Protein AF-A0A1S9RUI5-F1 (afdb_monomer)

Nearest PDB structures (foldseek):
  6fye-assembly1_B-2  TM=8.489E-01  e=3.256E-21  Streptomyces maritimus
  6fyd-assembly1_D  TM=8.412E-01  e=5.768E-21  Streptomyces maritimus
  6fyb-assembly1_A  TM=8.419E-01  e=1.892E-20  Streptomyces maritimus
  6fyf-assembly3_C  TM=8.417E-01  e=2.159E-20  Streptomyces maritimus
  6fyg-assembly3_C  TM=8.289E-01  e=3.207E-20  Streptomyces maritimus

Solvent-accessible surface area (backbone atoms only — not comparable to full-atom values): 47218 Å² total; per-residue (Å²): 133,85,80,92,87,85,90,84,84,88,82,90,83,90,83,91,84,90,78,91,82,82,95,81,78,89,80,83,80,76,80,82,77,80,81,76,53,76,46,30,24,66,22,30,46,52,57,46,54,75,78,38,87,55,52,38,39,78,88,36,92,61,26,58,55,65,38,51,57,54,24,33,19,49,63,31,49,39,56,37,54,22,36,37,50,46,73,48,72,65,52,48,22,51,48,38,49,41,26,62,71,13,63,28,49,43,26,58,19,44,32,28,56,65,57,44,57,44,63,44,27,27,68,59,13,33,27,42,37,31,55,58,28,61,55,74,48,82,54,98,56,33,34,39,35,20,26,24,29,29,33,37,58,55,25,54,72,26,49,90,73,30,27,36,64,68,48,56,69,40,26,56,34,12,44,46,64,38,36,16,41,26,34,81,38,42,35,28,50,58,62,14,39,22,23,67,38,51,61,34,35,34,32,31,32,41,73,27,53,74,46,60,22,20,86,90,35,55,42,68,59,36,28,40,36,22,38,44,41,64,72,71,34,51,61,60,32,40,32,32,41,43,43,87,43,57,38,25,9,33,37,42,38,32,25,46,54,89,43,41,63,59,47,50,38,34,54,37,50,59,28,65,60,79,61,90,85,49,80,34,36,33,59,50,38,36,36,42,43,41,67,88,81,73,47,45,35,30,39,36,50,34,39,27,66,45,70,49,78,66,44,71,92,47,46,67,56,67,70,47,76,52,84,40,79,49,65,46,70,42,35,67,35,63,54,24,68,73,34,72,64,64,57,51,34,61,37,45,46,40,34,59,48,25,26,49,70,46,46,70,59,53,46,49,49,51,50,54,50,60,60,53,46,64,84,54,54,84,49,58,66,58,42,45,29,44,36,46,45,72,41,24,22,48,17,32,45,41,31,68,68,68,81,72,48,44,43,57,70,60,67,68,51,42,33,33,38,47,27,45,40,40,31,29,62,57,78,89,48,51,66,57,52,51,52,50,51,55,54,52,52,53,60,56,45,50,55,32,51,76,68,71,34,50,45,71,47,39,61,59,90,47,42,24,81,86,44,56,31,66,78,32,29,46,67,70,44,52,52,49,46,52,53,52,50,62,72,54,71,38,87,71,61,60,51,92,39,50,75,55,81,74,71,77,74,88,69,71,76,74,72,42,80,89,56,20,66,64,31,60,76,68,76,49,90,64,86,89,83,87,88,89,85,88,86,85,88,88,87,87,87,88,85,82,88,90,84,85,87,87,86,89,85,87,83,87,85,86,82,90,80,69,88,76,82,48,72,68,57,52,52,24,47,50,42,22,64,77,47,44,25,59,69,76,39,84,50,67,69,54,19,46,38,46,44,49,51,46,50,52,43,12,78,77,34,64,36,34,34,26,36,50,36,14,50,21,22,41,49,47,20,67,77,35,68,94,47,23,68,64,23,43,53,50,14,53,53,28,37,54,53,17,51,63,55,44,66,75,45,61,90,67,66,39,67,81,56,28,58,50,54,47,50,35,44,54,48,50,55,50,45,70,53,43,56,85,83,57,96,84,62,56,53,72,83,42,72,58,58,56,52,52,56,46,47,54,52,53,42,52,52,48,50,68,75,26,46,66,43,37,55,73,40,96,51,16,66,61,45,52,54,50,49,54,52,49,53,55,43,69,71,43,62,49,59,96,47,68,71,59,54,52,50,50,51,55,47,65,74,69,41,80,54,69,67,59,37,48,46,52,51,55,47,50,36,49,45,27,16,43,52,51,48,47,71,72,61,31,64,94,66,62,48,70,63,65,59,46,44,52,77,73,64,57,50,72,66,46,51,51,40,40,72,68,61,37,63,68,44,42,48,57,51,37,51,49,29,50,54,49,46,59,46,35,88,32,82,47,37,53,65,47,32,62,52,51,44,52,39,44,52,70,72,39,55,79,71,60,42,60,72,40,50,64,36,30,59,75,68,73,56,79,136

Mean predicted aligned error: 18.11 Å

Foldseek 3Di:
DDDDDDDDDDDDDDDDDDDDDDDDDDDDDDDDDPPQQQAEQSQLLVVCVVPDPQKAAPPRPCQCCVQQQQAQFNQQNEAERIEGADQDLQSVLVSLVSCLRRVYAEAEAQLRYFAHYLHQHDYHGYHYYDLNQADWDDDPFKIKGFSNDFLLSQLVVCLVVLKHFAADPARRHTPQQQLQQFGDDFFLLAQFTNVLFWAWWFFQFSNRDTFIEGCVGVLLVSQCSNRLHCQGGDTGMTIGGMDNQNKKKKKKFKAWPVCVLLLLVLVLVLLADRDDNDFGKHWKWKWWADLVVRTIMIIITIITGDFDVVDPSCVSVVVGDTPDMDMDMGGSSVSNVVRHRRRHDFRKFKAKFKWARDSVLVVVLVVLVSVLVNVVSPFAPKIKMWIKGKNHLSSQVSQVPSSRHHLQNDHSGIMIIIMIIIGGHDPVCVVVCLVSRVVSRVVSVVVRVVVVTTALADRQSRHGQPRQRNVRGPPVSLVSSVVSSVVSPNRSPSDSGSSNSDPDPPPDFPPDPPHTPVCVVVVHHDDDDDDDDDDDDDDDDDDDDDDDDDDDDPDDDDDPDDPDDDPLLVVLLVLQLPPQLCLQKVDVVSSCCSNPVQVVLCVVQVLSSLLSSLSSLLVVLLVCVVCVVVSNVSSCVSNVVSCVRCVVVVVVDDLPCLVSNLSSLVSVLLSLLSRDDDPPCLPVVPCSVLVSLVSLVVNLVSCVRNVVSCCPDPNVVVVVVLVVLVVQLVPDWLDPDPLLVVLLVVLVVPDPPPVVNVLLVVLSSSVSSLVVLCVVQDLVRDIPSSLCVSSNPRDPVLSVCVSVLPLSSLLSVLQSLLSLVSCLVRNSNPCVSVSSNVSSLVSDDPVSVVSSPVSCVSNVHDD

Organism: Penicillium brasilianum (NCBI:txid104259)

pLDDT: mean 84.06, std 20.03, range [19.84, 98.81]

Sequence (863 aa):
MIGLAKLSISALVLAKSDLAIAQVGSSVTTPLGSFESTKGAACACSKLSQIYSEIINPSGANYTAQAADAYWDIRANLSPACIFLPRSADEISNALGIFQACDAQFAVRGGGHMNYPGSNNIDGGVLMALEKFDKVKVNAESVEVGPGLTWYDVYEALEPYGRAAIGGRLKTIGVPGLSLIGGFHYFNNKYGYAMDNVLSYDVILGNGTQVVANKSSHPDLFWALKGGANNYGIVTKFTLKTYAIPKVSTTIQVINEGGIPDFLTAVCNIVKLDENNPIAAGMVATVQYNATTKVASASLLGVQEGISKPPSQFANFSAIPATTRINNVTTMRQWASSLDTPKQMFRVMFSHKTMKPDQDILISIYRAWKDAVDEIADIEGLYPTFVTNVAPASAARVALANGVGNVWGLEAEPYILWQFSTGWALAQDDLRIEAWSRQLIERLNAINVEKGIASDFIYMGDAGEWQDPFAGFPAENVARMRKIKSLLAATILFTSQPANLGLEPNQKCDETKPKCQNCVRHAVECNYNAPPTAASTPTPGTHTGFSPFVSEAARLNSDANAPSMGMAEMALLHHWSTSTCYTISRHPVLQTVWQTTVPTFGFSYQFVFRGILALAALHLAHLKPELQDQYVDAAEFHHNLALQMVSGTIPQINEENGPAIYLFSTITCIIGCALPRRRDDLWVSNDRIFQWLSLFRGTVSIIASVNESLKSGPLAPMFTLGRRRGLAWEARSTSNQTFLINLRRLIEEAVEDPTELKCYTDAIDDLGKSFATILEVGSPNCETADIFIWLLRITERFLSQLQQRTPEALVIFGYYCVILKELESTWWMQGFSIHIIKAIHHHLDEEHRCWLQWPMQQLGWVP

Radius of gyration: 35.15 Å; Cα contacts (8 Å, |Δi|>4): 1465; chains: 1; bounding box: 76×81×112 Å

InterPro domains:
  IPR001138 Zn(2)Cys(6) fungal-type DNA-binding domain [PF00172] (508-531)
  IPR001138 Zn(2)Cys(6) fungal-type DNA-binding domain [cd00067] (508-529)
  IPR006094 FAD linked oxidase, N-terminal [PF01565] (80-212)
  IPR016166 FAD-binding domain, PCMH-type [PS51387] (76-245)
  IPR016169 FAD-binding, type PCMH, subdomain 2 [G3DSA:3.30.465.10] (36-262)
  IPR021858 Fungal transcription factor [PF11951] (572-709)
  IPR036318 FAD-binding, type PCMH-like superfamily [SSF56176] (52-246)
  IPR036864 Zn(2)-C6 fungal-type DNA-binding domain superfamily [G3DSA:4.10.240.10] (477-530)
  IPR036864 Zn(2)-C6 fungal-type DNA-binding domain superfamily [SSF57701] (506-530)
  IPR050416 FAD-linked Oxidoreductases in Biosynthetic Pathways [PTHR42973] (33-488)

Structure (mmCIF, N/CA/C/O backbone):
data_AF-A0A1S9RUI5-F1
#
_entry.id   AF-A0A1S9RUI5-F1
#
loop_
_atom_site.group_PDB
_atom_site.id
_atom_site.type_symbol
_atom_site.label_atom_id
_atom_site.label_alt_id
_atom_site.label_comp_id
_atom_site.label_asym_id
_atom_site.label_entity_id
_atom_site.label_seq_id
_atom_site.pdbx_PDB_ins_code
_atom_site.Cartn_x
_atom_site.Cartn_y
_atom_site.Cartn_z
_atom_site.occupancy
_atom_site.B_iso_or_equiv
_atom_site.auth_seq_id
_atom_site.auth_comp_id
_atom_site.auth_asym_id
_atom_site.auth_atom_id
_atom_site.pdbx_PDB_model_num
ATOM 1 N N . MET A 1 1 ? 14.728 6.125 70.511 1.00 24.03 1 MET A N 1
ATOM 2 C CA . MET A 1 1 ? 14.214 5.503 71.749 1.00 24.03 1 MET A CA 1
ATOM 3 C C . MET A 1 1 ? 12.762 5.919 71.904 1.00 24.03 1 MET A C 1
ATOM 5 O O . MET A 1 1 ? 12.535 7.114 71.870 1.00 24.03 1 MET A O 1
ATOM 9 N N . ILE A 1 2 ? 11.853 4.937 72.009 1.00 22.48 2 ILE A N 1
ATOM 10 C CA . ILE A 1 2 ? 10.647 4.919 72.869 1.00 22.48 2 ILE A CA 1
ATOM 11 C C . ILE A 1 2 ? 9.789 6.200 72.792 1.00 22.48 2 ILE A C 1
ATOM 13 O O . ILE A 1 2 ? 10.178 7.242 73.288 1.00 22.48 2 ILE A O 1
ATOM 17 N N . GLY A 1 3 ? 8.611 6.200 72.180 1.00 21.05 3 GLY A N 1
ATOM 18 C CA . GLY A 1 3 ? 7.452 5.446 72.643 1.00 21.05 3 GLY A CA 1
ATOM 19 C C . GLY A 1 3 ? 6.334 6.439 72.988 1.00 21.05 3 GLY A C 1
ATOM 20 O O . GLY A 1 3 ? 6.580 7.498 73.556 1.00 21.05 3 GLY A O 1
ATOM 21 N N . LEU A 1 4 ? 5.121 6.091 72.565 1.00 24.75 4 LEU A N 1
ATOM 22 C CA . LEU A 1 4 ? 3.864 6.823 72.725 1.00 24.75 4 LEU A CA 1
ATOM 23 C C . LEU A 1 4 ? 3.577 7.294 74.164 1.00 24.75 4 LEU A C 1
ATOM 25 O O . LEU A 1 4 ? 3.807 6.539 75.106 1.00 24.75 4 LEU A O 1
ATOM 29 N N . ALA A 1 5 ? 2.926 8.459 74.304 1.00 22.22 5 ALA A N 1
ATOM 30 C CA . ALA A 1 5 ? 1.542 8.599 74.807 1.00 22.22 5 ALA A CA 1
ATOM 31 C C . ALA A 1 5 ? 1.231 9.995 75.402 1.00 22.22 5 ALA A C 1
ATOM 33 O O . ALA A 1 5 ? 2.105 10.638 75.976 1.00 22.22 5 ALA A O 1
ATOM 34 N N . LYS A 1 6 ? -0.082 10.308 75.398 1.00 19.84 6 LYS A N 1
ATOM 35 C CA . LYS A 1 6 ? -0.880 11.262 76.219 1.00 19.84 6 LYS A CA 1
ATOM 36 C C . LYS A 1 6 ? -1.301 12.562 75.510 1.00 19.84 6 LYS A C 1
ATOM 38 O O . LYS A 1 6 ? -0.459 13.362 75.142 1.00 19.84 6 LYS A O 1
ATOM 43 N N . LEU A 1 7 ? -2.579 12.712 75.126 1.00 21.52 7 LEU A N 1
ATOM 44 C CA . LEU A 1 7 ? -3.820 12.956 75.915 1.00 21.52 7 LEU A CA 1
ATOM 45 C C . LEU A 1 7 ? -3.995 14.427 76.328 1.00 21.52 7 LEU A C 1
ATOM 47 O O . LEU A 1 7 ? -3.239 14.892 77.174 1.00 21.52 7 LEU A O 1
ATOM 51 N N . SER A 1 8 ? -5.047 15.087 75.808 1.00 20.25 8 SER A N 1
ATOM 52 C CA . SER A 1 8 ? -6.101 15.780 76.592 1.00 20.25 8 SER A CA 1
ATOM 53 C C . SER A 1 8 ? -7.053 16.607 75.701 1.00 20.25 8 SER A C 1
ATOM 55 O O . SER A 1 8 ? -6.576 17.383 74.886 1.00 20.25 8 SER A O 1
ATOM 57 N N . ILE A 1 9 ? -8.370 16.324 75.712 1.00 21.17 9 ILE A N 1
ATOM 58 C CA . ILE A 1 9 ? -9.475 17.001 76.466 1.00 21.17 9 ILE A CA 1
ATOM 59 C C . ILE A 1 9 ? -10.165 18.085 75.603 1.00 21.17 9 ILE A C 1
ATOM 61 O O . ILE A 1 9 ? -9.559 19.106 75.314 1.00 21.17 9 ILE A O 1
ATOM 65 N N . SER A 1 10 ? -11.339 17.781 75.015 1.00 22.25 10 SER A N 1
ATOM 66 C CA . SER A 1 10 ? -12.724 18.160 75.442 1.00 22.25 10 SER A CA 1
ATOM 67 C C . SER A 1 10 ? -13.136 19.567 74.945 1.00 22.25 10 SER A C 1
ATOM 69 O O . SER A 1 10 ? -12.291 20.442 74.885 1.00 22.25 10 SER A O 1
ATOM 71 N N . ALA A 1 11 ? -14.377 19.913 74.570 1.00 23.47 11 ALA A N 1
ATOM 72 C CA . ALA A 1 11 ? -15.708 19.451 74.982 1.00 23.47 11 ALA A CA 1
ATOM 73 C C . ALA A 1 11 ? -16.798 19.961 73.973 1.00 23.47 11 ALA A C 1
ATOM 75 O O . ALA A 1 11 ? -16.599 21.017 73.384 1.00 23.47 11 ALA A O 1
ATOM 76 N N . LEU A 1 12 ? -17.865 19.179 73.684 1.00 23.45 12 LEU A N 1
ATOM 77 C CA . LEU A 1 12 ? -19.307 19.367 74.062 1.00 23.45 12 LEU A CA 1
ATOM 78 C C . LEU A 1 12 ? -20.106 20.407 73.204 1.00 23.45 12 LEU A C 1
ATOM 80 O O . LEU A 1 12 ? -19.618 21.509 73.019 1.00 23.45 12 LEU A O 1
ATOM 84 N N . VAL A 1 13 ? -21.314 20.183 72.630 1.00 23.31 13 VAL A N 1
ATOM 85 C CA . VAL A 1 13 ? -22.621 19.717 73.184 1.00 23.31 13 VAL A CA 1
ATOM 86 C C . VAL A 1 13 ? -23.684 19.410 72.075 1.00 23.31 13 VAL A C 1
ATOM 88 O O . VAL A 1 13 ? -23.833 20.219 71.170 1.00 23.31 13 VAL A O 1
ATOM 91 N N . LEU A 1 14 ? -24.415 18.275 72.230 1.00 24.30 14 LEU A N 1
ATOM 92 C CA . LEU A 1 14 ? -25.872 17.901 72.076 1.00 24.30 14 LEU A CA 1
ATOM 93 C C . LEU A 1 14 ? -26.790 18.580 70.999 1.00 24.30 14 LEU A C 1
ATOM 95 O O . LEU A 1 14 ? -26.661 19.767 70.762 1.00 24.30 14 LEU A O 1
ATOM 99 N N . ALA A 1 15 ? -27.826 17.975 70.369 1.00 23.38 15 ALA A N 1
ATOM 100 C CA . ALA A 1 15 ? -28.700 16.825 70.688 1.00 23.38 15 ALA A CA 1
ATOM 101 C C . ALA A 1 15 ? -29.517 16.269 69.470 1.00 23.38 15 ALA A C 1
ATOM 103 O O . ALA A 1 15 ? -29.992 17.041 68.647 1.00 23.38 15 ALA A O 1
ATOM 104 N N . LYS A 1 16 ? -29.771 14.943 69.492 1.00 24.70 16 LYS A N 1
ATOM 105 C CA . LYS A 1 16 ? -30.980 14.139 69.133 1.00 24.70 16 LYS A CA 1
ATOM 106 C C . LYS A 1 16 ? -31.801 14.372 67.840 1.00 24.70 16 LYS A C 1
ATOM 108 O O . LYS A 1 16 ? -32.515 15.359 67.717 1.00 24.70 16 LYS A O 1
ATOM 113 N N . SER A 1 17 ? -31.981 13.294 67.064 1.00 25.28 17 SER A N 1
ATOM 114 C CA . SER A 1 17 ? -33.266 12.554 66.983 1.00 25.28 17 SER A CA 1
ATOM 115 C C . SER A 1 17 ? -33.118 11.213 66.238 1.00 25.28 17 SER A C 1
ATOM 117 O O . SER A 1 17 ? -32.524 11.149 65.168 1.00 25.28 17 SER A O 1
ATOM 119 N N . ASP A 1 18 ? -33.653 10.149 66.843 1.00 24.28 18 ASP A N 1
ATOM 120 C CA . ASP A 1 18 ? -33.837 8.819 66.254 1.00 24.28 18 ASP A CA 1
ATOM 121 C C . ASP A 1 18 ? -35.091 8.797 65.370 1.00 24.28 18 ASP A C 1
ATOM 123 O O . ASP A 1 18 ? -36.149 9.273 65.788 1.00 24.28 18 ASP A O 1
ATOM 127 N N . LEU A 1 19 ? -35.010 8.155 64.203 1.00 27.52 19 LEU A N 1
ATOM 128 C CA . LEU A 1 19 ? -36.170 7.607 63.499 1.00 27.52 19 LEU A CA 1
ATOM 129 C C . LEU A 1 19 ? -35.762 6.338 62.744 1.00 27.52 19 LEU A C 1
ATOM 131 O O . LEU A 1 19 ? -34.894 6.348 61.874 1.00 27.52 19 LEU A O 1
ATOM 135 N N . ALA A 1 20 ? -36.397 5.235 63.134 1.00 26.67 20 ALA A N 1
ATOM 136 C CA . ALA A 1 20 ? -36.262 3.914 62.546 1.00 26.67 20 ALA A CA 1
ATOM 137 C C . ALA A 1 20 ? -36.732 3.895 61.082 1.00 26.67 20 ALA A C 1
ATOM 139 O O . ALA A 1 20 ? -37.789 4.441 60.765 1.00 26.67 20 ALA A O 1
ATOM 140 N N . ILE A 1 21 ? -35.995 3.198 60.211 1.00 30.62 21 ILE A N 1
ATOM 141 C CA . ILE A 1 21 ? -36.449 2.850 58.860 1.00 30.62 21 ILE A CA 1
ATOM 142 C C . ILE A 1 21 ? -36.536 1.327 58.746 1.00 30.62 21 ILE A C 1
ATOM 144 O O . ILE A 1 21 ? -35.592 0.597 59.042 1.00 30.62 21 ILE A O 1
ATOM 148 N N . ALA A 1 22 ? -37.727 0.885 58.355 1.00 27.48 22 ALA A N 1
ATOM 149 C CA . ALA A 1 22 ? -38.154 -0.491 58.191 1.00 27.48 22 ALA A CA 1
ATOM 150 C C . ALA A 1 22 ? -37.518 -1.177 56.968 1.00 27.48 22 ALA A C 1
ATOM 152 O O . ALA A 1 22 ? -37.259 -0.548 55.943 1.00 27.48 22 ALA A O 1
ATOM 153 N N . GLN A 1 23 ? -37.345 -2.497 57.067 1.00 31.34 23 GLN A N 1
ATOM 154 C CA . GLN A 1 23 ? -37.050 -3.385 55.943 1.00 31.34 23 GLN A CA 1
ATOM 155 C C . GLN A 1 23 ? -38.235 -3.467 54.965 1.00 31.34 23 GLN A C 1
ATOM 157 O O . GLN A 1 23 ? -39.320 -3.903 55.339 1.00 31.34 23 GLN A O 1
ATOM 162 N N . VAL A 1 24 ? -37.978 -3.139 53.699 1.00 31.25 24 VAL A N 1
ATOM 163 C CA . VAL A 1 24 ? -38.720 -3.533 52.483 1.00 31.25 24 VAL A CA 1
ATOM 164 C C . VAL A 1 24 ? -37.627 -3.578 51.404 1.00 31.25 24 VAL A C 1
ATOM 166 O O . VAL A 1 24 ? -36.896 -2.608 51.266 1.00 31.25 24 VAL A O 1
ATOM 169 N N . GLY A 1 25 ? -37.284 -4.658 50.709 1.00 29.06 25 GLY A N 1
ATOM 170 C CA . GLY A 1 25 ? -38.065 -5.646 49.973 1.00 29.06 25 GLY A CA 1
ATOM 171 C C . GLY A 1 25 ? -37.283 -5.861 48.665 1.00 29.06 25 GLY A C 1
ATOM 172 O O . GLY A 1 25 ? -36.914 -4.891 48.009 1.00 29.06 25 GLY A O 1
ATOM 173 N N . SER A 1 26 ? -36.936 -7.106 48.332 1.00 31.09 26 SER A N 1
ATOM 174 C CA . SER A 1 26 ? -36.106 -7.445 47.169 1.00 31.09 26 SER A CA 1
ATOM 175 C C . SER A 1 26 ? -36.789 -7.054 45.855 1.00 31.09 26 SER A C 1
ATOM 177 O O . SER A 1 26 ? -37.872 -7.563 45.558 1.00 31.09 26 SER A O 1
ATOM 179 N N . SER A 1 27 ? -36.150 -6.215 45.039 1.00 28.91 27 SER A N 1
ATOM 180 C CA . SER A 1 27 ? -36.540 -6.030 43.643 1.00 28.91 27 SER A CA 1
ATOM 181 C C . SER A 1 27 ? -35.893 -7.113 42.779 1.00 28.91 27 SER A C 1
ATOM 183 O O . SER A 1 27 ? -34.676 -7.254 42.689 1.00 28.91 27 SER A O 1
ATOM 185 N N . VAL A 1 28 ? -36.759 -7.908 42.160 1.00 31.41 28 VAL A N 1
ATOM 186 C CA . VAL A 1 28 ? -36.441 -8.878 41.116 1.00 31.41 28 VAL A CA 1
ATOM 187 C C . VAL A 1 28 ? -35.987 -8.110 39.873 1.00 31.41 28 VAL A C 1
ATOM 189 O O . VAL A 1 28 ? -36.773 -7.378 39.276 1.00 31.41 28 VAL A O 1
ATOM 192 N N . THR A 1 29 ? -34.732 -8.275 39.465 1.00 30.52 29 THR A N 1
ATOM 193 C CA . THR A 1 29 ? -34.253 -7.868 38.141 1.00 30.52 29 THR A CA 1
ATOM 194 C C . THR A 1 29 ? -34.677 -8.918 37.117 1.00 30.52 29 THR A C 1
ATOM 196 O O . THR A 1 29 ? -34.089 -9.991 37.010 1.00 30.52 29 THR A O 1
ATOM 199 N N . THR A 1 30 ? -35.724 -8.619 36.352 1.00 29.75 30 THR A N 1
ATOM 200 C CA . THR A 1 30 ? -36.022 -9.307 35.088 1.00 29.75 30 THR A CA 1
ATOM 201 C C . THR A 1 30 ? -34.885 -9.072 34.084 1.00 29.75 30 THR A C 1
ATOM 203 O O . THR A 1 30 ? -34.462 -7.922 33.938 1.00 29.75 30 THR A O 1
ATOM 206 N N . PRO A 1 31 ? -34.402 -10.094 33.352 1.00 35.03 31 PRO A N 1
ATOM 207 C CA . PRO A 1 31 ? -33.454 -9.881 32.266 1.00 35.03 31 PRO A CA 1
ATOM 208 C C . PRO A 1 31 ? -34.165 -9.155 31.119 1.00 35.03 31 PRO A C 1
ATOM 210 O O . PRO A 1 31 ? -35.205 -9.616 30.644 1.00 35.03 31 PRO A O 1
ATOM 213 N N . LEU A 1 32 ? -33.611 -8.030 30.660 1.00 34.81 32 LEU A N 1
ATOM 214 C CA . LEU A 1 32 ? -33.973 -7.469 29.360 1.00 34.81 32 LEU A CA 1
ATOM 215 C C . LEU A 1 32 ? -33.612 -8.500 28.284 1.00 34.81 32 LEU A C 1
ATOM 217 O O . LEU A 1 32 ? -32.441 -8.837 28.112 1.00 34.81 32 LEU A O 1
ATOM 221 N N . GLY A 1 33 ? -34.620 -9.005 27.573 1.00 33.16 33 GLY A N 1
ATOM 222 C CA . GLY A 1 33 ? -34.413 -9.800 26.369 1.00 33.16 33 GLY A CA 1
ATOM 223 C C . GLY A 1 33 ? -33.620 -8.995 25.342 1.00 33.16 33 GLY A C 1
ATOM 224 O O . GLY A 1 33 ? -33.927 -7.831 25.079 1.00 33.16 33 GLY A O 1
ATOM 225 N N . SER A 1 34 ? -32.584 -9.611 24.778 1.00 39.53 34 SER A N 1
ATOM 226 C CA . SER A 1 34 ? -31.842 -9.076 23.642 1.00 39.53 34 SER A CA 1
ATOM 227 C C . SER A 1 34 ? -32.808 -8.843 22.482 1.00 39.53 34 SER A C 1
ATOM 229 O O . SER A 1 34 ? -33.359 -9.798 21.935 1.00 39.53 34 SER A O 1
AT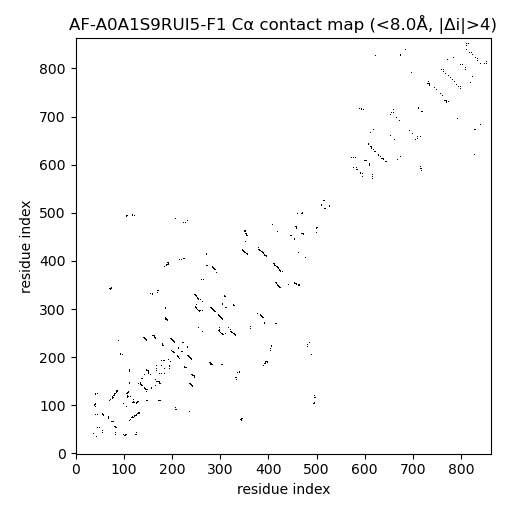OM 231 N N . PHE A 1 35 ? -33.025 -7.587 22.097 1.00 44.22 35 PHE A N 1
ATOM 232 C CA . PHE A 1 35 ? -33.662 -7.272 20.823 1.00 44.22 35 PHE A CA 1
ATOM 233 C C . PHE A 1 35 ? -32.743 -7.778 19.698 1.00 44.22 35 PHE A C 1
ATOM 235 O O . PHE A 1 35 ? -31.749 -7.130 19.372 1.00 44.22 35 PHE A O 1
ATOM 242 N N . GLU A 1 36 ? -33.031 -8.950 19.125 1.00 59.06 36 GLU A N 1
ATOM 243 C CA . GLU A 1 36 ? -32.372 -9.400 17.897 1.00 59.06 36 GLU A CA 1
ATOM 244 C C . GLU A 1 36 ? -32.742 -8.432 16.766 1.00 59.06 36 GLU A C 1
ATOM 246 O O . GLU A 1 36 ? -33.911 -8.298 16.397 1.00 59.06 36 GLU A O 1
ATOM 251 N N . SER A 1 37 ? -31.746 -7.722 16.226 1.00 70.44 37 SER A N 1
ATOM 252 C CA . SER A 1 37 ? -31.948 -6.882 15.044 1.00 70.44 37 SER A CA 1
ATOM 253 C C . SER A 1 37 ? -32.448 -7.748 13.890 1.00 70.44 37 SER A C 1
ATOM 255 O O . SER A 1 37 ? -31.833 -8.758 13.554 1.00 70.44 37 SER A O 1
ATOM 257 N N . THR A 1 38 ? -33.539 -7.336 13.248 1.00 80.88 38 THR A N 1
ATOM 258 C CA . THR A 1 38 ? -34.132 -8.056 12.110 1.00 80.88 38 THR A CA 1
ATOM 259 C C . THR A 1 38 ? -33.543 -7.644 10.761 1.00 80.88 38 THR A C 1
ATOM 261 O O . THR A 1 38 ? -33.874 -8.254 9.746 1.00 80.88 38 THR A O 1
ATOM 264 N N . LYS A 1 39 ? -32.670 -6.626 10.737 1.00 90.62 39 LYS A N 1
ATOM 265 C CA . LYS A 1 39 ? -32.005 -6.113 9.531 1.00 90.62 39 LYS A CA 1
ATOM 266 C C . LYS A 1 39 ? -30.531 -5.751 9.763 1.00 90.62 39 LYS A C 1
ATOM 268 O O . LYS A 1 39 ? -30.064 -5.684 10.905 1.00 90.62 39 LYS A O 1
ATOM 273 N N . GLY A 1 40 ? -29.816 -5.495 8.671 1.00 91.81 40 GLY A N 1
ATOM 274 C CA . GLY A 1 40 ? -28.418 -5.089 8.626 1.00 91.81 40 GLY A CA 1
ATOM 275 C C . GLY A 1 40 ? -27.439 -6.205 8.991 1.00 91.81 40 GLY A C 1
ATOM 276 O O . GLY A 1 40 ? -27.807 -7.367 9.183 1.00 91.81 40 GLY A O 1
ATOM 277 N N . ALA A 1 41 ? -26.164 -5.838 9.120 1.00 92.94 41 ALA A N 1
ATOM 278 C CA . ALA A 1 41 ? -25.096 -6.791 9.405 1.00 92.94 41 ALA A CA 1
ATOM 279 C C . ALA A 1 41 ? -25.278 -7.519 10.746 1.00 92.94 41 ALA A C 1
ATOM 281 O O . ALA A 1 41 ? -24.990 -8.704 10.819 1.00 92.94 41 ALA A O 1
ATOM 282 N N . ALA A 1 42 ? -25.844 -6.875 11.774 1.00 94.25 42 ALA A N 1
ATOM 283 C CA . ALA A 1 42 ? -26.127 -7.528 13.057 1.00 94.25 42 ALA A CA 1
ATOM 284 C C . ALA A 1 42 ? -27.077 -8.739 12.917 1.00 94.25 42 ALA A C 1
ATOM 286 O O . ALA A 1 42 ? -26.820 -9.790 13.505 1.00 94.25 42 ALA A O 1
ATOM 287 N N . CYS A 1 43 ? -28.128 -8.621 12.090 1.00 95.75 43 CYS A N 1
ATOM 288 C CA . CYS A 1 43 ? -29.023 -9.737 11.746 1.00 95.75 43 CYS A CA 1
ATOM 289 C C . CYS A 1 43 ? -28.253 -10.867 11.057 1.00 95.75 43 CYS A C 1
ATOM 291 O O . CYS A 1 43 ? -28.365 -12.030 11.447 1.00 95.75 43 CYS A O 1
ATOM 293 N N . ALA A 1 44 ? -27.450 -10.522 10.045 1.00 95.81 44 ALA A N 1
ATOM 294 C CA . ALA A 1 44 ? -26.703 -11.502 9.267 1.00 95.81 44 ALA A CA 1
ATOM 295 C C . ALA A 1 44 ? -25.651 -12.223 10.119 1.00 95.81 44 ALA A C 1
ATOM 297 O O . ALA A 1 44 ? -25.583 -13.447 10.085 1.00 95.81 44 ALA A O 1
ATOM 298 N N . CYS A 1 45 ? -24.882 -11.487 10.923 1.00 96.31 45 CYS A N 1
ATOM 299 C CA . CYS A 1 45 ? -23.877 -12.038 11.826 1.00 96.31 45 CYS A CA 1
ATOM 300 C C . CYS A 1 45 ? -24.501 -12.977 12.865 1.00 96.31 45 CYS A C 1
ATOM 302 O O . CYS A 1 45 ? -24.000 -14.086 13.042 1.00 96.31 45 CYS A O 1
ATOM 304 N N . SER A 1 46 ? -25.627 -12.587 13.482 1.00 95.44 46 SER A N 1
ATOM 305 C CA . SER A 1 46 ? -26.369 -13.467 14.398 1.00 95.44 46 SER A CA 1
ATOM 306 C C . SER A 1 46 ? -26.782 -14.769 13.707 1.00 95.44 46 SER A C 1
ATOM 308 O O . SER A 1 46 ? -26.368 -15.848 14.132 1.00 95.44 46 SER A O 1
ATOM 310 N N . LYS A 1 47 ? -27.499 -14.686 12.576 1.00 96.50 47 LYS A N 1
ATOM 311 C CA . LYS A 1 47 ? -27.954 -15.870 11.830 1.00 96.50 47 LYS A CA 1
ATOM 312 C C . LYS A 1 47 ? -26.811 -16.764 11.367 1.00 96.50 47 LYS A C 1
ATOM 314 O O . LYS A 1 47 ? -26.908 -17.980 11.486 1.00 96.50 47 LYS A O 1
ATOM 319 N N . LEU A 1 48 ? -25.729 -16.183 10.857 1.00 96.56 48 LEU A N 1
ATOM 320 C CA . LEU A 1 48 ? -24.565 -16.955 10.445 1.00 96.56 48 LEU A CA 1
ATOM 321 C C . LEU A 1 48 ? -23.910 -17.663 11.635 1.00 96.56 48 LEU A C 1
ATOM 323 O O . LEU A 1 48 ? -23.602 -18.842 11.515 1.00 96.56 48 LEU A O 1
ATOM 327 N N . SER A 1 49 ? -23.748 -16.995 12.783 1.00 94.75 49 SER A N 1
ATOM 328 C CA . SER A 1 49 ? -23.149 -17.603 13.984 1.00 94.75 49 SER A CA 1
ATOM 329 C C . SER A 1 49 ? -23.979 -18.732 14.603 1.00 94.75 49 SER A C 1
ATOM 331 O O . SER A 1 49 ? -23.431 -19.586 15.293 1.00 94.75 49 SER A O 1
ATOM 333 N N . GLN A 1 50 ? -25.288 -18.771 14.336 1.00 94.50 50 GLN A N 1
ATOM 334 C CA . GLN A 1 50 ? -26.155 -19.881 14.743 1.00 94.50 50 GLN A CA 1
ATOM 335 C C . GLN A 1 50 ? -25.964 -21.129 13.866 1.00 94.50 50 GLN A C 1
ATOM 337 O O . GLN A 1 50 ? -26.286 -22.234 14.300 1.00 94.50 50 GLN A O 1
ATOM 342 N N . ILE A 1 51 ? -25.464 -20.961 12.637 1.00 95.19 51 ILE A N 1
ATOM 343 C CA . ILE A 1 51 ? -25.344 -22.031 11.636 1.00 95.19 51 ILE A CA 1
ATOM 344 C C . ILE A 1 51 ? -23.889 -22.498 11.491 1.00 95.19 51 ILE A C 1
ATOM 346 O O . ILE A 1 51 ? -23.639 -23.691 11.324 1.00 95.19 51 ILE A O 1
ATOM 350 N N . TYR A 1 52 ? -22.932 -21.572 11.557 1.00 94.88 52 TYR A N 1
ATOM 351 C CA . TYR A 1 52 ? -21.524 -21.806 11.250 1.00 94.88 52 TYR A CA 1
ATOM 352 C C . TYR A 1 52 ? -20.622 -21.422 12.421 1.00 94.88 52 TYR A C 1
ATOM 354 O O . TYR A 1 52 ? -20.753 -20.347 13.006 1.00 94.88 52 TYR A O 1
ATOM 362 N N . SER A 1 53 ? -19.643 -22.277 12.711 1.00 87.38 53 SER A N 1
ATOM 363 C CA . SER A 1 53 ? -18.600 -22.014 13.710 1.00 87.38 53 SER A CA 1
ATOM 364 C C . SER A 1 53 ? -17.509 -21.057 13.214 1.00 87.38 53 SER A C 1
ATOM 366 O O . SER A 1 53 ? -16.780 -20.465 14.002 1.00 87.38 53 SER A O 1
ATOM 368 N N . GLU A 1 54 ? -17.397 -20.885 11.900 1.00 87.25 54 GLU A N 1
ATOM 369 C CA . GLU A 1 54 ? -16.372 -20.123 11.188 1.00 87.25 54 GLU A CA 1
ATOM 370 C C . GLU A 1 54 ? -16.738 -18.634 11.040 1.00 87.25 54 GLU A C 1
ATOM 372 O O . GLU A 1 54 ? -16.452 -17.996 10.021 1.00 87.25 54 GLU A O 1
ATOM 377 N N . ILE A 1 55 ? -17.382 -18.084 12.071 1.00 93.31 55 ILE A N 1
ATOM 378 C CA . ILE A 1 55 ? -17.731 -16.669 12.184 1.00 93.31 55 ILE A CA 1
ATOM 379 C C . ILE A 1 55 ? -16.842 -16.021 13.235 1.00 93.31 55 ILE A C 1
ATOM 381 O O . ILE A 1 55 ? -16.804 -16.437 14.392 1.00 93.31 55 ILE A O 1
ATOM 385 N N . ILE A 1 56 ? -16.133 -14.973 12.832 1.00 94.06 56 ILE A N 1
ATOM 386 C CA . ILE A 1 56 ? -15.260 -14.203 13.707 1.00 94.06 56 ILE A CA 1
ATOM 387 C C . ILE A 1 56 ? -15.956 -12.885 14.028 1.00 94.06 56 ILE A C 1
ATOM 389 O O . ILE A 1 56 ? -16.168 -12.042 13.157 1.00 94.06 56 ILE A O 1
ATOM 393 N N . ASN A 1 57 ? -16.308 -12.720 15.299 1.00 92.00 57 ASN A N 1
ATOM 394 C CA . ASN A 1 57 ? -16.853 -11.477 15.836 1.00 92.00 57 ASN A CA 1
ATOM 395 C C . ASN A 1 57 ? -15.719 -10.515 16.235 1.00 92.00 57 ASN A C 1
ATOM 397 O O . ASN A 1 57 ? -14.597 -10.979 16.441 1.00 92.00 57 ASN A O 1
ATOM 401 N N . PRO A 1 58 ? -15.995 -9.213 16.436 1.00 89.00 58 PRO A N 1
ATOM 402 C CA . PRO A 1 58 ? -14.987 -8.225 16.842 1.00 89.00 58 PRO A CA 1
ATOM 403 C C . PRO A 1 58 ? -14.228 -8.565 18.133 1.00 89.00 58 PRO A C 1
ATOM 405 O O . PRO A 1 58 ? -13.095 -8.136 18.319 1.00 89.00 58 PRO A O 1
ATOM 408 N N . SER A 1 59 ? -14.827 -9.364 19.021 1.00 86.00 59 SER A N 1
ATOM 409 C CA . SER A 1 59 ? -14.194 -9.867 20.248 1.00 86.00 59 SER A CA 1
ATOM 410 C C . SER A 1 59 ? -13.364 -11.147 20.056 1.00 86.00 59 SER A C 1
ATOM 412 O O . SER A 1 59 ? -12.749 -11.628 21.007 1.00 86.00 59 SER A O 1
ATOM 414 N N . GLY A 1 60 ? -13.362 -11.740 18.860 1.00 86.38 60 GLY A N 1
ATOM 415 C CA . GLY A 1 60 ? -12.650 -12.978 18.558 1.00 86.38 60 GLY A CA 1
ATOM 416 C C . GLY A 1 60 ? -11.149 -12.758 18.367 1.00 86.38 60 GLY A C 1
ATOM 417 O O . GLY A 1 60 ? -10.732 -11.807 17.715 1.00 86.38 60 GLY A O 1
ATOM 418 N N . ALA A 1 61 ? -10.327 -13.689 18.861 1.00 82.19 61 ALA A N 1
ATOM 419 C CA . ALA A 1 61 ? -8.861 -13.585 18.818 1.00 82.19 61 ALA A CA 1
ATOM 420 C C . ALA A 1 61 ? -8.273 -13.417 17.399 1.00 82.19 61 ALA A C 1
ATOM 422 O O . ALA A 1 61 ? -7.238 -12.781 17.233 1.00 82.19 61 ALA A O 1
ATOM 423 N N . ASN A 1 62 ? -8.947 -13.942 16.371 1.00 86.69 62 ASN A N 1
ATOM 424 C CA . ASN A 1 62 ? -8.506 -13.842 14.974 1.00 86.69 62 ASN A CA 1
ATOM 425 C C . ASN A 1 62 ? -9.066 -12.619 14.234 1.00 86.69 62 ASN A C 1
ATOM 427 O O . ASN A 1 62 ? -8.789 -12.463 13.046 1.00 86.69 62 ASN A O 1
ATOM 431 N N . TYR A 1 63 ? -9.863 -11.770 14.893 1.00 89.75 63 TYR A N 1
ATOM 432 C CA . TYR A 1 63 ? -10.515 -10.645 14.229 1.00 89.75 63 TYR A CA 1
ATOM 433 C C . TYR A 1 63 ? -9.492 -9.671 13.653 1.00 89.75 63 TYR A C 1
ATOM 435 O O . TYR A 1 63 ? -9.540 -9.413 12.460 1.00 89.75 63 TYR A O 1
ATOM 443 N N . THR A 1 64 ? -8.519 -9.205 14.442 1.00 86.88 64 THR A N 1
ATOM 444 C CA . THR A 1 64 ? -7.498 -8.252 13.970 1.00 86.88 64 THR A CA 1
ATOM 445 C C . THR A 1 64 ? -6.680 -8.813 12.809 1.00 86.88 64 THR A C 1
ATOM 447 O O . THR A 1 64 ? -6.549 -8.155 11.780 1.00 86.88 64 THR A O 1
ATOM 450 N N . ALA A 1 65 ? -6.232 -10.069 12.910 1.00 86.25 65 ALA A N 1
ATOM 451 C CA . ALA A 1 65 ? -5.486 -10.724 11.836 1.00 86.25 65 ALA A CA 1
ATOM 452 C C . ALA A 1 65 ? -6.271 -10.751 10.512 1.00 86.25 65 ALA A C 1
ATOM 454 O O . ALA A 1 65 ? -5.720 -10.564 9.427 1.00 86.25 65 ALA A O 1
ATOM 455 N N . GLN A 1 66 ? -7.585 -10.947 10.599 1.00 86.62 66 GLN A N 1
ATOM 456 C CA . GLN A 1 66 ? -8.474 -10.997 9.447 1.00 86.62 66 GLN A CA 1
ATOM 457 C C . GLN A 1 66 ? -8.943 -9.607 8.989 1.00 86.62 66 GLN A C 1
ATOM 459 O O . GLN A 1 66 ? -9.119 -9.402 7.795 1.00 86.62 66 GLN A O 1
ATOM 464 N N . ALA A 1 67 ? -9.132 -8.644 9.884 1.00 83.12 67 ALA A N 1
ATOM 465 C CA . ALA A 1 67 ? -9.651 -7.312 9.579 1.00 83.12 67 ALA A CA 1
ATOM 466 C C . ALA A 1 67 ? -8.557 -6.298 9.203 1.00 83.12 67 ALA A C 1
ATOM 468 O O . ALA A 1 67 ? -8.859 -5.337 8.499 1.00 83.12 67 ALA A O 1
ATOM 469 N N . ALA A 1 68 ? -7.303 -6.524 9.614 1.00 78.19 68 ALA A N 1
ATOM 470 C CA . ALA A 1 68 ? -6.214 -5.553 9.482 1.00 78.19 68 ALA A CA 1
ATOM 471 C C . ALA A 1 68 ? -4.875 -6.125 8.965 1.00 78.19 68 ALA A C 1
ATOM 473 O O . ALA A 1 68 ? -4.110 -5.386 8.348 1.00 78.19 68 ALA A O 1
ATOM 474 N N . ASP A 1 69 ? -4.570 -7.417 9.146 1.00 78.44 69 ASP A N 1
ATOM 475 C CA . ASP A 1 69 ? -3.246 -7.973 8.765 1.00 78.44 69 ASP A CA 1
ATOM 476 C C . ASP A 1 69 ? -3.235 -8.664 7.392 1.00 78.44 69 ASP A C 1
ATOM 478 O O . ASP A 1 69 ? -2.190 -9.019 6.840 1.00 78.44 69 ASP A O 1
ATOM 482 N N . ALA A 1 70 ? -4.413 -8.852 6.802 1.00 77.25 70 ALA A N 1
ATOM 483 C CA . ALA A 1 70 ? -4.590 -9.594 5.560 1.00 77.25 70 ALA A CA 1
ATOM 484 C C . ALA A 1 70 ? -4.539 -8.730 4.285 1.00 77.25 70 ALA A C 1
ATOM 486 O O . ALA A 1 70 ? -4.703 -9.280 3.192 1.00 77.25 70 ALA A O 1
ATOM 487 N N . TYR A 1 71 ? -4.319 -7.418 4.406 1.00 83.81 71 TYR A N 1
ATOM 488 C CA . TYR A 1 71 ? -4.458 -6.448 3.315 1.00 83.81 71 TYR A CA 1
ATOM 489 C C . TYR A 1 71 ? -3.121 -5.904 2.835 1.00 83.81 71 TYR A C 1
ATOM 491 O O . TYR A 1 71 ? -2.153 -5.811 3.588 1.00 83.81 71 TYR A O 1
ATOM 499 N N . TRP A 1 72 ? -3.067 -5.562 1.552 1.00 84.88 72 TRP A N 1
ATOM 500 C CA . TRP A 1 72 ? -1.864 -5.017 0.932 1.00 84.88 72 TRP A CA 1
ATOM 501 C C . TRP A 1 72 ? -1.667 -3.528 1.243 1.00 84.88 72 TRP A C 1
ATOM 503 O O . TRP A 1 72 ? -0.571 -3.136 1.631 1.00 84.88 72 TRP A O 1
ATOM 513 N N . ASP A 1 73 ? -2.738 -2.735 1.148 1.00 87.44 73 ASP A N 1
ATOM 514 C CA . ASP A 1 73 ? -2.770 -1.322 1.540 1.00 87.44 73 ASP A CA 1
ATOM 515 C C . ASP A 1 73 ? -3.404 -1.178 2.929 1.00 87.44 73 ASP A C 1
ATOM 517 O O . ASP A 1 73 ? -4.539 -1.610 3.144 1.00 87.44 73 ASP A O 1
ATOM 521 N N . ILE A 1 74 ? -2.697 -0.530 3.858 1.00 88.56 74 ILE A N 1
ATOM 522 C CA . ILE A 1 74 ? -3.189 -0.248 5.212 1.00 88.56 74 ILE A CA 1
ATOM 523 C C . ILE A 1 74 ? -4.486 0.580 5.220 1.00 88.56 74 ILE A C 1
ATOM 525 O O . ILE A 1 74 ? -5.251 0.516 6.181 1.00 88.56 74 ILE A O 1
ATOM 529 N N . ARG A 1 75 ? -4.788 1.331 4.150 1.00 86.56 75 ARG A N 1
ATOM 530 C CA . ARG A 1 75 ? -6.064 2.056 4.004 1.00 86.56 75 ARG A CA 1
ATOM 531 C C . ARG A 1 75 ? -7.269 1.112 3.909 1.00 86.56 75 ARG A C 1
ATOM 533 O O . ARG A 1 75 ? -8.380 1.512 4.235 1.00 86.56 75 ARG A O 1
ATOM 540 N N . ALA A 1 76 ? -7.066 -0.148 3.518 1.00 86.56 76 ALA A N 1
ATOM 541 C CA . ALA A 1 76 ? -8.118 -1.164 3.475 1.00 86.56 76 ALA A CA 1
ATOM 542 C C . ALA A 1 76 ? -8.380 -1.849 4.835 1.00 86.56 76 ALA A C 1
ATOM 544 O O . ALA A 1 76 ? -9.227 -2.745 4.912 1.00 86.56 76 ALA A O 1
ATOM 545 N N . ASN A 1 77 ? -7.702 -1.432 5.911 1.00 88.19 77 ASN A N 1
ATOM 546 C CA . ASN A 1 77 ? -7.968 -1.904 7.270 1.00 88.19 77 ASN A CA 1
ATOM 547 C C . ASN A 1 77 ? -9.262 -1.272 7.797 1.00 88.19 77 ASN A C 1
ATOM 549 O O . ASN A 1 77 ? -9.256 -0.174 8.348 1.00 88.19 77 ASN A O 1
ATOM 553 N N . LEU A 1 78 ? -10.371 -1.980 7.602 1.00 89.75 78 LEU A N 1
ATOM 554 C CA . LEU A 1 78 ? -11.715 -1.591 8.022 1.00 89.75 78 LEU A CA 1
ATOM 555 C C . LEU A 1 78 ? -12.221 -2.510 9.139 1.00 89.75 78 LEU A C 1
ATOM 557 O O . LEU A 1 78 ? -11.595 -3.520 9.468 1.00 89.75 78 LEU A O 1
ATOM 561 N N . SER A 1 79 ? -13.368 -2.158 9.712 1.00 92.88 79 SER A N 1
ATOM 562 C CA . SER A 1 79 ? -13.982 -2.815 10.864 1.00 92.88 79 SER A CA 1
ATOM 563 C C . SER A 1 79 ? -15.308 -3.516 10.513 1.00 92.88 79 SER A C 1
ATOM 565 O O . SER A 1 79 ? -16.384 -2.968 10.786 1.00 92.88 79 SER A O 1
ATOM 567 N N . PRO A 1 80 ? -15.277 -4.736 9.936 1.00 94.81 80 PRO A N 1
ATOM 568 C CA . PRO A 1 80 ? -16.478 -5.536 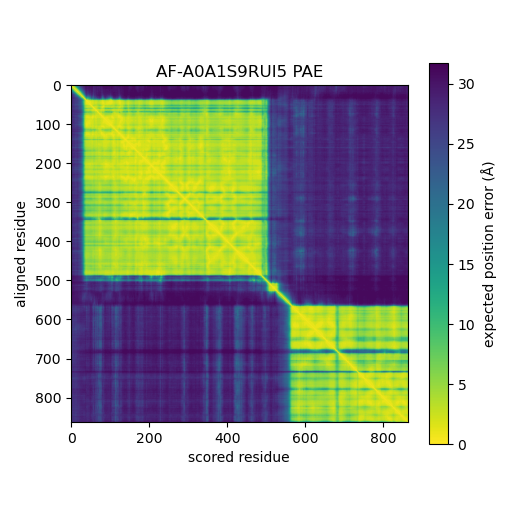9.707 1.00 94.81 80 PRO A CA 1
ATOM 569 C C . PRO A 1 80 ? -17.264 -5.817 10.992 1.00 94.81 80 PRO A C 1
ATOM 571 O O . PRO A 1 80 ? -16.700 -6.113 12.040 1.00 94.81 80 PRO A O 1
ATOM 574 N N . ALA A 1 81 ? -18.593 -5.844 10.907 1.00 95.69 81 ALA A N 1
ATOM 575 C CA . ALA A 1 81 ? -19.439 -6.278 12.021 1.00 95.69 81 ALA A CA 1
ATOM 576 C C . ALA A 1 81 ? -19.201 -7.755 12.392 1.00 95.69 81 ALA A C 1
ATOM 578 O O . ALA A 1 81 ? -19.305 -8.126 13.559 1.00 95.69 81 ALA A O 1
ATOM 579 N N . CYS A 1 82 ? -18.874 -8.590 11.405 1.00 96.62 82 CYS A N 1
ATOM 580 C CA . CYS A 1 82 ? -18.320 -9.928 11.584 1.00 96.62 82 CYS A CA 1
ATOM 581 C C . CYS A 1 82 ? -17.615 -10.383 10.299 1.00 96.62 82 CYS A C 1
ATOM 583 O O . CYS A 1 82 ? -17.822 -9.823 9.218 1.00 96.62 82 CYS A O 1
ATOM 585 N N . ILE A 1 83 ? -16.798 -11.426 10.418 1.00 97.12 83 ILE A N 1
ATOM 586 C CA . ILE A 1 83 ? -16.061 -12.030 9.307 1.00 97.12 83 ILE A CA 1
ATOM 587 C C . ILE A 1 83 ? -16.509 -13.482 9.156 1.00 97.12 83 ILE A C 1
ATOM 589 O O . ILE A 1 83 ? -16.452 -14.252 10.113 1.00 97.12 83 ILE A O 1
ATOM 593 N N . PHE A 1 84 ? -16.936 -13.857 7.956 1.00 97.50 84 PHE A N 1
ATOM 594 C CA . PHE A 1 84 ? -17.339 -15.208 7.592 1.00 97.50 84 PHE A CA 1
ATOM 595 C C . PHE A 1 84 ? -16.283 -15.873 6.711 1.00 97.50 84 PHE A C 1
ATOM 597 O O . PHE A 1 84 ? -15.880 -15.308 5.690 1.00 97.50 84 PHE A O 1
ATOM 604 N N . LEU A 1 85 ? -15.858 -17.079 7.103 1.00 96.81 85 LEU A N 1
ATOM 605 C CA . LEU A 1 85 ? -14.857 -17.887 6.401 1.00 96.81 85 LEU A CA 1
ATOM 606 C C . LEU A 1 85 ? -15.496 -19.142 5.771 1.00 96.81 85 LEU A C 1
ATOM 608 O O . LEU A 1 85 ? -15.299 -20.245 6.295 1.00 96.81 85 LEU A O 1
ATOM 612 N N . PRO A 1 86 ? -16.261 -19.007 4.668 1.00 96.88 86 PRO A N 1
ATOM 613 C CA . PRO A 1 86 ? -16.930 -20.141 4.038 1.00 96.88 86 PRO A CA 1
ATOM 614 C C . PRO A 1 86 ? -15.928 -21.156 3.484 1.00 96.88 86 PRO A C 1
ATOM 616 O O . PRO A 1 86 ? -14.889 -20.781 2.937 1.00 96.88 86 PRO A O 1
ATOM 619 N N . ARG A 1 87 ? -16.274 -22.442 3.556 1.00 95.81 87 ARG A N 1
ATOM 620 C CA . ARG A 1 87 ? -15.469 -23.575 3.066 1.00 95.81 87 ARG A CA 1
ATOM 621 C C . ARG A 1 87 ? -16.050 -24.256 1.833 1.00 95.81 87 ARG A C 1
ATOM 623 O O . ARG A 1 87 ? -15.378 -25.087 1.223 1.00 95.81 87 ARG A O 1
ATOM 630 N N . SER A 1 88 ? -17.291 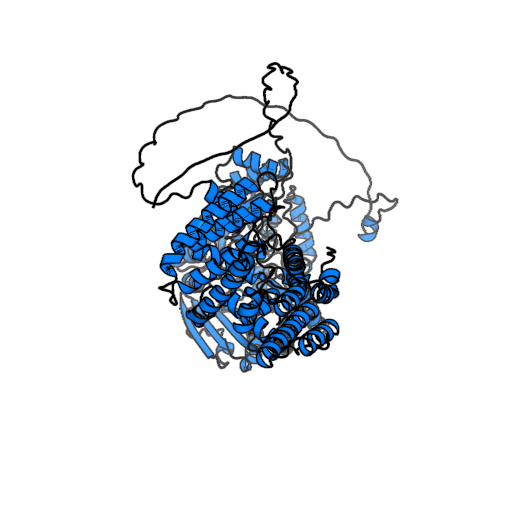-23.937 1.475 1.00 96.50 88 SER A N 1
ATOM 631 C CA . SER A 1 88 ? -18.014 -24.592 0.388 1.00 96.50 88 SER A CA 1
ATOM 632 C C . SER A 1 88 ? -18.903 -23.625 -0.393 1.00 96.50 88 SER A C 1
ATOM 634 O O . SER A 1 88 ? -19.284 -22.554 0.084 1.00 96.50 88 SER A O 1
ATOM 636 N N . ALA A 1 89 ? -19.223 -23.998 -1.633 1.00 96.81 89 ALA A N 1
ATOM 637 C CA . ALA A 1 89 ? -20.140 -23.242 -2.483 1.00 96.81 89 ALA A CA 1
ATOM 638 C C . ALA A 1 89 ? -21.547 -23.136 -1.861 1.00 96.81 89 ALA A C 1
ATOM 640 O O . ALA A 1 89 ? -22.180 -22.082 -1.946 1.00 96.81 89 ALA A O 1
ATOM 641 N N . ASP A 1 90 ? -21.993 -24.190 -1.172 1.00 97.56 90 ASP A N 1
ATOM 642 C CA . ASP A 1 90 ? -23.285 -24.236 -0.482 1.00 97.56 90 ASP A CA 1
ATOM 643 C C . ASP A 1 90 ? -23.348 -23.239 0.681 1.00 97.56 90 ASP A C 1
ATOM 645 O O . ASP A 1 90 ? -24.347 -22.538 0.847 1.00 97.56 90 ASP A O 1
ATOM 649 N N . GLU A 1 91 ? -22.258 -23.104 1.441 1.00 97.56 91 GLU A N 1
ATOM 650 C CA . GLU A 1 91 ? -22.139 -22.105 2.507 1.00 97.56 91 GLU A CA 1
ATOM 651 C C . GLU A 1 91 ? -22.244 -20.673 1.973 1.00 97.56 91 GLU A C 1
ATOM 653 O O . GLU A 1 91 ? -22.949 -19.851 2.560 1.00 97.56 91 GLU A O 1
ATOM 658 N N . ILE A 1 92 ? -21.596 -20.378 0.839 1.00 96.50 92 ILE A N 1
ATOM 659 C CA . ILE A 1 92 ? -21.708 -19.071 0.173 1.00 96.50 92 ILE A CA 1
ATOM 660 C C . ILE A 1 92 ? -23.142 -18.838 -0.307 1.00 96.50 92 ILE A C 1
ATOM 662 O O . ILE A 1 92 ? -23.702 -17.778 -0.041 1.00 96.50 92 ILE A O 1
ATOM 666 N N . SER A 1 93 ? -23.751 -19.823 -0.973 1.00 95.56 93 SER A N 1
ATOM 667 C CA . SER A 1 93 ? -25.139 -19.743 -1.444 1.00 95.56 93 SER A CA 1
ATOM 668 C C . SER A 1 93 ? -26.109 -19.435 -0.299 1.00 95.56 93 SER A C 1
ATOM 670 O O . SER A 1 93 ? -26.926 -18.519 -0.397 1.00 95.56 93 SER A O 1
ATOM 672 N N . ASN A 1 94 ? -25.996 -20.159 0.816 1.00 96.31 94 ASN A N 1
ATOM 673 C CA . ASN A 1 94 ? -26.834 -19.937 1.990 1.00 96.31 94 ASN A CA 1
ATOM 674 C C . ASN A 1 94 ? -26.569 -18.559 2.627 1.00 96.31 94 ASN A C 1
ATOM 676 O O . ASN A 1 94 ? -27.506 -17.829 2.950 1.00 96.31 94 ASN A O 1
ATOM 680 N N . ALA A 1 95 ? -25.301 -18.153 2.746 1.00 95.88 95 ALA A N 1
ATOM 681 C CA . ALA A 1 95 ? -24.943 -16.841 3.280 1.00 95.88 95 ALA A CA 1
ATOM 682 C C . ALA A 1 95 ? -25.505 -15.685 2.440 1.00 95.88 95 ALA A C 1
ATOM 684 O O . ALA A 1 95 ? -26.007 -14.723 3.014 1.00 95.88 95 ALA A O 1
ATOM 685 N N . LEU A 1 96 ? -25.509 -15.791 1.107 1.00 93.75 96 LEU A N 1
ATOM 686 C CA . LEU A 1 96 ? -26.142 -14.795 0.233 1.00 93.75 96 LEU A CA 1
ATOM 687 C C . LEU A 1 96 ? -27.649 -14.679 0.496 1.00 93.75 96 LEU A C 1
ATOM 689 O O . LEU A 1 96 ? -28.167 -13.566 0.590 1.00 93.75 96 LEU A O 1
ATOM 693 N N . GLY A 1 97 ? -28.337 -15.806 0.702 1.00 92.19 97 GLY A N 1
ATOM 694 C CA . GLY A 1 97 ? -29.742 -15.811 1.118 1.00 92.19 97 GLY A CA 1
ATOM 695 C C . GLY A 1 97 ? -29.963 -15.112 2.466 1.00 92.19 97 GLY A C 1
ATOM 696 O O . GLY A 1 97 ? -30.911 -14.339 2.617 1.00 92.19 97 GLY A O 1
ATOM 697 N N . ILE A 1 98 ? -29.061 -15.315 3.433 1.00 94.81 98 ILE A N 1
ATOM 698 C CA . ILE A 1 98 ? -29.088 -14.624 4.733 1.00 94.81 98 ILE A CA 1
ATOM 699 C C . ILE A 1 98 ? -28.850 -13.121 4.562 1.00 94.81 98 ILE A C 1
ATOM 701 O O . ILE A 1 98 ? -29.586 -12.324 5.144 1.00 94.81 98 ILE A O 1
ATOM 705 N N . PHE A 1 99 ? -27.864 -12.721 3.758 1.00 93.19 99 PHE A N 1
ATOM 706 C CA . PHE A 1 99 ? -27.563 -11.313 3.499 1.00 93.19 99 PHE A CA 1
ATOM 707 C C . PHE A 1 99 ? -28.740 -10.601 2.845 1.00 93.19 99 PHE A C 1
ATOM 709 O O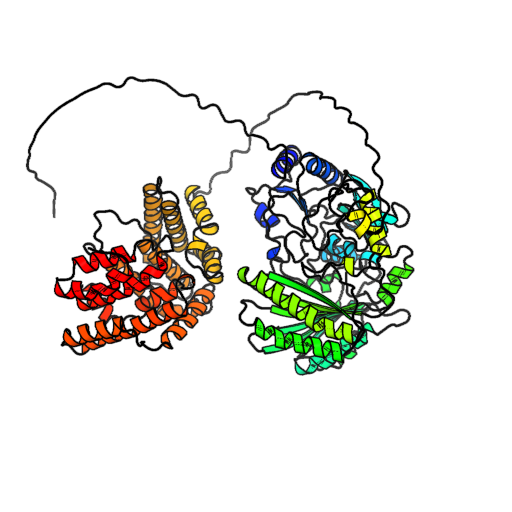 . PHE A 1 99 ? -29.115 -9.521 3.294 1.00 93.19 99 PHE A O 1
ATOM 716 N N . GLN A 1 100 ? -29.377 -11.236 1.859 1.00 90.12 100 GLN A N 1
ATOM 717 C CA . GLN A 1 100 ? -30.578 -10.712 1.219 1.00 90.12 100 GLN A CA 1
ATOM 718 C C . GLN A 1 100 ? -31.745 -10.599 2.210 1.00 90.12 100 GLN A C 1
ATOM 720 O O . GLN A 1 100 ? -32.400 -9.562 2.273 1.00 90.12 100 GLN A O 1
ATOM 725 N N . ALA A 1 101 ? -31.994 -11.637 3.014 1.00 90.94 101 ALA A N 1
ATOM 726 C CA . ALA A 1 101 ? -33.087 -11.642 3.988 1.00 90.94 101 ALA A CA 1
ATOM 727 C C . ALA A 1 101 ? -32.895 -10.612 5.114 1.00 90.94 101 ALA A C 1
ATOM 729 O O . ALA A 1 101 ? -33.875 -10.072 5.626 1.00 90.94 101 ALA A O 1
ATOM 730 N N . CYS A 1 102 ? -31.647 -10.353 5.507 1.00 93.62 102 CYS A N 1
ATOM 731 C CA . CYS A 1 102 ? -31.297 -9.359 6.514 1.00 93.62 102 CYS A CA 1
ATOM 732 C C . CYS A 1 102 ? -31.072 -7.958 5.930 1.00 93.62 102 CYS A C 1
ATOM 734 O O . CYS A 1 102 ? -30.882 -7.038 6.716 1.00 93.62 102 CYS A O 1
ATOM 736 N N . ASP A 1 103 ? -31.072 -7.757 4.608 1.00 89.62 103 ASP A N 1
ATOM 737 C CA . ASP A 1 103 ? -30.671 -6.480 3.992 1.00 89.62 103 ASP A CA 1
ATOM 738 C C . ASP A 1 103 ? -29.273 -6.028 4.481 1.00 89.62 103 ASP A C 1
ATOM 740 O O . ASP A 1 103 ? -29.057 -4.899 4.923 1.00 89.62 103 ASP A O 1
ATOM 744 N N . ALA A 1 104 ? -28.329 -6.976 4.523 1.00 90.69 104 ALA A N 1
ATOM 745 C CA . ALA A 1 104 ? -26.982 -6.767 5.044 1.00 90.69 104 ALA A CA 1
ATOM 746 C C . ALA A 1 104 ? -25.993 -6.450 3.917 1.00 90.69 104 ALA A C 1
ATOM 748 O O . ALA A 1 104 ? -25.876 -7.200 2.947 1.00 90.69 104 ALA A O 1
ATOM 749 N N . GLN A 1 105 ? -25.226 -5.371 4.082 1.00 89.81 105 GLN A N 1
ATOM 750 C CA . GLN A 1 105 ? -24.088 -5.090 3.211 1.00 89.81 105 GLN A CA 1
ATOM 751 C C . GLN A 1 105 ? -22.928 -6.034 3.516 1.00 89.81 105 GLN A C 1
ATOM 753 O O . GLN A 1 105 ? -22.678 -6.380 4.677 1.00 89.81 105 GLN A O 1
ATOM 758 N N . PHE A 1 106 ? -22.195 -6.416 2.474 1.00 91.56 106 PHE A N 1
ATOM 759 C CA . PHE A 1 106 ? -21.032 -7.275 2.613 1.00 91.56 106 PHE A CA 1
ATOM 760 C C . PHE A 1 106 ? -19.938 -6.949 1.595 1.00 91.56 106 PHE A C 1
ATOM 762 O O . PHE A 1 106 ? -20.204 -6.429 0.511 1.00 91.56 106 PHE A O 1
ATOM 769 N N . ALA A 1 107 ? -18.702 -7.296 1.948 1.00 91.31 107 ALA A N 1
ATOM 770 C CA . ALA A 1 107 ? -17.550 -7.283 1.052 1.00 91.31 107 ALA A CA 1
ATOM 771 C C . ALA A 1 107 ? -16.993 -8.698 0.882 1.00 91.31 107 ALA A C 1
ATOM 773 O O . ALA A 1 107 ? -17.166 -9.556 1.748 1.00 91.31 107 ALA A O 1
ATOM 774 N N . VAL A 1 108 ? -16.310 -8.942 -0.237 1.00 91.94 108 VAL A N 1
ATOM 775 C CA . VAL A 1 108 ? -15.692 -10.237 -0.545 1.00 91.94 108 VAL A CA 1
ATOM 776 C C . VAL A 1 108 ? -14.189 -10.061 -0.668 1.00 91.94 108 VAL A C 1
ATOM 778 O O . VAL A 1 108 ? -13.721 -9.187 -1.399 1.00 91.94 108 VAL A O 1
ATOM 781 N N . ARG A 1 109 ? -13.428 -10.933 -0.004 1.00 93.12 109 ARG A N 1
ATOM 782 C CA . ARG A 1 109 ? -11.967 -10.937 -0.083 1.00 93.12 109 ARG A CA 1
ATOM 783 C C . ARG A 1 109 ? -11.437 -12.242 -0.658 1.00 93.12 109 ARG A C 1
ATOM 785 O O . ARG A 1 109 ? -11.648 -13.308 -0.088 1.00 93.12 109 ARG A O 1
ATOM 792 N N . GLY A 1 110 ? -10.694 -12.124 -1.759 1.00 92.44 110 GLY A N 1
ATOM 793 C CA . GLY A 1 110 ? -9.732 -13.136 -2.209 1.00 92.44 110 GLY A CA 1
ATOM 794 C C . GLY A 1 110 ? -8.377 -12.915 -1.531 1.00 92.44 110 GLY A C 1
ATOM 795 O O . GLY A 1 110 ? -8.247 -13.102 -0.328 1.00 92.44 110 GLY A O 1
ATOM 796 N N . GLY A 1 111 ? -7.386 -12.423 -2.286 1.00 89.19 111 GLY A N 1
ATOM 797 C CA . GLY A 1 111 ? -6.031 -12.151 -1.772 1.00 89.19 111 GLY A CA 1
ATOM 798 C C . GLY A 1 111 ? -5.791 -10.780 -1.115 1.00 89.19 111 GLY A C 1
ATOM 799 O O . GLY A 1 111 ? -4.668 -10.518 -0.710 1.00 89.19 111 GLY A O 1
ATOM 800 N N . GLY A 1 112 ? -6.791 -9.889 -1.036 1.00 88.69 112 GLY A N 1
ATOM 801 C CA . GLY A 1 112 ? -6.677 -8.613 -0.295 1.00 88.69 112 GLY A CA 1
ATOM 802 C C . GLY A 1 112 ? -5.754 -7.541 -0.904 1.00 88.69 112 GLY A C 1
ATOM 803 O O . GLY A 1 112 ? -5.278 -6.670 -0.182 1.00 88.69 112 GLY A O 1
ATOM 804 N N . HIS A 1 113 ? -5.477 -7.604 -2.214 1.00 88.75 113 HIS A N 1
ATOM 805 C CA . HIS A 1 113 ? -4.447 -6.774 -2.869 1.00 88.75 113 HIS A CA 1
ATOM 806 C C . HIS A 1 113 ? -4.954 -5.448 -3.479 1.00 88.75 113 HIS A C 1
ATOM 808 O O . HIS A 1 113 ? -4.154 -4.622 -3.907 1.00 88.75 113 HIS A O 1
ATOM 814 N N . MET A 1 114 ? -6.271 -5.234 -3.560 1.00 86.19 114 MET A N 1
ATOM 815 C CA . MET A 1 114 ? -6.812 -3.975 -4.094 1.00 86.19 114 MET A CA 1
ATOM 816 C C . MET A 1 114 ? -6.528 -2.830 -3.108 1.00 86.19 114 MET A C 1
ATOM 818 O O . MET A 1 114 ? -6.741 -2.995 -1.907 1.00 86.19 114 MET A O 1
ATOM 822 N N . ASN A 1 115 ? -6.029 -1.703 -3.613 1.00 79.50 115 ASN A N 1
ATOM 823 C CA . ASN A 1 115 ? -5.359 -0.649 -2.847 1.00 79.50 115 ASN A CA 1
ATOM 824 C C . ASN A 1 115 ? -6.269 0.533 -2.482 1.00 79.50 115 ASN A C 1
ATOM 826 O O . ASN A 1 115 ? -5.838 1.677 -2.547 1.00 79.50 115 ASN A O 1
ATOM 830 N N . TYR A 1 116 ? -7.536 0.279 -2.152 1.00 79.19 116 TYR A N 1
ATOM 831 C CA . TYR A 1 116 ? -8.423 1.329 -1.653 1.00 79.19 116 TYR A CA 1
ATOM 832 C C . TYR A 1 116 ? -9.486 0.807 -0.675 1.00 79.19 116 TYR A C 1
ATOM 834 O O . TYR A 1 116 ? -9.902 -0.360 -0.785 1.00 79.19 116 TYR A O 1
ATOM 842 N N . PRO A 1 117 ? -9.935 1.643 0.283 1.00 81.62 117 PRO A N 1
ATOM 843 C CA . PRO A 1 117 ? -10.950 1.274 1.267 1.00 81.62 117 PRO A CA 1
ATOM 844 C C . PRO A 1 117 ? -12.252 0.787 0.615 1.00 81.62 117 PRO A C 1
ATOM 846 O O . PRO A 1 117 ? -12.687 1.295 -0.415 1.00 81.62 117 PRO A O 1
ATOM 849 N N . GLY A 1 118 ? -12.898 -0.222 1.203 1.00 81.50 118 GLY A N 1
ATOM 850 C CA . GLY A 1 118 ? -14.191 -0.730 0.721 1.00 81.50 118 GLY A CA 1
ATOM 851 C C . GLY A 1 118 ? -14.112 -1.672 -0.490 1.00 81.50 118 GLY A C 1
ATOM 852 O O . GLY A 1 118 ? -15.142 -2.173 -0.950 1.00 81.50 118 GLY A O 1
ATOM 853 N N . SER A 1 119 ? -12.909 -1.932 -1.018 1.00 79.56 119 SER A N 1
ATOM 854 C CA . SER A 1 119 ? -12.694 -2.804 -2.183 1.00 79.56 119 SER A CA 1
ATOM 855 C C . SER A 1 119 ? -12.765 -4.303 -1.861 1.00 79.56 119 SER A C 1
ATOM 857 O O . SER A 1 119 ? -13.280 -5.114 -2.631 1.00 79.56 119 SER A O 1
ATOM 859 N N . ASN A 1 120 ? -12.207 -4.679 -0.717 1.00 87.31 120 ASN A N 1
ATOM 860 C CA . ASN A 1 120 ? -12.007 -6.061 -0.290 1.00 87.31 120 ASN A CA 1
ATOM 861 C C . ASN A 1 120 ? -12.182 -6.228 1.234 1.00 87.31 120 ASN A C 1
ATOM 863 O O . ASN A 1 120 ? -11.902 -7.299 1.768 1.00 87.31 120 ASN A O 1
ATOM 867 N N . ASN A 1 121 ? -12.666 -5.173 1.897 1.00 90.00 121 ASN A N 1
ATOM 868 C CA . ASN A 1 121 ? -13.023 -5.077 3.311 1.00 90.00 121 ASN A CA 1
ATOM 869 C C . ASN A 1 121 ? -14.230 -4.124 3.463 1.00 90.00 121 ASN A C 1
ATOM 871 O O . ASN A 1 121 ? -14.600 -3.470 2.486 1.00 90.00 121 ASN A O 1
ATOM 875 N N . ILE A 1 122 ? -14.851 -4.030 4.643 1.00 90.44 122 ILE A N 1
ATOM 876 C CA . ILE A 1 122 ? -16.039 -3.184 4.871 1.00 90.44 122 ILE A CA 1
ATOM 877 C C . ILE A 1 122 ? -16.164 -2.735 6.333 1.00 90.44 122 ILE A C 1
ATOM 879 O O . ILE A 1 122 ? -15.921 -3.532 7.232 1.00 90.44 122 ILE A O 1
ATOM 883 N N . ASP A 1 123 ? -16.605 -1.497 6.574 1.00 89.75 123 ASP A N 1
ATOM 884 C CA . ASP A 1 123 ? -16.992 -1.021 7.911 1.00 89.75 123 ASP A CA 1
ATOM 885 C C . ASP A 1 123 ? -18.449 -1.370 8.219 1.00 89.75 123 ASP A C 1
ATOM 887 O O . ASP A 1 123 ? -19.349 -1.096 7.425 1.00 89.75 123 ASP A O 1
ATOM 891 N N . GLY A 1 124 ? -18.699 -1.982 9.378 1.00 89.00 124 GLY A N 1
ATOM 892 C CA . GLY A 1 124 ? -20.051 -2.262 9.875 1.00 89.00 124 GLY A CA 1
ATOM 893 C C . GLY A 1 124 ? -20.868 -3.267 9.047 1.00 89.00 124 GLY A C 1
ATOM 894 O O . GLY A 1 124 ? -22.018 -3.536 9.390 1.00 89.00 124 GLY A O 1
ATOM 895 N N . GLY A 1 125 ? -20.295 -3.832 7.981 1.00 92.25 125 GLY A N 1
ATOM 896 C CA . GLY A 1 125 ? -20.878 -4.882 7.142 1.00 92.25 125 GLY A CA 1
ATOM 897 C C . GLY A 1 125 ? -20.328 -6.275 7.452 1.00 92.25 125 GLY A C 1
ATOM 898 O O . GLY A 1 125 ? -19.526 -6.450 8.367 1.00 92.25 125 GLY A O 1
ATOM 899 N N . VAL A 1 126 ? -20.736 -7.280 6.677 1.00 94.44 126 VAL A N 1
ATOM 900 C CA . VAL A 1 126 ? -20.158 -8.630 6.770 1.00 94.44 126 VAL A CA 1
ATOM 901 C C . VAL A 1 126 ? -18.969 -8.754 5.818 1.00 94.44 126 VAL A C 1
ATOM 903 O O . VAL A 1 126 ? -19.093 -8.494 4.624 1.00 94.44 126 VAL A O 1
ATOM 906 N N . LEU A 1 127 ? -17.815 -9.194 6.308 1.00 95.06 127 LEU A N 1
ATOM 907 C CA . LEU A 1 127 ? -16.708 -9.580 5.435 1.00 95.06 127 LEU A CA 1
ATOM 908 C C . LEU A 1 127 ? -16.801 -11.073 5.114 1.00 95.06 127 LEU A C 1
ATOM 910 O O . LEU A 1 127 ? -16.690 -11.900 6.009 1.00 95.06 127 LEU A O 1
ATOM 914 N N . MET A 1 128 ? -16.944 -11.433 3.842 1.00 95.25 128 MET A N 1
ATOM 915 C CA . MET A 1 128 ? -16.819 -12.812 3.367 1.00 95.25 128 MET A CA 1
ATOM 916 C C . MET A 1 128 ? -15.400 -13.042 2.831 1.00 95.25 128 MET A C 1
ATOM 918 O O . MET A 1 128 ? -15.072 -12.630 1.716 1.00 95.25 128 MET A O 1
ATOM 922 N N . ALA A 1 129 ? -14.546 -13.700 3.614 1.00 95.38 129 ALA A N 1
ATOM 923 C CA . ALA A 1 129 ? -13.165 -13.980 3.224 1.00 95.38 129 ALA A CA 1
ATOM 924 C C . ALA A 1 129 ? -13.016 -15.421 2.713 1.00 95.38 129 ALA A C 1
ATOM 926 O O . ALA A 1 129 ? -13.263 -16.391 3.424 1.00 95.38 129 ALA A O 1
ATOM 927 N N . LEU A 1 130 ? -12.583 -15.560 1.458 1.00 96.06 130 LEU A N 1
ATOM 928 C CA . LEU A 1 130 ? -12.582 -16.823 0.710 1.00 96.06 130 LEU A CA 1
ATOM 929 C C . LEU A 1 130 ? -11.313 -17.663 0.915 1.00 96.06 130 LEU A C 1
ATOM 931 O O . LEU A 1 130 ? -11.040 -18.576 0.141 1.00 96.06 130 LEU A O 1
ATOM 935 N N . GLU A 1 131 ? -10.530 -17.375 1.952 1.00 94.25 131 GLU A N 1
ATOM 936 C CA . GLU A 1 131 ? -9.228 -18.008 2.208 1.00 94.25 131 GLU A CA 1
ATOM 937 C C . GLU A 1 131 ? -9.295 -19.530 2.398 1.00 94.25 131 GLU A C 1
ATOM 939 O O . GLU A 1 131 ? -8.300 -20.213 2.189 1.00 94.25 131 GLU A O 1
ATOM 944 N N . LYS A 1 132 ? -10.458 -20.089 2.762 1.00 96.06 132 LYS A N 1
ATOM 945 C CA . LYS A 1 132 ? -10.631 -21.545 2.895 1.00 96.06 132 LYS A CA 1
ATOM 946 C C . LYS A 1 132 ? -10.862 -22.256 1.560 1.00 96.06 132 LYS A C 1
ATOM 948 O O . LYS A 1 132 ? -10.823 -23.483 1.516 1.00 96.06 132 LYS A O 1
ATOM 953 N N . PHE A 1 133 ? -11.047 -21.519 0.466 1.00 97.44 133 PHE A N 1
ATOM 954 C CA . PHE A 1 133 ? -11.029 -22.075 -0.884 1.00 97.44 133 PHE A CA 1
ATOM 955 C C . PHE A 1 133 ? -9.586 -22.150 -1.400 1.00 97.44 133 PHE A C 1
ATOM 957 O O . PHE A 1 133 ? -9.198 -21.445 -2.331 1.00 97.44 133 PHE A O 1
ATOM 964 N N . ASP A 1 134 ? -8.799 -23.018 -0.769 1.00 96.56 134 ASP A N 1
ATOM 965 C CA . ASP A 1 134 ? -7.352 -23.183 -0.963 1.00 96.56 134 ASP A CA 1
ATOM 966 C C . ASP A 1 134 ? -6.978 -24.394 -1.839 1.00 96.56 134 ASP A C 1
ATOM 968 O O . ASP A 1 134 ? -5.825 -24.820 -1.898 1.00 96.56 134 ASP A O 1
ATOM 972 N N . LYS A 1 135 ? -7.960 -25.001 -2.514 1.00 97.56 135 LYS A N 1
ATOM 973 C CA . LYS A 1 135 ? -7.741 -26.229 -3.283 1.00 97.56 135 LYS A CA 1
ATOM 974 C C . LYS A 1 135 ? -7.087 -25.947 -4.628 1.00 97.56 135 LYS A C 1
ATOM 976 O O . LYS A 1 135 ? -7.502 -25.046 -5.357 1.00 97.56 135 LYS A O 1
ATOM 981 N N . VAL A 1 136 ? -6.116 -26.796 -4.966 1.00 98.38 136 VAL A N 1
ATOM 982 C CA . VAL A 1 136 ? -5.453 -26.848 -6.270 1.00 98.38 136 VAL A CA 1
ATOM 983 C C . VAL A 1 136 ? -5.560 -28.255 -6.841 1.00 98.38 136 VAL A C 1
ATOM 985 O O . VAL A 1 136 ? -5.285 -29.236 -6.150 1.00 98.38 136 VAL A O 1
ATOM 988 N N . LYS A 1 137 ? -5.911 -28.358 -8.121 1.00 98.50 137 LYS A N 1
ATOM 989 C CA . LYS A 1 137 ? -5.863 -29.607 -8.880 1.00 98.50 137 LYS A CA 1
ATOM 990 C C . LYS A 1 137 ? -5.225 -29.356 -10.241 1.00 98.50 137 LYS A C 1
ATOM 992 O O . LYS A 1 137 ? -5.777 -28.644 -11.079 1.00 98.50 137 LYS A O 1
ATOM 997 N N . VAL A 1 138 ? -4.055 -29.949 -10.455 1.00 98.44 138 VAL A N 1
ATOM 998 C CA . VAL A 1 138 ? -3.311 -29.850 -11.716 1.00 98.44 138 VAL A CA 1
ATOM 999 C C . VAL A 1 138 ? -3.793 -30.934 -12.678 1.00 98.44 138 VAL A C 1
ATOM 1001 O O . VAL A 1 138 ? -3.844 -32.110 -12.327 1.00 98.44 138 VAL A O 1
ATOM 1004 N N . ASN A 1 139 ? -4.137 -30.527 -13.897 1.00 97.44 139 ASN A N 1
ATOM 1005 C CA . ASN A 1 139 ? -4.466 -31.397 -15.021 1.00 97.44 139 ASN A CA 1
ATOM 1006 C C . ASN A 1 139 ? -3.369 -31.270 -16.102 1.00 97.44 139 ASN A C 1
ATOM 1008 O O . ASN A 1 139 ? -2.438 -30.476 -15.972 1.00 97.44 139 ASN A O 1
ATOM 1012 N N . ALA A 1 140 ? -3.475 -32.024 -17.202 1.00 94.62 140 ALA A N 1
ATOM 1013 C CA . ALA A 1 140 ? -2.439 -32.050 -18.245 1.00 94.62 140 ALA A CA 1
ATOM 1014 C C . ALA A 1 140 ? -2.144 -30.669 -18.873 1.00 94.62 140 ALA A C 1
ATOM 1016 O O . ALA A 1 140 ? -0.983 -30.312 -19.076 1.00 94.62 140 ALA A O 1
ATOM 1017 N N . GLU A 1 141 ? -3.188 -29.885 -19.169 1.00 96.44 141 GLU A N 1
ATOM 1018 C CA . GLU A 1 141 ? -3.069 -28.568 -19.819 1.00 96.44 141 GLU A CA 1
ATOM 1019 C C . GLU A 1 141 ? -3.794 -27.440 -19.075 1.00 96.44 141 GLU A C 1
ATOM 1021 O O . GLU A 1 141 ? -3.833 -26.293 -19.530 1.00 96.44 141 GLU A O 1
ATOM 1026 N N . SER A 1 142 ? -4.323 -27.726 -17.889 1.00 98.50 142 SER A N 1
ATOM 1027 C CA . SER A 1 142 ? -5.046 -26.759 -17.069 1.00 98.50 142 SER A CA 1
ATOM 1028 C C . SER A 1 142 ? -4.784 -26.969 -15.585 1.00 98.50 142 SER A C 1
ATOM 1030 O O . SER A 1 142 ? -4.265 -28.002 -15.168 1.00 98.50 142 SER A O 1
ATOM 1032 N N . VAL A 1 143 ? -5.164 -25.986 -14.779 1.00 98.75 143 VAL A N 1
ATOM 1033 C CA . VAL A 1 143 ? -5.188 -26.098 -13.323 1.00 98.75 143 VAL A CA 1
ATOM 1034 C C . VAL A 1 143 ? -6.501 -25.541 -12.794 1.00 98.75 143 VAL A C 1
ATOM 1036 O O . VAL A 1 143 ? -6.962 -24.493 -13.240 1.00 98.75 143 VAL A O 1
ATOM 1039 N N . GLU A 1 144 ? -7.123 -26.264 -11.873 1.00 98.75 144 GLU A N 1
ATOM 1040 C CA . GLU A 1 144 ? -8.296 -25.816 -11.128 1.00 98.75 144 GLU A CA 1
ATOM 1041 C C . GLU A 1 144 ? -7.821 -25.239 -9.793 1.00 98.75 144 GLU A C 1
ATOM 1043 O O . GLU A 1 144 ? -7.091 -25.910 -9.061 1.00 98.75 144 GLU A O 1
ATOM 1048 N N . VAL A 1 145 ? -8.204 -23.999 -9.490 1.00 98.56 145 VAL A N 1
ATOM 1049 C CA . VAL A 1 145 ? -7.754 -23.273 -8.294 1.00 98.56 145 VAL A CA 1
ATOM 1050 C C . VAL A 1 145 ? -8.918 -22.556 -7.615 1.00 98.56 145 VAL A C 1
ATOM 1052 O O . VAL A 1 145 ? -9.803 -22.012 -8.283 1.00 98.56 145 VAL A O 1
ATOM 1055 N N . GLY A 1 146 ? -8.926 -22.556 -6.285 1.00 98.25 146 GLY A N 1
ATOM 1056 C CA . GLY A 1 146 ? -9.882 -21.785 -5.492 1.00 98.25 146 GLY A CA 1
ATOM 1057 C C . GLY A 1 146 ? -9.514 -20.293 -5.361 1.00 98.25 146 GLY A C 1
ATOM 1058 O O . GLY A 1 146 ? -8.349 -19.920 -5.516 1.00 98.25 146 GLY A O 1
ATOM 1059 N N . PRO A 1 147 ? -10.492 -19.409 -5.074 1.00 97.00 147 PRO A N 1
ATOM 1060 C CA . PRO A 1 147 ? -10.291 -17.965 -4.905 1.00 97.00 147 PRO A CA 1
ATOM 1061 C C . PRO A 1 147 ? -9.459 -17.556 -3.679 1.00 97.00 147 PRO A C 1
ATOM 1063 O O . PRO A 1 147 ? -9.076 -16.387 -3.591 1.00 97.00 147 PRO A O 1
ATOM 1066 N N . GLY A 1 148 ? -9.198 -18.469 -2.738 1.00 96.31 148 GLY A N 1
ATOM 1067 C CA . GLY A 1 148 ? -8.375 -18.209 -1.554 1.00 96.31 148 GLY A CA 1
ATOM 1068 C C . GLY A 1 148 ? -6.872 -18.174 -1.840 1.00 96.31 148 GLY A C 1
ATOM 1069 O O . GLY A 1 148 ? -6.101 -17.749 -0.985 1.00 96.31 148 GLY A O 1
ATOM 1070 N N . LEU A 1 149 ? -6.458 -18.599 -3.037 1.00 97.19 149 LEU A N 1
ATOM 1071 C CA . LEU A 1 149 ? -5.056 -18.742 -3.417 1.00 97.19 149 LEU A CA 1
ATOM 1072 C C . LEU A 1 149 ? -4.458 -17.460 -4.004 1.00 97.19 149 LEU A C 1
ATOM 1074 O O . LEU A 1 149 ? -5.131 -16.644 -4.648 1.00 97.19 149 LEU A O 1
ATOM 1078 N N . THR A 1 150 ? -3.148 -17.329 -3.829 1.00 95.44 150 THR A N 1
ATOM 1079 C CA . THR A 1 150 ? -2.296 -16.341 -4.493 1.00 95.44 150 THR A CA 1
ATOM 1080 C C . THR A 1 150 ? -1.662 -16.925 -5.752 1.00 95.44 150 THR A C 1
ATOM 1082 O O . THR A 1 150 ? -1.620 -18.139 -5.953 1.00 95.44 150 THR A O 1
ATOM 1085 N N . TRP A 1 151 ? -1.128 -16.072 -6.625 1.00 95.75 151 TRP A N 1
ATOM 1086 C CA . TRP A 1 151 ? -0.419 -16.543 -7.817 1.00 95.75 151 TRP A CA 1
ATOM 1087 C C . TRP A 1 151 ? 0.863 -17.313 -7.506 1.00 95.75 151 TRP A C 1
ATOM 1089 O O . TRP A 1 151 ? 1.240 -18.181 -8.292 1.00 95.75 151 TRP A O 1
ATOM 1099 N N . TYR A 1 152 ? 1.498 -17.052 -6.360 1.00 95.69 152 TYR A N 1
ATOM 1100 C CA . TYR A 1 152 ? 2.627 -17.856 -5.904 1.00 95.69 152 TYR A CA 1
ATOM 1101 C C . TYR A 1 152 ? 2.225 -19.321 -5.695 1.00 95.69 152 TYR A C 1
ATOM 1103 O O . TYR A 1 152 ? 2.907 -20.206 -6.211 1.00 95.69 152 TYR A O 1
ATOM 1111 N N . ASP A 1 153 ? 1.084 -19.571 -5.045 1.00 97.25 153 ASP A N 1
ATOM 1112 C CA . ASP A 1 153 ? 0.579 -20.929 -4.796 1.00 97.25 153 ASP A CA 1
ATOM 1113 C C . ASP A 1 153 ? 0.312 -21.677 -6.114 1.00 97.25 153 ASP A C 1
ATOM 1115 O O . ASP A 1 153 ? 0.622 -22.860 -6.260 1.00 97.25 153 ASP A O 1
ATOM 1119 N N . VAL A 1 154 ? -0.205 -20.965 -7.123 1.00 98.19 154 VAL A N 1
ATOM 1120 C CA . VAL A 1 154 ? -0.437 -21.525 -8.463 1.00 98.19 154 VAL A CA 1
ATOM 1121 C C . VAL A 1 154 ? 0.881 -21.887 -9.152 1.00 98.19 154 VAL A C 1
ATOM 1123 O O . VAL A 1 154 ? 0.988 -22.959 -9.751 1.00 98.19 154 VAL A O 1
ATOM 1126 N N . TYR A 1 155 ? 1.896 -21.020 -9.079 1.00 98.06 155 TYR A N 1
ATOM 1127 C CA . TYR A 1 155 ? 3.211 -21.316 -9.652 1.00 98.06 155 TYR A CA 1
ATOM 1128 C C . TYR A 1 155 ? 3.906 -22.472 -8.928 1.00 98.06 155 TYR A C 1
ATOM 1130 O O . TYR A 1 155 ? 4.543 -23.294 -9.583 1.00 98.06 155 TYR A O 1
ATOM 1138 N N . GLU A 1 156 ? 3.763 -22.567 -7.606 1.00 97.81 156 GLU A N 1
ATOM 1139 C CA . GLU A 1 156 ? 4.305 -23.667 -6.807 1.00 97.81 156 GLU A CA 1
ATOM 1140 C C . GLU A 1 156 ? 3.670 -25.009 -7.165 1.00 97.81 156 GLU A C 1
ATOM 1142 O O . GLU A 1 156 ? 4.389 -25.980 -7.398 1.00 97.81 156 GLU A O 1
ATOM 1147 N N . ALA A 1 157 ? 2.348 -25.058 -7.326 1.00 98.31 157 ALA A N 1
ATOM 1148 C CA . ALA A 1 157 ? 1.662 -26.282 -7.724 1.00 98.31 157 ALA A CA 1
ATOM 1149 C C . ALA A 1 157 ? 2.033 -26.760 -9.142 1.00 98.31 157 ALA A C 1
ATOM 1151 O O . ALA A 1 157 ? 2.000 -27.961 -9.419 1.00 98.31 157 ALA A O 1
ATOM 1152 N N . LEU A 1 158 ? 2.378 -25.840 -10.049 1.00 98.50 158 LEU A N 1
ATOM 1153 C CA . LEU A 1 158 ? 2.697 -26.152 -11.447 1.00 98.50 158 LEU A CA 1
ATOM 1154 C C . LEU A 1 158 ? 4.181 -26.436 -11.711 1.00 98.50 158 LEU A C 1
ATOM 1156 O O . LEU A 1 158 ? 4.495 -27.108 -12.698 1.00 98.50 158 LEU A O 1
ATOM 1160 N N . GLU A 1 159 ? 5.086 -25.971 -10.843 1.00 97.50 159 GLU A N 1
ATOM 1161 C CA . GLU A 1 159 ? 6.537 -26.145 -10.995 1.00 97.50 159 GLU A CA 1
ATOM 1162 C C . GLU A 1 159 ? 6.954 -27.616 -11.219 1.00 97.50 159 GLU A C 1
ATOM 1164 O O . GLU A 1 159 ? 7.696 -27.858 -12.179 1.00 97.50 159 GLU A O 1
ATOM 1169 N N . PRO A 1 160 ? 6.449 -28.619 -10.462 1.00 97.94 160 PRO A N 1
ATOM 1170 C CA . PRO A 1 160 ? 6.803 -30.029 -10.669 1.00 97.94 160 PRO A CA 1
ATOM 1171 C C . PRO A 1 160 ? 6.434 -30.580 -12.052 1.00 97.94 160 PRO A C 1
ATOM 1173 O O . PRO A 1 160 ? 7.022 -31.558 -12.507 1.00 97.94 160 PRO A O 1
ATOM 1176 N N . TYR A 1 161 ? 5.473 -29.950 -12.730 1.00 97.81 161 TYR A N 1
ATOM 1177 C CA . TYR A 1 161 ? 4.994 -30.355 -14.050 1.00 97.81 161 TYR A CA 1
ATOM 1178 C C . TYR A 1 161 ? 5.705 -29.607 -15.187 1.00 97.81 161 TYR A C 1
ATOM 1180 O O . TYR A 1 161 ? 5.408 -29.846 -16.357 1.00 97.81 161 TYR A O 1
ATOM 1188 N N . GLY A 1 162 ? 6.626 -28.684 -14.873 1.00 96.69 162 GLY A N 1
ATOM 1189 C CA . GLY A 1 162 ? 7.296 -27.845 -15.869 1.00 96.69 162 GLY A CA 1
ATOM 1190 C C . GLY A 1 162 ? 6.334 -26.904 -16.600 1.00 96.69 162 GLY A C 1
ATOM 1191 O O . GLY A 1 162 ? 6.553 -26.575 -17.770 1.00 96.69 162 GLY A O 1
ATOM 1192 N N . ARG A 1 163 ? 5.242 -26.507 -15.936 1.00 97.62 163 ARG A N 1
ATOM 1193 C CA . ARG A 1 163 ? 4.195 -25.656 -16.509 1.00 97.62 163 ARG A CA 1
ATOM 1194 C C . ARG A 1 163 ? 4.067 -24.340 -15.751 1.00 97.62 163 ARG A C 1
ATOM 1196 O O . ARG A 1 163 ? 4.470 -24.229 -14.599 1.00 97.62 163 ARG A O 1
ATOM 1203 N N . ALA A 1 164 ? 3.456 -23.354 -16.394 1.00 97.00 164 ALA A N 1
ATOM 1204 C CA . ALA A 1 164 ? 3.039 -22.110 -15.760 1.00 97.00 164 ALA A CA 1
ATOM 1205 C C . ALA A 1 164 ? 1.633 -21.715 -16.228 1.00 97.00 164 ALA A C 1
ATOM 1207 O O . ALA A 1 164 ? 1.262 -21.944 -17.382 1.00 97.00 164 ALA A O 1
ATOM 1208 N N . ALA A 1 165 ? 0.853 -21.124 -15.327 1.00 97.25 165 ALA A N 1
ATOM 1209 C CA . ALA A 1 165 ? -0.365 -20.402 -15.672 1.00 97.25 165 ALA A CA 1
ATOM 1210 C C . ALA A 1 165 ? -0.028 -18.933 -15.955 1.00 97.25 165 ALA A C 1
ATOM 1212 O O . ALA A 1 165 ? 1.028 -18.432 -15.566 1.00 97.25 165 ALA A O 1
ATOM 1213 N N . ILE A 1 166 ? -0.935 -18.244 -16.635 1.00 96.12 166 ILE A N 1
ATOM 1214 C CA . ILE A 1 166 ? -0.775 -16.838 -16.985 1.00 96.12 166 ILE A CA 1
ATOM 1215 C C . ILE A 1 166 ? -1.417 -15.964 -15.906 1.00 96.12 166 ILE A C 1
ATOM 1217 O O . ILE A 1 166 ? -2.641 -15.957 -15.781 1.00 96.12 166 ILE A O 1
ATOM 1221 N N . GLY A 1 167 ? -0.597 -15.260 -15.116 1.00 94.50 167 GLY A N 1
ATOM 1222 C CA . GLY A 1 167 ? -1.075 -14.573 -13.918 1.00 94.50 167 GLY A CA 1
ATOM 1223 C C . GLY A 1 167 ? -0.108 -13.602 -13.242 1.00 94.50 167 GLY A C 1
ATOM 1224 O O . GLY A 1 167 ? 0.800 -13.061 -13.864 1.00 94.50 167 GLY A O 1
ATOM 1225 N N . GLY A 1 168 ? -0.340 -13.340 -11.955 1.00 92.19 168 GLY A N 1
ATOM 1226 C CA . GLY A 1 168 ? 0.221 -12.213 -11.207 1.00 92.19 168 GLY A CA 1
ATOM 1227 C C . GLY A 1 168 ? 1.744 -12.137 -11.190 1.00 92.19 168 GLY A C 1
ATOM 1228 O O . GLY A 1 168 ? 2.443 -13.151 -11.175 1.00 92.19 168 GLY A O 1
ATOM 1229 N N . ARG A 1 169 ? 2.243 -10.895 -11.184 1.00 92.12 169 ARG A N 1
ATOM 1230 C CA . ARG A 1 169 ? 3.677 -10.568 -11.150 1.00 92.12 169 ARG A CA 1
ATOM 1231 C C . ARG A 1 169 ? 4.256 -10.609 -9.735 1.00 92.12 169 ARG A C 1
ATOM 1233 O O . ARG A 1 169 ? 5.415 -10.965 -9.584 1.00 92.12 169 ARG A O 1
ATOM 1240 N N . LEU A 1 170 ? 3.454 -10.270 -8.723 1.00 87.94 170 LEU A N 1
ATOM 1241 C CA . LEU A 1 170 ? 3.849 -10.257 -7.311 1.00 87.94 170 LEU A CA 1
ATOM 1242 C C . LEU A 1 170 ? 3.306 -11.480 -6.573 1.00 87.94 170 LEU A C 1
ATOM 1244 O O . LEU A 1 170 ? 2.231 -11.991 -6.901 1.00 87.94 170 LEU A O 1
ATOM 1248 N N . LYS A 1 171 ? 4.040 -11.904 -5.542 1.00 88.56 171 LYS A N 1
ATOM 1249 C CA . LYS A 1 171 ? 3.747 -13.092 -4.732 1.00 88.56 171 LYS A CA 1
ATOM 1250 C C . LYS A 1 171 ? 2.363 -13.052 -4.077 1.00 88.56 171 LYS A C 1
ATOM 1252 O O . LYS A 1 171 ? 1.667 -14.059 -4.057 1.00 88.56 171 LYS A O 1
ATOM 1257 N N . THR A 1 172 ? 1.959 -11.891 -3.567 1.00 87.69 172 THR A N 1
ATOM 1258 C CA . THR A 1 172 ? 0.763 -11.693 -2.731 1.00 87.69 172 THR A CA 1
ATOM 1259 C C . THR A 1 172 ? -0.535 -11.491 -3.518 1.00 87.69 172 THR A C 1
ATOM 1261 O O . THR A 1 172 ? -1.610 -11.455 -2.921 1.00 87.69 172 THR A O 1
ATOM 1264 N N . ILE A 1 173 ? -0.482 -11.349 -4.849 1.00 92.31 173 ILE A N 1
ATOM 1265 C CA . ILE A 1 173 ? -1.680 -11.096 -5.662 1.00 92.31 173 ILE A CA 1
ATOM 1266 C C . ILE A 1 173 ? -2.594 -12.324 -5.621 1.00 92.31 173 ILE A C 1
ATOM 1268 O O . ILE A 1 173 ? -2.200 -13.419 -6.022 1.00 92.31 173 ILE A O 1
ATOM 1272 N N . GLY A 1 174 ? -3.842 -12.122 -5.197 1.00 94.88 174 GLY A N 1
ATOM 1273 C CA . GLY A 1 174 ? -4.877 -13.155 -5.227 1.00 94.88 174 GLY A CA 1
ATOM 1274 C C . GLY A 1 174 ? -5.333 -13.496 -6.647 1.00 94.88 174 GLY A C 1
ATOM 1275 O O . GLY A 1 174 ? -5.515 -12.605 -7.482 1.00 94.88 174 GLY A O 1
ATOM 1276 N N . VAL A 1 175 ? -5.607 -14.778 -6.895 1.00 97.19 175 VAL A N 1
ATOM 1277 C CA . VAL A 1 175 ? -6.156 -15.274 -8.168 1.00 97.19 175 VAL A CA 1
ATOM 1278 C C . VAL A 1 175 ? -7.415 -14.518 -8.630 1.00 97.19 175 VAL A C 1
ATOM 1280 O O . VAL A 1 175 ? -7.426 -14.075 -9.786 1.00 97.19 175 VAL A O 1
ATOM 1283 N N . PRO A 1 176 ? -8.468 -14.323 -7.801 1.00 94.38 176 PRO A N 1
ATOM 1284 C CA . PRO A 1 176 ? -9.736 -13.784 -8.294 1.00 94.38 176 PRO A CA 1
ATOM 1285 C C . PRO A 1 176 ? -9.634 -12.316 -8.699 1.00 94.38 176 PRO A C 1
ATOM 1287 O O . PRO A 1 176 ? -10.144 -11.941 -9.751 1.00 94.38 176 PRO A O 1
ATOM 1290 N N . GLY A 1 177 ? -8.935 -11.505 -7.898 1.00 89.56 177 GLY A N 1
ATOM 1291 C CA . GLY A 1 177 ? -8.785 -10.073 -8.149 1.00 89.56 177 GLY A CA 1
ATOM 1292 C C . GLY A 1 177 ? -8.161 -9.814 -9.514 1.00 89.56 177 GLY A C 1
ATOM 1293 O O . GLY A 1 177 ? -8.729 -9.078 -10.303 1.00 89.56 177 GLY A O 1
ATOM 1294 N N . LEU A 1 178 ? -7.058 -10.494 -9.841 1.00 94.75 178 LEU A N 1
ATOM 1295 C CA . LEU A 1 178 ? -6.394 -10.324 -11.136 1.00 94.75 178 LEU A CA 1
ATOM 1296 C C . LEU A 1 178 ? -7.215 -10.897 -12.304 1.00 94.75 178 LEU A C 1
ATOM 1298 O O . LEU A 1 178 ? -7.340 -10.261 -13.348 1.00 94.75 178 LEU A O 1
ATOM 1302 N N . SER A 1 179 ? -7.765 -12.103 -12.137 1.00 96.56 179 SER A N 1
ATOM 1303 C CA . SER A 1 179 ? -8.385 -12.861 -13.237 1.00 96.56 179 SER A CA 1
ATOM 1304 C C . SER A 1 179 ? -9.749 -12.319 -13.668 1.00 96.56 179 SER A C 1
ATOM 1306 O O . SER A 1 179 ? -10.197 -12.621 -14.774 1.00 96.56 179 SER A O 1
ATOM 1308 N N . LEU A 1 180 ? -10.424 -11.559 -12.797 1.00 95.69 180 LEU A N 1
ATOM 1309 C CA . LEU A 1 180 ? -11.745 -10.978 -13.059 1.00 95.69 180 LEU A CA 1
ATOM 1310 C C . LEU A 1 180 ? -11.688 -9.531 -13.553 1.00 95.69 180 LEU A C 1
ATOM 1312 O O . LEU A 1 180 ? -12.655 -9.058 -14.146 1.00 95.69 180 LEU A O 1
ATOM 1316 N N . ILE A 1 181 ? -10.574 -8.829 -13.332 1.00 92.81 181 ILE A N 1
ATOM 1317 C CA . ILE A 1 181 ? -10.402 -7.426 -13.749 1.00 92.81 181 ILE A CA 1
ATOM 1318 C C . ILE A 1 181 ? -9.512 -7.277 -14.985 1.00 92.81 181 ILE A C 1
ATOM 1320 O O . ILE A 1 181 ? -9.246 -6.159 -15.407 1.00 92.81 181 ILE A O 1
ATOM 1324 N N . GLY A 1 182 ? -9.040 -8.391 -15.554 1.00 91.44 182 GLY A N 1
ATOM 1325 C CA . GLY A 1 182 ? -8.186 -8.437 -16.738 1.00 91.44 182 GLY A CA 1
ATOM 1326 C C . GLY A 1 182 ? -6.872 -9.148 -16.477 1.00 91.44 182 GLY A C 1
ATOM 1327 O O . GLY A 1 182 ? -6.740 -10.334 -16.771 1.00 91.44 182 GLY A O 1
ATOM 1328 N N . GLY A 1 183 ? -5.917 -8.423 -15.899 1.00 91.44 183 GLY A N 1
ATOM 1329 C CA . GLY A 1 183 ? -4.681 -8.981 -15.369 1.00 91.44 183 GLY A CA 1
ATOM 1330 C C . GLY A 1 183 ? -3.464 -8.815 -16.269 1.00 91.44 183 GLY A C 1
ATOM 1331 O O . GLY A 1 183 ? -3.235 -9.621 -17.168 1.00 91.44 183 GLY A O 1
ATOM 1332 N N . PHE A 1 184 ? -2.644 -7.806 -15.961 1.00 93.50 184 PHE A N 1
ATOM 1333 C CA . PHE A 1 184 ? -1.322 -7.605 -16.561 1.00 93.50 184 PHE A CA 1
ATOM 1334 C C . PHE A 1 184 ? -0.274 -8.552 -15.960 1.00 93.50 184 PHE A C 1
ATOM 1336 O O . PHE A 1 184 ? -0.110 -8.623 -14.737 1.00 93.50 184 PHE A O 1
ATOM 1343 N N . HIS A 1 185 ? 0.490 -9.217 -16.828 1.00 95.06 185 HIS A N 1
ATOM 1344 C CA . HIS A 1 185 ? 1.567 -10.132 -16.454 1.00 95.06 185 HIS A CA 1
ATOM 1345 C C . HIS A 1 185 ? 2.769 -10.038 -17.404 1.00 95.06 185 HIS A C 1
ATOM 1347 O O . HIS A 1 185 ? 2.797 -9.251 -18.345 1.00 95.06 185 HIS A O 1
ATOM 1353 N N . TYR A 1 186 ? 3.795 -10.854 -17.156 1.00 95.62 186 TYR A N 1
ATOM 1354 C CA . TYR A 1 186 ? 5.054 -10.816 -17.904 1.00 95.62 186 TYR A CA 1
ATOM 1355 C C . TYR A 1 186 ? 4.975 -11.300 -19.357 1.00 95.62 186 TYR A C 1
ATOM 1357 O O . TYR A 1 186 ? 5.963 -11.204 -20.061 1.00 95.62 186 TYR A O 1
ATOM 1365 N N . PHE A 1 187 ? 3.853 -11.844 -19.822 1.00 95.94 187 PHE A N 1
ATOM 1366 C CA . PHE A 1 187 ? 3.772 -12.550 -21.110 1.00 95.94 187 PHE A CA 1
ATOM 1367 C C . PHE A 1 187 ? 2.617 -12.053 -21.989 1.00 95.94 187 PHE A C 1
ATOM 1369 O O . PHE A 1 187 ? 2.126 -12.794 -22.846 1.00 95.94 187 PHE A O 1
ATOM 1376 N N . ASN A 1 188 ? 2.157 -10.817 -21.751 1.00 94.19 188 ASN A N 1
ATOM 1377 C CA . ASN A 1 188 ? 1.012 -10.226 -22.451 1.00 94.19 188 ASN A CA 1
ATOM 1378 C C . ASN A 1 188 ? 1.185 -10.297 -23.976 1.00 94.19 188 ASN A C 1
ATOM 1380 O O . ASN A 1 188 ? 0.243 -10.602 -24.704 1.00 94.19 188 ASN A O 1
ATOM 1384 N N . ASN A 1 189 ? 2.415 -10.062 -24.449 1.00 95.12 189 ASN A N 1
ATOM 1385 C CA . ASN A 1 189 ? 2.762 -10.015 -25.866 1.00 95.12 189 ASN A CA 1
ATOM 1386 C C . ASN A 1 189 ? 2.481 -11.325 -26.624 1.00 95.12 189 ASN A C 1
ATOM 1388 O O . ASN A 1 189 ? 2.374 -11.294 -27.847 1.00 95.12 189 ASN A O 1
ATOM 1392 N N . LYS A 1 190 ? 2.373 -12.465 -25.932 1.00 96.06 190 LYS A N 1
ATOM 1393 C CA . LYS A 1 190 ? 2.144 -13.772 -26.559 1.00 96.06 190 LYS A CA 1
ATOM 1394 C C . LYS A 1 190 ? 0.829 -14.420 -26.148 1.00 96.06 190 LYS A C 1
ATOM 1396 O O . LYS A 1 190 ? 0.174 -15.041 -26.980 1.00 96.06 190 LYS A O 1
ATOM 1401 N N . TYR A 1 191 ? 0.452 -14.307 -24.875 1.00 96.19 191 TYR A N 1
ATOM 1402 C CA . TYR A 1 191 ? -0.667 -15.070 -24.319 1.00 96.19 191 TYR A CA 1
ATOM 1403 C C . TYR A 1 191 ? -1.914 -14.225 -24.017 1.00 96.19 191 TYR A C 1
ATOM 1405 O O . TYR A 1 191 ? -2.875 -14.779 -23.491 1.00 96.19 191 TYR A O 1
ATOM 1413 N N . GLY A 1 192 ? -1.951 -12.935 -24.372 1.00 95.62 192 GLY A N 1
ATOM 1414 C CA . GLY A 1 192 ? -3.067 -12.049 -24.007 1.00 95.62 192 GLY A CA 1
ATOM 1415 C C . GLY A 1 192 ? -3.027 -11.698 -22.524 1.00 95.62 192 GLY A C 1
ATOM 1416 O O . GLY A 1 192 ? -1.965 -11.798 -21.927 1.00 95.62 192 GLY A O 1
ATOM 1417 N N . TYR A 1 193 ? -4.148 -11.301 -21.926 1.00 97.00 193 TYR A N 1
ATOM 1418 C CA . TYR A 1 193 ? -4.227 -10.987 -20.494 1.00 97.00 193 TYR A CA 1
ATOM 1419 C C . TYR A 1 193 ? -4.587 -12.226 -19.657 1.00 97.00 193 TYR A C 1
ATOM 1421 O O . TYR A 1 193 ? -5.008 -13.262 -20.187 1.00 97.00 193 TYR A O 1
ATOM 1429 N N . ALA A 1 194 ? -4.478 -12.144 -18.325 1.00 97.12 194 ALA A N 1
ATOM 1430 C CA . ALA A 1 194 ? -4.798 -13.278 -17.446 1.00 97.12 194 ALA A CA 1
ATOM 1431 C C . ALA A 1 194 ? -6.238 -13.794 -17.655 1.00 97.12 194 ALA A C 1
ATOM 1433 O O . ALA A 1 194 ? -6.461 -15.002 -17.767 1.00 97.12 194 ALA A O 1
ATOM 1434 N N . MET A 1 195 ? -7.207 -12.886 -17.814 1.00 96.94 195 MET A N 1
ATOM 1435 C CA . MET A 1 195 ? -8.606 -13.213 -18.099 1.00 96.94 195 MET A CA 1
ATOM 1436 C C . MET A 1 195 ? -8.783 -14.019 -19.391 1.00 96.94 195 MET A C 1
ATOM 1438 O O . MET A 1 195 ? -9.635 -14.905 -19.442 1.00 96.94 195 MET A O 1
ATOM 1442 N N . ASP A 1 196 ? -7.968 -13.784 -20.422 1.00 97.69 196 ASP A N 1
ATOM 1443 C CA . ASP A 1 196 ? -8.078 -14.480 -21.712 1.00 97.69 196 ASP A CA 1
ATOM 1444 C C . ASP A 1 196 ? -7.661 -15.955 -21.600 1.00 97.69 196 ASP A C 1
ATOM 1446 O O . ASP A 1 196 ? -8.049 -16.787 -22.421 1.00 97.69 196 ASP A O 1
ATOM 1450 N N . ASN A 1 197 ? -6.930 -16.297 -20.536 1.00 97.56 197 ASN A N 1
ATOM 1451 C CA . ASN A 1 197 ? -6.419 -17.635 -20.254 1.00 97.56 197 ASN A CA 1
ATOM 1452 C C . ASN A 1 197 ? -7.293 -18.434 -19.276 1.00 97.56 197 ASN A C 1
ATOM 1454 O O . ASN A 1 197 ? -6.976 -19.586 -18.968 1.00 97.56 197 ASN A O 1
ATOM 1458 N N . VAL A 1 198 ? -8.414 -17.874 -18.812 1.00 98.38 198 VAL A N 1
ATOM 1459 C CA . VAL A 1 198 ? -9.393 -18.621 -18.013 1.00 98.38 198 VAL A CA 1
ATOM 1460 C C . VAL A 1 198 ? -10.310 -19.431 -18.925 1.00 98.38 198 VAL A C 1
ATOM 1462 O O . VAL A 1 198 ? -10.912 -18.880 -19.847 1.00 98.38 198 VAL A O 1
ATOM 1465 N N . LEU A 1 199 ? -10.440 -20.728 -18.646 1.00 98.38 199 LEU A N 1
ATOM 1466 C CA . LEU A 1 199 ? -11.255 -21.690 -19.394 1.00 98.38 199 LEU A CA 1
ATOM 1467 C C . LEU A 1 199 ? -12.679 -21.826 -18.842 1.00 98.38 199 LEU A C 1
ATOM 1469 O O . LEU A 1 199 ? -13.602 -22.077 -19.612 1.00 98.38 199 LEU A O 1
ATOM 1473 N N . SER A 1 200 ? -12.851 -21.684 -17.525 1.00 98.62 200 SER A N 1
ATOM 1474 C CA . SER A 1 200 ? -14.146 -21.805 -16.849 1.00 98.62 200 SER A CA 1
ATOM 1475 C C . SER A 1 200 ? -14.130 -21.099 -15.493 1.00 98.62 200 SER A C 1
ATOM 1477 O O . SER A 1 200 ? -13.100 -21.118 -14.810 1.00 98.62 200 SER A O 1
ATOM 1479 N N . TYR A 1 201 ? -15.277 -20.551 -15.095 1.00 98.75 201 TYR A N 1
ATOM 1480 C CA . TYR A 1 201 ? -15.560 -20.079 -13.739 1.00 98.75 201 TYR A CA 1
ATOM 1481 C C . TYR A 1 201 ? -16.721 -20.882 -13.147 1.00 98.75 201 TYR A C 1
ATOM 1483 O O . TYR A 1 201 ? -17.753 -21.033 -13.803 1.00 98.75 201 TYR A O 1
ATOM 1491 N N . ASP A 1 202 ? -16.582 -21.344 -11.909 1.00 98.56 202 ASP A N 1
ATOM 1492 C CA . ASP A 1 202 ? -17.721 -21.804 -11.110 1.00 98.56 202 ASP A CA 1
ATOM 1493 C C . ASP A 1 202 ? -18.187 -20.613 -10.266 1.00 98.56 202 ASP A C 1
ATOM 1495 O O . ASP A 1 202 ? -17.382 -20.005 -9.557 1.00 98.56 202 ASP A O 1
ATOM 1499 N N . VAL A 1 203 ? -19.459 -20.234 -10.388 1.00 97.44 203 VAL A N 1
ATOM 1500 C CA . VAL A 1 203 ? -19.986 -18.947 -9.916 1.00 97.44 203 VAL A CA 1
ATOM 1501 C C . VAL A 1 203 ? -21.231 -19.164 -9.070 1.00 97.44 203 VAL A C 1
ATOM 1503 O O . VAL A 1 203 ? -22.136 -19.890 -9.473 1.00 97.44 203 VAL A O 1
ATOM 1506 N N . ILE A 1 204 ? -21.303 -18.480 -7.933 1.00 95.94 204 ILE A N 1
ATOM 1507 C CA . ILE A 1 204 ? -22.521 -18.343 -7.134 1.00 95.94 204 ILE A CA 1
ATOM 1508 C C . ILE A 1 204 ? -23.157 -16.996 -7.473 1.00 95.94 204 ILE A C 1
ATOM 1510 O O . ILE A 1 204 ? -22.564 -15.942 -7.224 1.00 95.94 204 ILE A O 1
ATOM 1514 N N . LEU A 1 205 ? -24.340 -17.028 -8.082 1.00 92.38 205 LEU A N 1
ATOM 1515 C CA . LEU A 1 205 ? -25.111 -15.835 -8.432 1.00 92.38 205 LEU A CA 1
ATOM 1516 C C . LEU A 1 205 ? -25.710 -15.187 -7.178 1.00 92.38 205 LEU A C 1
ATOM 1518 O O . LEU A 1 205 ? -25.798 -15.812 -6.124 1.00 92.38 205 LEU A O 1
ATOM 1522 N N . GLY A 1 206 ? -26.175 -13.939 -7.290 1.00 85.19 206 GLY A N 1
ATOM 1523 C CA . GLY A 1 206 ? -26.714 -13.185 -6.147 1.00 85.19 206 GLY A CA 1
ATOM 1524 C C . GLY A 1 206 ? -27.906 -13.839 -5.443 1.00 85.19 206 GLY A C 1
ATOM 1525 O O . GLY A 1 206 ? -28.124 -13.589 -4.264 1.00 85.19 206 GLY A O 1
ATOM 1526 N N . ASN A 1 207 ? -28.647 -14.705 -6.136 1.00 84.69 207 ASN A N 1
ATOM 1527 C CA . ASN A 1 207 ? -29.762 -15.471 -5.576 1.00 84.69 207 ASN A CA 1
ATOM 1528 C C . ASN A 1 207 ? -29.337 -16.833 -4.980 1.00 84.69 207 ASN A C 1
ATOM 1530 O O . ASN A 1 207 ? -30.198 -17.644 -4.652 1.00 84.69 207 ASN A O 1
ATOM 1534 N N . GLY A 1 208 ? -28.032 -17.118 -4.907 1.00 89.75 208 GLY A N 1
ATOM 1535 C CA . GLY A 1 208 ? -27.463 -18.385 -4.434 1.00 89.75 208 GLY A CA 1
ATOM 1536 C C . GLY A 1 208 ? -27.313 -19.475 -5.505 1.00 89.75 208 GLY A C 1
ATOM 1537 O O . GLY A 1 208 ? -26.666 -20.490 -5.261 1.00 89.75 208 GLY A O 1
ATOM 1538 N N . THR A 1 209 ? -27.844 -19.287 -6.717 1.00 92.50 209 THR A N 1
ATOM 1539 C CA . THR A 1 209 ? -27.740 -20.306 -7.779 1.00 92.50 209 THR A CA 1
ATOM 1540 C C . THR A 1 209 ? -26.282 -20.531 -8.172 1.00 92.50 209 THR A C 1
ATOM 1542 O O . THR A 1 209 ? -25.566 -19.580 -8.490 1.00 92.50 209 THR A O 1
ATOM 1545 N N . GLN A 1 210 ? -25.857 -21.793 -8.203 1.00 95.69 210 GLN A N 1
ATOM 1546 C CA . GLN A 1 210 ? -24.516 -22.179 -8.634 1.00 95.69 210 GLN A CA 1
ATOM 1547 C C . GLN A 1 210 ? -24.521 -22.492 -10.130 1.00 95.69 210 GLN A C 1
ATOM 1549 O O . GLN A 1 210 ? -25.322 -23.303 -10.598 1.00 95.69 210 GLN A O 1
ATOM 1554 N N . VAL A 1 211 ? -23.629 -21.861 -10.888 1.00 96.81 211 VAL A N 1
ATOM 1555 C CA . VAL A 1 211 ? -23.513 -22.044 -12.338 1.00 96.81 211 VAL A CA 1
ATOM 1556 C C . VAL A 1 211 ? -22.060 -22.224 -12.756 1.00 96.81 211 VAL A C 1
ATOM 1558 O O . VAL A 1 211 ? -21.140 -21.718 -12.119 1.00 96.81 211 VAL A O 1
ATOM 1561 N N . VAL A 1 212 ? -21.855 -22.916 -13.876 1.00 98.44 212 VAL A N 1
ATOM 1562 C CA . VAL A 1 212 ? -20.556 -22.994 -14.551 1.00 98.44 212 VAL A CA 1
ATOM 1563 C C . VAL A 1 212 ? -20.601 -22.107 -15.790 1.00 98.44 212 VAL A C 1
ATOM 1565 O O . VAL A 1 212 ? -21.432 -22.326 -16.678 1.00 98.44 212 VAL A O 1
ATOM 1568 N N . ALA A 1 213 ? -19.699 -21.130 -15.850 1.00 98.31 213 ALA A N 1
ATOM 1569 C CA . ALA A 1 213 ? -19.542 -20.190 -16.951 1.00 98.31 213 ALA A CA 1
ATOM 1570 C C . ALA A 1 213 ? -18.280 -20.510 -17.766 1.00 98.31 213 ALA A C 1
ATOM 1572 O O . ALA A 1 213 ? -17.156 -20.367 -17.284 1.00 98.31 213 ALA A O 1
ATOM 1573 N N . ASN A 1 214 ? -18.468 -20.935 -19.013 1.00 98.25 214 ASN A N 1
ATOM 1574 C CA . ASN A 1 214 ? -17.425 -21.217 -19.997 1.00 98.25 214 ASN A CA 1
ATOM 1575 C C . ASN A 1 214 ? -17.949 -20.948 -21.422 1.00 98.25 214 ASN A C 1
ATOM 1577 O O . ASN A 1 214 ? -19.031 -20.394 -21.605 1.00 98.25 214 ASN A O 1
ATOM 1581 N N . LYS A 1 215 ? -17.195 -21.340 -22.457 1.00 96.38 215 LYS A N 1
ATOM 1582 C CA . LYS A 1 215 ? -17.579 -21.100 -23.864 1.00 96.38 215 LYS A CA 1
ATOM 1583 C C . LYS A 1 215 ? -18.909 -21.740 -24.278 1.00 96.38 215 LYS A C 1
ATOM 1585 O O . LYS A 1 215 ? -19.561 -21.226 -25.179 1.00 96.38 215 LYS A O 1
ATOM 1590 N N . SER A 1 216 ? -19.290 -22.848 -23.647 1.00 96.69 216 SER A N 1
ATOM 1591 C CA . SER A 1 216 ? -20.454 -23.656 -24.031 1.00 96.69 216 SER A CA 1
ATOM 1592 C C . SER A 1 216 ? -21.604 -23.579 -23.020 1.00 96.69 216 SER A C 1
ATOM 1594 O O . SER A 1 216 ? -22.725 -23.953 -23.344 1.00 96.69 216 SER A O 1
ATOM 1596 N N . SER A 1 217 ? -21.343 -23.103 -21.801 1.00 97.31 217 SER A N 1
ATOM 1597 C CA . SER A 1 217 ? -22.304 -22.993 -20.700 1.00 97.31 217 SER A CA 1
ATOM 1598 C C . SER A 1 217 ? -22.245 -21.585 -20.119 1.00 97.31 217 SER A C 1
ATOM 1600 O O . SER A 1 217 ? -21.183 -21.154 -19.687 1.00 97.31 217 SER A O 1
ATOM 1602 N N . HIS A 1 218 ? -23.371 -20.866 -20.105 1.00 97.31 218 HIS A N 1
ATOM 1603 C CA . HIS A 1 218 ? -23.454 -19.451 -19.704 1.00 97.31 218 HIS A CA 1
ATOM 1604 C C . HIS A 1 218 ? -22.386 -18.549 -20.374 1.00 97.31 218 HIS A C 1
ATOM 1606 O O . HIS A 1 218 ? -21.664 -17.827 -19.679 1.00 97.31 218 HIS A O 1
ATOM 1612 N N . PRO A 1 219 ? -22.272 -18.557 -21.720 1.00 97.06 219 PRO A N 1
ATOM 1613 C CA . PRO A 1 219 ? -21.206 -17.850 -22.437 1.00 97.06 219 PRO A CA 1
ATOM 1614 C C . PRO A 1 219 ? -21.240 -16.328 -22.245 1.00 97.06 219 PRO A C 1
ATOM 1616 O O . PRO A 1 219 ? -20.189 -15.690 -22.233 1.00 97.06 219 PRO A O 1
ATOM 1619 N N . ASP A 1 220 ? -22.423 -15.742 -22.037 1.00 96.44 220 ASP A N 1
ATOM 1620 C CA . ASP A 1 220 ? -22.555 -14.316 -21.727 1.00 96.44 220 ASP A CA 1
ATOM 1621 C C . ASP A 1 220 ? -21.938 -13.969 -20.366 1.00 96.44 220 ASP A C 1
ATOM 1623 O O . ASP A 1 220 ? -21.156 -13.026 -20.268 1.00 96.44 220 ASP A O 1
ATOM 1627 N N . LEU A 1 221 ? -22.216 -14.767 -19.329 1.00 96.50 221 LEU A N 1
ATOM 1628 C CA . LEU A 1 221 ? -21.593 -14.610 -18.012 1.00 96.50 221 LEU A CA 1
ATOM 1629 C C . LEU A 1 221 ? -20.077 -14.839 -18.088 1.00 96.50 221 LEU A C 1
ATOM 1631 O O . LEU A 1 221 ? -19.308 -14.100 -17.478 1.00 96.50 221 LEU A O 1
ATOM 1635 N N . PHE A 1 222 ? -19.641 -15.831 -18.869 1.00 98.19 222 PHE A N 1
ATOM 1636 C CA . PHE A 1 222 ? -18.223 -16.111 -19.080 1.00 98.19 222 PHE A CA 1
ATOM 1637 C C . PHE A 1 222 ? -17.489 -14.926 -19.712 1.00 98.19 222 PHE A C 1
ATOM 1639 O O . PHE A 1 222 ? -16.409 -14.566 -19.251 1.00 98.19 222 PHE A O 1
ATOM 1646 N N . TRP A 1 223 ? -18.080 -14.303 -20.734 1.00 97.94 223 TRP A N 1
ATOM 1647 C CA . TRP A 1 223 ? -17.559 -13.078 -21.335 1.00 97.94 223 TRP A CA 1
ATOM 1648 C C . TRP A 1 223 ? -17.554 -11.915 -20.333 1.00 97.94 223 TRP A C 1
ATOM 1650 O O . TRP A 1 223 ? -16.547 -11.227 -20.203 1.00 97.94 223 TRP A O 1
ATOM 1660 N N . ALA A 1 224 ? -18.635 -11.733 -19.571 1.00 96.56 224 ALA A N 1
ATOM 1661 C CA . ALA A 1 224 ? -18.779 -10.624 -18.629 1.00 96.56 224 ALA A CA 1
ATOM 1662 C C . ALA A 1 224 ? -17.786 -10.679 -17.450 1.00 96.56 224 ALA A C 1
ATOM 1664 O O . ALA A 1 224 ? -17.313 -9.639 -16.990 1.00 96.56 224 ALA A O 1
ATOM 1665 N N . LEU A 1 225 ? -17.429 -11.880 -16.981 1.00 96.44 225 LEU A N 1
ATOM 1666 C CA . LEU A 1 225 ? -16.417 -12.088 -15.934 1.00 96.44 225 LEU A CA 1
ATOM 1667 C C . LEU A 1 225 ? -14.980 -11.845 -16.423 1.00 96.44 225 LEU A C 1
ATOM 1669 O O . LEU A 1 225 ? -14.077 -11.679 -15.603 1.00 96.44 225 LEU A O 1
ATOM 1673 N N . LYS A 1 226 ? -14.746 -11.775 -17.740 1.00 97.00 226 LYS A N 1
ATOM 1674 C CA . LYS A 1 226 ? -13.449 -11.402 -18.321 1.00 97.00 226 LYS A CA 1
ATOM 1675 C C . LYS A 1 226 ? -13.304 -9.881 -18.363 1.00 97.00 226 LYS A C 1
ATOM 1677 O O . LYS A 1 226 ? -13.409 -9.269 -19.424 1.00 97.00 226 LYS A O 1
ATOM 1682 N N . GLY A 1 227 ? -13.073 -9.294 -17.186 1.00 93.69 227 GLY A N 1
ATOM 1683 C CA . GLY A 1 227 ? -12.789 -7.869 -16.975 1.00 93.69 227 GLY A CA 1
ATOM 1684 C C . GLY A 1 227 ? -13.909 -7.084 -16.281 1.00 93.69 227 GLY A C 1
ATOM 1685 O O . GLY A 1 227 ? -13.731 -5.907 -15.982 1.00 93.69 227 GLY A O 1
ATOM 1686 N N . GLY A 1 228 ? -15.056 -7.711 -16.000 1.00 92.12 228 GLY A N 1
ATOM 1687 C CA . GLY A 1 228 ? -16.183 -7.082 -15.306 1.00 92.12 228 GLY A CA 1
ATOM 1688 C C . GLY A 1 228 ? -16.192 -7.248 -13.779 1.00 92.12 228 GLY A C 1
ATOM 1689 O O . GLY A 1 228 ? -17.197 -6.923 -13.141 1.00 92.12 228 GLY A O 1
ATOM 1690 N N . ALA A 1 229 ? -15.091 -7.730 -13.193 1.00 90.31 229 ALA A N 1
ATOM 1691 C CA . ALA A 1 229 ? -14.918 -7.947 -11.757 1.00 90.31 229 ALA A CA 1
ATOM 1692 C C . ALA A 1 229 ? -15.961 -8.918 -11.159 1.00 90.31 229 ALA A C 1
ATOM 1694 O O . ALA A 1 229 ? -16.464 -9.821 -11.827 1.00 90.31 229 ALA A O 1
ATOM 1695 N N . ASN A 1 230 ? -16.282 -8.756 -9.877 1.00 86.94 230 ASN A N 1
ATOM 1696 C CA . ASN A 1 230 ? -17.251 -9.564 -9.133 1.00 86.94 230 ASN A CA 1
ATOM 1697 C C . ASN A 1 230 ? -18.718 -9.123 -9.327 1.00 86.94 230 ASN A C 1
ATOM 1699 O O . ASN A 1 230 ? -19.594 -9.646 -8.647 1.00 86.94 230 ASN A O 1
ATOM 1703 N N . ASN A 1 231 ? -19.024 -8.223 -10.274 1.00 87.31 231 ASN A N 1
ATOM 1704 C CA . ASN A 1 231 ? -20.371 -7.660 -10.495 1.00 87.31 231 ASN A CA 1
ATOM 1705 C C . ASN A 1 231 ? -21.480 -8.687 -10.800 1.00 87.31 231 ASN A C 1
ATOM 1707 O O . ASN A 1 231 ? -22.657 -8.328 -10.774 1.00 87.31 231 ASN A O 1
ATOM 1711 N N . TYR A 1 232 ? -21.117 -9.929 -11.121 1.00 90.25 232 TYR A N 1
ATOM 1712 C CA . TYR A 1 232 ? -22.034 -10.961 -11.609 1.00 90.25 232 TYR A CA 1
ATOM 1713 C C . TYR A 1 232 ? -22.189 -12.153 -10.657 1.00 90.25 232 TYR A C 1
ATOM 1715 O O . TYR A 1 232 ? -23.001 -13.037 -10.920 1.00 90.25 232 TYR A O 1
ATOM 1723 N N . GLY A 1 233 ? -21.422 -12.196 -9.564 1.00 91.75 233 GLY A N 1
ATOM 1724 C CA . GLY A 1 233 ? -21.443 -13.302 -8.610 1.00 91.75 233 GLY A CA 1
ATOM 1725 C C . GLY A 1 233 ? -20.092 -13.554 -7.949 1.00 91.75 233 GLY A C 1
ATOM 1726 O O . GLY A 1 233 ? -19.088 -12.905 -8.250 1.00 91.75 233 GLY A O 1
ATOM 1727 N N . ILE A 1 234 ? -20.073 -14.529 -7.044 1.00 95.44 234 ILE A N 1
ATOM 1728 C CA . ILE A 1 234 ? -18.877 -14.948 -6.314 1.00 95.44 234 ILE A CA 1
ATOM 1729 C C . ILE A 1 234 ? -18.290 -16.174 -7.008 1.00 95.44 234 ILE A C 1
ATOM 1731 O O . ILE A 1 234 ? -18.910 -17.235 -7.037 1.00 95.44 234 ILE A O 1
ATOM 1735 N N . VAL A 1 235 ? -17.090 -16.032 -7.572 1.00 97.50 235 VAL A N 1
ATOM 1736 C CA . VAL A 1 235 ? -16.387 -17.151 -8.209 1.00 97.50 235 VAL A CA 1
ATOM 1737 C C . VAL A 1 235 ? -15.719 -18.023 -7.150 1.00 97.50 235 VAL A C 1
ATOM 1739 O O . VAL A 1 235 ? -14.894 -17.539 -6.380 1.00 97.50 235 VAL A O 1
ATOM 1742 N N . THR A 1 236 ? -16.045 -19.313 -7.143 1.00 97.88 236 THR A N 1
ATOM 1743 C CA . THR A 1 236 ? -15.555 -20.314 -6.178 1.00 97.88 236 THR A CA 1
ATOM 1744 C C . THR A 1 236 ? -14.497 -21.247 -6.757 1.00 97.88 236 THR A C 1
ATOM 1746 O O . THR A 1 236 ? -13.767 -21.887 -6.000 1.00 97.88 236 THR A O 1
ATOM 1749 N N . LYS A 1 237 ? -14.360 -21.298 -8.087 1.00 98.56 237 LYS A N 1
ATOM 1750 C CA . LYS A 1 237 ? -13.305 -22.051 -8.774 1.00 98.56 237 LYS A CA 1
ATOM 1751 C C . LYS A 1 237 ? -12.935 -21.396 -10.098 1.00 98.56 237 LYS A C 1
ATOM 1753 O O . LYS A 1 237 ? -13.808 -21.019 -10.879 1.00 98.56 237 LYS A O 1
ATOM 1758 N N . PHE A 1 238 ? -11.639 -21.335 -10.375 1.00 98.75 238 PHE A N 1
ATOM 1759 C CA . PHE A 1 238 ? -11.080 -20.927 -11.658 1.00 98.75 238 PHE A CA 1
ATOM 1760 C C . PHE A 1 238 ? -10.440 -22.140 -12.320 1.00 98.75 238 PHE A C 1
ATOM 1762 O O . PHE A 1 238 ? -9.614 -22.811 -11.709 1.00 98.75 238 PHE A O 1
ATOM 1769 N N . THR A 1 239 ? -10.784 -22.410 -13.578 1.00 98.81 239 THR A N 1
ATOM 1770 C CA . THR A 1 239 ? -10.025 -23.354 -14.409 1.00 98.81 239 THR A CA 1
ATOM 1771 C C . THR A 1 239 ? -9.134 -22.555 -15.345 1.00 98.81 239 THR A C 1
ATOM 1773 O O . THR A 1 239 ? -9.625 -21.910 -16.270 1.00 98.81 239 THR A O 1
ATOM 1776 N N . LEU A 1 240 ? -7.829 -22.572 -15.100 1.00 98.62 240 LEU A N 1
ATOM 1777 C CA . LEU A 1 240 ? -6.840 -21.780 -15.825 1.00 98.62 240 LEU A CA 1
ATOM 1778 C C . LEU A 1 240 ? -6.125 -22.642 -16.859 1.00 98.62 240 LEU A C 1
ATOM 1780 O O . LEU A 1 240 ? -5.732 -23.773 -16.568 1.00 98.62 240 LEU A O 1
ATOM 1784 N N . LYS A 1 241 ? -5.912 -22.102 -18.057 1.00 98.31 241 LYS A N 1
ATOM 1785 C CA . LYS A 1 241 ? -5.020 -22.712 -19.042 1.00 98.31 241 LYS A CA 1
ATOM 1786 C C . LYS A 1 241 ? -3.572 -22.600 -18.565 1.00 98.31 241 LYS A C 1
ATOM 1788 O O . LYS A 1 241 ? -3.172 -21.595 -17.981 1.00 98.31 241 LYS A O 1
ATOM 1793 N N . THR A 1 242 ? -2.779 -23.629 -18.839 1.00 98.44 242 THR A N 1
ATOM 1794 C CA . THR A 1 242 ? -1.353 -23.664 -18.495 1.00 98.44 242 THR A CA 1
ATOM 1795 C C . THR A 1 242 ? -0.510 -23.916 -19.736 1.00 98.44 242 THR A C 1
ATOM 1797 O O . THR A 1 242 ? -0.981 -24.512 -20.706 1.00 98.44 242 THR A O 1
ATOM 1800 N N . TYR A 1 243 ? 0.753 -23.512 -19.692 1.00 97.94 243 TYR A N 1
ATOM 1801 C CA . TYR A 1 243 ? 1.700 -23.599 -20.800 1.00 97.94 243 TYR A CA 1
ATOM 1802 C C . TYR A 1 243 ? 2.980 -24.302 -20.352 1.00 97.94 243 TYR A C 1
ATOM 1804 O O . TYR A 1 243 ? 3.368 -24.194 -19.190 1.00 97.94 243 TYR A O 1
ATOM 1812 N N . ALA A 1 244 ? 3.639 -25.015 -21.268 1.00 97.12 244 ALA A N 1
ATOM 1813 C CA . ALA A 1 244 ? 4.929 -25.653 -21.016 1.00 97.12 244 ALA A CA 1
ATOM 1814 C C . ALA A 1 244 ? 6.038 -24.588 -20.946 1.00 97.12 244 ALA A C 1
ATOM 1816 O O . ALA A 1 244 ? 6.650 -24.238 -21.952 1.00 97.12 244 ALA A O 1
ATOM 1817 N N . ILE A 1 245 ? 6.259 -24.052 -19.747 1.00 96.75 245 ILE A N 1
ATOM 1818 C CA . ILE A 1 245 ? 7.242 -23.004 -19.450 1.00 96.75 245 ILE A CA 1
ATOM 1819 C C . ILE A 1 245 ? 8.066 -23.481 -18.243 1.00 96.75 245 ILE A C 1
ATOM 1821 O O . ILE A 1 245 ? 7.877 -23.001 -17.124 1.00 96.75 245 ILE A O 1
ATOM 1825 N N . PRO A 1 246 ? 8.958 -24.472 -18.429 1.00 96.75 246 PRO A N 1
ATOM 1826 C CA . PRO A 1 246 ? 9.705 -25.064 -17.320 1.00 96.75 246 PRO A CA 1
ATOM 1827 C C . PRO A 1 246 ? 10.767 -24.114 -16.758 1.00 96.75 246 PRO A C 1
ATOM 1829 O O . PRO A 1 246 ? 11.160 -24.230 -15.597 1.00 96.75 246 PRO A O 1
ATOM 1832 N N . LYS A 1 247 ? 11.255 -23.187 -17.589 1.00 97.38 247 LYS A N 1
ATOM 1833 C CA . LYS A 1 247 ? 12.249 -22.178 -17.233 1.00 97.38 247 LYS A CA 1
ATOM 1834 C C . LYS A 1 247 ? 11.941 -20.850 -17.909 1.00 97.38 247 LYS A C 1
ATOM 1836 O O . LYS A 1 247 ? 11.367 -20.806 -18.998 1.00 97.38 247 LYS A O 1
ATOM 1841 N N . VAL A 1 248 ? 12.364 -19.793 -17.234 1.00 97.81 248 VAL A N 1
ATOM 1842 C CA . VAL A 1 248 ? 12.316 -18.412 -17.697 1.00 97.81 248 VAL A CA 1
ATOM 1843 C C . VAL A 1 248 ? 13.672 -17.763 -17.482 1.00 97.81 248 VAL A C 1
ATOM 1845 O O . VAL A 1 248 ? 14.363 -18.040 -16.496 1.00 97.81 248 VAL A O 1
ATOM 1848 N N . SER A 1 249 ? 14.031 -16.869 -18.388 1.00 98.25 249 SER A N 1
ATOM 1849 C CA . SER A 1 249 ? 15.151 -15.960 -18.221 1.00 98.25 249 SER A CA 1
ATOM 1850 C C . SER A 1 249 ? 14.668 -14.666 -17.590 1.00 98.25 249 SER A C 1
ATOM 1852 O O . SER A 1 249 ? 13.660 -14.102 -18.012 1.00 98.25 249 SER A O 1
ATOM 1854 N N . THR A 1 250 ? 15.395 -14.170 -16.596 1.00 97.94 250 THR A N 1
ATOM 1855 C CA . THR A 1 250 ? 15.047 -12.946 -15.872 1.00 97.94 250 THR A CA 1
ATOM 1856 C C . THR A 1 250 ? 16.182 -11.939 -15.919 1.00 97.94 250 THR A C 1
ATOM 1858 O O . THR A 1 250 ? 17.354 -12.310 -16.016 1.00 97.94 250 THR A O 1
ATOM 1861 N N . THR A 1 251 ? 15.825 -10.659 -15.850 1.00 97.62 251 THR A N 1
ATOM 1862 C CA . THR A 1 251 ? 16.760 -9.545 -15.696 1.00 97.62 251 THR A CA 1
ATOM 1863 C C . THR A 1 251 ? 16.258 -8.592 -14.615 1.00 97.62 251 THR A C 1
ATOM 1865 O O . THR A 1 251 ? 15.102 -8.178 -14.638 1.00 97.62 251 THR A O 1
ATOM 1868 N N . ILE A 1 252 ? 17.143 -8.202 -13.700 1.00 97.50 252 ILE A N 1
ATOM 1869 C CA . ILE A 1 252 ? 16.964 -7.059 -12.799 1.00 97.50 252 ILE A CA 1
ATOM 1870 C C . ILE A 1 252 ? 17.978 -6.009 -13.226 1.00 97.50 252 ILE A C 1
ATOM 1872 O O . ILE A 1 252 ? 19.177 -6.297 -13.239 1.00 97.50 252 ILE A O 1
ATOM 1876 N N . GLN A 1 253 ? 17.515 -4.824 -13.614 1.00 98.12 253 GLN A N 1
ATOM 1877 C CA . GLN A 1 253 ? 18.393 -3.716 -13.998 1.00 98.12 253 GLN A CA 1
ATOM 1878 C C . GLN A 1 253 ? 18.047 -2.474 -13.189 1.00 98.12 253 GLN A C 1
ATOM 1880 O O . GLN A 1 253 ? 16.875 -2.126 -13.108 1.00 98.12 253 GLN A O 1
ATOM 1885 N N . VAL A 1 254 ? 19.056 -1.811 -12.623 1.00 98.19 254 VAL A N 1
ATOM 1886 C CA . VAL A 1 254 ? 18.921 -0.495 -11.987 1.00 98.19 254 VAL A CA 1
ATOM 1887 C C . VAL A 1 254 ? 19.759 0.491 -12.783 1.00 98.19 254 VAL A C 1
ATOM 1889 O O . VAL A 1 254 ? 20.952 0.273 -12.988 1.00 98.19 254 VAL A O 1
ATOM 1892 N N . ILE A 1 255 ? 19.127 1.551 -13.265 1.00 98.31 255 ILE A N 1
ATOM 1893 C CA . ILE A 1 255 ? 19.718 2.568 -14.132 1.00 98.31 255 ILE A CA 1
ATOM 1894 C C . ILE A 1 255 ? 19.696 3.894 -13.375 1.00 98.31 255 ILE A C 1
ATOM 1896 O O . ILE A 1 255 ? 18.722 4.231 -12.696 1.00 98.31 255 ILE A O 1
ATOM 1900 N N . ASN A 1 256 ? 20.804 4.627 -13.451 1.00 97.44 256 ASN A N 1
ATOM 1901 C CA . ASN A 1 256 ? 20.931 5.930 -12.814 1.00 97.44 256 ASN A CA 1
ATOM 1902 C C . ASN A 1 256 ? 20.075 6.988 -13.522 1.00 97.44 256 ASN A C 1
ATOM 1904 O O . ASN A 1 256 ? 19.577 6.788 -14.628 1.00 97.44 256 ASN A O 1
ATOM 1908 N N . GLU A 1 257 ? 19.953 8.151 -12.894 1.00 97.00 257 GLU A N 1
ATOM 1909 C CA . GLU A 1 257 ? 19.097 9.223 -13.390 1.00 97.00 257 GLU A CA 1
ATOM 1910 C C . GLU A 1 257 ? 19.383 9.641 -14.842 1.00 97.00 257 GLU A C 1
ATOM 1912 O O . GLU A 1 257 ? 18.456 9.842 -15.628 1.00 97.00 257 GLU A O 1
ATOM 1917 N N . GLY A 1 258 ? 20.663 9.709 -15.222 1.00 97.62 258 GLY A N 1
ATOM 1918 C CA . GLY A 1 258 ? 21.076 10.100 -16.571 1.00 97.62 258 GLY A CA 1
ATOM 1919 C C . GLY A 1 258 ? 20.581 9.160 -17.676 1.00 97.62 258 GLY A C 1
ATOM 1920 O O . GLY A 1 258 ? 20.368 9.619 -18.793 1.00 97.62 258 GLY A O 1
ATOM 1921 N N . GLY A 1 259 ? 20.355 7.877 -17.370 1.00 98.19 259 GLY A N 1
ATOM 1922 C CA . GLY A 1 259 ? 19.860 6.881 -18.327 1.00 98.19 259 GLY A CA 1
ATOM 1923 C C . GLY A 1 259 ? 18.334 6.763 -18.403 1.00 98.19 259 GLY A C 1
ATOM 1924 O O . GLY A 1 259 ? 17.829 5.969 -19.195 1.00 98.19 259 GLY A O 1
ATOM 1925 N N . ILE A 1 260 ? 17.572 7.518 -17.600 1.00 98.56 260 ILE A N 1
ATOM 1926 C CA . ILE A 1 260 ? 16.101 7.418 -17.571 1.00 98.56 260 ILE A CA 1
ATOM 1927 C C . ILE A 1 260 ? 15.443 7.765 -18.925 1.00 98.56 260 ILE A C 1
ATOM 1929 O O . ILE A 1 260 ? 14.514 7.056 -19.317 1.00 98.56 260 ILE A O 1
ATOM 1933 N N . PRO A 1 261 ? 15.883 8.787 -19.688 1.00 98.50 261 PRO A N 1
ATOM 1934 C CA . PRO A 1 261 ? 15.324 9.049 -21.018 1.00 98.50 261 PRO A CA 1
ATOM 1935 C C . PRO A 1 261 ? 15.478 7.865 -21.986 1.00 98.50 261 PRO A C 1
ATOM 1937 O O . PRO A 1 261 ? 14.517 7.483 -22.659 1.00 98.50 261 PRO A O 1
ATOM 1940 N N . ASP A 1 262 ? 16.650 7.226 -22.002 1.00 98.56 262 ASP A N 1
ATOM 1941 C CA . ASP A 1 262 ? 16.900 6.035 -22.824 1.00 98.56 262 ASP A CA 1
ATOM 1942 C C . ASP A 1 262 ? 16.075 4.840 -22.330 1.00 98.56 262 ASP A C 1
ATOM 1944 O O . ASP A 1 262 ? 15.562 4.053 -23.126 1.00 98.56 262 ASP A O 1
ATOM 1948 N N . PHE A 1 263 ? 15.882 4.732 -21.013 1.00 98.62 263 PHE A N 1
ATOM 1949 C CA . PHE A 1 263 ? 15.039 3.710 -20.398 1.00 98.62 263 PHE A CA 1
ATOM 1950 C C . PHE A 1 263 ? 13.577 3.825 -20.845 1.00 98.62 263 PHE A C 1
ATOM 1952 O O . PHE A 1 263 ? 12.993 2.838 -21.290 1.00 98.62 263 PHE A O 1
ATOM 1959 N N . LEU A 1 264 ? 12.991 5.024 -20.791 1.00 98.56 264 LEU A N 1
ATOM 1960 C CA . LEU A 1 264 ? 11.617 5.267 -21.251 1.00 98.56 264 LEU A CA 1
ATOM 1961 C C . LEU A 1 264 ? 11.486 5.110 -22.774 1.00 98.56 264 LEU A C 1
ATOM 1963 O O . LEU A 1 264 ? 10.474 4.610 -23.263 1.00 98.56 264 LEU A O 1
ATOM 1967 N N . THR A 1 265 ? 12.538 5.434 -23.527 1.00 98.50 265 THR A N 1
ATOM 1968 C CA . THR A 1 265 ? 12.614 5.125 -24.963 1.00 98.50 265 THR A CA 1
ATOM 1969 C C . THR A 1 265 ? 12.585 3.613 -25.207 1.00 98.50 265 THR A C 1
ATOM 1971 O O . THR A 1 265 ? 11.838 3.131 -26.061 1.00 98.50 265 THR A O 1
ATOM 1974 N N . ALA A 1 266 ? 13.326 2.828 -24.419 1.00 98.12 266 ALA A N 1
ATOM 1975 C CA . ALA A 1 266 ? 13.289 1.369 -24.492 1.00 98.12 266 ALA A CA 1
ATOM 1976 C C . ALA A 1 266 ? 11.899 0.798 -24.142 1.00 98.12 266 ALA A C 1
ATOM 1978 O O . ALA A 1 266 ? 11.473 -0.166 -24.784 1.00 98.12 266 ALA A O 1
ATOM 1979 N N . VAL A 1 267 ? 11.160 1.421 -23.211 1.00 98.06 267 VAL A N 1
ATOM 1980 C CA . VAL A 1 267 ? 9.748 1.092 -22.922 1.00 98.06 267 VAL A CA 1
ATOM 1981 C C . VAL A 1 267 ? 8.852 1.323 -24.146 1.00 98.06 267 VAL A C 1
ATOM 1983 O O . VAL A 1 267 ? 8.072 0.442 -24.512 1.00 98.06 267 VAL A O 1
ATOM 1986 N N . CYS A 1 268 ? 8.990 2.461 -24.831 1.00 97.69 268 CYS A N 1
ATOM 1987 C CA . CYS A 1 268 ? 8.257 2.725 -26.073 1.00 97.69 268 CYS A CA 1
ATOM 1988 C C . CYS A 1 268 ? 8.625 1.752 -27.202 1.00 97.69 268 CYS A C 1
ATOM 1990 O O . CYS A 1 268 ? 7.763 1.376 -27.996 1.00 97.69 268 CYS A O 1
ATOM 1992 N N . ASN A 1 269 ? 9.884 1.324 -27.277 1.00 95.94 269 ASN A N 1
ATOM 1993 C CA . ASN A 1 269 ? 10.336 0.396 -28.309 1.00 95.94 269 ASN A CA 1
ATOM 1994 C C . ASN A 1 269 ? 9.785 -1.014 -28.091 1.00 95.94 269 ASN A C 1
ATOM 1996 O O . ASN A 1 269 ? 9.294 -1.615 -29.040 1.00 95.94 269 ASN A O 1
ATOM 2000 N N . ILE A 1 270 ? 9.820 -1.535 -26.858 1.00 94.19 270 ILE A N 1
ATOM 2001 C CA . ILE A 1 270 ? 9.379 -2.911 -26.588 1.00 94.19 270 ILE A CA 1
ATOM 2002 C C . ILE A 1 270 ? 7.869 -3.094 -26.791 1.00 94.19 270 ILE A C 1
ATOM 2004 O O . ILE A 1 270 ? 7.453 -4.136 -27.281 1.00 94.19 270 ILE A O 1
ATOM 2008 N N . VAL A 1 271 ? 7.038 -2.086 -26.490 1.00 94.94 271 VAL A N 1
ATOM 2009 C CA . VAL A 1 271 ? 5.583 -2.183 -26.725 1.00 94.94 271 VAL A CA 1
ATOM 2010 C C . VAL A 1 271 ? 5.213 -2.139 -28.210 1.00 94.94 271 VAL A C 1
ATOM 2012 O O . VAL A 1 271 ? 4.181 -2.680 -28.601 1.00 94.94 271 VAL A O 1
ATOM 2015 N N . LYS A 1 272 ? 6.063 -1.520 -29.038 1.00 93.38 272 LYS A N 1
ATOM 2016 C CA . LYS A 1 272 ? 5.920 -1.483 -30.500 1.00 93.38 272 LYS A CA 1
ATOM 2017 C C . LYS A 1 272 ? 6.397 -2.771 -31.178 1.00 93.38 272 LYS A C 1
ATOM 2019 O O . LYS A 1 272 ? 6.150 -2.931 -32.370 1.00 93.38 272 LYS A O 1
ATOM 2024 N N . LEU A 1 273 ? 7.081 -3.670 -30.462 1.00 89.25 273 LEU A N 1
ATOM 2025 C CA . LEU A 1 273 ? 7.486 -4.956 -31.024 1.00 89.25 273 LEU A CA 1
ATOM 2026 C C . LEU A 1 273 ? 6.249 -5.818 -31.272 1.00 89.25 273 LEU A C 1
ATOM 2028 O O . LEU A 1 273 ? 5.532 -6.191 -30.344 1.00 89.25 273 LEU A O 1
ATOM 2032 N N . ASP A 1 274 ? 6.032 -6.151 -32.539 1.00 87.62 274 ASP A N 1
ATOM 2033 C CA . ASP A 1 274 ? 4.903 -6.954 -32.988 1.00 87.62 274 ASP A CA 1
ATOM 2034 C C . ASP A 1 274 ? 5.372 -8.052 -33.945 1.00 87.62 274 ASP A C 1
ATOM 2036 O O . ASP A 1 274 ? 5.185 -8.006 -35.160 1.00 87.62 274 ASP A O 1
ATOM 2040 N N . GLU A 1 275 ? 6.087 -9.021 -33.382 1.00 86.25 275 GLU A N 1
ATOM 2041 C CA . GLU A 1 275 ? 6.652 -10.132 -34.137 1.00 86.25 275 GLU A CA 1
ATOM 2042 C C . GLU A 1 275 ? 5.594 -11.198 -34.441 1.00 86.25 275 GLU A C 1
ATOM 2044 O O . GLU A 1 275 ? 4.719 -11.511 -33.628 1.00 86.25 275 GLU A O 1
ATOM 2049 N N . ASN A 1 276 ? 5.729 -11.847 -35.597 1.00 80.06 276 ASN A N 1
ATOM 2050 C CA . ASN A 1 276 ? 4.979 -13.062 -35.881 1.00 80.06 276 ASN A CA 1
ATOM 2051 C C . ASN A 1 276 ? 5.509 -14.194 -34.987 1.00 80.06 276 ASN A C 1
ATOM 2053 O O . ASN A 1 276 ? 6.642 -14.634 -35.163 1.00 80.06 276 ASN A O 1
ATOM 2057 N N . ASN A 1 277 ? 4.671 -14.674 -34.059 1.00 84.62 277 ASN A N 1
ATOM 2058 C CA . ASN A 1 277 ? 5.019 -15.656 -33.020 1.00 84.62 277 ASN A CA 1
ATOM 2059 C C . ASN A 1 277 ? 6.146 -15.169 -32.079 1.00 84.62 277 ASN A C 1
ATOM 2061 O O . ASN A 1 277 ? 7.260 -15.697 -32.122 1.00 84.62 277 ASN A O 1
ATOM 2065 N N . PRO A 1 278 ? 5.862 -14.171 -31.223 1.00 90.69 278 PRO A N 1
ATOM 2066 C CA . PRO A 1 278 ? 6.875 -13.559 -30.376 1.00 90.69 278 PRO A CA 1
ATOM 2067 C C . PRO A 1 278 ? 7.356 -14.524 -29.288 1.00 90.69 278 PRO A C 1
ATOM 2069 O O . PRO A 1 278 ? 6.617 -15.402 -28.828 1.00 90.69 278 PRO A O 1
ATOM 2072 N N . ILE A 1 279 ? 8.582 -14.306 -28.810 1.00 94.12 279 ILE A N 1
ATOM 2073 C CA . ILE A 1 279 ? 9.030 -14.879 -27.536 1.00 94.12 279 ILE A CA 1
ATOM 2074 C C . ILE A 1 279 ? 8.235 -14.189 -26.424 1.00 94.12 279 ILE A C 1
ATOM 2076 O O . ILE A 1 279 ? 8.221 -12.959 -26.346 1.00 94.12 279 ILE A O 1
ATOM 2080 N N . ALA A 1 280 ? 7.577 -14.957 -25.556 1.00 96.31 280 ALA A N 1
ATOM 2081 C CA . ALA A 1 280 ? 6.831 -14.386 -24.439 1.00 96.31 280 ALA A CA 1
ATOM 2082 C C . ALA A 1 280 ? 7.768 -13.589 -23.526 1.00 96.31 280 ALA A C 1
ATOM 2084 O O . ALA A 1 280 ? 8.717 -14.148 -22.970 1.00 96.31 280 ALA A O 1
ATOM 2085 N N . ALA A 1 281 ? 7.511 -12.292 -23.380 1.00 95.88 281 ALA A N 1
ATOM 2086 C CA . ALA A 1 281 ? 8.362 -11.393 -22.620 1.00 95.88 281 ALA A CA 1
ATOM 2087 C C . ALA A 1 281 ? 7.618 -10.142 -22.168 1.00 95.88 281 ALA A C 1
ATOM 2089 O O . ALA A 1 281 ? 6.684 -9.668 -22.818 1.00 95.88 281 ALA A O 1
ATOM 2090 N N . GLY A 1 282 ? 8.071 -9.586 -21.054 1.00 94.69 282 GLY A N 1
ATOM 2091 C CA . GLY A 1 282 ? 7.440 -8.428 -20.452 1.00 94.69 282 GLY A CA 1
ATOM 2092 C C . GLY A 1 282 ? 8.118 -8.030 -19.157 1.00 94.69 282 GLY A C 1
ATOM 2093 O O . GLY A 1 282 ? 9.039 -8.688 -18.669 1.00 94.69 282 GLY A O 1
ATOM 2094 N N . MET A 1 283 ? 7.665 -6.918 -18.595 1.00 95.19 283 MET A N 1
ATOM 2095 C CA . MET A 1 283 ? 8.398 -6.251 -17.530 1.00 95.19 283 MET A CA 1
ATOM 2096 C C . MET A 1 283 ? 7.494 -5.532 -16.537 1.00 95.19 283 MET A C 1
ATOM 2098 O O . MET A 1 283 ? 6.339 -5.216 -16.822 1.00 95.19 283 MET A O 1
ATOM 2102 N N . VAL A 1 284 ? 8.070 -5.244 -15.376 1.00 95.06 284 VAL A N 1
ATOM 2103 C CA . VAL A 1 284 ? 7.676 -4.115 -14.533 1.00 95.06 284 VAL A CA 1
ATOM 2104 C C . VAL A 1 284 ? 8.757 -3.054 -14.718 1.00 95.06 284 VAL A C 1
ATOM 2106 O O . VAL A 1 284 ? 9.925 -3.323 -14.430 1.00 95.06 284 VAL A O 1
ATOM 2109 N N . ALA A 1 285 ? 8.382 -1.896 -15.260 1.00 97.25 285 ALA A N 1
ATOM 2110 C CA . ALA A 1 285 ? 9.285 -0.782 -15.526 1.00 97.25 285 ALA A CA 1
ATOM 2111 C C . ALA A 1 285 ? 8.875 0.419 -14.669 1.00 97.25 285 ALA A C 1
ATOM 2113 O O . ALA A 1 285 ? 7.768 0.944 -14.814 1.00 97.25 285 ALA A O 1
ATOM 2114 N N . THR A 1 286 ? 9.761 0.836 -13.767 1.00 98.00 286 THR A N 1
ATOM 2115 C CA . THR A 1 286 ? 9.477 1.887 -12.782 1.00 98.00 286 THR A CA 1
ATOM 2116 C C . THR A 1 286 ? 10.604 2.897 -12.706 1.00 98.00 286 THR A C 1
ATOM 2118 O O . THR A 1 286 ? 11.769 2.522 -12.798 1.00 98.00 286 THR A O 1
ATOM 2121 N N . VAL A 1 287 ? 10.273 4.151 -12.434 1.00 98.50 287 VAL A N 1
ATOM 2122 C CA . VAL A 1 287 ? 11.214 5.178 -11.998 1.00 98.50 287 VAL A CA 1
ATOM 2123 C C . VAL A 1 287 ? 10.845 5.578 -10.577 1.00 98.50 287 VAL A C 1
ATOM 2125 O O . VAL A 1 287 ? 9.766 6.115 -10.335 1.00 98.50 287 VAL A O 1
ATOM 2128 N N . GLN A 1 288 ? 11.731 5.292 -9.632 1.00 96.69 288 GLN A N 1
ATOM 2129 C CA . GLN A 1 288 ? 11.571 5.692 -8.242 1.00 96.69 288 GLN A CA 1
ATOM 2130 C C . GLN A 1 288 ? 12.275 7.033 -8.032 1.00 96.69 288 GLN A C 1
ATOM 2132 O O . GLN A 1 288 ? 13.416 7.208 -8.465 1.00 96.69 288 GLN A O 1
ATOM 2137 N N . TYR A 1 289 ? 11.617 7.969 -7.350 1.00 96.56 289 TYR A N 1
ATOM 2138 C CA . TYR A 1 289 ? 12.212 9.255 -7.000 1.00 96.56 289 TYR A CA 1
ATOM 2139 C C . TYR A 1 289 ? 12.358 9.386 -5.487 1.00 96.56 289 TYR A C 1
ATOM 2141 O O . TYR A 1 289 ? 11.393 9.256 -4.739 1.00 96.56 289 TYR A O 1
ATOM 2149 N N . ASN A 1 290 ? 13.577 9.634 -5.013 1.00 93.44 290 ASN A N 1
ATOM 2150 C CA . ASN A 1 290 ? 13.827 9.852 -3.596 1.00 93.44 290 ASN A CA 1
ATOM 2151 C C . ASN A 1 290 ? 13.694 11.349 -3.284 1.00 93.44 290 ASN A C 1
ATOM 2153 O O . ASN A 1 290 ? 14.599 12.132 -3.569 1.00 93.44 290 ASN A O 1
ATOM 2157 N N . ALA A 1 291 ? 12.577 11.737 -2.664 1.00 87.50 291 ALA A N 1
ATOM 2158 C CA . ALA A 1 291 ? 12.253 13.139 -2.390 1.00 87.50 291 ALA A CA 1
ATOM 2159 C C . ALA A 1 291 ? 13.251 13.847 -1.449 1.00 87.50 291 ALA A C 1
ATOM 2161 O O . ALA A 1 291 ? 13.354 15.073 -1.492 1.00 87.50 291 ALA A O 1
ATOM 2162 N N . THR A 1 292 ? 14.005 13.098 -0.632 1.00 87.12 292 THR A N 1
ATOM 2163 C CA . THR A 1 292 ? 15.034 13.638 0.275 1.00 87.12 292 THR A CA 1
ATOM 2164 C C . THR A 1 292 ? 16.341 13.947 -0.453 1.00 87.12 292 THR A C 1
ATOM 2166 O O . THR A 1 292 ? 16.910 15.017 -0.274 1.00 87.12 292 THR A O 1
ATOM 2169 N N . THR A 1 293 ? 16.828 13.011 -1.269 1.00 92.81 293 THR A N 1
ATOM 2170 C CA . THR A 1 293 ? 18.096 13.161 -2.011 1.00 92.81 293 THR A CA 1
ATOM 2171 C C . THR A 1 293 ? 17.922 13.870 -3.350 1.00 92.81 293 THR A C 1
ATOM 2173 O O . THR A 1 293 ? 18.912 14.292 -3.938 1.00 92.81 293 THR A O 1
ATOM 2176 N N . LYS A 1 294 ? 16.676 14.002 -3.826 1.00 92.44 294 LYS A N 1
ATOM 2177 C CA . LYS A 1 294 ? 16.306 14.546 -5.140 1.00 92.44 294 LYS A CA 1
ATOM 2178 C C . LYS A 1 294 ? 16.906 13.761 -6.315 1.00 92.44 294 LYS A C 1
ATOM 2180 O O . LYS A 1 294 ? 17.065 14.301 -7.408 1.00 92.44 294 LYS A O 1
ATOM 2185 N N . VAL A 1 295 ? 17.191 12.474 -6.103 1.00 94.81 295 VAL A N 1
ATOM 2186 C CA . VAL A 1 295 ? 17.739 11.562 -7.118 1.00 94.81 295 VAL A CA 1
ATOM 2187 C C . VAL A 1 295 ? 16.666 10.586 -7.587 1.00 94.81 295 VAL A C 1
ATOM 2189 O O . VAL A 1 295 ? 15.928 10.019 -6.773 1.00 94.81 295 VAL A O 1
ATOM 2192 N N . ALA A 1 296 ? 16.600 10.369 -8.901 1.00 97.31 296 ALA A N 1
ATOM 2193 C CA . ALA A 1 296 ? 15.765 9.336 -9.508 1.00 97.31 296 ALA A CA 1
ATOM 2194 C C . ALA A 1 296 ? 16.587 8.113 -9.949 1.00 97.31 296 ALA A C 1
ATOM 2196 O O . ALA A 1 296 ? 17.742 8.224 -10.364 1.00 97.31 296 ALA A O 1
ATOM 2197 N N . SER A 1 297 ? 15.975 6.933 -9.910 1.00 98.00 297 SER A N 1
ATOM 2198 C CA . SER A 1 297 ? 16.539 5.714 -10.490 1.00 98.00 297 SER A CA 1
ATOM 2199 C C . SER A 1 297 ? 15.464 4.906 -11.208 1.00 98.00 297 SER A C 1
ATOM 2201 O O . SER A 1 297 ? 14.336 4.768 -10.733 1.00 98.00 297 SER A O 1
ATOM 2203 N N . ALA A 1 298 ? 15.809 4.375 -12.379 1.00 98.50 298 ALA A N 1
ATOM 2204 C CA . ALA A 1 298 ? 14.948 3.455 -13.109 1.00 98.50 298 ALA A CA 1
ATOM 2205 C C . ALA A 1 298 ? 15.246 2.010 -12.698 1.00 98.50 298 ALA A C 1
ATOM 2207 O O . ALA A 1 298 ? 16.403 1.635 -12.503 1.00 98.50 298 ALA A O 1
ATOM 2208 N N . SER A 1 299 ? 14.203 1.193 -12.599 1.00 97.81 299 SER A N 1
ATOM 2209 C CA . SER A 1 299 ? 14.277 -0.233 -12.298 1.00 97.81 299 SER A CA 1
ATOM 2210 C C . SER A 1 299 ? 13.479 -1.034 -13.322 1.00 97.81 299 SER A C 1
ATOM 2212 O O . SER A 1 299 ? 12.346 -0.684 -13.667 1.00 97.81 299 SER A O 1
ATOM 2214 N N . LEU A 1 300 ? 14.085 -2.118 -13.804 1.00 97.81 300 LEU A N 1
ATOM 2215 C CA . LEU A 1 300 ? 13.470 -3.104 -14.683 1.00 97.81 300 LEU A CA 1
ATOM 2216 C C . LEU A 1 300 ? 13.445 -4.458 -13.988 1.00 97.81 300 LEU A C 1
ATOM 2218 O O . LEU A 1 300 ? 14.502 -5.017 -13.693 1.00 97.81 300 LEU A O 1
ATOM 2222 N N . LEU A 1 301 ? 12.253 -5.024 -13.838 1.00 97.00 301 LEU A N 1
ATOM 2223 C CA . LEU A 1 301 ? 12.060 -6.438 -13.528 1.00 97.00 301 LEU A CA 1
ATOM 2224 C C . LEU A 1 301 ? 11.540 -7.124 -14.792 1.00 97.00 301 LEU A C 1
ATOM 2226 O O . LEU A 1 301 ? 10.345 -7.066 -15.074 1.00 97.00 301 LEU A O 1
ATOM 2230 N N . GLY A 1 302 ? 12.436 -7.711 -15.584 1.00 96.88 302 GLY A N 1
ATOM 2231 C CA . GLY A 1 302 ? 12.115 -8.333 -16.870 1.00 96.88 302 GLY A CA 1
ATOM 2232 C C . GLY A 1 302 ? 12.081 -9.855 -16.786 1.00 96.88 302 GLY A C 1
ATOM 2233 O O . GLY A 1 302 ? 12.955 -10.465 -16.167 1.00 96.88 302 GLY A O 1
ATOM 2234 N N . VAL A 1 303 ? 11.098 -10.469 -17.443 1.00 97.56 303 VAL A N 1
ATOM 2235 C CA . VAL A 1 303 ? 10.962 -11.927 -17.557 1.00 97.56 303 VAL A CA 1
ATOM 2236 C C . VAL A 1 303 ? 10.698 -12.289 -19.012 1.00 97.56 303 VAL A C 1
ATOM 2238 O O . VAL A 1 303 ? 9.923 -11.626 -19.697 1.00 97.56 303 VAL A O 1
ATOM 2241 N N . GLN A 1 304 ? 11.349 -13.350 -19.474 1.00 96.88 304 GLN A N 1
ATOM 2242 C CA . GLN A 1 304 ? 11.219 -13.902 -20.814 1.00 96.88 304 GLN A CA 1
ATOM 2243 C C . GLN A 1 304 ? 11.112 -15.427 -20.719 1.00 96.88 304 GLN A C 1
ATOM 2245 O O . GLN A 1 304 ? 11.821 -16.049 -19.928 1.00 96.88 304 GLN A O 1
ATOM 2250 N N . GLU A 1 305 ? 10.269 -16.057 -21.534 1.00 95.62 305 GLU A N 1
ATOM 2251 C CA . GLU A 1 305 ? 10.298 -17.515 -21.670 1.00 95.62 305 GLU A CA 1
ATOM 2252 C C . GLU A 1 305 ? 11.633 -17.999 -22.274 1.00 95.62 305 GLU A C 1
ATOM 2254 O O . GLU A 1 305 ? 12.287 -17.311 -23.067 1.00 95.62 305 GLU A O 1
ATOM 2259 N N . GLY A 1 306 ? 12.048 -19.207 -21.889 1.00 94.50 306 GLY A N 1
ATOM 2260 C CA . GLY A 1 306 ? 13.291 -19.817 -22.352 1.00 94.50 306 GLY A CA 1
ATOM 2261 C C . GLY A 1 306 ? 14.454 -19.644 -21.376 1.00 94.50 306 GLY A C 1
ATOM 2262 O O . GLY A 1 306 ? 14.264 -19.442 -20.179 1.00 94.50 306 GLY A O 1
ATOM 2263 N N . ILE A 1 307 ? 15.672 -19.818 -21.895 1.00 96.75 307 ILE A N 1
ATOM 2264 C CA . ILE A 1 307 ? 16.903 -19.929 -21.092 1.00 96.75 307 ILE A CA 1
ATOM 2265 C C . ILE A 1 307 ? 18.037 -19.013 -21.581 1.00 96.75 307 ILE A C 1
ATOM 2267 O O . ILE A 1 307 ? 19.185 -19.166 -21.165 1.00 96.75 307 ILE A O 1
ATOM 2271 N N . SER A 1 308 ? 17.749 -18.064 -22.480 1.00 95.75 308 SER A N 1
ATOM 2272 C CA . SER A 1 308 ? 18.750 -17.113 -22.982 1.00 95.75 308 SER A CA 1
ATOM 2273 C C . SER A 1 308 ? 19.247 -16.195 -21.861 1.00 95.75 308 SER A C 1
ATOM 2275 O O . SER A 1 308 ? 18.436 -15.554 -21.192 1.00 95.75 308 SER A O 1
ATOM 2277 N N . LYS A 1 309 ? 20.561 -16.094 -21.661 1.00 93.38 309 LYS A N 1
ATOM 2278 C CA . LYS A 1 309 ? 21.176 -15.263 -20.616 1.00 93.38 309 LYS A CA 1
ATOM 2279 C C . LYS A 1 309 ? 22.321 -14.439 -21.236 1.00 93.38 309 LYS A C 1
ATOM 2281 O O . LYS A 1 309 ? 23.352 -15.033 -21.538 1.00 93.38 309 LYS A O 1
ATOM 2286 N N . PRO A 1 310 ? 22.181 -13.109 -21.421 1.00 93.62 310 PRO A N 1
ATOM 2287 C CA . PRO A 1 310 ? 21.041 -12.264 -21.043 1.00 93.62 310 PRO A CA 1
ATOM 2288 C C . PRO A 1 310 ? 19.771 -12.545 -21.875 1.00 93.62 310 PRO A C 1
ATOM 2290 O O . PRO A 1 310 ? 19.871 -13.082 -22.980 1.00 93.62 310 PRO A O 1
ATOM 2293 N N . PRO A 1 311 ? 18.575 -12.204 -21.361 1.00 96.19 311 PRO A N 1
ATOM 2294 C CA . PRO A 1 311 ? 17.328 -12.319 -22.116 1.00 96.19 311 PRO A CA 1
ATOM 2295 C C . PRO A 1 311 ? 17.307 -11.344 -23.306 1.00 96.19 311 PRO A C 1
ATOM 2297 O O . PRO A 1 311 ? 17.453 -10.133 -23.131 1.00 96.19 311 PRO A O 1
ATOM 2300 N N . SER A 1 312 ? 17.129 -11.871 -24.520 1.00 94.44 312 SER A N 1
ATOM 2301 C CA . SER A 1 312 ? 17.260 -11.113 -25.773 1.00 94.44 312 SER A CA 1
ATOM 2302 C C . SER A 1 312 ? 16.191 -10.036 -25.954 1.00 94.44 312 SER A C 1
ATOM 2304 O O . SER A 1 312 ? 16.481 -8.984 -26.516 1.00 94.44 312 SER A O 1
ATOM 2306 N N . GLN A 1 313 ? 14.984 -10.251 -25.429 1.00 94.69 313 GLN A N 1
ATOM 2307 C CA . GLN A 1 313 ? 13.873 -9.295 -25.524 1.00 94.69 313 GLN A CA 1
ATOM 2308 C C . GLN A 1 313 ? 14.136 -7.993 -24.739 1.00 94.69 313 GLN A C 1
ATOM 2310 O O . GLN A 1 313 ? 13.491 -6.977 -24.977 1.00 94.69 313 GLN A O 1
ATOM 2315 N N . PHE A 1 314 ? 15.143 -7.980 -23.854 1.00 96.62 314 PHE A N 1
ATOM 2316 C CA . PHE A 1 314 ? 15.578 -6.793 -23.107 1.00 96.62 314 PHE A CA 1
ATOM 2317 C C . PHE A 1 314 ? 16.937 -6.252 -23.578 1.00 96.62 314 PHE A C 1
ATOM 2319 O O . PHE A 1 314 ? 17.650 -5.600 -22.807 1.00 96.62 314 PHE A O 1
ATOM 2326 N N . ALA A 1 315 ? 17.323 -6.503 -24.836 1.00 95.00 315 ALA A N 1
ATOM 2327 C CA . ALA A 1 315 ? 18.583 -6.011 -25.399 1.00 95.00 315 ALA A CA 1
ATOM 2328 C C . ALA A 1 315 ? 18.684 -4.474 -25.366 1.00 95.00 315 ALA A C 1
ATOM 2330 O O . ALA A 1 315 ? 19.709 -3.950 -24.934 1.00 95.00 315 ALA A O 1
ATOM 2331 N N . ASN A 1 316 ? 17.605 -3.760 -25.712 1.00 95.56 316 ASN A N 1
ATOM 2332 C CA . ASN A 1 316 ? 17.574 -2.290 -25.686 1.00 95.56 316 ASN A CA 1
ATOM 2333 C C . ASN A 1 316 ? 17.808 -1.728 -24.276 1.00 95.56 316 ASN A C 1
ATOM 2335 O O . ASN A 1 316 ? 18.563 -0.778 -24.114 1.00 95.56 316 ASN A O 1
ATOM 2339 N N . PHE A 1 317 ? 17.236 -2.356 -23.245 1.00 97.38 317 PHE A N 1
ATOM 2340 C CA . PHE A 1 317 ? 17.510 -1.994 -21.851 1.00 97.38 317 PHE A CA 1
ATOM 2341 C C . PHE A 1 317 ? 18.953 -2.322 -21.453 1.00 97.38 317 PHE A C 1
ATOM 2343 O O . PHE A 1 317 ? 19.619 -1.543 -20.780 1.00 97.38 317 PHE A O 1
ATOM 2350 N N . SER A 1 318 ? 19.467 -3.460 -21.923 1.00 95.75 318 SER A N 1
ATOM 2351 C CA . SER A 1 318 ? 20.832 -3.910 -21.635 1.00 95.75 318 SER A CA 1
ATOM 2352 C C . SER A 1 318 ? 21.917 -3.046 -22.29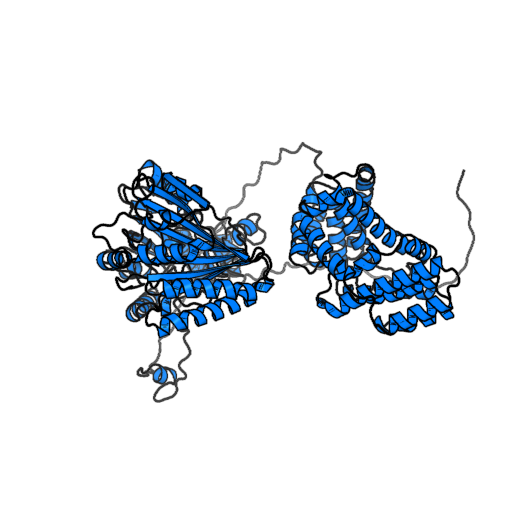7 1.00 95.75 318 SER A C 1
ATOM 2354 O O . SER A 1 318 ? 23.073 -3.090 -21.868 1.00 95.75 318 SER A O 1
ATOM 2356 N N . ALA A 1 319 ? 21.568 -2.256 -23.314 1.00 96.38 319 ALA A N 1
ATOM 2357 C CA . ALA A 1 319 ? 22.469 -1.287 -23.931 1.00 96.38 319 ALA A CA 1
ATOM 2358 C C . ALA A 1 319 ? 22.699 -0.043 -23.051 1.00 96.38 319 ALA A C 1
ATOM 2360 O O . ALA A 1 319 ? 23.720 0.625 -23.194 1.00 96.38 319 ALA A O 1
ATOM 2361 N N . ILE A 1 320 ? 21.791 0.242 -22.112 1.00 97.88 320 ILE A N 1
ATOM 2362 C CA . ILE A 1 320 ? 21.883 1.392 -21.209 1.00 97.88 320 ILE A CA 1
ATOM 2363 C C . ILE A 1 320 ? 22.863 1.059 -20.073 1.00 97.88 320 ILE A C 1
ATOM 2365 O O . ILE A 1 320 ? 22.775 -0.034 -19.499 1.00 97.88 320 ILE A O 1
ATOM 2369 N N . PRO A 1 321 ? 23.797 1.954 -19.705 1.00 96.75 321 PRO A N 1
ATOM 2370 C CA . PRO A 1 321 ? 24.631 1.765 -18.523 1.00 96.75 321 PRO A CA 1
ATOM 2371 C C . PRO A 1 321 ? 23.778 1.603 -17.255 1.00 96.75 321 PRO A C 1
ATOM 2373 O O . PRO A 1 321 ? 22.981 2.472 -16.909 1.00 96.75 321 PRO A O 1
ATOM 2376 N N . ALA A 1 322 ? 23.953 0.483 -16.554 1.00 95.94 322 ALA A N 1
ATOM 2377 C CA . ALA A 1 322 ? 23.212 0.152 -15.341 1.00 95.94 322 ALA A CA 1
ATOM 2378 C C . ALA A 1 322 ? 24.165 0.093 -14.141 1.00 95.94 322 ALA A C 1
ATOM 2380 O O . ALA A 1 322 ? 25.271 -0.436 -14.251 1.00 95.94 322 ALA A O 1
ATOM 2381 N N . THR A 1 323 ? 23.730 0.603 -12.989 1.00 96.12 323 THR A N 1
ATOM 2382 C CA . THR A 1 323 ? 24.456 0.458 -11.717 1.00 96.12 323 THR A CA 1
ATOM 2383 C C . THR A 1 323 ? 24.399 -0.980 -11.215 1.00 96.12 323 THR A C 1
ATOM 2385 O O . THR A 1 323 ? 25.382 -1.492 -10.687 1.00 96.12 323 THR A O 1
ATOM 2388 N N . THR A 1 324 ? 23.272 -1.652 -11.452 1.00 97.12 324 THR A N 1
ATOM 2389 C CA . THR A 1 324 ? 23.075 -3.068 -11.142 1.00 97.12 324 THR A CA 1
ATOM 2390 C C . THR A 1 324 ? 22.486 -3.768 -12.353 1.00 97.12 324 THR A C 1
ATOM 2392 O O . THR A 1 324 ? 21.507 -3.298 -12.929 1.00 97.12 324 THR A O 1
ATOM 2395 N N . ARG A 1 325 ? 23.041 -4.929 -12.715 1.00 97.12 325 ARG A N 1
ATOM 2396 C CA . ARG A 1 325 ? 22.463 -5.827 -13.718 1.00 97.12 325 ARG A CA 1
ATOM 2397 C C . ARG A 1 325 ? 22.626 -7.274 -13.286 1.00 97.12 325 ARG A C 1
ATOM 2399 O O . ARG A 1 325 ? 23.743 -7.770 -13.173 1.00 97.12 325 ARG A O 1
ATOM 2406 N N . ILE A 1 326 ? 21.508 -7.960 -13.093 1.00 97.12 326 ILE A N 1
ATOM 2407 C CA . ILE A 1 326 ? 21.469 -9.367 -12.695 1.00 97.12 326 ILE A CA 1
ATOM 2408 C C . ILE A 1 326 ? 20.626 -10.114 -13.715 1.00 97.12 326 ILE A C 1
ATOM 2410 O O . ILE A 1 326 ? 19.440 -9.839 -13.846 1.00 97.12 326 ILE A O 1
ATOM 2414 N N . ASN A 1 327 ? 21.231 -11.073 -14.411 1.00 97.62 327 ASN A N 1
ATOM 2415 C CA . ASN A 1 327 ? 20.526 -11.963 -15.329 1.00 97.62 327 ASN A CA 1
ATOM 2416 C C . ASN A 1 327 ? 20.517 -13.376 -14.757 1.00 97.62 327 ASN A C 1
ATOM 2418 O O . ASN A 1 327 ? 21.575 -13.854 -14.348 1.00 97.62 327 ASN A O 1
ATOM 2422 N N . ASN A 1 328 ? 19.384 -14.073 -14.782 1.00 97.25 328 ASN A N 1
ATOM 2423 C CA . ASN A 1 328 ? 19.266 -15.447 -14.289 1.00 97.25 328 ASN A CA 1
ATOM 2424 C C . ASN A 1 328 ? 18.373 -16.313 -15.179 1.00 97.25 328 ASN A C 1
ATOM 2426 O O . ASN A 1 328 ? 17.626 -15.807 -16.005 1.00 97.25 328 ASN A O 1
ATOM 2430 N N . VAL A 1 329 ? 18.488 -17.631 -15.009 1.00 98.00 329 VAL A N 1
ATOM 2431 C CA . VAL A 1 329 ? 17.539 -18.615 -15.542 1.00 98.00 329 VAL A CA 1
ATOM 2432 C C . VAL A 1 329 ? 16.924 -19.319 -14.344 1.00 98.00 329 VAL A C 1
ATOM 2434 O O . VAL A 1 329 ? 17.642 -19.851 -13.498 1.00 98.00 329 VAL A O 1
ATOM 2437 N N . THR A 1 330 ? 15.605 -19.284 -14.239 1.00 97.06 330 THR A N 1
ATOM 2438 C CA . THR A 1 330 ? 14.863 -19.701 -13.046 1.00 97.06 330 THR A CA 1
ATOM 2439 C C . THR A 1 330 ? 13.501 -20.278 -13.439 1.00 97.06 330 THR A C 1
ATOM 2441 O O . THR A 1 330 ? 13.237 -20.483 -14.622 1.00 97.06 330 THR A O 1
ATOM 2444 N N . THR A 1 331 ? 12.654 -20.626 -12.475 1.00 96.94 331 THR A N 1
ATOM 2445 C CA . THR A 1 331 ? 11.243 -20.974 -12.705 1.00 96.94 331 THR A CA 1
ATOM 2446 C C . THR A 1 331 ? 10.357 -19.778 -12.357 1.00 96.94 331 THR A C 1
ATOM 2448 O O . THR A 1 331 ? 10.784 -18.868 -11.644 1.00 96.94 331 THR A O 1
ATOM 2451 N N . MET A 1 332 ? 9.098 -19.782 -12.807 1.00 96.12 332 MET A N 1
ATOM 2452 C CA . MET A 1 332 ? 8.138 -18.745 -12.399 1.00 96.12 332 MET A CA 1
ATOM 2453 C C . MET A 1 332 ? 7.946 -18.703 -10.879 1.00 96.12 332 MET A C 1
ATOM 2455 O O . MET A 1 332 ? 7.883 -17.619 -10.307 1.00 96.12 332 MET A O 1
ATOM 2459 N N . ARG A 1 333 ? 7.928 -19.866 -10.213 1.00 95.75 333 ARG A N 1
ATOM 2460 C CA . ARG A 1 333 ? 7.819 -19.964 -8.751 1.00 95.75 333 ARG A CA 1
ATOM 2461 C C . ARG A 1 333 ? 9.017 -19.338 -8.047 1.00 95.75 333 ARG A C 1
ATOM 2463 O O . ARG A 1 333 ? 8.840 -18.531 -7.140 1.00 95.75 333 ARG A O 1
ATOM 2470 N N . GLN A 1 334 ? 10.232 -19.690 -8.461 1.00 95.56 334 GLN A N 1
ATOM 2471 C CA . GLN A 1 334 ? 11.458 -19.143 -7.875 1.00 95.56 334 GLN A CA 1
ATOM 2472 C C . GLN A 1 334 ? 11.556 -17.629 -8.096 1.00 95.56 334 GLN A C 1
ATOM 2474 O O . GLN A 1 334 ? 11.868 -16.896 -7.161 1.00 95.56 334 GLN A O 1
ATOM 2479 N N . TRP A 1 335 ? 11.218 -17.142 -9.292 1.00 95.06 335 TRP A N 1
ATOM 2480 C CA . TRP A 1 335 ? 11.131 -15.707 -9.556 1.00 95.06 335 TRP A CA 1
ATOM 2481 C C . TRP A 1 335 ? 10.115 -15.019 -8.635 1.00 95.06 335 TRP A C 1
ATOM 2483 O O . TRP A 1 335 ? 10.476 -14.099 -7.901 1.00 95.06 335 TRP A O 1
ATOM 2493 N N . ALA A 1 336 ? 8.880 -15.524 -8.586 1.00 93.00 336 ALA A N 1
ATOM 2494 C CA . ALA A 1 336 ? 7.822 -14.980 -7.739 1.00 93.00 336 ALA A CA 1
ATOM 2495 C C . ALA A 1 336 ? 8.176 -15.018 -6.242 1.00 93.00 336 ALA A C 1
ATOM 2497 O O . ALA A 1 336 ? 7.785 -14.116 -5.509 1.00 93.00 336 ALA A O 1
ATOM 2498 N N . SER A 1 337 ? 8.960 -16.004 -5.784 1.00 91.62 337 SER A N 1
ATOM 2499 C CA . SER A 1 337 ? 9.401 -16.095 -4.382 1.00 91.62 337 SER A CA 1
ATOM 2500 C C . SER A 1 337 ? 10.224 -14.887 -3.919 1.00 91.62 337 SER A C 1
ATOM 2502 O O . SER A 1 337 ? 10.201 -14.558 -2.735 1.00 91.62 337 SER A O 1
ATOM 25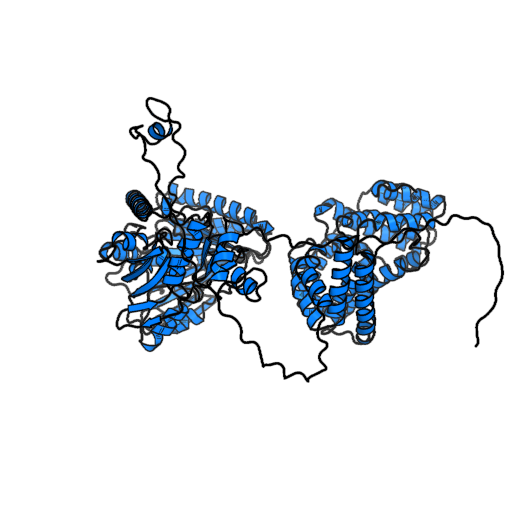04 N N . SER A 1 338 ? 10.910 -14.214 -4.852 1.00 87.31 338 SER A N 1
ATOM 2505 C CA . SER A 1 338 ? 11.714 -13.011 -4.597 1.00 87.31 338 SER A CA 1
ATOM 2506 C C . SER A 1 338 ? 10.940 -11.697 -4.741 1.00 87.31 338 SER A C 1
ATOM 2508 O O . SER A 1 338 ? 11.462 -10.641 -4.398 1.00 87.31 338 SER A O 1
ATOM 2510 N N . LEU A 1 339 ? 9.698 -11.754 -5.231 1.00 86.38 339 LEU A N 1
ATOM 2511 C CA . LEU A 1 339 ? 8.822 -10.601 -5.450 1.00 86.38 339 LEU A CA 1
ATOM 2512 C C . LEU A 1 339 ? 7.772 -10.504 -4.346 1.00 86.38 339 LEU A C 1
ATOM 2514 O O . LEU A 1 339 ? 6.563 -10.465 -4.602 1.00 86.38 339 LEU A O 1
ATOM 2518 N N . ASP A 1 340 ? 8.261 -10.524 -3.108 1.00 77.88 340 ASP A N 1
ATOM 2519 C CA . ASP A 1 340 ? 7.429 -10.300 -1.939 1.00 77.88 340 ASP A CA 1
ATOM 2520 C C . ASP A 1 340 ? 7.151 -8.805 -1.781 1.00 77.88 340 ASP A C 1
ATOM 2522 O O . ASP A 1 340 ? 8.045 -7.970 -1.920 1.00 77.88 340 ASP A O 1
ATOM 2526 N N . THR A 1 341 ? 5.902 -8.474 -1.482 1.00 71.31 341 THR A N 1
ATOM 2527 C CA . THR A 1 341 ? 5.529 -7.126 -1.053 1.00 71.31 341 THR A CA 1
ATOM 2528 C C . THR A 1 341 ? 4.824 -7.292 0.278 1.00 71.31 341 THR A C 1
ATOM 2530 O O . THR A 1 341 ? 3.877 -8.085 0.337 1.00 71.31 341 THR A O 1
ATOM 2533 N N . PRO A 1 342 ? 5.296 -6.635 1.350 1.00 62.22 342 PRO A N 1
ATOM 2534 C CA . PRO A 1 342 ? 4.741 -6.873 2.667 1.00 62.22 342 PRO A CA 1
ATOM 2535 C C . PRO A 1 342 ? 3.244 -6.563 2.657 1.00 62.22 342 PRO A C 1
ATOM 2537 O O . PRO A 1 342 ? 2.811 -5.548 2.114 1.00 62.22 342 PRO A O 1
ATOM 2540 N N . LYS A 1 343 ? 2.443 -7.451 3.256 1.00 65.38 343 LYS A N 1
ATOM 2541 C CA . LYS A 1 343 ? 1.099 -7.059 3.693 1.00 65.38 343 LYS A CA 1
ATOM 2542 C C . LYS A 1 343 ? 1.264 -5.911 4.686 1.00 65.38 343 LYS A C 1
ATOM 2544 O O . LYS A 1 343 ? 2.260 -5.886 5.406 1.00 65.38 343 LYS A O 1
ATOM 2549 N N . GLN A 1 344 ? 0.319 -4.979 4.702 1.00 59.72 344 GLN A N 1
ATOM 2550 C CA . GLN A 1 344 ? 0.449 -3.719 5.434 1.00 59.72 344 GLN A CA 1
ATOM 2551 C C . GLN A 1 344 ? 1.626 -2.869 4.932 1.00 59.72 344 GLN A C 1
ATOM 2553 O O . GLN A 1 344 ? 2.388 -2.311 5.725 1.00 59.72 344 GLN A O 1
ATOM 2558 N N . MET A 1 345 ? 1.776 -2.745 3.606 1.00 64.56 345 MET A N 1
ATOM 2559 C CA . MET A 1 345 ? 2.577 -1.641 3.081 1.00 64.56 345 MET A CA 1
ATOM 2560 C C . MET A 1 345 ? 2.010 -0.311 3.593 1.00 64.56 345 MET A C 1
ATOM 2562 O O . MET A 1 345 ? 0.845 -0.214 3.996 1.00 64.56 345 MET A O 1
ATOM 2566 N N . PHE A 1 346 ? 2.851 0.724 3.570 1.00 76.69 346 PHE A N 1
ATOM 2567 C CA . PHE A 1 346 ? 2.408 2.098 3.776 1.00 76.69 346 PHE A CA 1
ATOM 2568 C C . PHE A 1 346 ? 1.203 2.428 2.881 1.00 76.69 346 PHE A C 1
ATOM 2570 O O . PHE A 1 346 ? 0.900 1.729 1.912 1.00 76.69 346 PHE A O 1
ATOM 2577 N N . ARG A 1 347 ? 0.527 3.527 3.200 1.00 90.00 347 ARG A N 1
ATOM 2578 C CA . ARG A 1 347 ? -0.631 4.011 2.444 1.00 90.00 347 ARG A CA 1
ATOM 2579 C C . ARG A 1 347 ? -0.198 4.213 0.999 1.00 90.00 347 ARG A C 1
ATOM 2581 O O . ARG A 1 347 ? 0.855 4.806 0.779 1.00 90.00 347 ARG A O 1
ATOM 2588 N N . VAL A 1 348 ? -0.946 3.687 0.032 1.00 90.44 348 VAL A N 1
ATOM 2589 C CA . VAL A 1 348 ? -0.554 3.752 -1.381 1.00 90.44 348 VAL A CA 1
ATOM 2590 C C . VAL A 1 348 ? -1.749 3.998 -2.277 1.00 90.44 348 VAL A C 1
ATOM 2592 O O . VAL A 1 348 ? -2.774 3.336 -2.179 1.00 90.44 348 VAL A O 1
ATOM 2595 N N . MET A 1 349 ? -1.590 4.915 -3.220 1.00 90.38 349 MET A N 1
ATOM 2596 C CA . MET A 1 349 ? -2.625 5.245 -4.183 1.00 90.38 349 MET A CA 1
ATOM 2597 C C . MET A 1 349 ? -2.066 5.172 -5.586 1.00 90.38 349 MET A C 1
ATOM 2599 O O . MET A 1 349 ? -0.942 5.607 -5.862 1.00 90.38 349 MET A O 1
ATOM 2603 N N . PHE A 1 350 ? -2.887 4.612 -6.463 1.00 92.94 350 PHE A N 1
ATOM 2604 C CA . PHE A 1 350 ? -2.610 4.543 -7.880 1.00 92.94 350 PHE A CA 1
ATOM 2605 C C . PHE A 1 350 ? -3.448 5.569 -8.623 1.00 92.94 350 PHE A C 1
ATOM 2607 O O . PHE A 1 350 ? -4.535 5.937 -8.191 1.00 92.94 350 PHE A O 1
ATOM 2614 N N . SER A 1 351 ? -2.932 6.035 -9.744 1.00 93.88 351 SER A N 1
ATOM 2615 C CA . SER A 1 351 ? -3.713 6.676 -10.791 1.00 93.88 351 SER A CA 1
ATOM 2616 C C . SER A 1 351 ? -2.962 6.495 -12.095 1.00 93.88 351 SER A C 1
ATOM 2618 O O . SER A 1 351 ? -1.732 6.539 -12.115 1.00 93.88 351 SER A O 1
ATOM 2620 N N . HIS A 1 352 ? -3.668 6.252 -13.192 1.00 96.69 352 HIS A N 1
ATOM 2621 C CA . HIS A 1 352 ? -3.006 6.087 -14.485 1.00 96.69 352 HIS A CA 1
ATOM 2622 C C . HIS A 1 352 ? -3.848 6.616 -15.636 1.00 96.69 352 HIS A C 1
ATOM 2624 O O . HIS A 1 352 ? -5.048 6.858 -15.500 1.00 96.69 352 HIS A O 1
ATOM 2630 N N . LYS A 1 353 ? -3.194 6.821 -16.773 1.00 97.69 353 LYS A N 1
ATOM 2631 C CA . LYS A 1 353 ? -3.828 7.113 -18.057 1.00 97.69 353 LYS A CA 1
ATOM 2632 C C . LYS A 1 353 ? -3.145 6.284 -19.132 1.00 97.69 353 LYS A C 1
ATOM 2634 O O . LYS A 1 353 ? -1.990 5.873 -18.993 1.00 97.69 353 LYS A O 1
ATOM 2639 N N . THR A 1 354 ? -3.860 6.081 -20.230 1.00 97.88 354 THR A N 1
ATOM 2640 C CA . THR A 1 354 ? -3.383 5.282 -21.355 1.00 97.88 354 THR A CA 1
ATOM 2641 C C . THR A 1 354 ? -3.037 6.183 -22.535 1.00 97.88 354 THR A C 1
ATOM 2643 O O . THR A 1 354 ? -3.753 7.134 -22.846 1.00 97.88 354 THR A O 1
ATOM 2646 N N . MET A 1 355 ? -1.929 5.886 -23.210 1.00 97.75 355 MET A N 1
ATOM 2647 C CA . MET A 1 355 ? -1.495 6.597 -24.412 1.00 97.75 355 MET A CA 1
ATOM 2648 C C . MET A 1 355 ? -0.950 5.642 -25.474 1.00 97.75 355 MET A C 1
ATOM 2650 O O . MET A 1 355 ? -0.433 4.570 -25.157 1.00 97.75 355 MET A O 1
ATOM 2654 N N . LYS A 1 356 ? -1.006 6.051 -26.741 1.00 97.88 356 LYS A N 1
ATOM 2655 C CA . LYS A 1 356 ? -0.192 5.458 -27.806 1.00 97.88 356 LYS A CA 1
ATOM 2656 C C . LYS A 1 356 ? 1.291 5.774 -27.548 1.00 97.88 356 LYS A C 1
ATOM 2658 O O . LYS A 1 356 ? 1.600 6.837 -27.010 1.00 97.88 356 LYS A O 1
ATOM 2663 N N . PRO A 1 357 ? 2.221 4.875 -27.906 1.00 97.75 357 PRO A N 1
ATOM 2664 C CA . PRO A 1 357 ? 3.624 5.004 -27.532 1.00 97.75 357 PRO A CA 1
ATOM 2665 C C . PRO A 1 357 ? 4.333 6.148 -28.269 1.00 97.75 357 PRO A C 1
ATOM 2667 O O . PRO A 1 357 ? 4.691 6.034 -29.447 1.00 97.75 357 PRO A O 1
ATOM 2670 N N . ASP A 1 358 ? 4.620 7.207 -27.519 1.00 98.00 358 ASP A N 1
ATOM 2671 C CA . ASP A 1 358 ? 5.409 8.366 -27.927 1.00 98.00 358 ASP A CA 1
ATOM 2672 C C . ASP A 1 358 ? 6.483 8.639 -26.864 1.00 98.00 358 ASP A C 1
ATOM 2674 O O . ASP A 1 358 ? 6.176 8.876 -25.695 1.00 98.00 358 ASP A O 1
ATOM 2678 N N . GLN A 1 359 ? 7.753 8.530 -27.257 1.00 97.19 359 GLN A N 1
ATOM 2679 C CA . GLN A 1 359 ? 8.882 8.616 -26.328 1.00 97.19 359 GLN A CA 1
ATOM 2680 C C . GLN A 1 359 ? 9.069 10.031 -25.774 1.00 97.19 359 GLN A C 1
ATOM 2682 O O . GLN A 1 359 ? 9.335 10.183 -24.583 1.00 97.19 359 GLN A O 1
ATOM 2687 N N . ASP A 1 360 ? 8.893 11.060 -26.605 1.00 97.75 360 ASP A N 1
ATOM 2688 C CA . ASP A 1 360 ? 9.170 12.439 -26.213 1.00 97.75 360 ASP A CA 1
ATOM 2689 C C . ASP A 1 360 ? 8.099 12.906 -25.231 1.00 97.75 360 ASP A C 1
ATOM 2691 O O . ASP A 1 360 ? 8.408 13.507 -24.196 1.00 97.75 360 ASP A O 1
ATOM 2695 N N . ILE A 1 361 ? 6.841 12.540 -25.499 1.00 98.12 361 ILE A N 1
ATOM 2696 C CA . ILE A 1 361 ? 5.736 12.819 -24.589 1.00 98.12 361 ILE A CA 1
ATOM 2697 C C . ILE A 1 361 ? 5.884 12.026 -23.286 1.00 98.12 361 ILE A C 1
ATOM 2699 O O . ILE A 1 361 ? 5.796 12.632 -22.219 1.00 98.12 361 ILE A O 1
ATOM 2703 N N . LEU A 1 362 ? 6.198 10.726 -23.324 1.00 98.50 362 LEU A N 1
ATOM 2704 C CA . LEU A 1 362 ? 6.382 9.928 -22.103 1.00 98.50 362 LEU A CA 1
ATOM 2705 C C . LEU A 1 362 ? 7.518 10.470 -21.217 1.00 98.50 362 LEU A C 1
ATOM 2707 O O . LEU A 1 362 ? 7.363 10.576 -20.000 1.00 98.50 362 LEU A O 1
ATOM 2711 N N . ILE A 1 363 ? 8.642 10.869 -21.821 1.00 98.62 363 ILE A N 1
ATOM 2712 C CA . ILE A 1 363 ? 9.761 11.500 -21.108 1.00 98.62 363 ILE A CA 1
ATOM 2713 C C . ILE A 1 363 ? 9.339 12.853 -20.520 1.00 98.62 363 ILE A C 1
ATOM 2715 O O . ILE A 1 363 ? 9.725 13.175 -19.394 1.00 98.62 363 ILE A O 1
ATOM 2719 N N . SER A 1 364 ? 8.544 13.646 -21.247 1.00 98.25 364 SER A N 1
ATOM 2720 C CA . SER A 1 364 ? 8.027 14.928 -20.750 1.00 98.25 364 SER A CA 1
ATOM 2721 C C . SER A 1 364 ? 7.087 14.751 -19.552 1.00 98.25 364 SER A C 1
ATOM 2723 O O . SER A 1 364 ? 7.218 15.482 -18.573 1.00 98.25 364 SER A O 1
ATOM 2725 N N . ILE A 1 365 ? 6.220 13.731 -19.580 1.00 98.44 365 ILE A N 1
ATOM 2726 C CA . ILE A 1 365 ? 5.322 13.372 -18.477 1.00 98.44 365 ILE A CA 1
ATOM 2727 C C . ILE A 1 365 ? 6.144 12.973 -17.253 1.00 98.44 365 ILE A C 1
ATOM 2729 O O . ILE A 1 365 ? 5.895 13.485 -16.166 1.00 98.44 365 ILE A O 1
ATOM 2733 N N . TYR A 1 366 ? 7.153 12.112 -17.426 1.00 98.31 366 TYR A N 1
ATOM 2734 C CA . TYR A 1 366 ? 8.064 11.727 -16.345 1.00 98.31 366 TYR A CA 1
ATOM 2735 C C . TYR A 1 366 ? 8.741 12.950 -15.708 1.00 98.31 366 TYR A C 1
ATOM 2737 O O . TYR A 1 366 ? 8.751 13.073 -14.484 1.00 98.31 366 TYR A O 1
ATOM 2745 N N . ARG A 1 367 ? 9.289 13.864 -16.519 1.00 98.00 367 ARG A N 1
ATOM 2746 C CA . ARG A 1 367 ? 9.955 15.075 -16.011 1.00 98.00 367 ARG A CA 1
ATOM 2747 C C . ARG A 1 367 ? 8.983 15.955 -15.231 1.00 98.00 367 ARG A C 1
ATOM 2749 O O . ARG A 1 367 ? 9.274 16.315 -14.099 1.00 98.00 367 ARG A O 1
ATOM 2756 N N . ALA A 1 368 ? 7.805 16.216 -15.797 1.00 97.69 368 ALA A N 1
ATOM 2757 C CA . ALA A 1 368 ? 6.783 17.027 -15.146 1.00 97.69 368 ALA A CA 1
ATOM 2758 C C . ALA A 1 368 ? 6.251 16.383 -13.856 1.00 97.69 368 ALA A C 1
ATOM 2760 O O . ALA A 1 368 ? 5.975 17.087 -12.889 1.00 97.69 368 ALA A O 1
ATOM 2761 N N . TRP A 1 369 ? 6.127 15.054 -13.821 1.00 98.06 369 TRP A N 1
ATOM 2762 C CA . TRP A 1 369 ? 5.805 14.318 -12.602 1.00 98.06 369 TRP A CA 1
ATOM 2763 C C . TRP A 1 369 ? 6.896 14.482 -11.545 1.00 98.06 369 TRP A C 1
ATOM 2765 O O . TRP A 1 369 ? 6.581 14.823 -10.410 1.00 98.06 369 TRP A O 1
ATOM 2775 N N . LYS A 1 370 ? 8.167 14.288 -11.917 1.00 96.88 370 LYS A N 1
ATOM 2776 C CA . LYS A 1 370 ? 9.305 14.422 -11.004 1.00 96.88 370 LYS A CA 1
ATOM 2777 C C . LYS A 1 370 ? 9.349 15.819 -10.377 1.00 96.88 370 LYS A C 1
ATOM 2779 O O . LYS A 1 370 ? 9.493 15.920 -9.163 1.00 96.88 370 LYS A O 1
ATOM 2784 N N . ASP A 1 371 ? 9.173 16.865 -11.184 1.00 95.50 371 ASP A N 1
ATOM 2785 C CA . ASP A 1 371 ? 9.129 18.252 -10.708 1.00 95.50 371 ASP A CA 1
ATOM 2786 C C . ASP A 1 371 ? 7.927 18.481 -9.772 1.00 95.50 371 ASP A C 1
ATOM 2788 O O . ASP A 1 371 ? 8.064 19.078 -8.707 1.00 95.50 371 ASP A O 1
ATOM 2792 N N . ALA A 1 372 ? 6.751 17.943 -10.116 1.00 96.12 372 ALA A N 1
ATOM 2793 C CA . ALA A 1 372 ? 5.539 18.083 -9.307 1.00 96.12 372 ALA A CA 1
ATOM 2794 C C . ALA A 1 372 ? 5.600 17.343 -7.960 1.00 96.12 372 ALA A C 1
ATOM 2796 O O . ALA A 1 372 ? 4.848 17.685 -7.049 1.00 96.12 372 ALA A O 1
ATOM 2797 N N . VAL A 1 373 ? 6.478 16.344 -7.795 1.00 96.12 373 VAL A N 1
ATOM 2798 C CA . VAL A 1 373 ? 6.676 15.686 -6.491 1.00 96.12 373 VAL A CA 1
ATOM 2799 C C . VAL A 1 373 ? 7.203 16.673 -5.443 1.00 96.12 373 VAL A C 1
ATOM 2801 O O . VAL A 1 373 ? 6.924 16.505 -4.255 1.00 96.12 373 VAL A O 1
ATOM 2804 N N . ASP A 1 374 ? 7.914 17.729 -5.844 1.00 91.50 374 ASP A N 1
ATOM 2805 C CA . ASP A 1 374 ? 8.409 18.733 -4.899 1.00 91.50 374 ASP A CA 1
ATOM 2806 C C . ASP A 1 374 ? 7.273 19.498 -4.192 1.00 91.50 374 ASP A C 1
ATOM 2808 O O . ASP A 1 374 ? 7.455 19.928 -3.054 1.00 91.50 374 ASP A O 1
ATOM 2812 N N . GLU A 1 375 ? 6.079 19.577 -4.795 1.00 91.62 375 GLU A N 1
ATOM 2813 C CA . GLU A 1 375 ? 4.869 20.187 -4.209 1.00 91.62 375 GLU A CA 1
ATOM 2814 C C . GLU A 1 375 ? 4.331 19.419 -2.986 1.00 91.62 375 GLU A C 1
ATOM 2816 O O . GLU A 1 375 ? 3.542 19.950 -2.196 1.00 91.62 375 GLU A O 1
ATOM 2821 N N . ILE A 1 376 ? 4.739 18.157 -2.837 1.00 94.88 376 ILE A N 1
ATOM 2822 C CA . ILE A 1 376 ? 4.324 17.258 -1.755 1.00 94.88 376 ILE A CA 1
ATOM 2823 C C . ILE A 1 376 ? 5.512 16.674 -0.984 1.00 94.88 376 ILE A C 1
ATOM 2825 O O . ILE A 1 376 ? 5.340 15.737 -0.210 1.00 94.88 376 ILE A O 1
ATOM 2829 N N . ALA A 1 377 ? 6.725 17.203 -1.174 1.00 92.81 377 ALA A N 1
ATOM 2830 C CA . ALA A 1 377 ? 7.945 16.645 -0.584 1.00 92.81 377 ALA A CA 1
ATOM 2831 C C . ALA A 1 377 ? 8.006 16.730 0.954 1.00 92.81 377 ALA A C 1
ATOM 2833 O O . ALA A 1 377 ? 8.868 16.097 1.563 1.00 92.81 377 ALA A O 1
ATOM 2834 N N . ASP A 1 378 ? 7.120 17.507 1.576 1.00 90.94 378 ASP A N 1
ATOM 2835 C CA . ASP A 1 378 ? 6.949 17.609 3.026 1.00 90.94 378 ASP A CA 1
ATOM 2836 C C . ASP A 1 378 ? 6.113 16.466 3.631 1.00 90.94 378 ASP A C 1
ATOM 2838 O O . ASP A 1 378 ? 6.123 16.295 4.849 1.00 90.94 378 ASP A O 1
ATOM 2842 N N . ILE A 1 379 ? 5.435 15.661 2.804 1.00 90.38 379 ILE A N 1
ATOM 2843 C CA . ILE A 1 379 ? 4.650 14.506 3.253 1.00 90.38 379 ILE A CA 1
ATOM 2844 C C . ILE A 1 379 ? 5.567 13.430 3.844 1.00 90.38 379 ILE A C 1
ATOM 2846 O O . ILE A 1 379 ? 6.545 12.988 3.233 1.00 90.38 379 ILE A O 1
ATOM 2850 N N . GLU A 1 380 ? 5.226 12.962 5.044 1.00 90.50 380 GLU A N 1
ATOM 2851 C CA . GLU A 1 380 ? 6.016 11.951 5.736 1.00 90.50 380 GLU A CA 1
ATOM 2852 C C . GLU A 1 380 ? 5.927 10.581 5.045 1.00 90.50 380 GLU A C 1
ATOM 2854 O O . GLU A 1 380 ? 4.858 10.111 4.652 1.00 90.50 380 GLU A O 1
ATOM 2859 N N . GLY A 1 381 ? 7.077 9.911 4.920 1.00 90.06 381 GLY A N 1
ATOM 2860 C CA . GLY A 1 381 ? 7.166 8.588 4.301 1.00 90.06 381 GLY A CA 1
ATOM 2861 C C . GLY A 1 381 ? 6.882 8.590 2.799 1.00 90.06 381 GLY A C 1
ATOM 2862 O O . GLY A 1 381 ? 6.562 7.534 2.255 1.00 90.06 381 GLY A O 1
ATOM 2863 N N . LEU A 1 382 ? 6.978 9.750 2.136 1.00 93.62 382 LEU A N 1
ATOM 2864 C CA . LEU A 1 382 ? 6.695 9.876 0.713 1.00 93.62 382 LEU A CA 1
ATOM 2865 C C . LEU A 1 382 ? 7.567 8.924 -0.120 1.00 93.62 382 LEU A C 1
ATOM 2867 O O . LEU A 1 382 ? 8.799 8.993 -0.115 1.00 93.62 382 LEU A O 1
ATOM 2871 N N . TYR A 1 383 ? 6.897 8.064 -0.878 1.00 93.19 383 TYR A N 1
ATOM 2872 C CA . TYR A 1 383 ? 7.483 7.056 -1.750 1.00 93.19 383 TYR A CA 1
ATOM 2873 C C . TYR A 1 383 ? 6.854 7.153 -3.153 1.00 93.19 383 TYR A C 1
ATOM 2875 O O . TYR A 1 383 ? 5.981 6.360 -3.516 1.00 93.19 383 TYR A O 1
ATOM 2883 N N . PRO A 1 384 ? 7.235 8.164 -3.952 1.00 95.69 384 PRO A N 1
ATOM 2884 C CA . PRO A 1 384 ? 6.658 8.417 -5.260 1.00 95.69 384 PRO A CA 1
ATOM 2885 C C . PRO A 1 384 ? 7.356 7.559 -6.322 1.00 95.69 384 PRO A C 1
ATOM 2887 O O . PRO A 1 384 ? 8.579 7.592 -6.490 1.00 95.69 384 PRO A O 1
ATOM 2890 N N . THR A 1 385 ? 6.557 6.799 -7.067 1.00 96.81 385 THR A N 1
ATOM 2891 C CA . THR A 1 385 ? 7.026 5.919 -8.141 1.00 96.81 385 THR A CA 1
ATOM 2892 C C . THR A 1 385 ? 6.240 6.179 -9.422 1.00 96.81 385 THR A C 1
ATOM 2894 O O . THR A 1 385 ? 5.012 6.101 -9.435 1.00 96.81 385 THR A O 1
ATOM 2897 N N . PHE A 1 386 ? 6.947 6.450 -10.514 1.00 98.38 386 PHE A N 1
ATOM 2898 C CA . PHE A 1 386 ? 6.383 6.507 -11.858 1.00 98.38 386 PHE A CA 1
ATOM 2899 C C . PHE A 1 386 ? 6.457 5.116 -12.482 1.00 98.38 386 PHE A C 1
ATOM 2901 O O . PHE A 1 386 ? 7.538 4.542 -12.608 1.00 98.38 386 PHE A O 1
ATOM 2908 N N . VAL A 1 387 ? 5.317 4.544 -12.843 1.00 97.69 387 VAL A N 1
ATOM 2909 C CA . VAL A 1 387 ? 5.209 3.167 -13.335 1.00 97.69 387 VAL A CA 1
ATOM 2910 C C . VAL A 1 387 ? 4.767 3.189 -14.792 1.00 97.69 387 VAL A C 1
ATOM 2912 O O . VAL A 1 387 ? 3.915 3.982 -15.186 1.00 97.69 387 VAL A O 1
ATOM 2915 N N . THR A 1 388 ? 5.345 2.302 -15.600 1.00 97.19 388 THR A N 1
ATOM 2916 C CA . THR A 1 388 ? 4.930 2.095 -16.991 1.00 97.19 388 THR A CA 1
ATOM 2917 C C . THR A 1 388 ? 4.566 0.635 -17.214 1.00 97.19 388 THR A C 1
ATOM 2919 O O . THR A 1 388 ? 5.410 -0.262 -17.140 1.00 97.19 388 THR A O 1
ATOM 2922 N N . ASN A 1 389 ? 3.286 0.396 -17.486 1.00 95.44 389 ASN A N 1
ATOM 2923 C CA . ASN A 1 389 ? 2.782 -0.888 -17.953 1.00 95.44 389 ASN A CA 1
ATOM 2924 C C . ASN A 1 389 ? 2.604 -0.827 -19.476 1.00 95.44 389 ASN A C 1
ATOM 2926 O O . ASN A 1 389 ? 2.233 0.205 -20.034 1.00 95.44 389 ASN A O 1
ATOM 2930 N N . VAL A 1 390 ? 2.880 -1.938 -20.158 1.00 94.94 390 VAL A N 1
ATOM 2931 C CA . VAL A 1 390 ? 2.803 -2.025 -21.622 1.00 94.94 390 VAL A CA 1
ATOM 2932 C C . VAL A 1 390 ? 1.706 -2.991 -22.054 1.00 94.94 390 VAL A C 1
ATOM 2934 O O . VAL A 1 390 ? 1.594 -4.105 -21.533 1.00 94.94 390 VAL A O 1
ATOM 2937 N N . ALA A 1 391 ? 0.911 -2.566 -23.029 1.00 95.56 391 ALA A N 1
ATOM 2938 C CA . ALA A 1 391 ? -0.119 -3.352 -23.691 1.00 95.56 391 ALA A CA 1
ATOM 2939 C C . ALA A 1 391 ? 0.221 -3.443 -25.188 1.00 95.56 391 ALA A C 1
ATOM 2941 O O . ALA A 1 391 ? -0.134 -2.550 -25.953 1.00 95.56 391 ALA A O 1
ATOM 2942 N N . PRO A 1 392 ? 0.958 -4.482 -25.615 1.00 95.38 392 PRO A N 1
ATOM 2943 C CA . PRO A 1 392 ? 1.267 -4.691 -27.025 1.00 95.38 392 PRO A CA 1
ATOM 2944 C C . PRO A 1 392 ? 0.003 -4.997 -27.833 1.00 95.38 392 PRO A C 1
ATOM 2946 O O . PRO A 1 392 ? -0.902 -5.672 -27.338 1.00 95.38 392 PRO A O 1
ATOM 2949 N N . ALA A 1 393 ? -0.006 -4.612 -29.110 1.00 95.56 393 ALA A N 1
ATOM 2950 C CA . ALA A 1 393 ? -1.099 -4.900 -30.043 1.00 95.56 393 ALA A CA 1
ATOM 2951 C C . ALA A 1 393 ? -1.459 -6.400 -30.114 1.00 95.56 393 ALA A C 1
ATOM 2953 O O . ALA A 1 393 ? -2.619 -6.782 -30.299 1.00 95.56 393 ALA A O 1
ATOM 2954 N N . SER A 1 394 ? -0.463 -7.272 -29.933 1.00 94.94 394 SER A N 1
ATOM 2955 C CA . SER A 1 394 ? -0.639 -8.723 -29.934 1.00 94.94 394 SER A CA 1
ATOM 2956 C C . SER A 1 394 ? -1.482 -9.235 -28.763 1.00 94.94 394 SER A C 1
ATOM 2958 O O . SER A 1 394 ? -2.196 -10.224 -28.927 1.00 94.94 394 SER A O 1
ATOM 2960 N N . ALA A 1 395 ? -1.479 -8.549 -27.614 1.00 94.50 395 ALA A N 1
ATOM 2961 C CA . ALA A 1 395 ? -2.291 -8.932 -26.460 1.00 94.50 395 ALA A CA 1
ATOM 2962 C C . ALA A 1 395 ? -3.791 -8.813 -26.776 1.00 94.50 395 ALA A C 1
ATOM 2964 O O . ALA A 1 395 ? -4.555 -9.754 -26.552 1.00 94.50 395 ALA A O 1
ATOM 2965 N N . ALA A 1 396 ? -4.201 -7.699 -27.390 1.00 93.94 396 ALA A N 1
ATOM 2966 C CA . ALA A 1 396 ? -5.574 -7.496 -27.851 1.00 93.94 396 ALA A CA 1
ATOM 2967 C C . ALA A 1 396 ? -5.965 -8.495 -28.958 1.00 93.94 396 ALA A C 1
ATOM 2969 O O . ALA A 1 396 ? -7.077 -9.023 -28.955 1.00 93.94 396 ALA A O 1
ATOM 2970 N N . ARG A 1 397 ? -5.038 -8.862 -29.854 1.00 94.75 397 ARG A N 1
ATOM 2971 C CA . ARG A 1 397 ? -5.272 -9.918 -30.860 1.00 94.75 397 ARG A CA 1
ATOM 2972 C C . ARG A 1 397 ? -5.613 -11.274 -30.250 1.00 94.75 397 ARG A C 1
ATOM 2974 O O . ARG A 1 397 ? -6.464 -11.973 -30.796 1.00 94.75 397 ARG A O 1
ATOM 2981 N N . VAL A 1 398 ? -4.998 -11.645 -29.125 1.00 94.31 398 VAL A N 1
ATOM 2982 C CA . VAL A 1 398 ? -5.356 -12.888 -28.423 1.00 94.31 398 VAL A CA 1
ATOM 2983 C C . VAL A 1 398 ? -6.807 -12.841 -27.953 1.00 94.31 398 VAL A C 1
ATOM 2985 O O . VAL A 1 398 ? -7.541 -13.806 -28.165 1.00 94.31 398 VAL A O 1
ATOM 2988 N N . ALA A 1 399 ? -7.248 -11.719 -27.383 1.00 90.50 399 ALA A N 1
ATOM 2989 C CA . ALA A 1 399 ? -8.639 -11.535 -26.984 1.00 90.50 399 ALA A CA 1
ATOM 2990 C C . ALA A 1 399 ? -9.606 -11.640 -28.174 1.00 90.50 399 ALA A C 1
ATOM 2992 O O . ALA A 1 399 ? -10.594 -12.370 -28.104 1.00 90.50 399 ALA A O 1
ATOM 2993 N N . LEU A 1 400 ? -9.291 -10.968 -29.285 1.00 92.31 400 LEU A N 1
ATOM 2994 C CA . LEU A 1 400 ? -10.106 -10.976 -30.504 1.00 92.31 400 LEU A CA 1
ATOM 2995 C C . LEU A 1 400 ? -10.196 -12.373 -31.143 1.00 92.31 400 LEU A C 1
ATOM 2997 O O . LEU A 1 400 ? -11.239 -12.748 -31.674 1.00 92.31 400 LEU A O 1
ATOM 3001 N N . ALA A 1 401 ? -9.124 -13.168 -31.068 1.00 93.75 401 ALA A N 1
ATOM 3002 C CA . ALA A 1 401 ? -9.043 -14.485 -31.699 1.00 93.75 401 ALA A CA 1
ATOM 3003 C C . ALA A 1 401 ? -9.448 -15.657 -30.785 1.00 93.75 401 ALA A C 1
ATOM 3005 O O . ALA A 1 401 ? -9.553 -16.791 -31.254 1.00 93.75 401 ALA A O 1
ATOM 3006 N N . ASN A 1 402 ? -9.694 -15.436 -29.486 1.00 92.31 402 ASN A N 1
ATOM 3007 C CA . ASN A 1 402 ? -9.990 -16.531 -28.552 1.00 92.31 402 ASN A CA 1
ATOM 3008 C C . ASN A 1 402 ? -11.406 -17.136 -28.717 1.00 92.31 402 ASN A C 1
ATOM 3010 O O . ASN A 1 402 ? -11.733 -18.114 -28.036 1.00 92.31 402 ASN A O 1
ATOM 3014 N N . GLY A 1 403 ? -12.247 -16.586 -29.603 1.00 92.19 403 GLY A N 1
ATOM 3015 C CA . GLY A 1 403 ? -13.614 -17.050 -29.880 1.00 92.19 403 GLY A CA 1
ATOM 3016 C C . GLY A 1 403 ? -14.660 -16.655 -28.829 1.00 92.19 403 GLY A C 1
ATOM 3017 O O . GLY A 1 403 ? -15.772 -17.170 -28.859 1.00 92.19 403 GLY A O 1
ATOM 3018 N N . VAL A 1 404 ? -14.299 -15.786 -27.881 1.00 93.75 404 VAL A N 1
ATOM 3019 C CA . VAL A 1 404 ? -15.170 -15.267 -26.811 1.00 93.75 404 VAL A CA 1
ATOM 3020 C C . VAL A 1 404 ? -15.087 -13.744 -26.739 1.00 93.75 404 VAL A C 1
ATOM 3022 O O . VAL A 1 404 ? -16.110 -13.090 -26.562 1.00 93.75 404 VAL A O 1
ATOM 3025 N N . GLY A 1 405 ? -13.886 -13.181 -26.882 1.00 94.75 405 GLY A N 1
ATOM 3026 C CA . GLY A 1 405 ? -13.579 -11.799 -26.537 1.00 94.75 405 GLY A CA 1
ATOM 3027 C C . GLY A 1 405 ? -13.410 -11.600 -25.029 1.00 94.75 405 GLY A C 1
ATOM 3028 O O . GLY A 1 405 ? -13.361 -12.552 -24.244 1.00 94.75 405 GLY A O 1
ATOM 3029 N N . ASN A 1 406 ? -13.347 -10.336 -24.629 1.00 96.38 406 ASN A N 1
ATOM 3030 C CA . ASN A 1 406 ? -13.414 -9.874 -23.245 1.00 96.38 406 ASN A CA 1
ATOM 3031 C C . ASN A 1 406 ? -14.120 -8.508 -23.203 1.00 96.38 406 ASN A C 1
ATOM 3033 O O . ASN A 1 406 ? -14.478 -7.972 -24.257 1.00 96.38 406 ASN A O 1
ATOM 3037 N N . VAL A 1 407 ? -14.365 -7.960 -22.010 1.00 95.88 407 VAL A N 1
ATOM 3038 C CA . VAL A 1 407 ? -15.160 -6.725 -21.889 1.00 95.88 407 VAL A CA 1
ATOM 3039 C C . VAL A 1 407 ? -14.411 -5.465 -22.323 1.00 95.88 407 VAL A C 1
ATOM 3041 O O . VAL A 1 407 ? -15.055 -4.484 -22.690 1.00 95.88 407 VAL A O 1
ATOM 3044 N N . TRP A 1 408 ? -13.073 -5.479 -22.310 1.00 95.06 408 TRP A N 1
ATOM 3045 C CA . TRP A 1 408 ? -12.277 -4.304 -22.666 1.00 95.06 408 TRP A CA 1
ATOM 3046 C C . TRP A 1 408 ? -12.439 -3.926 -24.132 1.00 95.06 408 TRP A C 1
ATOM 3048 O O . TRP A 1 408 ? -12.431 -2.744 -24.444 1.00 95.06 408 TRP A O 1
ATOM 3058 N N . GLY A 1 409 ? -12.581 -4.918 -25.021 1.00 92.25 409 GLY A N 1
ATOM 3059 C CA . GLY A 1 409 ? -12.782 -4.680 -26.453 1.00 92.25 409 GLY A CA 1
ATOM 3060 C C . GLY A 1 409 ? -11.708 -3.793 -27.089 1.00 92.25 409 GLY A C 1
ATOM 3061 O O . GLY A 1 409 ? -12.023 -3.023 -27.987 1.00 92.25 409 GLY A O 1
ATOM 3062 N N . LEU A 1 410 ? -10.466 -3.871 -26.595 1.00 92.38 410 LEU A N 1
ATOM 3063 C CA . LEU A 1 410 ? -9.365 -3.054 -27.098 1.00 92.38 410 LEU A CA 1
ATOM 3064 C C . LEU A 1 410 ? -9.066 -3.370 -28.562 1.00 92.38 410 LEU A C 1
ATOM 3066 O O . LEU A 1 410 ? -9.022 -4.535 -28.970 1.00 92.38 410 LEU A O 1
ATOM 3070 N N . GLU A 1 411 ? -8.788 -2.318 -29.323 1.00 90.56 411 GLU A N 1
ATOM 3071 C CA . GLU A 1 411 ? -8.217 -2.436 -30.657 1.00 90.56 411 GLU A CA 1
ATOM 3072 C C . GLU A 1 411 ? -6.806 -3.035 -30.585 1.00 90.56 411 GLU A C 1
ATOM 3074 O O . GLU A 1 411 ? -6.105 -2.929 -29.573 1.00 90.56 411 GLU A O 1
ATOM 3079 N N . ALA A 1 412 ? -6.380 -3.683 -31.672 1.00 94.12 412 ALA A N 1
ATOM 3080 C CA . ALA A 1 412 ? -5.062 -4.301 -31.783 1.00 94.12 412 ALA A CA 1
ATOM 3081 C C . ALA A 1 412 ? -3.962 -3.258 -32.039 1.00 94.12 412 ALA A C 1
ATOM 3083 O O . ALA A 1 412 ? -3.271 -3.306 -33.053 1.00 94.12 412 ALA A O 1
ATOM 3084 N N . GLU A 1 413 ? -3.800 -2.344 -31.090 1.00 94.62 413 GLU A N 1
ATOM 3085 C CA . GLU A 1 413 ? -2.857 -1.230 -31.105 1.00 94.62 413 GLU A CA 1
ATOM 3086 C C . GLU A 1 413 ? -1.933 -1.298 -29.876 1.00 94.62 413 GLU A C 1
ATOM 3088 O O . GLU A 1 413 ? -2.322 -1.831 -28.831 1.00 94.62 413 GLU A O 1
ATOM 3093 N N . PRO A 1 414 ? -0.691 -0.792 -29.968 1.00 96.69 414 PRO A N 1
ATOM 3094 C CA . PRO A 1 414 ? 0.195 -0.718 -28.820 1.00 96.69 414 PRO A CA 1
ATOM 3095 C C . PRO A 1 414 ? -0.194 0.457 -27.912 1.00 96.69 414 PRO A C 1
ATOM 3097 O O . PRO A 1 414 ? -0.342 1.590 -28.373 1.00 96.69 414 PRO A O 1
ATOM 3100 N N . TYR A 1 415 ? -0.268 0.208 -26.605 1.00 97.38 415 TYR A N 1
ATOM 3101 C CA . TYR A 1 415 ? -0.543 1.226 -25.594 1.00 97.38 415 TYR A CA 1
ATOM 3102 C C . TYR A 1 415 ? 0.438 1.173 -24.423 1.00 97.38 415 TYR A C 1
ATOM 3104 O O . TYR A 1 415 ? 0.891 0.108 -23.998 1.00 97.38 415 TYR A O 1
ATOM 3112 N N . ILE A 1 416 ? 0.718 2.343 -23.858 1.00 97.88 416 ILE A N 1
ATOM 3113 C CA . ILE A 1 416 ? 1.439 2.520 -22.599 1.00 97.88 416 ILE A CA 1
ATOM 3114 C C . ILE A 1 416 ? 0.454 3.048 -21.565 1.00 97.88 416 ILE A C 1
ATOM 3116 O O . ILE A 1 416 ? -0.212 4.057 -21.793 1.00 97.88 416 ILE A O 1
ATOM 3120 N N . LEU A 1 417 ? 0.394 2.372 -20.424 1.00 97.75 417 LEU A N 1
ATOM 3121 C CA . LEU A 1 417 ? -0.276 2.850 -19.225 1.00 97.75 417 LEU A CA 1
ATOM 3122 C C . LEU A 1 417 ? 0.798 3.508 -18.363 1.00 97.75 417 LEU A C 1
ATOM 3124 O O . LEU A 1 417 ? 1.685 2.821 -17.848 1.00 97.75 417 LEU A O 1
ATOM 3128 N N . TRP A 1 418 ? 0.753 4.832 -18.257 1.00 97.62 418 TRP A N 1
ATOM 3129 C CA . TRP A 1 418 ? 1.646 5.595 -17.392 1.00 97.62 418 TRP A CA 1
ATOM 3130 C C . TRP A 1 418 ? 0.910 5.917 -16.097 1.00 97.62 418 TRP A C 1
ATOM 3132 O O . TRP A 1 418 ? -0.201 6.449 -16.103 1.00 97.62 418 TRP A O 1
ATOM 3142 N N . GLN A 1 419 ? 1.524 5.533 -14.986 1.00 97.31 419 GLN A N 1
ATOM 3143 C CA . GLN A 1 419 ? 0.883 5.450 -13.684 1.00 97.31 419 GLN A CA 1
ATOM 3144 C C . GLN A 1 419 ? 1.708 6.189 -12.635 1.00 97.31 419 GLN A C 1
ATOM 3146 O O . GLN A 1 419 ? 2.935 6.081 -12.585 1.00 97.31 419 GLN A O 1
ATOM 3151 N N . PHE A 1 420 ? 1.014 6.878 -11.739 1.00 96.31 420 PHE A N 1
ATOM 3152 C CA . PHE A 1 420 ? 1.558 7.329 -10.472 1.00 96.31 420 PHE A CA 1
ATOM 3153 C C . PHE A 1 420 ? 1.224 6.294 -9.407 1.00 96.31 420 PHE A C 1
ATOM 3155 O O . PHE A 1 420 ? 0.061 5.976 -9.176 1.00 96.31 420 PHE A O 1
ATOM 3162 N N . SER A 1 421 ? 2.259 5.752 -8.776 1.00 94.50 421 SER A N 1
ATOM 3163 C CA . SER A 1 421 ? 2.160 4.938 -7.573 1.00 94.50 421 SER A CA 1
ATOM 3164 C C . SER A 1 421 ? 2.822 5.712 -6.446 1.00 94.50 421 SER A C 1
ATOM 3166 O O . SER A 1 421 ? 4.049 5.710 -6.327 1.00 94.50 421 SER A O 1
ATOM 3168 N N . THR A 1 422 ? 2.017 6.388 -5.636 1.00 93.38 422 THR A N 1
ATOM 3169 C CA . THR A 1 422 ? 2.516 7.245 -4.557 1.00 93.38 422 THR A CA 1
ATOM 3170 C C . THR A 1 422 ? 2.219 6.594 -3.219 1.00 93.38 422 THR A C 1
ATOM 3172 O O . THR A 1 422 ? 1.054 6.373 -2.899 1.00 93.38 422 THR A O 1
ATOM 3175 N N . GLY A 1 423 ? 3.270 6.272 -2.462 1.00 92.81 423 GLY A N 1
ATOM 3176 C CA . GLY A 1 423 ? 3.179 5.806 -1.079 1.00 92.81 423 GLY A CA 1
ATOM 3177 C C . GLY A 1 423 ? 3.424 6.928 -0.061 1.00 92.81 423 GLY A C 1
ATOM 3178 O O . GLY A 1 423 ? 4.164 7.862 -0.368 1.00 92.81 423 GLY A O 1
ATOM 3179 N N . TRP A 1 424 ? 2.821 6.850 1.128 1.00 92.75 424 TRP A N 1
ATOM 3180 C CA . TRP A 1 424 ? 3.023 7.794 2.241 1.00 92.75 424 TRP A CA 1
ATOM 3181 C C . TRP A 1 424 ? 2.685 7.172 3.606 1.00 92.75 424 TRP A C 1
ATOM 3183 O O . TRP A 1 424 ? 2.029 6.133 3.689 1.00 92.75 424 TRP A O 1
ATOM 3193 N N . ALA A 1 425 ? 3.131 7.794 4.700 1.00 88.88 425 ALA A N 1
ATOM 3194 C CA . ALA A 1 425 ? 2.998 7.218 6.040 1.00 88.88 425 ALA A CA 1
ATOM 3195 C C . ALA A 1 425 ? 1.660 7.529 6.735 1.00 88.88 425 ALA A C 1
ATOM 3197 O O . ALA A 1 425 ? 1.079 6.644 7.365 1.00 88.88 425 ALA A O 1
ATOM 3198 N N . LEU A 1 426 ? 1.175 8.774 6.665 1.00 84.12 426 LEU A N 1
ATOM 3199 C CA . LEU A 1 426 ? 0.153 9.286 7.588 1.00 84.12 426 LEU A CA 1
ATOM 3200 C C . LEU A 1 426 ? -1.230 9.453 6.947 1.00 84.12 426 LEU A C 1
ATOM 3202 O O . LEU A 1 426 ? -1.362 9.975 5.848 1.00 84.12 426 LEU A O 1
ATOM 3206 N N . ALA A 1 427 ? -2.287 9.089 7.678 1.00 85.75 427 ALA A N 1
ATOM 3207 C CA . ALA A 1 427 ? -3.672 9.199 7.202 1.00 85.75 427 ALA A CA 1
ATOM 3208 C C . ALA A 1 427 ? -4.145 10.634 6.926 1.00 85.75 427 ALA A C 1
ATOM 3210 O O . ALA A 1 427 ? -5.026 10.848 6.098 1.00 85.75 427 ALA A O 1
ATOM 3211 N N . GLN A 1 428 ? -3.560 11.623 7.603 1.00 85.19 428 GLN A N 1
ATOM 3212 C CA . GLN A 1 428 ? -3.910 13.033 7.411 1.00 85.19 428 GLN A CA 1
ATOM 3213 C C . GLN A 1 428 ? -3.619 13.539 5.985 1.00 85.19 428 GLN A C 1
ATOM 3215 O O . GLN A 1 428 ? -4.242 14.501 5.543 1.00 85.19 428 GLN A O 1
ATOM 3220 N N . ASP A 1 429 ? -2.697 12.886 5.268 1.00 89.50 429 ASP A N 1
ATOM 3221 C CA . ASP A 1 429 ? -2.251 13.295 3.935 1.00 89.50 429 ASP A CA 1
ATOM 3222 C C . ASP A 1 429 ? -3.062 12.652 2.796 1.00 89.50 429 ASP A C 1
ATOM 3224 O O . ASP A 1 429 ? -2.873 13.018 1.634 1.00 89.50 429 ASP A O 1
ATOM 3228 N N . ASP A 1 430 ? -4.000 11.745 3.106 1.00 85.81 430 ASP A N 1
ATOM 3229 C CA . ASP A 1 430 ? -4.775 10.981 2.115 1.00 85.81 430 ASP A CA 1
ATOM 3230 C C . ASP A 1 430 ? -5.458 11.901 1.085 1.00 85.81 430 ASP A C 1
ATOM 3232 O O . ASP A 1 430 ? -5.252 11.761 -0.122 1.00 85.81 430 ASP A O 1
ATOM 3236 N N . LEU A 1 431 ? -6.207 12.905 1.558 1.00 85.62 431 LEU A N 1
ATOM 3237 C CA . LEU A 1 431 ? -6.926 13.850 0.691 1.00 85.62 431 LEU A CA 1
ATOM 3238 C C . LEU A 1 431 ? -5.983 14.751 -0.113 1.00 85.62 431 LEU A C 1
ATOM 3240 O O . LEU A 1 431 ? -6.290 15.119 -1.249 1.00 85.62 431 LEU A O 1
ATOM 3244 N N . ARG A 1 432 ? -4.835 15.123 0.465 1.00 87.94 432 ARG A N 1
ATOM 3245 C CA . ARG A 1 432 ? -3.848 15.972 -0.211 1.00 87.94 432 ARG A CA 1
ATOM 3246 C C . ARG A 1 432 ? -3.221 15.226 -1.384 1.00 87.94 432 ARG A C 1
ATOM 3248 O O . ARG A 1 432 ? -3.089 15.799 -2.464 1.00 87.94 432 ARG A O 1
ATOM 3255 N N . ILE A 1 433 ? -2.870 13.959 -1.184 1.00 91.56 433 ILE A N 1
ATOM 3256 C CA . ILE A 1 433 ? -2.274 13.112 -2.219 1.00 91.56 433 ILE A CA 1
ATOM 3257 C C . ILE A 1 433 ? -3.286 12.796 -3.313 1.00 91.56 433 ILE A C 1
ATOM 3259 O O . ILE A 1 433 ? -2.931 12.900 -4.488 1.00 91.56 433 ILE A O 1
ATOM 3263 N N . GLU A 1 434 ? -4.536 12.482 -2.956 1.00 88.12 434 GLU A N 1
ATOM 3264 C CA . GLU A 1 434 ? -5.620 12.299 -3.928 1.00 88.12 434 GLU A CA 1
ATOM 3265 C C . GLU A 1 434 ? -5.785 13.540 -4.810 1.00 88.12 434 GLU A C 1
ATOM 3267 O O . GLU A 1 434 ? -5.713 13.449 -6.038 1.00 88.12 434 GLU A O 1
ATOM 3272 N N . ALA A 1 435 ? -5.933 14.715 -4.189 1.00 83.56 435 ALA A N 1
ATOM 3273 C CA . ALA A 1 435 ? -6.113 15.971 -4.903 1.00 83.56 435 ALA A CA 1
ATOM 3274 C C . ALA A 1 435 ? -4.920 16.292 -5.817 1.00 83.56 435 ALA A C 1
ATOM 3276 O O . ALA A 1 435 ? -5.124 16.619 -6.989 1.00 83.56 435 ALA A O 1
ATOM 3277 N N . TRP A 1 436 ? -3.690 16.155 -5.312 1.00 92.06 436 TRP A N 1
ATOM 3278 C CA . TRP A 1 436 ? -2.463 16.369 -6.086 1.00 92.06 436 TRP A CA 1
ATOM 3279 C C . TRP A 1 436 ? -2.378 15.413 -7.281 1.00 92.06 436 TRP A C 1
ATOM 3281 O O . TRP A 1 436 ? -2.213 15.851 -8.419 1.00 92.06 436 TRP A O 1
ATOM 3291 N N . SER A 1 437 ? -2.564 14.113 -7.045 1.00 93.88 437 SER A N 1
ATOM 3292 C CA . SER A 1 437 ? -2.453 13.080 -8.078 1.00 93.88 437 SER A CA 1
ATOM 3293 C C . SER A 1 437 ? -3.505 13.265 -9.168 1.00 93.88 437 SER A C 1
ATOM 3295 O O . SER A 1 437 ? -3.179 13.237 -10.355 1.00 93.88 437 SER A O 1
ATOM 3297 N N . ARG A 1 438 ? -4.758 13.536 -8.780 1.00 90.06 438 ARG A N 1
ATOM 3298 C CA . ARG A 1 438 ? -5.865 13.786 -9.708 1.00 90.06 438 ARG A CA 1
ATOM 3299 C C . ARG A 1 438 ? -5.637 15.033 -10.561 1.00 90.06 438 ARG A C 1
ATOM 3301 O O . ARG A 1 438 ? -5.871 14.993 -11.766 1.00 90.06 438 ARG A O 1
ATOM 3308 N N . GLN A 1 439 ? -5.185 16.136 -9.969 1.00 84.56 439 GLN A N 1
ATOM 3309 C CA . GLN A 1 439 ? -4.910 17.362 -10.725 1.00 84.56 439 GLN A CA 1
ATOM 3310 C C . GLN A 1 439 ? -3.732 17.176 -11.684 1.00 84.56 439 GLN A C 1
ATOM 3312 O O . GLN A 1 439 ? -3.826 17.534 -12.861 1.00 84.56 439 GLN A O 1
ATOM 3317 N N . LEU A 1 440 ? -2.638 16.582 -11.198 1.00 93.25 440 LEU A N 1
ATOM 3318 C CA . LEU A 1 440 ? -1.440 16.344 -11.990 1.00 93.25 440 LEU A CA 1
ATOM 3319 C C . LEU A 1 440 ? -1.736 15.433 -13.183 1.00 93.25 440 LEU A C 1
ATOM 3321 O O . LEU A 1 440 ? -1.361 15.765 -14.308 1.00 93.25 440 LEU A O 1
ATOM 3325 N N . ILE A 1 441 ? -2.424 14.312 -12.954 1.00 95.50 441 ILE A N 1
ATOM 3326 C CA . ILE A 1 441 ? -2.656 13.318 -14.000 1.00 95.50 441 ILE A CA 1
ATOM 3327 C C . ILE A 1 441 ? -3.563 13.851 -15.112 1.00 95.50 441 ILE A C 1
ATOM 3329 O O . ILE A 1 441 ? -3.267 13.644 -16.286 1.00 95.50 441 ILE A O 1
ATOM 3333 N N . GLU A 1 442 ? -4.621 14.597 -14.778 1.00 91.94 442 GLU A N 1
ATOM 3334 C CA . GLU A 1 442 ? -5.501 15.192 -15.792 1.00 91.94 442 GLU A CA 1
ATOM 3335 C C . GLU A 1 442 ? -4.791 16.304 -16.574 1.00 91.94 442 GLU A C 1
ATOM 3337 O O . GLU A 1 442 ? -4.905 16.363 -17.800 1.00 91.94 442 GLU A O 1
ATOM 3342 N N . ARG A 1 443 ? -3.981 17.133 -15.897 1.00 92.25 443 ARG A N 1
ATOM 3343 C CA . ARG A 1 443 ? -3.167 18.170 -16.551 1.00 92.25 443 ARG A CA 1
ATOM 3344 C C . ARG A 1 443 ? -2.196 17.570 -17.568 1.00 92.25 443 ARG A C 1
ATOM 3346 O O . ARG A 1 443 ? -2.098 18.079 -18.680 1.00 92.25 443 ARG A O 1
ATOM 3353 N N . LEU A 1 444 ? -1.481 16.503 -17.207 1.00 93.88 444 LEU A N 1
ATOM 3354 C CA . LEU A 1 444 ? -0.536 15.857 -18.124 1.00 93.88 444 LEU A CA 1
ATOM 3355 C C . LEU A 1 444 ? -1.254 15.090 -19.240 1.00 93.88 444 LEU A C 1
ATOM 3357 O O . LEU A 1 444 ? -0.793 15.091 -20.378 1.00 93.88 444 LEU A O 1
ATOM 3361 N N . ASN A 1 445 ? -2.417 14.497 -18.959 1.00 96.50 445 ASN A N 1
ATOM 3362 C CA . ASN A 1 445 ? -3.206 13.816 -19.980 1.00 96.50 445 ASN A CA 1
ATOM 3363 C C . ASN A 1 445 ? -3.789 14.769 -21.032 1.00 96.50 445 ASN A C 1
ATOM 3365 O O . ASN A 1 445 ? -3.966 14.361 -22.177 1.00 96.50 445 ASN A O 1
ATOM 3369 N N . ALA A 1 446 ? -4.043 16.036 -20.689 1.00 92.50 446 ALA A N 1
ATOM 3370 C CA . ALA A 1 446 ? -4.486 17.039 -21.658 1.00 92.50 446 ALA A CA 1
ATOM 3371 C C . ALA A 1 446 ? -3.509 17.175 -22.844 1.00 92.50 446 ALA A C 1
ATOM 3373 O O . ALA A 1 446 ? -3.947 17.348 -23.979 1.00 92.50 446 ALA A O 1
ATOM 3374 N N . ILE A 1 447 ? -2.204 16.989 -22.605 1.00 93.25 447 ILE A N 1
ATOM 3375 C CA . ILE A 1 447 ? -1.171 16.976 -23.653 1.00 93.25 447 ILE A CA 1
ATOM 3376 C C . ILE A 1 447 ? -1.380 15.785 -24.599 1.00 93.25 447 ILE A C 1
ATOM 3378 O O . ILE A 1 447 ? -1.330 15.938 -25.819 1.00 93.25 447 ILE A O 1
ATOM 3382 N N . ASN A 1 448 ? -1.659 14.597 -24.055 1.00 95.75 448 ASN A N 1
ATOM 3383 C CA . ASN A 1 448 ? -1.938 13.403 -24.858 1.00 95.75 448 ASN A CA 1
ATOM 3384 C C . ASN A 1 448 ? -3.206 13.575 -25.707 1.00 95.75 448 ASN A C 1
ATOM 3386 O O . ASN A 1 448 ? -3.245 13.115 -26.850 1.00 95.75 448 ASN A O 1
ATOM 3390 N N . VAL A 1 449 ? -4.233 14.231 -25.152 1.00 94.50 449 VAL A N 1
ATOM 3391 C CA . VAL A 1 449 ? -5.489 14.539 -25.853 1.00 94.50 449 VAL A CA 1
ATOM 3392 C C . VAL A 1 449 ? -5.233 15.510 -27.003 1.00 94.50 449 VAL A C 1
ATOM 3394 O O . VAL A 1 449 ? -5.620 15.220 -28.132 1.00 94.50 449 VAL A O 1
ATOM 3397 N N . GLU A 1 450 ? -4.520 16.612 -26.756 1.00 94.25 450 GLU A N 1
ATOM 3398 C CA . GLU A 1 450 ? -4.161 17.598 -27.787 1.00 94.25 450 GLU A CA 1
ATOM 3399 C C . GLU A 1 450 ? -3.346 16.966 -28.928 1.00 94.25 450 GLU A C 1
ATOM 3401 O O . GLU A 1 450 ? -3.531 17.293 -30.100 1.00 94.25 450 GLU A O 1
ATOM 3406 N N . LYS A 1 451 ? -2.475 16.007 -28.598 1.00 95.12 451 LYS A N 1
ATOM 3407 C CA . LYS A 1 451 ? -1.658 15.259 -29.564 1.00 95.12 451 LYS A CA 1
ATOM 3408 C C . LYS A 1 451 ? -2.403 14.126 -30.276 1.00 95.12 451 LYS A C 1
ATOM 3410 O O . LYS A 1 451 ? -1.833 13.524 -31.182 1.00 95.12 451 LYS A O 1
ATOM 3415 N N . GLY A 1 452 ? -3.639 13.808 -29.883 1.00 95.62 452 GLY A N 1
ATOM 3416 C CA . GLY A 1 452 ? -4.409 12.700 -30.459 1.00 95.62 452 GLY A CA 1
ATOM 3417 C C . GLY A 1 452 ? -3.834 11.311 -30.150 1.00 95.62 452 GLY A C 1
ATOM 3418 O O . GLY A 1 452 ? -4.060 10.365 -30.904 1.00 95.62 452 GLY A O 1
ATOM 3419 N N . ILE A 1 453 ? -3.066 11.185 -29.062 1.00 97.19 453 ILE A N 1
ATOM 3420 C CA . ILE A 1 453 ? -2.441 9.924 -28.629 1.00 97.19 453 ILE A CA 1
ATOM 3421 C C . ILE A 1 453 ? -3.037 9.378 -27.329 1.00 97.19 453 ILE A C 1
ATOM 3423 O O . ILE A 1 453 ? -2.653 8.288 -26.913 1.00 97.19 453 ILE A O 1
ATOM 3427 N N . ALA A 1 454 ? -3.950 10.102 -26.679 1.00 96.50 454 ALA A N 1
ATOM 3428 C CA . ALA A 1 454 ? -4.671 9.611 -25.508 1.00 96.50 454 ALA A CA 1
ATOM 3429 C C . ALA A 1 454 ? -5.597 8.433 -25.856 1.00 96.50 454 ALA A C 1
ATOM 3431 O O . ALA A 1 454 ? -6.124 8.338 -26.964 1.00 96.50 454 ALA A O 1
ATOM 3432 N N . SER A 1 455 ? -5.811 7.558 -24.877 1.00 95.06 455 SER A N 1
ATOM 3433 C CA . SER A 1 455 ? -6.865 6.546 -24.876 1.00 95.06 455 SER A CA 1
ATOM 3434 C C . SER A 1 455 ? -7.639 6.643 -23.566 1.00 95.06 455 SER A C 1
ATOM 3436 O O . SER A 1 455 ? -7.037 6.800 -22.501 1.00 95.06 455 SER A O 1
ATOM 3438 N N . ASP A 1 456 ? -8.962 6.518 -23.643 1.00 91.88 456 ASP A N 1
ATOM 3439 C CA . ASP A 1 456 ? -9.847 6.560 -22.474 1.00 91.88 456 ASP A CA 1
ATOM 3440 C C . ASP A 1 456 ? -9.783 5.277 -21.637 1.00 91.88 456 ASP A C 1
ATOM 3442 O O . ASP A 1 456 ? -10.335 5.220 -20.540 1.00 91.88 456 ASP A O 1
ATOM 3446 N N . PHE A 1 457 ? -9.095 4.240 -22.126 1.00 95.31 457 PHE A N 1
ATOM 3447 C CA . PHE A 1 457 ? -8.956 2.978 -21.415 1.00 95.31 457 PHE A CA 1
ATOM 3448 C C . PHE A 1 457 ? -8.281 3.168 -20.051 1.00 95.31 457 PHE A C 1
ATOM 3450 O O . PHE A 1 457 ? -7.159 3.668 -19.959 1.00 95.31 457 PHE A O 1
ATOM 3457 N N . ILE A 1 458 ? -8.932 2.682 -18.995 1.00 94.31 458 ILE A N 1
ATOM 3458 C CA . ILE A 1 458 ? -8.396 2.630 -17.635 1.00 94.31 458 ILE A CA 1
ATOM 3459 C C . ILE A 1 458 ? -8.436 1.178 -17.159 1.00 94.31 458 ILE A C 1
ATOM 3461 O O . ILE A 1 458 ? -9.494 0.576 -16.990 1.00 94.31 458 ILE A O 1
ATOM 3465 N N . TYR A 1 459 ? -7.265 0.599 -16.910 1.00 93.94 459 TYR A N 1
ATOM 3466 C CA . TYR A 1 459 ? -7.145 -0.688 -16.243 1.00 93.94 459 TYR A CA 1
ATOM 3467 C C . TYR A 1 459 ? -7.532 -0.569 -14.766 1.00 93.94 459 TYR A C 1
ATOM 3469 O O . TYR A 1 459 ? -6.896 0.161 -14.010 1.00 93.94 459 TYR A O 1
ATOM 3477 N N . MET A 1 460 ? -8.550 -1.328 -14.360 1.00 90.81 460 MET A N 1
ATOM 3478 C CA . MET A 1 460 ? -9.126 -1.307 -13.011 1.00 90.81 460 MET A CA 1
ATOM 3479 C C . MET A 1 460 ? -8.122 -1.630 -11.896 1.00 90.81 460 MET A C 1
ATOM 3481 O O . MET A 1 460 ? -8.246 -1.091 -10.806 1.00 90.81 460 MET A O 1
ATOM 3485 N N . GLY A 1 461 ? -7.133 -2.495 -12.153 1.00 89.44 461 GLY A N 1
ATOM 3486 C CA . GLY A 1 461 ? -6.148 -2.881 -11.133 1.00 89.44 461 GLY A CA 1
ATOM 3487 C C . GLY A 1 461 ? -5.159 -1.775 -10.754 1.00 89.44 461 GLY A C 1
ATOM 3488 O O . GLY A 1 461 ? -4.564 -1.861 -9.686 1.00 89.44 461 GLY A O 1
ATOM 3489 N N . ASP A 1 462 ? -5.019 -0.756 -11.606 1.00 91.38 462 ASP A N 1
ATOM 3490 C CA . ASP A 1 462 ? -4.126 0.391 -11.397 1.00 91.38 462 ASP A CA 1
ATOM 3491 C C . ASP A 1 462 ? -4.916 1.714 -11.275 1.00 91.38 462 ASP A C 1
ATOM 3493 O O . ASP A 1 462 ? -4.329 2.795 -11.237 1.00 91.38 462 ASP A O 1
ATOM 3497 N N . ALA A 1 463 ? -6.253 1.652 -11.267 1.00 90.06 463 ALA A N 1
ATOM 3498 C CA . ALA A 1 463 ? -7.123 2.822 -11.261 1.00 90.06 463 ALA A CA 1
ATOM 3499 C C . ALA A 1 463 ? -7.085 3.548 -9.909 1.00 90.06 463 ALA A C 1
ATOM 3501 O O . ALA A 1 463 ? -7.093 2.920 -8.850 1.00 90.06 463 ALA A O 1
ATOM 3502 N N . GLY A 1 464 ? -7.108 4.879 -9.953 1.00 87.06 464 GLY A N 1
ATOM 3503 C CA . GLY A 1 464 ? -7.418 5.681 -8.775 1.00 87.06 464 GLY A CA 1
ATOM 3504 C C . GLY A 1 464 ? -8.874 5.528 -8.359 1.00 87.06 464 GLY A C 1
ATOM 3505 O O . GLY A 1 464 ? -9.740 5.221 -9.175 1.00 87.06 464 GLY A O 1
ATOM 3506 N N . GLU A 1 465 ? -9.154 5.792 -7.088 1.00 82.56 465 GLU A N 1
ATOM 3507 C CA . GLU A 1 465 ? -10.474 5.598 -6.467 1.00 82.56 465 GLU A CA 1
ATOM 3508 C C . GLU A 1 465 ? -11.590 6.403 -7.152 1.00 82.56 465 GLU A C 1
ATOM 3510 O O . GLU A 1 465 ? -12.758 6.022 -7.121 1.00 82.56 465 GLU A O 1
ATOM 3515 N N . TRP A 1 466 ? -11.214 7.501 -7.814 1.00 82.12 466 TRP A N 1
ATOM 3516 C CA . TRP A 1 466 ? -12.100 8.381 -8.575 1.00 82.12 466 TRP A CA 1
ATOM 3517 C C . TRP A 1 466 ? -12.205 8.035 -10.068 1.00 82.12 466 TRP A C 1
ATOM 3519 O O . TRP A 1 466 ? -12.990 8.667 -10.777 1.00 82.12 466 TRP A O 1
ATOM 3529 N N . GLN A 1 467 ? -11.380 7.120 -10.585 1.00 86.69 467 GLN A N 1
ATOM 3530 C CA . GLN A 1 467 ? -11.353 6.784 -12.007 1.00 86.69 467 GLN A CA 1
ATOM 3531 C C . GLN A 1 467 ? -12.357 5.667 -12.288 1.00 86.69 467 GLN A C 1
ATOM 3533 O O . GLN A 1 467 ? -12.208 4.572 -11.760 1.00 86.69 467 GLN A O 1
ATOM 3538 N N . ASP A 1 468 ? -13.350 5.929 -13.143 1.00 86.62 468 ASP A N 1
ATOM 3539 C CA . ASP A 1 468 ? -14.300 4.916 -13.622 1.00 86.62 468 ASP A CA 1
ATOM 3540 C C . ASP A 1 468 ? -13.661 4.082 -14.750 1.00 86.62 468 ASP A C 1
ATOM 3542 O O . ASP A 1 468 ? -13.468 4.605 -15.854 1.00 86.62 468 ASP A O 1
ATOM 3546 N N . PRO A 1 469 ? -13.341 2.792 -14.526 1.00 89.25 469 PRO A N 1
ATOM 3547 C CA . PRO A 1 469 ? -12.723 1.954 -15.548 1.00 89.25 469 PRO A CA 1
ATOM 3548 C C . PRO A 1 469 ? -13.666 1.632 -16.711 1.00 89.25 469 PRO A C 1
ATOM 3550 O O . PRO A 1 469 ? -13.208 1.436 -17.835 1.00 89.25 469 PRO A O 1
ATOM 3553 N N . PHE A 1 470 ? -14.981 1.574 -16.466 1.00 88.44 470 PHE A N 1
ATOM 3554 C CA . PHE A 1 470 ? -15.957 1.182 -17.483 1.00 88.44 470 PHE A CA 1
ATOM 3555 C C . PHE A 1 470 ? -16.225 2.294 -18.493 1.00 88.44 470 PHE A C 1
ATOM 3557 O O . PHE A 1 470 ? -16.614 1.997 -19.620 1.00 88.44 470 PHE A O 1
ATOM 3564 N N . ALA A 1 471 ? -16.003 3.555 -18.114 1.00 85.94 471 ALA A N 1
ATOM 3565 C CA . ALA A 1 471 ? -16.157 4.699 -19.009 1.00 85.94 471 ALA A CA 1
ATOM 3566 C C . ALA A 1 471 ? -15.243 4.612 -20.245 1.00 85.94 471 ALA A C 1
ATOM 3568 O O . ALA A 1 471 ? -15.611 5.104 -21.308 1.00 85.94 471 ALA A O 1
ATOM 3569 N N . GLY A 1 472 ? -14.085 3.955 -20.114 1.00 85.94 472 GLY A N 1
ATOM 3570 C CA . GLY A 1 472 ? -13.123 3.748 -21.196 1.00 85.94 472 GLY A CA 1
ATOM 3571 C C . GLY A 1 472 ? -13.367 2.511 -22.064 1.00 85.94 472 GLY A C 1
ATOM 3572 O O . GLY A 1 472 ? -12.568 2.238 -22.957 1.00 85.94 472 GLY A O 1
ATOM 3573 N N . PHE A 1 473 ? -14.406 1.716 -21.788 1.00 92.50 473 PHE A N 1
ATOM 3574 C CA . PHE A 1 473 ? -14.732 0.531 -22.589 1.00 92.50 473 PHE A CA 1
ATOM 3575 C C . PHE A 1 473 ? -15.671 0.901 -23.749 1.00 92.50 473 PHE A C 1
ATOM 3577 O O . PHE A 1 473 ? -16.428 1.869 -23.638 1.00 92.50 473 PHE A O 1
ATOM 3584 N N . PRO A 1 474 ? -15.707 0.110 -24.840 1.00 93.12 474 PRO A N 1
ATOM 3585 C CA . PRO A 1 474 ? -16.667 0.313 -25.920 1.00 93.12 474 PRO A CA 1
ATOM 3586 C C . PRO A 1 474 ? -18.107 0.370 -25.401 1.00 93.12 474 PRO A C 1
ATOM 3588 O O . PRO A 1 474 ? -18.524 -0.460 -24.583 1.00 93.12 474 PRO A O 1
ATOM 3591 N N . ALA A 1 475 ? -18.888 1.337 -25.885 1.00 92.31 475 ALA A N 1
ATOM 3592 C CA . ALA A 1 475 ? -20.235 1.598 -25.383 1.00 92.31 475 ALA A CA 1
ATOM 3593 C C . ALA A 1 475 ? -21.157 0.372 -25.520 1.00 92.31 475 ALA A C 1
ATOM 3595 O O . ALA A 1 475 ? -21.949 0.083 -24.617 1.00 92.31 475 ALA A O 1
ATOM 3596 N N . GLU A 1 476 ? -21.023 -0.394 -26.607 1.00 94.31 476 GLU A N 1
ATOM 3597 C CA . GLU A 1 476 ? -21.752 -1.645 -26.808 1.00 94.31 476 GLU A CA 1
ATOM 3598 C C . GLU A 1 476 ? -21.379 -2.725 -25.784 1.00 94.31 476 GLU A C 1
ATOM 3600 O O . GLU A 1 476 ? -22.257 -3.459 -25.318 1.00 94.31 476 GLU A O 1
ATOM 3605 N N . ASN A 1 477 ? -20.111 -2.788 -25.366 1.00 95.31 477 ASN A N 1
ATOM 3606 C CA . ASN A 1 477 ? -19.663 -3.725 -24.343 1.00 95.31 477 ASN A CA 1
ATOM 3607 C C . ASN A 1 477 ? -20.251 -3.343 -22.987 1.00 95.31 477 ASN A C 1
ATOM 3609 O O . ASN A 1 477 ? -20.828 -4.198 -22.316 1.00 95.31 477 ASN A O 1
ATOM 3613 N N . VAL A 1 478 ? -20.204 -2.062 -22.612 1.00 93.50 478 VAL A N 1
ATOM 3614 C CA . VAL A 1 478 ? -20.807 -1.575 -21.360 1.00 93.50 478 VAL A CA 1
ATOM 3615 C C . VAL A 1 478 ? -22.320 -1.821 -21.347 1.00 93.50 478 VAL A C 1
ATOM 3617 O O . VAL A 1 478 ? -22.874 -2.277 -20.343 1.00 93.50 478 VAL A O 1
ATOM 3620 N N . ALA A 1 479 ? -23.011 -1.584 -22.466 1.00 93.44 479 ALA A N 1
ATOM 3621 C CA . ALA A 1 479 ? -24.437 -1.878 -22.594 1.00 93.44 479 ALA A CA 1
ATOM 3622 C C . ALA A 1 479 ? -24.731 -3.381 -22.429 1.00 93.44 479 ALA A C 1
ATOM 3624 O O . ALA A 1 479 ? -25.653 -3.757 -21.697 1.00 93.44 479 ALA A O 1
ATOM 3625 N N . ARG A 1 480 ? -23.921 -4.253 -23.046 1.00 95.25 480 ARG A N 1
ATOM 3626 C CA . ARG A 1 480 ? -24.029 -5.711 -22.894 1.00 95.25 480 ARG A CA 1
ATOM 3627 C C . ARG A 1 480 ? -23.771 -6.149 -21.453 1.00 95.25 480 ARG A C 1
ATOM 3629 O O . ARG A 1 480 ? -24.546 -6.940 -20.922 1.00 95.25 480 ARG A O 1
ATOM 3636 N N . MET A 1 481 ? -22.748 -5.603 -20.800 1.00 93.69 481 MET A N 1
ATOM 3637 C CA . MET A 1 481 ? -22.443 -5.848 -19.387 1.00 93.69 481 MET A CA 1
ATOM 3638 C C . MET A 1 481 ? -23.630 -5.491 -18.484 1.00 93.69 481 MET A C 1
ATOM 3640 O O . MET A 1 481 ? -24.062 -6.315 -17.677 1.00 93.69 481 MET A O 1
ATOM 3644 N N . ARG A 1 482 ? -24.225 -4.302 -18.663 1.00 90.12 482 ARG A N 1
ATOM 3645 C CA . ARG A 1 482 ? -25.407 -3.866 -17.897 1.00 90.12 482 ARG A CA 1
ATOM 3646 C C . ARG A 1 482 ? -26.607 -4.783 -18.123 1.00 90.12 482 ARG A C 1
ATOM 3648 O O . ARG A 1 482 ? -27.283 -5.145 -17.162 1.00 90.12 482 ARG A O 1
ATOM 3655 N N . LYS A 1 483 ? -26.843 -5.200 -19.371 1.00 91.00 483 LYS A N 1
ATOM 3656 C CA . LYS A 1 483 ? -27.903 -6.156 -19.716 1.00 91.00 483 LYS A CA 1
ATOM 3657 C C . LYS A 1 483 ? -27.689 -7.513 -19.043 1.00 91.00 483 LYS A C 1
ATOM 3659 O O . LYS A 1 483 ? -28.635 -8.089 -18.525 1.00 91.00 483 LYS A O 1
ATOM 3664 N N . ILE A 1 484 ? -26.462 -8.028 -19.024 1.00 91.44 484 ILE A N 1
ATOM 3665 C CA . ILE A 1 484 ? -26.154 -9.292 -18.342 1.00 91.44 484 ILE A CA 1
ATOM 3666 C C . ILE A 1 484 ? -26.373 -9.138 -16.834 1.00 91.44 484 ILE A C 1
ATOM 3668 O O . ILE A 1 484 ? -27.032 -9.979 -16.230 1.00 91.44 484 ILE A O 1
ATOM 3672 N N . LYS A 1 485 ? -25.905 -8.036 -16.232 1.00 87.00 485 LYS A N 1
ATOM 3673 C CA . LYS A 1 485 ? -26.099 -7.757 -14.802 1.00 87.00 485 LYS A CA 1
ATOM 3674 C C . LYS A 1 485 ? -27.583 -7.701 -14.420 1.00 87.00 485 LYS A C 1
ATOM 3676 O O . LYS A 1 485 ? -27.957 -8.267 -13.397 1.00 87.00 485 LYS A O 1
ATOM 3681 N N . SER A 1 486 ? -28.436 -7.076 -15.236 1.00 83.38 486 SER A N 1
ATOM 3682 C CA . SER A 1 486 ? -29.876 -6.992 -14.946 1.00 83.38 486 SER A CA 1
ATOM 3683 C C . SER A 1 486 ? -30.594 -8.343 -15.036 1.00 83.38 486 SER A C 1
ATOM 3685 O O . SER A 1 486 ? -31.522 -8.590 -14.269 1.00 83.38 486 SER A O 1
ATOM 3687 N N . LEU A 1 487 ? -30.144 -9.242 -15.917 1.00 80.94 487 LEU A N 1
ATOM 3688 C CA . LEU A 1 487 ? -30.723 -10.581 -16.080 1.00 80.94 487 LEU A CA 1
ATOM 3689 C C . LEU A 1 487 ? -30.409 -11.534 -14.917 1.00 80.94 487 LEU A C 1
ATOM 3691 O O . LEU A 1 487 ? -31.141 -12.499 -14.716 1.00 80.94 487 LEU A O 1
ATOM 3695 N N . LEU A 1 488 ? -29.357 -11.272 -14.135 1.00 78.50 488 LEU A N 1
ATOM 3696 C CA . LEU A 1 488 ? -28.947 -12.129 -13.013 1.00 78.50 488 LEU A CA 1
ATOM 3697 C C . LEU A 1 488 ? -29.697 -11.832 -11.696 1.00 78.50 488 LEU A C 1
ATOM 3699 O O . LEU A 1 488 ? -29.388 -12.447 -10.680 1.00 78.50 488 LEU A O 1
ATOM 3703 N N . ALA A 1 489 ? -30.678 -10.915 -11.725 1.00 50.94 489 ALA A N 1
ATOM 3704 C CA . ALA A 1 489 ? -31.751 -10.674 -10.746 1.00 50.94 489 ALA A CA 1
ATOM 3705 C C . ALA A 1 489 ? -31.514 -11.160 -9.295 1.00 50.94 489 ALA A C 1
ATOM 3707 O O . ALA A 1 489 ? -32.236 -12.004 -8.771 1.00 50.94 489 ALA A O 1
ATOM 3708 N N . ALA A 1 490 ? -30.516 -10.570 -8.643 1.00 46.31 490 ALA A N 1
ATOM 3709 C CA . ALA A 1 490 ? -30.404 -10.324 -7.205 1.00 46.31 490 ALA A CA 1
ATOM 3710 C C . ALA A 1 490 ? -29.172 -9.430 -7.063 1.00 46.31 490 ALA A C 1
ATOM 3712 O O . ALA A 1 490 ? -28.039 -9.893 -7.203 1.00 46.31 490 ALA A O 1
ATOM 3713 N N . THR A 1 491 ? -29.388 -8.121 -6.934 1.00 43.22 491 THR A N 1
ATOM 3714 C CA . THR A 1 491 ? -28.299 -7.144 -6.913 1.00 43.22 491 THR A CA 1
ATOM 3715 C C . THR A 1 491 ? -27.427 -7.413 -5.696 1.00 43.22 491 THR A C 1
ATOM 3717 O O . THR A 1 491 ? -27.788 -7.047 -4.580 1.00 43.22 491 THR A O 1
ATOM 3720 N N . ILE A 1 492 ? -26.269 -8.038 -5.907 1.00 50.06 492 ILE A N 1
ATOM 3721 C CA . ILE A 1 492 ? -25.202 -7.977 -4.922 1.00 50.06 492 ILE A CA 1
ATOM 3722 C C . ILE A 1 492 ? -24.728 -6.522 -4.919 1.00 50.06 492 ILE A C 1
ATOM 3724 O O . ILE A 1 492 ? -24.033 -6.073 -5.833 1.00 50.06 492 ILE A O 1
ATOM 3728 N N . LEU A 1 493 ? -25.182 -5.760 -3.927 1.00 44.28 493 LEU A N 1
ATOM 3729 C CA . LEU A 1 493 ? -24.661 -4.433 -3.626 1.00 44.28 493 LEU A CA 1
ATOM 3730 C C . LEU A 1 493 ? -23.278 -4.615 -3.000 1.00 44.28 493 LEU A C 1
ATOM 3732 O O . LEU A 1 493 ? -23.133 -4.647 -1.781 1.00 44.28 493 LEU A O 1
ATOM 3736 N N . PHE A 1 494 ? -22.260 -4.753 -3.847 1.00 49.28 494 PHE A N 1
ATOM 3737 C CA . PHE A 1 494 ? -20.900 -4.449 -3.427 1.00 49.28 494 PHE A CA 1
ATOM 3738 C C . PHE A 1 494 ? -20.838 -2.945 -3.134 1.00 49.28 494 PHE A C 1
ATOM 3740 O O . PHE A 1 494 ? -21.431 -2.141 -3.862 1.00 49.28 494 PHE A O 1
ATOM 3747 N N . THR A 1 495 ? -20.179 -2.587 -2.034 1.00 38.50 495 THR A N 1
ATOM 3748 C CA . THR A 1 495 ? -19.956 -1.210 -1.572 1.00 38.50 495 THR A CA 1
ATOM 3749 C C . THR A 1 495 ? -19.427 -0.296 -2.679 1.00 38.50 495 THR A C 1
ATOM 3751 O O . THR A 1 495 ? -19.011 -0.753 -3.740 1.00 38.50 495 THR A O 1
ATOM 3754 N N . SER A 1 496 ? -19.486 1.015 -2.438 1.00 36.44 496 SER A N 1
ATOM 3755 C CA . SER A 1 496 ? -19.037 2.119 -3.298 1.00 36.44 496 SER A CA 1
ATOM 3756 C C . SER A 1 496 ? -17.607 1.941 -3.831 1.00 36.44 496 SER A C 1
ATOM 3758 O O . SER A 1 496 ? -16.660 2.520 -3.310 1.00 36.44 496 SER A O 1
ATOM 3760 N N . GLN A 1 497 ? -17.450 1.120 -4.864 1.00 44.34 497 GLN A N 1
ATOM 3761 C CA . GLN A 1 497 ? -16.208 0.923 -5.596 1.00 44.34 497 GLN A CA 1
ATOM 3762 C C . GLN A 1 497 ? -16.299 1.661 -6.937 1.00 44.34 497 GLN A C 1
ATOM 3764 O O . GLN A 1 497 ? -17.358 1.598 -7.570 1.00 44.34 497 GLN A O 1
ATOM 3769 N N . PRO A 1 498 ? -15.199 2.239 -7.450 1.00 40.41 498 PRO A N 1
ATOM 3770 C CA . PRO A 1 498 ? -15.114 2.694 -8.845 1.00 40.41 498 PRO A CA 1
ATOM 3771 C C . PRO A 1 498 ? -15.418 1.571 -9.858 1.00 40.41 498 PRO A C 1
ATOM 3773 O O . PRO A 1 498 ? -15.777 1.835 -10.998 1.00 40.41 498 PRO A O 1
ATOM 3776 N N . ALA A 1 499 ? -15.338 0.305 -9.428 1.00 50.03 499 ALA A N 1
ATOM 3777 C CA . ALA A 1 499 ? -15.674 -0.895 -10.192 1.00 50.03 499 ALA A CA 1
ATOM 3778 C C . ALA A 1 499 ? -17.134 -1.383 -10.043 1.00 50.03 499 ALA A C 1
ATOM 3780 O O . ALA A 1 499 ? -17.470 -2.464 -10.543 1.00 50.03 499 ALA A O 1
ATOM 3781 N N . ASN A 1 500 ? -18.026 -0.639 -9.377 1.00 53.53 500 ASN A N 1
ATOM 3782 C CA . ASN A 1 500 ? -19.442 -0.999 -9.361 1.00 53.53 500 ASN A CA 1
ATOM 3783 C C . ASN A 1 500 ? -20.085 -0.562 -10.679 1.00 53.53 500 ASN A C 1
ATOM 3785 O O . ASN A 1 500 ? -20.276 0.626 -10.930 1.00 53.53 500 ASN A O 1
ATOM 3789 N N . LEU A 1 501 ? -20.448 -1.534 -11.517 1.00 50.78 501 LEU A N 1
ATOM 3790 C CA . LEU A 1 501 ? -21.225 -1.276 -12.721 1.00 50.78 501 LEU A CA 1
ATOM 3791 C C . LEU A 1 501 ? -22.635 -0.865 -12.281 1.00 50.78 501 LEU A C 1
ATOM 3793 O O . LEU A 1 501 ? -23.510 -1.721 -12.138 1.00 50.78 501 LEU A O 1
ATOM 3797 N N . GLY A 1 502 ? -22.838 0.416 -11.976 1.00 42.84 502 GLY A N 1
ATOM 3798 C CA . GLY A 1 502 ? -24.117 0.932 -11.512 1.00 42.84 502 GLY A CA 1
ATOM 3799 C C . GLY A 1 502 ? -25.245 0.463 -12.432 1.00 42.84 502 GLY A C 1
ATOM 3800 O O . GLY A 1 502 ? -25.198 0.655 -13.648 1.00 42.84 502 GLY A O 1
ATOM 3801 N N . LEU A 1 503 ? -26.256 -0.179 -11.851 1.00 38.25 503 LEU A N 1
ATOM 3802 C CA . LEU A 1 503 ? -27.604 0.003 -12.364 1.00 38.25 503 LEU A CA 1
ATOM 3803 C C . LEU A 1 503 ? -27.986 1.371 -11.817 1.00 38.25 503 LEU A C 1
ATOM 3805 O O . LEU A 1 503 ? -27.868 1.567 -10.605 1.00 38.25 503 LEU A O 1
ATOM 3809 N N . GLU A 1 504 ? -28.323 2.325 -12.687 1.00 29.80 504 GLU A N 1
ATOM 3810 C CA . GLU A 1 504 ? -28.841 3.620 -12.240 1.00 29.80 504 GLU A CA 1
ATOM 3811 C C . GLU A 1 504 ? -29.823 3.364 -11.087 1.00 29.80 504 GLU A C 1
ATOM 3813 O O . GLU A 1 504 ? -30.673 2.469 -11.216 1.00 29.80 504 GLU A O 1
ATOM 3818 N N . PRO A 1 505 ? -29.687 4.052 -9.933 1.00 29.86 505 PRO A N 1
ATOM 3819 C CA . PRO A 1 505 ? -30.694 3.931 -8.894 1.00 29.86 505 PRO A CA 1
ATOM 3820 C C . PRO A 1 505 ? -32.035 4.196 -9.569 1.00 29.86 505 PRO A C 1
ATOM 3822 O O . PRO A 1 505 ? -32.101 5.057 -10.443 1.00 29.86 505 PRO A O 1
ATOM 3825 N N . ASN A 1 506 ? -33.083 3.456 -9.200 1.00 34.53 506 ASN A N 1
ATOM 3826 C CA . ASN A 1 506 ? -34.454 3.802 -9.567 1.00 34.53 506 ASN A CA 1
ATOM 3827 C C . ASN A 1 506 ? -34.728 5.239 -9.073 1.00 34.53 506 ASN A C 1
ATOM 3829 O O . ASN A 1 506 ? -35.297 5.446 -8.000 1.00 34.53 506 ASN A O 1
ATOM 3833 N N . GLN A 1 507 ? -34.286 6.247 -9.828 1.00 40.75 507 GLN A N 1
ATOM 3834 C CA . GLN A 1 507 ? -34.719 7.616 -9.707 1.00 40.75 507 GLN A CA 1
ATOM 3835 C C . GLN A 1 507 ? -36.167 7.547 -10.129 1.00 40.75 507 GLN A C 1
ATOM 3837 O O . GLN A 1 507 ? -36.484 7.285 -11.291 1.00 40.75 507 GLN A O 1
ATOM 3842 N N . LYS A 1 508 ? -37.038 7.669 -9.126 1.00 39.59 508 LYS A N 1
ATOM 3843 C CA . LYS A 1 508 ? -38.480 7.724 -9.315 1.00 39.59 508 LYS A CA 1
ATOM 3844 C C . LYS A 1 508 ? -38.752 8.642 -10.504 1.00 39.59 508 LYS A C 1
ATOM 3846 O O . LYS A 1 508 ? -38.305 9.787 -10.507 1.00 39.59 508 LYS A O 1
ATOM 3851 N N . CYS A 1 509 ? -39.421 8.096 -11.515 1.00 58.88 509 CYS A N 1
ATOM 3852 C CA . CYS A 1 509 ? -39.978 8.870 -12.612 1.00 58.88 509 CYS A CA 1
ATOM 3853 C C . CYS A 1 509 ? -40.719 10.067 -12.002 1.00 58.88 509 CYS A C 1
ATOM 3855 O O . CYS A 1 509 ? -41.500 9.884 -11.071 1.00 58.88 509 CYS A O 1
ATOM 3857 N N . ASP A 1 510 ? -40.464 11.283 -12.481 1.00 74.38 510 ASP A N 1
ATOM 3858 C CA . ASP A 1 510 ? -41.157 12.487 -12.008 1.00 74.38 510 ASP A CA 1
ATOM 3859 C C . ASP A 1 510 ? -42.621 12.540 -12.484 1.00 74.38 510 ASP A C 1
ATOM 3861 O O . ASP A 1 510 ? -43.362 13.446 -12.114 1.00 74.38 510 ASP A O 1
ATOM 3865 N N . GLU A 1 511 ? -43.031 11.568 -13.308 1.00 70.69 511 GLU A N 1
ATOM 3866 C CA . GLU A 1 511 ? -44.379 11.361 -13.848 1.00 70.69 511 GLU A CA 1
ATOM 3867 C C . GLU A 1 511 ? -45.003 12.593 -14.527 1.00 70.69 511 GLU A C 1
ATOM 3869 O O . GLU A 1 511 ? -46.218 12.661 -14.739 1.00 70.69 511 GLU A O 1
ATOM 3874 N N . THR A 1 512 ? -44.181 13.571 -14.924 1.00 73.19 512 THR A N 1
ATOM 3875 C CA . THR A 1 512 ? -44.657 14.741 -15.659 1.00 73.19 512 THR A CA 1
ATOM 3876 C C . THR A 1 512 ? -45.192 14.311 -17.032 1.00 73.19 512 THR A C 1
ATOM 3878 O O . THR A 1 512 ? -44.592 13.517 -17.762 1.00 73.19 512 THR A O 1
ATOM 3881 N N . LYS A 1 513 ? -46.396 14.782 -17.383 1.00 68.69 513 LYS A N 1
ATOM 3882 C CA . LYS A 1 513 ? -47.088 14.429 -18.634 1.00 68.69 513 LYS A CA 1
ATOM 3883 C C . LYS A 1 513 ? -46.961 15.575 -19.645 1.00 68.69 513 LYS A C 1
ATOM 3885 O O . LYS A 1 513 ? -47.082 16.731 -19.245 1.00 68.69 513 LYS A O 1
ATOM 3890 N N . PRO A 1 514 ? -46.751 15.289 -20.945 1.00 66.44 514 PRO A N 1
ATOM 3891 C CA . PRO A 1 514 ? -46.848 13.973 -21.592 1.00 66.44 514 PRO A CA 1
ATOM 3892 C C . PRO A 1 514 ? -45.571 13.114 -21.533 1.00 66.44 514 PRO A C 1
ATOM 3894 O O . PRO A 1 514 ? -45.644 11.926 -21.832 1.00 66.44 514 PRO A O 1
ATOM 3897 N N . LYS A 1 515 ? -44.416 13.681 -21.159 1.00 74.31 515 LYS A N 1
ATOM 3898 C CA . LYS A 1 515 ? -43.131 12.970 -21.047 1.00 74.31 515 LYS A CA 1
ATOM 3899 C C . LYS A 1 515 ? -42.413 13.413 -19.779 1.00 74.31 515 LYS A C 1
ATOM 3901 O O . LYS A 1 515 ? -42.265 14.616 -19.577 1.00 74.31 515 LYS A O 1
ATOM 3906 N N . CYS A 1 516 ? -41.951 12.450 -18.986 1.00 80.50 516 CYS A N 1
ATOM 3907 C CA . CYS A 1 516 ? -41.219 12.735 -17.760 1.00 80.50 516 CYS A CA 1
ATOM 3908 C C . CYS A 1 516 ? -39.843 13.357 -18.081 1.00 80.50 516 CYS A C 1
ATOM 3910 O O . CYS A 1 516 ? -39.290 13.098 -19.160 1.00 80.50 516 CYS A O 1
ATOM 3912 N N . GLN A 1 517 ? -39.273 14.173 -17.188 1.00 69.81 517 GLN A N 1
ATOM 3913 C CA . GLN A 1 517 ? -37.990 14.845 -17.444 1.00 69.81 517 GLN A CA 1
ATOM 3914 C C . GLN A 1 517 ? -36.862 13.853 -17.735 1.00 69.81 517 GLN A C 1
ATOM 3916 O O . GLN A 1 517 ? -36.002 14.125 -18.575 1.00 69.81 517 GLN A O 1
ATOM 3921 N N . ASN A 1 518 ? -36.898 12.677 -17.108 1.00 61.72 518 ASN A N 1
ATOM 3922 C CA . ASN A 1 518 ? -35.919 11.627 -17.371 1.00 61.72 518 ASN A CA 1
ATOM 3923 C C . ASN A 1 518 ? -36.077 11.039 -18.784 1.00 61.72 518 ASN A C 1
ATOM 3925 O O . ASN A 1 518 ? -35.094 10.932 -19.513 1.00 61.72 518 ASN A O 1
ATOM 3929 N N . CYS A 1 519 ? -37.297 10.757 -19.247 1.00 75.19 519 CYS A N 1
ATOM 3930 C CA . CYS A 1 519 ? -37.529 10.304 -20.622 1.00 75.19 519 CYS A CA 1
ATOM 3931 C C . CYS A 1 519 ? -37.113 11.357 -21.663 1.00 75.19 519 CYS A C 1
ATOM 3933 O O . CYS A 1 519 ? -36.611 10.999 -22.727 1.00 75.19 519 CYS A O 1
ATOM 3935 N N . VAL A 1 520 ? -37.262 12.650 -21.347 1.00 69.75 520 VAL A N 1
ATOM 3936 C CA . VAL A 1 520 ? -36.774 13.754 -22.192 1.00 69.75 520 VAL A CA 1
ATOM 3937 C C . VAL A 1 520 ? -35.246 13.788 -22.231 1.00 69.75 520 VAL A C 1
ATOM 3939 O O . VAL A 1 520 ? -34.670 13.853 -23.315 1.00 69.75 520 VAL A O 1
ATOM 3942 N N . ARG A 1 521 ? -34.582 13.701 -21.074 1.00 54.50 521 ARG A N 1
ATOM 3943 C CA . ARG A 1 521 ? -33.115 13.730 -20.969 1.00 54.50 521 ARG A CA 1
ATOM 3944 C C . ARG A 1 521 ? -32.453 12.538 -21.666 1.00 54.50 521 ARG A C 1
ATOM 3946 O O . ARG A 1 521 ? -31.384 12.695 -22.245 1.00 54.50 521 ARG A O 1
ATOM 3953 N N . HIS A 1 522 ? -33.100 11.376 -21.642 1.00 51.22 522 HIS A N 1
ATOM 3954 C CA . HIS A 1 522 ? -32.584 10.140 -22.235 1.00 51.22 522 HIS A CA 1
ATOM 3955 C C . HIS A 1 522 ? -33.162 9.827 -23.624 1.00 51.22 522 HIS A C 1
ATOM 3957 O O . HIS A 1 522 ? -32.870 8.769 -24.171 1.00 51.22 522 HIS A O 1
ATOM 3963 N N . ALA A 1 523 ? -33.957 10.736 -24.201 1.00 58.94 523 ALA A N 1
ATOM 3964 C CA . ALA A 1 523 ? -34.554 10.611 -25.534 1.00 58.94 523 ALA A CA 1
ATOM 3965 C C . ALA A 1 523 ? -35.346 9.302 -25.768 1.00 58.94 523 ALA A C 1
ATOM 3967 O O . ALA A 1 523 ? -35.306 8.725 -26.854 1.00 58.94 523 ALA A O 1
ATOM 3968 N N . VAL A 1 524 ? -36.101 8.850 -24.762 1.00 59.25 524 VAL A N 1
ATOM 3969 C CA . VAL A 1 524 ? -36.923 7.624 -24.809 1.00 59.25 524 VAL A CA 1
ATOM 3970 C C . VAL A 1 524 ? -38.420 7.925 -24.643 1.00 59.25 524 VAL A C 1
ATOM 3972 O O . VAL A 1 524 ? -38.810 8.958 -24.095 1.00 59.25 524 VAL A O 1
ATOM 3975 N N . GLU A 1 525 ? -39.284 7.038 -25.144 1.00 57.00 525 GLU A N 1
ATOM 3976 C CA . GLU A 1 525 ? -40.747 7.182 -25.080 1.00 57.00 525 GLU A CA 1
ATOM 3977 C C . GLU A 1 525 ? -41.300 6.797 -23.691 1.00 57.00 525 GLU A C 1
ATOM 3979 O O . GLU A 1 525 ? -40.864 5.821 -23.086 1.00 57.00 525 GLU A O 1
ATOM 3984 N N . CYS A 1 526 ? -42.242 7.585 -23.160 1.00 74.81 526 CYS A N 1
ATOM 3985 C CA . CYS A 1 526 ? -42.715 7.486 -21.774 1.00 74.81 526 CYS A CA 1
ATOM 3986 C C . CYS A 1 526 ? -44.056 6.721 -21.698 1.00 74.81 526 CYS A C 1
ATOM 3988 O O . CYS A 1 526 ? -45.010 7.116 -22.367 1.00 74.81 526 CYS A O 1
ATOM 3990 N N . ASN A 1 527 ? -44.145 5.645 -20.897 1.00 72.06 527 ASN A N 1
ATOM 3991 C CA . ASN A 1 527 ? -45.326 4.765 -20.789 1.00 72.06 527 ASN A CA 1
ATOM 3992 C C . ASN A 1 527 ? -45.726 4.531 -19.312 1.00 72.06 527 ASN A C 1
ATOM 3994 O O . ASN A 1 527 ? -44.856 4.315 -18.475 1.00 72.06 527 ASN A O 1
ATOM 3998 N N . TYR A 1 528 ? -47.028 4.568 -18.994 1.00 62.31 528 TYR A N 1
ATOM 3999 C CA . TYR A 1 528 ? -47.563 4.777 -17.633 1.00 62.31 528 TYR A CA 1
ATOM 4000 C C . TYR A 1 528 ? -48.532 3.687 -17.100 1.00 62.31 528 TYR A C 1
ATOM 4002 O O . TYR A 1 528 ? -49.311 3.966 -16.190 1.00 62.31 528 TYR A O 1
ATOM 4010 N N . ASN A 1 529 ? -48.534 2.453 -17.622 1.00 55.69 529 ASN A N 1
ATOM 4011 C CA . ASN A 1 529 ? -49.536 1.436 -17.234 1.00 55.69 529 ASN A CA 1
ATOM 4012 C C . ASN A 1 529 ? -49.089 0.434 -16.133 1.00 55.69 529 ASN A C 1
ATOM 4014 O O . ASN A 1 529 ? -47.921 0.080 -16.025 1.00 55.69 529 ASN A O 1
ATOM 4018 N N . ALA A 1 530 ? -50.083 0.015 -15.332 1.00 35.50 530 ALA A N 1
ATOM 4019 C CA . ALA A 1 530 ? -50.103 -0.395 -13.910 1.00 35.50 530 ALA A CA 1
ATOM 4020 C C . ALA A 1 530 ? -49.565 -1.811 -13.505 1.00 35.50 530 ALA A C 1
ATOM 4022 O O . ALA A 1 530 ? -49.329 -2.644 -14.378 1.00 35.50 530 ALA A O 1
ATOM 4023 N N . PRO A 1 531 ? -49.410 -2.113 -12.183 1.00 38.09 531 PRO A N 1
ATOM 4024 C CA . PRO A 1 531 ? -48.681 -3.280 -11.644 1.00 38.09 531 PRO A CA 1
ATOM 4025 C C . PRO A 1 531 ? -49.582 -4.435 -11.135 1.00 38.09 531 PRO A C 1
ATOM 4027 O O . PRO A 1 531 ? -50.779 -4.218 -10.932 1.00 38.09 531 PRO A O 1
ATOM 4030 N N . PRO A 1 532 ? -49.021 -5.624 -10.801 1.00 32.38 532 PRO A N 1
ATOM 4031 C CA . PRO A 1 532 ? -49.724 -6.627 -10.004 1.00 32.38 532 PRO A CA 1
ATOM 4032 C C . PRO A 1 532 ? -49.122 -6.942 -8.616 1.00 32.38 532 PRO A C 1
ATOM 4034 O O . PRO A 1 532 ? -47.927 -6.852 -8.349 1.00 32.38 532 PRO A O 1
ATOM 4037 N N . THR A 1 533 ? -50.079 -7.338 -7.782 1.00 27.70 533 THR A N 1
ATOM 4038 C CA . THR A 1 533 ? -50.217 -7.742 -6.372 1.00 27.70 533 THR A CA 1
ATOM 4039 C C . THR A 1 533 ? -49.390 -8.920 -5.825 1.00 27.70 533 THR A C 1
ATOM 4041 O O . THR A 1 533 ? -48.957 -9.805 -6.554 1.00 27.70 533 THR A O 1
ATOM 4044 N N . ALA A 1 534 ? -49.292 -8.941 -4.487 1.00 31.64 534 ALA A N 1
ATOM 4045 C CA . ALA A 1 534 ? -48.646 -9.917 -3.604 1.00 31.64 534 ALA A CA 1
ATOM 4046 C C . ALA A 1 534 ? -49.441 -11.219 -3.328 1.00 31.64 534 ALA A C 1
ATOM 4048 O O . ALA A 1 534 ? -50.669 -11.218 -3.373 1.00 31.64 534 ALA A O 1
ATOM 4049 N N . ALA A 1 535 ? -48.727 -12.282 -2.925 1.00 25.73 535 ALA A N 1
ATOM 4050 C CA . ALA A 1 535 ? -49.205 -13.488 -2.216 1.00 25.73 535 ALA A CA 1
ATOM 4051 C C . ALA A 1 535 ? -47.958 -14.157 -1.571 1.00 25.73 535 ALA A C 1
ATOM 4053 O O . ALA A 1 535 ? -46.954 -14.306 -2.259 1.00 25.73 535 ALA A O 1
ATOM 4054 N N . SER A 1 536 ? -47.795 -14.343 -0.253 1.00 25.14 536 SER A N 1
ATOM 4055 C CA . SER A 1 536 ? -48.501 -15.141 0.776 1.00 25.14 536 SER A CA 1
ATOM 4056 C C . SER A 1 536 ? -47.589 -16.281 1.279 1.00 25.14 536 SER A C 1
ATOM 4058 O O . SER A 1 536 ? -47.182 -17.148 0.510 1.00 25.14 536 SER A O 1
ATOM 4060 N N . THR A 1 537 ? -47.275 -16.250 2.574 1.00 25.56 537 THR A N 1
ATOM 4061 C CA . THR A 1 537 ? -46.465 -17.186 3.382 1.00 25.56 537 THR A CA 1
ATOM 4062 C C . THR A 1 537 ? -47.143 -18.547 3.615 1.00 25.56 537 THR A C 1
ATOM 4064 O O . THR A 1 537 ? -48.369 -18.634 3.542 1.00 25.56 537 THR A O 1
ATOM 4067 N N . PRO A 1 538 ? -46.378 -19.574 4.045 1.00 26.08 538 PRO A N 1
ATOM 4068 C CA . PRO A 1 538 ? -46.780 -20.300 5.255 1.00 26.08 538 PRO A CA 1
ATOM 4069 C C . PRO A 1 538 ? -45.641 -20.637 6.245 1.00 26.08 538 PRO A C 1
ATOM 4071 O O . PRO A 1 538 ? -44.456 -20.642 5.927 1.00 26.08 538 PRO A O 1
ATOM 4074 N N . THR A 1 539 ? -46.094 -20.880 7.475 1.00 25.73 539 THR A N 1
ATOM 4075 C CA . THR A 1 539 ? -45.456 -21.078 8.789 1.00 25.73 539 THR A CA 1
ATOM 4076 C C . THR A 1 539 ? -44.951 -22.524 9.056 1.00 25.73 539 THR A C 1
ATOM 4078 O O . THR A 1 539 ? -45.192 -23.410 8.237 1.00 25.73 539 THR A O 1
ATOM 4081 N N . PRO A 1 540 ? -44.240 -22.783 10.185 1.00 31.02 540 PRO A N 1
ATOM 4082 C CA . PRO A 1 540 ? -43.200 -23.810 10.303 1.00 31.02 540 PRO A CA 1
ATOM 4083 C C . PRO A 1 540 ? -43.558 -25.033 11.170 1.00 31.02 540 PRO A C 1
ATOM 4085 O O . PRO A 1 540 ? -44.395 -24.966 12.069 1.00 31.02 540 PRO A O 1
ATOM 4088 N N . GLY A 1 541 ? -42.840 -26.137 10.932 1.00 23.83 541 GLY A N 1
ATOM 4089 C CA . GLY A 1 541 ? -42.849 -27.351 11.749 1.00 23.83 541 GLY A CA 1
ATOM 4090 C C . GLY A 1 541 ? -41.644 -27.420 12.692 1.00 23.83 541 GLY A C 1
ATOM 4091 O O . GLY A 1 541 ? -40.495 -27.412 12.264 1.00 23.83 541 GLY A O 1
ATOM 4092 N N . THR A 1 542 ? -41.943 -27.488 13.982 1.00 25.06 542 THR A N 1
ATOM 4093 C CA . THR A 1 542 ? -41.057 -27.699 15.132 1.00 25.06 542 THR A CA 1
ATOM 4094 C C . THR A 1 542 ? -40.517 -29.128 15.214 1.00 25.06 542 THR A C 1
ATOM 4096 O O . THR A 1 542 ? -41.318 -30.054 15.154 1.00 25.06 542 THR A O 1
ATOM 4099 N N . HIS A 1 543 ? -39.227 -29.311 15.525 1.00 27.17 543 HIS A N 1
ATOM 4100 C CA . HIS A 1 543 ? -38.766 -30.454 16.322 1.00 27.17 543 HIS A CA 1
ATOM 4101 C C . HIS A 1 543 ? -37.611 -30.076 17.257 1.00 27.17 543 HIS A C 1
ATOM 4103 O O . HIS A 1 543 ? -36.697 -29.326 16.933 1.00 27.17 543 HIS A O 1
ATOM 4109 N N . THR A 1 544 ? -37.763 -30.601 18.461 1.00 24.05 544 THR A N 1
ATOM 4110 C CA . THR A 1 544 ? -37.071 -30.380 19.723 1.00 24.05 544 THR A CA 1
ATOM 4111 C C . THR A 1 544 ? -35.782 -31.191 19.859 1.00 24.05 544 THR A C 1
ATOM 4113 O O . THR A 1 544 ? -35.804 -32.396 19.637 1.00 24.05 544 THR A O 1
ATOM 4116 N N . GLY A 1 545 ? -34.722 -30.520 20.323 1.00 22.52 545 GLY A N 1
ATOM 4117 C CA . GLY A 1 545 ? -33.929 -30.854 21.517 1.00 22.52 545 GLY A CA 1
ATOM 4118 C C . GLY A 1 545 ? -33.188 -32.191 21.601 1.00 22.52 545 GLY A C 1
ATOM 4119 O O . GLY A 1 545 ? -33.823 -33.224 21.711 1.00 22.52 545 GLY A O 1
ATOM 4120 N N . PHE A 1 546 ? -31.859 -32.123 21.758 1.00 22.08 546 PHE A N 1
ATOM 4121 C CA . PHE A 1 546 ? -31.107 -32.887 22.765 1.00 22.08 546 PHE A CA 1
ATOM 4122 C C . PHE A 1 546 ? -29.789 -32.164 23.112 1.00 22.08 546 PHE A C 1
ATOM 4124 O O . PHE A 1 546 ? -29.053 -31.703 22.247 1.00 22.08 546 PHE A O 1
ATOM 4131 N N . SER A 1 547 ? -29.526 -32.073 24.411 1.00 23.80 547 SER A N 1
ATOM 4132 C CA . SER A 1 547 ? -28.294 -31.688 25.116 1.00 23.80 547 SER A CA 1
ATOM 4133 C C . SER A 1 547 ? -28.297 -32.525 26.413 1.00 23.80 547 SER A C 1
ATOM 4135 O O . SER A 1 547 ? -29.374 -33.032 26.753 1.00 23.80 547 SER A O 1
ATOM 4137 N N . PRO A 1 548 ? -27.227 -32.641 27.222 1.00 34.94 548 PRO A N 1
ATOM 4138 C CA . PRO A 1 548 ? -25.798 -32.378 27.005 1.00 34.94 548 PRO A CA 1
ATOM 4139 C C . PRO A 1 548 ? -24.933 -33.619 27.333 1.00 34.94 548 PRO A C 1
ATOM 4141 O O . PRO A 1 548 ? -25.388 -34.553 27.986 1.00 34.94 548 PRO A O 1
ATOM 4144 N N . PHE A 1 549 ? -23.637 -33.578 27.016 1.00 22.95 549 PHE A N 1
ATOM 4145 C CA . PHE A 1 549 ? -22.632 -34.271 27.831 1.00 22.95 549 PHE A CA 1
ATOM 4146 C C . PHE A 1 549 ? -21.470 -33.322 28.121 1.00 22.95 549 PHE A C 1
ATOM 4148 O O . PHE A 1 549 ? -20.690 -32.961 27.244 1.00 22.95 549 PHE A O 1
ATOM 4155 N N . VAL A 1 550 ? -21.402 -32.905 29.384 1.00 24.19 550 VAL A N 1
ATOM 4156 C CA . VAL A 1 550 ? -20.223 -32.342 30.037 1.00 24.19 550 VAL A CA 1
ATOM 4157 C C . VAL A 1 550 ? -19.563 -33.494 30.778 1.00 24.19 550 VAL A C 1
ATOM 4159 O O . VAL A 1 550 ? -20.218 -34.100 31.619 1.00 24.19 550 VAL A O 1
ATOM 4162 N N . SER A 1 551 ? -18.286 -33.751 30.515 1.00 25.56 551 SER A N 1
ATOM 4163 C CA . SER A 1 551 ? -17.231 -33.698 31.535 1.00 25.56 551 SER A CA 1
ATOM 4164 C C . SER A 1 551 ? -15.904 -34.190 30.970 1.00 25.56 551 SER A C 1
ATOM 4166 O O . SER A 1 551 ? -15.869 -35.055 30.105 1.00 25.56 551 SER A O 1
ATOM 4168 N N . GLU A 1 552 ? -14.834 -33.699 31.598 1.00 24.95 552 GLU A N 1
ATOM 4169 C CA . GLU A 1 552 ? -13.562 -34.412 31.773 1.00 24.95 552 GLU A CA 1
ATOM 4170 C C . GLU A 1 552 ? -12.390 -33.985 30.877 1.00 24.95 552 GLU A C 1
ATOM 4172 O O . GLU A 1 552 ? -11.845 -34.745 30.089 1.00 24.95 552 GLU A O 1
ATOM 4177 N N . ALA A 1 553 ? -11.923 -32.755 31.111 1.00 25.83 553 ALA A N 1
ATOM 4178 C CA . ALA A 1 553 ? -10.496 -32.425 31.045 1.00 25.83 553 ALA A CA 1
ATOM 4179 C C . ALA A 1 553 ? -10.151 -31.286 32.024 1.00 25.83 553 ALA A C 1
ATOM 4181 O O . ALA A 1 553 ? -9.534 -30.285 31.675 1.00 25.83 553 ALA A O 1
ATOM 4182 N N . ALA A 1 554 ? -10.572 -31.437 33.282 1.00 29.61 554 ALA A N 1
ATOM 4183 C CA . ALA A 1 554 ? -9.939 -30.753 34.400 1.00 29.61 554 ALA A CA 1
ATOM 4184 C C . ALA A 1 554 ? -8.891 -31.710 34.966 1.00 29.61 554 ALA A C 1
ATOM 4186 O O . ALA A 1 554 ? -9.248 -32.632 35.695 1.00 29.61 554 ALA A O 1
ATOM 4187 N N . ARG A 1 555 ? -7.629 -31.521 34.571 1.00 29.53 555 ARG A N 1
ATOM 4188 C CA . ARG A 1 555 ? -6.402 -31.915 35.288 1.00 29.53 555 ARG A CA 1
ATOM 4189 C C . ARG A 1 555 ? -5.221 -31.678 34.360 1.00 29.53 555 ARG A C 1
ATOM 4191 O O . ARG A 1 555 ? -4.925 -32.521 33.529 1.00 29.53 555 ARG A O 1
ATOM 4198 N N . LEU A 1 556 ? -4.583 -30.526 34.526 1.00 25.84 556 LEU A N 1
ATOM 4199 C CA . LEU A 1 556 ? -3.133 -30.331 34.471 1.00 25.84 556 LEU A CA 1
ATOM 4200 C C . LEU A 1 556 ? -2.893 -28.875 34.873 1.00 25.84 556 LEU A C 1
ATOM 4202 O O . LEU A 1 556 ? -2.987 -27.959 34.065 1.00 25.84 556 LEU A O 1
ATOM 4206 N N . ASN A 1 557 ? -2.678 -28.674 36.168 1.00 30.38 557 ASN A N 1
ATOM 4207 C CA . ASN A 1 557 ? -2.217 -27.413 36.717 1.00 30.38 557 ASN A CA 1
ATOM 4208 C C . ASN A 1 557 ? -1.104 -27.759 37.704 1.00 30.38 557 ASN A C 1
ATOM 4210 O O . ASN A 1 557 ? -1.398 -28.310 38.763 1.00 30.38 557 ASN A O 1
ATOM 4214 N N . SER A 1 558 ? 0.145 -27.487 37.330 1.00 28.45 558 SER A N 1
ATOM 4215 C CA . SER A 1 558 ? 1.239 -27.198 38.263 1.00 28.45 558 SER A CA 1
ATOM 4216 C C . SER A 1 558 ? 2.504 -26.841 37.482 1.00 28.45 558 SER A C 1
ATOM 4218 O O . SER A 1 558 ? 3.351 -27.695 37.263 1.00 28.45 558 SER A O 1
ATOM 4220 N N . ASP A 1 559 ? 2.618 -25.576 37.090 1.00 26.19 559 ASP A N 1
ATOM 4221 C CA . ASP A 1 559 ? 3.897 -24.862 37.117 1.00 26.19 559 ASP A CA 1
ATOM 4222 C C . ASP A 1 559 ? 3.606 -23.430 37.580 1.00 26.19 559 ASP A C 1
ATOM 4224 O O . ASP A 1 559 ? 3.365 -22.497 36.816 1.00 26.19 559 ASP A O 1
ATOM 4228 N N . ALA A 1 560 ? 3.521 -23.299 38.902 1.00 37.19 560 ALA A N 1
ATOM 4229 C CA . ALA A 1 560 ? 3.398 -22.036 39.602 1.00 37.19 560 ALA A CA 1
ATOM 4230 C C . ALA A 1 560 ? 4.796 -21.424 39.724 1.00 37.19 560 ALA A C 1
ATOM 4232 O O . ALA A 1 560 ? 5.574 -21.892 40.549 1.00 37.19 560 ALA A O 1
ATOM 4233 N N . ASN A 1 561 ? 5.114 -20.441 38.870 1.00 34.59 561 ASN A N 1
ATOM 4234 C CA . ASN A 1 561 ? 6.049 -19.332 39.157 1.00 34.59 561 ASN A CA 1
ATOM 4235 C C . ASN A 1 561 ? 6.228 -18.309 38.010 1.00 34.59 561 ASN A C 1
ATOM 4237 O O . ASN A 1 561 ? 7.118 -17.465 38.085 1.00 34.59 561 ASN A O 1
ATOM 4241 N N . ALA A 1 562 ? 5.370 -18.291 36.986 1.00 36.25 562 ALA A N 1
ATOM 4242 C CA . ALA A 1 562 ? 5.218 -17.097 36.150 1.00 36.25 562 ALA A CA 1
ATOM 4243 C C . ALA A 1 562 ? 4.146 -16.185 36.781 1.00 36.25 562 ALA A C 1
ATOM 4245 O O . ALA A 1 562 ? 3.073 -16.694 37.115 1.00 36.25 562 ALA A O 1
ATOM 4246 N N . PRO A 1 563 ? 4.376 -14.871 36.970 1.00 44.03 563 PRO A N 1
ATOM 4247 C CA . PRO A 1 563 ? 3.319 -13.978 37.424 1.00 44.03 563 PRO A CA 1
ATOM 4248 C C . PRO A 1 563 ? 2.240 -13.923 36.337 1.00 44.03 563 PRO A C 1
ATOM 4250 O O . PRO A 1 563 ? 2.418 -13.296 35.295 1.00 44.03 563 PRO A O 1
ATOM 4253 N N . SER A 1 564 ? 1.130 -14.629 36.554 1.00 48.69 564 SER A N 1
ATOM 4254 C CA . SER A 1 564 ? -0.024 -14.568 35.665 1.00 48.69 564 SER A CA 1
ATOM 4255 C C . SER A 1 564 ? -0.626 -13.168 35.754 1.00 48.69 564 SER A C 1
ATOM 4257 O O . SER A 1 564 ? -1.054 -12.755 36.833 1.00 48.69 564 SER A O 1
ATOM 4259 N N . MET A 1 565 ? -0.652 -12.446 34.636 1.00 63.28 565 MET A N 1
ATOM 4260 C CA . MET A 1 565 ? -1.297 -11.138 34.550 1.00 63.28 565 MET A CA 1
ATOM 4261 C C . MET A 1 565 ? -2.790 -11.279 34.871 1.00 63.28 565 MET A C 1
ATOM 4263 O O . MET A 1 565 ? -3.503 -12.060 34.240 1.00 63.28 565 MET A O 1
ATOM 4267 N N . GLY A 1 566 ? -3.261 -10.550 35.878 1.00 76.94 566 GLY A N 1
ATOM 4268 C CA . GLY A 1 566 ? -4.656 -10.538 36.287 1.00 76.94 566 GLY A CA 1
ATOM 4269 C C . GLY A 1 566 ? -5.540 -9.796 35.283 1.00 76.94 566 GLY A C 1
ATOM 4270 O O . GLY A 1 566 ? -5.093 -8.917 34.547 1.00 76.94 566 GLY A O 1
ATOM 4271 N N . MET A 1 567 ? -6.840 -10.104 35.288 1.00 74.62 567 MET A N 1
ATOM 4272 C CA . MET A 1 567 ? -7.838 -9.462 34.414 1.00 74.62 567 MET A CA 1
ATOM 4273 C C . MET A 1 567 ? -7.832 -7.926 34.500 1.00 74.62 567 MET A C 1
ATOM 4275 O O . MET A 1 567 ? -8.049 -7.256 33.493 1.00 74.62 567 MET A O 1
ATOM 4279 N N . ALA A 1 568 ? -7.552 -7.362 35.681 1.00 80.00 568 ALA A N 1
ATOM 4280 C CA . ALA A 1 568 ? -7.464 -5.915 35.878 1.00 80.00 568 ALA A CA 1
ATOM 4281 C C . ALA A 1 568 ? -6.291 -5.286 35.104 1.00 80.00 568 ALA A C 1
ATOM 4283 O O . ALA A 1 568 ? -6.450 -4.244 34.475 1.00 80.00 568 ALA A O 1
ATOM 4284 N N . GLU A 1 569 ? -5.133 -5.945 35.088 1.00 88.94 569 GLU A N 1
ATOM 4285 C CA . GLU A 1 569 ? -3.932 -5.467 34.395 1.00 88.94 569 GLU A CA 1
ATOM 4286 C C . GLU A 1 569 ? -4.100 -5.582 32.873 1.00 88.94 569 GLU A C 1
ATOM 4288 O O . GLU A 1 569 ? -3.715 -4.671 32.144 1.00 88.94 569 GLU A O 1
ATOM 4293 N N . MET A 1 570 ? -4.764 -6.642 32.391 1.00 85.88 570 MET A N 1
ATOM 4294 C CA . MET A 1 570 ? -5.131 -6.773 30.974 1.00 85.88 570 MET A CA 1
ATOM 4295 C C . MET A 1 570 ? -6.123 -5.694 30.524 1.00 85.88 570 MET A C 1
ATOM 4297 O O . MET A 1 570 ? -5.983 -5.159 29.427 1.00 85.88 570 MET A O 1
ATOM 4301 N N . ALA A 1 571 ? -7.099 -5.336 31.365 1.00 86.38 571 ALA A N 1
ATOM 4302 C CA . ALA A 1 571 ? -8.040 -4.258 31.060 1.00 86.38 571 ALA A CA 1
ATOM 4303 C C . ALA A 1 571 ? -7.336 -2.893 30.962 1.00 86.38 571 ALA A C 1
ATOM 4305 O O . ALA A 1 571 ? -7.616 -2.121 30.044 1.00 86.38 571 ALA A O 1
ATOM 4306 N N . LEU A 1 572 ? -6.389 -2.615 31.864 1.00 94.38 572 LEU A N 1
ATOM 4307 C CA . LEU A 1 572 ? -5.562 -1.406 31.819 1.00 94.38 572 LEU A CA 1
ATOM 4308 C C . LEU A 1 572 ? -4.648 -1.382 30.584 1.00 94.38 572 LEU A C 1
ATOM 4310 O O . LEU A 1 572 ? -4.565 -0.355 29.913 1.00 94.38 572 LEU A O 1
ATOM 4314 N N . LEU A 1 573 ? -4.022 -2.508 30.227 1.00 93.06 573 LEU A N 1
ATOM 4315 C CA . LEU A 1 573 ? -3.199 -2.610 29.018 1.00 93.06 573 LEU A CA 1
ATOM 4316 C C . LEU A 1 573 ? -4.028 -2.432 27.737 1.00 93.06 573 LEU A C 1
ATOM 4318 O O . LEU A 1 573 ? -3.614 -1.724 26.824 1.00 93.06 573 LEU A O 1
ATOM 4322 N N . HIS A 1 574 ? -5.221 -3.024 27.674 1.00 86.94 574 HIS A N 1
ATOM 4323 C CA . HIS A 1 574 ? -6.141 -2.811 26.561 1.00 86.94 574 HIS A CA 1
ATOM 4324 C C . HIS A 1 574 ? -6.526 -1.333 26.437 1.00 86.94 574 HIS A C 1
ATOM 4326 O O . HIS A 1 574 ? -6.486 -0.775 25.338 1.00 86.94 574 HIS A O 1
ATOM 4332 N N . HIS A 1 575 ? -6.844 -0.678 27.558 1.00 96.19 575 HIS A N 1
ATOM 4333 C CA . HIS A 1 575 ? -7.155 0.748 27.566 1.00 96.19 575 HIS A CA 1
ATOM 4334 C C . HIS A 1 575 ? -5.958 1.609 27.135 1.00 96.19 575 HIS A C 1
ATOM 4336 O O . HIS A 1 575 ? -6.140 2.576 26.395 1.00 96.19 575 HIS A O 1
ATOM 4342 N N . TRP A 1 576 ? -4.730 1.225 27.507 1.00 94.88 576 TRP A N 1
ATOM 4343 C CA . TRP A 1 576 ? -3.524 1.860 26.980 1.00 94.88 576 TRP A CA 1
ATOM 4344 C C . TRP A 1 576 ? -3.470 1.790 25.454 1.00 94.88 576 TRP A C 1
ATOM 4346 O O . TRP A 1 576 ? -3.407 2.831 24.800 1.00 94.88 576 TRP A O 1
ATOM 4356 N N . SER A 1 577 ? -3.527 0.578 24.894 1.00 85.75 577 SER A N 1
ATOM 4357 C CA . SER A 1 577 ? -3.305 0.311 23.466 1.00 85.75 577 SER A CA 1
ATOM 4358 C C . SER A 1 577 ? -4.418 0.812 22.546 1.00 85.75 577 SER A C 1
ATOM 4360 O O . SER A 1 577 ? -4.193 0.929 21.343 1.00 85.75 577 SER A O 1
ATOM 4362 N N . THR A 1 578 ? -5.602 1.094 23.093 1.00 84.31 578 THR A N 1
ATOM 4363 C CA . THR A 1 578 ? -6.766 1.584 22.335 1.00 84.31 578 THR A CA 1
ATOM 4364 C C . THR A 1 578 ? -7.097 3.047 22.598 1.00 84.31 578 THR A C 1
ATOM 4366 O O . THR A 1 578 ? -7.818 3.651 21.808 1.00 84.31 578 THR A O 1
ATOM 4369 N N . SER A 1 579 ? -6.601 3.629 23.695 1.00 92.69 579 SER A N 1
ATOM 4370 C CA . SER A 1 579 ? -7.002 4.969 24.118 1.00 92.69 579 SER A CA 1
ATOM 4371 C C . SER A 1 579 ? -5.847 5.783 24.701 1.00 92.69 579 SER A C 1
ATOM 4373 O O . SER A 1 579 ? -5.443 6.763 24.079 1.00 92.69 579 SER A O 1
ATOM 4375 N N . THR A 1 580 ? -5.266 5.397 25.847 1.00 94.50 580 THR A N 1
ATOM 4376 C CA . THR A 1 580 ? -4.301 6.260 26.565 1.00 94.50 580 THR A CA 1
ATOM 4377 C C . THR A 1 580 ? -3.098 6.646 25.708 1.00 94.50 580 THR A C 1
ATOM 4379 O O . THR A 1 580 ? -2.727 7.819 25.705 1.00 94.50 580 THR A O 1
ATOM 4382 N N . CYS A 1 581 ? -2.523 5.713 24.939 1.00 89.56 581 CYS A N 1
ATOM 4383 C CA . CYS A 1 581 ? -1.329 5.975 24.125 1.00 89.56 581 CYS A CA 1
ATOM 4384 C C . CYS A 1 581 ? -1.510 7.119 23.107 1.00 89.56 581 CYS A C 1
ATOM 4386 O O . CYS A 1 581 ? -0.576 7.886 22.876 1.00 89.56 581 CYS A O 1
ATOM 4388 N N . TYR A 1 582 ? -2.721 7.301 22.573 1.00 85.81 582 TYR A N 1
ATOM 4389 C CA . TYR A 1 582 ? -3.048 8.358 21.610 1.00 85.81 582 TYR A CA 1
ATOM 4390 C C . TYR A 1 582 ? -3.213 9.741 22.245 1.00 85.81 582 TYR A C 1
ATOM 4392 O O . TYR A 1 582 ? -3.189 10.753 21.551 1.00 85.81 582 TYR A O 1
ATOM 4400 N N . THR A 1 583 ? -3.373 9.800 23.568 1.00 90.75 583 THR A N 1
ATOM 4401 C CA . THR A 1 583 ? -3.605 11.052 24.309 1.00 90.75 583 THR A CA 1
ATOM 4402 C C . THR A 1 583 ? -2.325 11.689 24.858 1.00 90.75 583 THR A C 1
ATOM 4404 O O . THR A 1 583 ? -2.376 12.771 25.442 1.00 90.75 583 THR A O 1
ATOM 4407 N N . ILE A 1 584 ? -1.172 11.031 24.688 1.00 87.62 584 ILE A N 1
ATOM 4408 C CA . ILE A 1 584 ? 0.119 11.490 25.227 1.00 87.62 584 ILE A CA 1
ATOM 4409 C C . ILE A 1 584 ? 0.814 12.483 24.280 1.00 87.62 584 ILE A C 1
ATOM 4411 O O . ILE A 1 584 ? 1.475 13.414 24.738 1.00 87.62 584 ILE A O 1
ATOM 4415 N N . SER A 1 585 ? 0.659 12.309 22.967 1.00 84.38 585 SER A N 1
ATOM 4416 C CA . SER A 1 585 ? 1.194 13.204 21.932 1.00 84.38 585 SER A CA 1
ATOM 4417 C C . SER A 1 585 ? 0.185 13.351 20.798 1.00 84.38 585 SER A C 1
ATOM 4419 O O . SER A 1 585 ? -0.635 12.457 20.584 1.00 84.38 585 SER A O 1
ATOM 4421 N N . ARG A 1 586 ? 0.232 14.475 20.075 1.00 75.50 586 ARG A N 1
ATOM 4422 C CA . ARG A 1 586 ? -0.613 14.715 18.895 1.00 75.50 586 ARG A CA 1
ATOM 4423 C C . ARG A 1 586 ? 0.076 14.291 17.599 1.00 75.50 586 ARG A C 1
ATOM 4425 O O . ARG A 1 586 ? -0.598 14.074 16.599 1.00 75.50 586 ARG A O 1
ATOM 4432 N N . HIS A 1 587 ? 1.395 14.122 17.627 1.00 74.56 587 HIS A N 1
ATOM 4433 C CA . HIS A 1 587 ? 2.201 13.737 16.483 1.00 74.56 587 HIS A CA 1
ATOM 4434 C C . HIS A 1 587 ? 1.987 12.249 16.161 1.00 74.56 587 HIS A C 1
ATOM 4436 O O . HIS A 1 587 ? 2.354 11.400 16.981 1.00 74.56 587 HIS A O 1
ATOM 4442 N N . PRO A 1 588 ? 1.497 11.888 14.962 1.00 71.38 588 PRO A N 1
ATOM 4443 C CA . PRO A 1 588 ? 1.151 10.501 14.621 1.00 71.38 588 PRO A CA 1
ATOM 4444 C C . PRO A 1 588 ? 2.303 9.493 14.797 1.00 71.38 588 PRO A C 1
ATOM 4446 O O . PRO A 1 588 ? 2.112 8.379 15.289 1.00 71.38 588 PRO A O 1
ATOM 4449 N N . VAL A 1 589 ? 3.537 9.901 14.482 1.00 73.00 589 VAL A N 1
ATOM 4450 C CA . VAL A 1 589 ? 4.749 9.097 14.743 1.00 73.00 589 VAL A CA 1
ATOM 4451 C C . VAL A 1 589 ? 4.960 8.828 16.231 1.00 73.00 589 VAL A C 1
ATOM 4453 O O . VAL A 1 589 ? 5.228 7.695 16.620 1.00 73.00 589 VAL A O 1
ATOM 4456 N N . LEU A 1 590 ? 4.830 9.850 17.082 1.00 81.50 590 LEU A N 1
ATOM 4457 C CA . LEU A 1 590 ? 5.002 9.687 18.524 1.00 81.50 590 LEU A CA 1
ATOM 4458 C C . LEU A 1 590 ? 3.854 8.864 19.112 1.00 81.50 590 LEU A C 1
ATOM 4460 O O . LEU A 1 590 ? 4.111 8.020 19.961 1.00 81.50 590 LEU A O 1
ATOM 4464 N N . GLN A 1 591 ? 2.622 9.031 18.620 1.00 82.50 591 GLN A N 1
ATOM 4465 C CA . GLN A 1 591 ? 1.492 8.161 18.967 1.00 82.50 591 GLN A CA 1
ATOM 4466 C C . GLN A 1 591 ? 1.787 6.697 18.629 1.00 82.50 591 GLN A C 1
ATOM 4468 O O . GLN A 1 591 ? 1.546 5.823 19.455 1.00 82.50 591 GLN A O 1
ATOM 4473 N N . THR A 1 592 ? 2.395 6.429 17.471 1.00 75.38 592 THR A N 1
ATOM 4474 C CA . THR A 1 592 ? 2.824 5.076 17.089 1.00 75.38 592 THR A CA 1
ATOM 4475 C C . THR A 1 592 ? 3.895 4.541 18.042 1.00 75.38 592 THR A C 1
ATOM 4477 O O . THR A 1 592 ? 3.798 3.396 18.485 1.00 75.38 592 THR A O 1
ATOM 4480 N N . VAL A 1 593 ? 4.879 5.366 18.426 1.00 86.19 593 VAL A N 1
ATOM 4481 C CA . VAL A 1 593 ? 5.894 4.999 19.432 1.00 86.19 593 VAL A CA 1
ATOM 4482 C C . VAL A 1 593 ? 5.235 4.669 20.775 1.00 86.19 593 VAL A C 1
ATOM 4484 O O . VAL A 1 593 ? 5.521 3.618 21.348 1.00 86.19 593 VAL A O 1
ATOM 4487 N N . TRP A 1 594 ? 4.313 5.506 21.260 1.00 91.06 594 TRP A N 1
ATOM 4488 C CA . TRP A 1 594 ? 3.563 5.266 22.499 1.00 91.06 594 TRP A CA 1
ATOM 4489 C C . TRP A 1 594 ? 2.653 4.031 22.414 1.00 91.06 594 TRP A C 1
ATOM 4491 O O . TRP A 1 594 ? 2.479 3.331 23.412 1.00 91.06 594 TRP A O 1
ATOM 4501 N N . GLN A 1 595 ? 2.094 3.728 21.241 1.00 88.81 595 GLN A N 1
ATOM 4502 C CA . GLN A 1 595 ? 1.195 2.592 21.040 1.00 88.81 595 GLN A CA 1
ATOM 4503 C C . GLN A 1 595 ? 1.933 1.255 20.895 1.00 88.81 595 GLN A C 1
ATOM 4505 O O . GLN A 1 595 ? 1.440 0.239 21.378 1.00 88.81 595 GLN A O 1
ATOM 4510 N N . THR A 1 596 ? 3.086 1.233 20.225 1.00 84.69 596 THR A N 1
ATOM 4511 C CA . THR A 1 596 ? 3.742 -0.016 19.796 1.00 84.69 596 THR A CA 1
ATOM 4512 C C . THR A 1 596 ? 5.105 -0.207 20.458 1.00 84.69 596 THR A C 1
ATOM 4514 O O . THR A 1 596 ? 5.335 -1.198 21.159 1.00 84.69 596 THR A O 1
ATOM 4517 N N . THR A 1 597 ? 6.000 0.770 20.318 1.00 89.69 597 THR A N 1
ATOM 4518 C CA . THR A 1 597 ? 7.368 0.700 20.839 1.00 89.69 597 THR A CA 1
ATOM 4519 C C . THR A 1 597 ? 7.398 0.694 22.366 1.00 89.69 597 THR A C 1
ATOM 4521 O O . THR A 1 597 ? 8.092 -0.126 22.963 1.00 89.69 597 THR A O 1
ATOM 4524 N N . VAL A 1 598 ? 6.624 1.561 23.026 1.00 93.81 598 VAL A N 1
ATOM 4525 C CA . VAL A 1 598 ? 6.612 1.671 24.495 1.00 93.81 598 VAL A CA 1
ATOM 4526 C C . VAL A 1 598 ? 6.083 0.394 25.171 1.00 93.81 598 VAL A C 1
ATOM 4528 O O . VAL A 1 598 ? 6.760 -0.093 26.078 1.00 93.81 598 VAL A O 1
ATOM 4531 N N . PRO A 1 599 ? 4.979 -0.239 24.719 1.00 93.69 599 PRO A N 1
ATOM 4532 C CA . PRO A 1 599 ? 4.588 -1.567 25.203 1.00 93.69 599 PRO A CA 1
ATOM 4533 C C . PRO A 1 599 ? 5.623 -2.658 24.942 1.00 93.69 599 PRO A C 1
ATOM 4535 O O . PRO A 1 599 ? 5.829 -3.497 25.813 1.00 93.69 599 PRO A O 1
ATOM 4538 N N . THR A 1 600 ? 6.327 -2.613 23.805 1.00 90.19 600 THR A N 1
ATOM 4539 C CA . THR A 1 600 ? 7.426 -3.553 23.520 1.00 90.19 600 THR A CA 1
ATOM 4540 C C . THR A 1 600 ? 8.534 -3.438 24.572 1.00 90.19 600 THR A C 1
ATOM 4542 O O . THR A 1 600 ? 8.957 -4.450 25.127 1.00 90.19 600 THR A O 1
ATOM 4545 N N . PHE A 1 601 ? 8.929 -2.213 24.946 1.00 93.38 601 PHE A N 1
ATOM 4546 C CA . PHE A 1 601 ? 9.819 -1.991 26.093 1.00 93.38 601 PHE A CA 1
ATOM 4547 C C . PHE A 1 601 ? 9.198 -2.454 27.411 1.00 93.38 601 PHE A C 1
ATOM 4549 O O . PHE A 1 601 ? 9.907 -3.010 28.241 1.00 93.38 601 PHE A O 1
ATOM 4556 N N . GLY A 1 602 ? 7.892 -2.268 27.610 1.00 92.94 602 GLY A N 1
ATOM 4557 C CA . GLY A 1 602 ? 7.170 -2.785 28.773 1.00 92.94 602 GLY A CA 1
ATOM 4558 C C . GLY A 1 602 ? 7.315 -4.299 28.936 1.00 92.94 602 GLY A C 1
ATOM 4559 O O . GLY A 1 602 ? 7.624 -4.776 30.026 1.00 92.94 602 GLY A O 1
ATOM 4560 N N . PHE A 1 603 ? 7.163 -5.061 27.855 1.00 89.75 603 PHE A N 1
ATOM 4561 C CA . PHE A 1 603 ? 7.296 -6.518 27.902 1.00 89.75 603 PHE A CA 1
ATOM 4562 C C . PHE A 1 603 ? 8.721 -6.985 28.228 1.00 89.75 603 PHE A C 1
ATOM 4564 O O . PHE A 1 603 ? 8.884 -8.045 28.827 1.00 89.75 603 PHE A O 1
ATOM 4571 N N . SER A 1 604 ? 9.739 -6.187 27.894 1.00 91.12 604 SER A N 1
ATOM 4572 C CA . SER A 1 604 ? 11.140 -6.465 28.242 1.00 91.12 604 SER A CA 1
ATOM 4573 C C . SER A 1 604 ? 11.554 -5.911 29.612 1.00 91.12 604 SER A C 1
ATOM 4575 O O . SER A 1 604 ? 12.414 -6.486 30.274 1.00 91.12 604 SER A O 1
ATOM 4577 N N . TYR A 1 605 ? 10.937 -4.817 30.063 1.00 93.94 605 TYR A N 1
ATOM 4578 C CA . TYR A 1 605 ? 11.268 -4.107 31.297 1.00 93.94 605 TYR A CA 1
ATOM 4579 C C . TYR A 1 605 ? 10.005 -3.861 32.121 1.00 93.94 605 TYR A C 1
ATOM 4581 O O . TYR A 1 605 ? 9.252 -2.909 31.905 1.00 93.94 605 TYR A O 1
ATOM 4589 N N . GLN A 1 606 ? 9.802 -4.699 33.139 1.00 92.69 606 GLN A N 1
ATOM 4590 C CA . GLN A 1 606 ? 8.573 -4.708 33.936 1.00 92.69 606 GLN A CA 1
ATOM 4591 C C . GLN A 1 606 ? 8.262 -3.360 34.618 1.00 92.69 606 GLN A C 1
ATOM 4593 O O . GLN A 1 606 ? 7.089 -3.033 34.791 1.00 92.69 606 GLN A O 1
ATOM 4598 N N . PHE A 1 607 ? 9.260 -2.533 34.951 1.00 95.12 607 PHE A N 1
ATOM 4599 C CA . PHE A 1 607 ? 9.008 -1.186 35.486 1.00 95.12 607 PHE A CA 1
ATOM 4600 C C . PHE A 1 607 ? 8.371 -0.242 34.444 1.00 95.12 607 PHE A C 1
ATOM 4602 O O . PHE A 1 607 ? 7.491 0.541 34.796 1.00 95.12 607 PHE A O 1
ATOM 4609 N N . VAL A 1 608 ? 8.716 -0.363 33.154 1.00 97.12 608 VAL A N 1
ATOM 4610 C CA . VAL A 1 608 ? 8.051 0.380 32.065 1.00 97.12 608 VAL A CA 1
ATOM 4611 C C . VAL A 1 608 ? 6.610 -0.102 31.917 1.00 97.12 608 VAL A C 1
ATOM 4613 O O . VAL A 1 608 ? 5.695 0.714 31.842 1.00 97.12 608 VAL A O 1
ATOM 4616 N N . PHE A 1 609 ? 6.390 -1.420 31.956 1.00 96.62 609 PHE A N 1
ATOM 4617 C CA . PHE A 1 609 ? 5.047 -2.000 31.892 1.00 96.62 609 PHE A CA 1
ATOM 4618 C C . PHE A 1 609 ? 4.147 -1.512 33.027 1.00 96.62 609 PHE A C 1
ATOM 4620 O O . PHE A 1 609 ? 3.018 -1.090 32.801 1.00 96.62 609 PHE A O 1
ATOM 4627 N N . ARG A 1 610 ? 4.657 -1.504 34.260 1.00 96.50 610 ARG A N 1
ATOM 4628 C CA . ARG A 1 610 ? 3.930 -0.972 35.417 1.00 96.50 610 ARG A CA 1
ATOM 4629 C C . ARG A 1 610 ? 3.632 0.526 35.266 1.00 96.50 610 ARG A C 1
ATOM 4631 O O . ARG A 1 610 ? 2.530 0.947 35.600 1.00 96.50 610 ARG A O 1
ATOM 4638 N N . GLY A 1 611 ? 4.550 1.304 34.689 1.00 97.06 611 GLY A N 1
ATOM 4639 C CA . GLY A 1 611 ? 4.301 2.702 34.323 1.00 97.06 611 GLY A CA 1
ATOM 4640 C C . GLY A 1 611 ? 3.161 2.874 33.308 1.00 97.06 611 GLY A C 1
ATOM 4641 O O . GLY A 1 611 ? 2.298 3.727 33.501 1.00 97.06 611 GLY A O 1
ATOM 4642 N N . ILE A 1 612 ? 3.111 2.031 32.270 1.00 97.88 612 ILE A N 1
ATOM 4643 C CA . ILE A 1 612 ? 2.020 1.998 31.278 1.00 97.88 612 ILE A CA 1
ATOM 4644 C C . ILE A 1 612 ? 0.666 1.770 31.961 1.00 97.88 612 ILE A C 1
ATOM 4646 O O . ILE A 1 612 ? -0.282 2.519 31.722 1.00 97.88 612 ILE A O 1
ATOM 4650 N N . LEU A 1 613 ? 0.582 0.770 32.847 1.00 97.62 613 LEU A N 1
ATOM 4651 C CA . LEU A 1 613 ? -0.653 0.468 33.576 1.00 97.62 613 LEU A CA 1
ATOM 4652 C C . LEU A 1 613 ? -1.074 1.621 34.491 1.00 97.62 613 LEU A C 1
ATOM 4654 O O . LEU A 1 613 ? -2.258 1.947 34.548 1.00 97.62 613 LEU A O 1
ATOM 4658 N N . ALA A 1 614 ? -0.116 2.253 35.174 1.00 97.69 614 ALA A N 1
ATOM 4659 C CA . ALA A 1 614 ? -0.396 3.389 36.042 1.00 97.69 614 ALA A CA 1
ATOM 4660 C C . ALA A 1 614 ? -0.993 4.568 35.262 1.00 97.69 614 ALA A C 1
ATOM 4662 O O . ALA A 1 614 ? -2.007 5.136 35.667 1.00 97.69 614 ALA A O 1
ATOM 4663 N N . LEU A 1 615 ? -0.418 4.900 34.103 1.00 97.44 615 LEU A N 1
ATOM 4664 C CA . LEU A 1 615 ? -0.908 6.007 33.288 1.00 97.44 615 LEU A CA 1
ATOM 4665 C C . LEU A 1 615 ? -2.261 5.688 32.624 1.00 97.44 615 LEU A C 1
ATOM 4667 O O . LEU A 1 615 ? -3.121 6.563 32.530 1.00 97.44 615 LEU A O 1
ATOM 4671 N N . ALA A 1 616 ? -2.492 4.431 32.232 1.00 97.69 616 ALA A N 1
ATOM 4672 C CA . ALA A 1 616 ? -3.797 3.978 31.750 1.00 97.69 616 ALA A CA 1
ATOM 4673 C C . ALA A 1 616 ? -4.883 4.052 32.834 1.00 97.69 616 ALA A C 1
ATOM 4675 O O . ALA A 1 616 ? -6.009 4.461 32.551 1.00 97.69 616 ALA A O 1
ATOM 4676 N N . ALA A 1 617 ? -4.542 3.708 34.079 1.00 97.50 617 ALA A N 1
ATOM 4677 C CA . ALA A 1 617 ? -5.450 3.841 35.211 1.00 97.50 617 ALA A CA 1
ATOM 4678 C C . ALA A 1 617 ? -5.806 5.315 35.467 1.00 97.50 617 ALA A C 1
ATOM 4680 O O . ALA A 1 617 ? -6.984 5.633 35.591 1.00 97.50 617 ALA A O 1
ATOM 4681 N N . LEU A 1 618 ? -4.840 6.239 35.422 1.00 97.06 618 LEU A N 1
ATOM 4682 C CA . LEU A 1 618 ? -5.127 7.677 35.549 1.00 97.06 618 LEU A CA 1
ATOM 4683 C C . LEU A 1 618 ? -5.999 8.217 34.412 1.00 97.06 618 LEU A C 1
ATOM 4685 O O . LEU A 1 618 ? -6.880 9.040 34.658 1.00 97.06 618 LEU A O 1
ATOM 4689 N N . HIS A 1 619 ? -5.815 7.724 33.185 1.00 97.19 619 HIS A N 1
ATOM 4690 C CA . HIS A 1 619 ? -6.692 8.099 32.079 1.00 97.19 619 HIS A CA 1
ATOM 4691 C C . HIS A 1 619 ? -8.136 7.634 32.326 1.00 97.19 619 HIS A C 1
ATOM 4693 O O . HIS A 1 619 ? -9.076 8.402 32.135 1.00 97.19 619 HIS A O 1
ATOM 4699 N N . LEU A 1 620 ? -8.331 6.418 32.848 1.00 96.00 620 LEU A N 1
ATOM 4700 C CA . LEU A 1 620 ? -9.655 5.945 33.265 1.00 96.00 620 LEU A CA 1
ATOM 4701 C C . LEU A 1 620 ? -10.221 6.732 34.450 1.00 96.00 620 LEU A C 1
ATOM 4703 O O . LEU A 1 620 ? -11.415 7.012 34.448 1.00 96.00 620 LEU A O 1
ATOM 4707 N N . ALA A 1 621 ? -9.394 7.128 35.421 1.00 95.00 621 ALA A N 1
ATOM 4708 C CA . ALA A 1 621 ? -9.809 7.974 36.541 1.00 95.00 621 ALA A CA 1
ATOM 4709 C C . ALA A 1 621 ? -10.334 9.343 36.071 1.00 95.00 621 ALA A C 1
ATOM 4711 O O . ALA A 1 621 ? -11.222 9.921 36.697 1.00 95.00 621 ALA A O 1
ATOM 4712 N N . HIS A 1 622 ? -9.792 9.855 34.961 1.00 92.94 622 HIS A N 1
ATOM 4713 C CA . HIS A 1 622 ? -10.281 11.063 34.303 1.00 92.94 622 HIS A CA 1
ATOM 4714 C C . HIS A 1 622 ? -11.602 10.824 33.555 1.00 92.94 622 HIS A C 1
ATOM 4716 O O . HIS A 1 622 ? -12.540 11.604 33.697 1.00 92.94 622 HIS A O 1
ATOM 4722 N N . LEU A 1 623 ? -11.692 9.737 32.780 1.00 93.56 623 LEU A N 1
ATOM 4723 C CA . LEU A 1 623 ? -12.876 9.412 31.976 1.00 93.56 623 LEU A CA 1
ATOM 4724 C C . LEU A 1 623 ? -14.075 8.918 32.805 1.00 93.56 623 LEU A C 1
ATOM 4726 O O . LEU A 1 623 ? -15.206 8.993 32.328 1.00 93.56 623 LEU A O 1
ATOM 4730 N N . LYS A 1 624 ? -13.835 8.403 34.018 1.00 93.94 624 LYS A N 1
ATOM 4731 C CA . LYS A 1 624 ? -14.843 7.836 34.928 1.00 93.94 624 LYS A CA 1
ATOM 4732 C C . LYS A 1 624 ? -14.750 8.471 36.321 1.00 93.94 624 LYS A C 1
ATOM 4734 O O . LYS A 1 624 ? -14.224 7.836 37.243 1.00 93.94 624 LYS A O 1
ATOM 4739 N N . PRO A 1 625 ? -15.231 9.717 36.501 1.00 89.75 625 PRO A N 1
ATOM 4740 C CA . PRO A 1 625 ? -15.140 10.434 37.774 1.00 89.75 625 PRO A CA 1
ATOM 4741 C C . PRO A 1 625 ? -15.741 9.672 38.965 1.00 89.75 625 PRO A C 1
ATOM 4743 O O . PRO A 1 625 ? -15.263 9.799 40.087 1.00 89.75 625 PRO A O 1
ATOM 4746 N N . GLU A 1 626 ? -16.758 8.843 38.730 1.00 92.44 626 GLU A N 1
ATOM 4747 C CA . GLU A 1 626 ? -17.418 8.008 39.737 1.00 92.44 626 GLU A CA 1
ATOM 4748 C C . GLU A 1 626 ? -16.545 6.863 40.278 1.00 92.44 626 GLU A C 1
ATOM 4750 O O . GLU A 1 626 ? -16.816 6.350 41.362 1.00 92.44 626 GLU A O 1
ATOM 4755 N N . LEU A 1 627 ? -15.488 6.483 39.551 1.00 91.50 627 LEU A N 1
ATOM 4756 C CA . LEU A 1 627 ? -14.496 5.476 39.950 1.00 91.50 627 LEU A CA 1
ATOM 4757 C C . LEU A 1 627 ? -13.096 6.085 40.135 1.00 91.50 627 LEU A C 1
ATOM 4759 O O . LEU A 1 627 ? -12.104 5.352 40.153 1.00 91.50 627 LEU A O 1
ATOM 4763 N N . GLN A 1 628 ? -12.998 7.414 40.251 1.00 91.25 628 GLN A N 1
ATOM 4764 C CA . GLN A 1 628 ? -11.724 8.130 40.280 1.00 91.25 628 GLN A CA 1
ATOM 4765 C C . GLN A 1 628 ? -10.788 7.607 41.377 1.00 91.25 628 GLN A C 1
ATOM 4767 O O . GLN A 1 628 ? -9.657 7.249 41.061 1.00 91.25 628 GLN A O 1
ATOM 4772 N N . ASP A 1 629 ? -11.258 7.491 42.623 1.00 89.69 629 ASP A N 1
ATOM 4773 C CA . ASP A 1 629 ? -10.428 7.022 43.745 1.00 89.69 629 ASP A CA 1
ATOM 4774 C C . ASP A 1 629 ? -9.874 5.609 43.496 1.00 89.69 629 ASP A C 1
ATOM 4776 O O . ASP A 1 629 ? -8.682 5.370 43.662 1.00 89.69 629 ASP A O 1
ATOM 4780 N N . GLN A 1 630 ? -10.702 4.693 42.983 1.00 92.38 630 GLN A N 1
ATOM 4781 C CA . GLN A 1 630 ? -10.284 3.319 42.692 1.00 92.38 630 GLN A CA 1
ATOM 4782 C C . GLN A 1 630 ? -9.163 3.257 41.643 1.00 92.38 630 GLN A C 1
ATOM 4784 O O . GLN A 1 630 ? -8.211 2.485 41.780 1.00 92.38 630 GLN A O 1
ATOM 4789 N N . TYR A 1 631 ? -9.287 4.026 40.561 1.00 94.81 631 TYR A N 1
ATOM 4790 C CA . TYR A 1 631 ? -8.282 4.031 39.500 1.00 94.81 631 TYR A CA 1
ATOM 4791 C C . TYR A 1 631 ? -7.024 4.819 39.885 1.00 94.81 631 TYR A C 1
ATOM 4793 O O . TYR A 1 631 ? -5.936 4.475 39.423 1.00 94.81 631 TYR A O 1
ATOM 4801 N N . VAL A 1 632 ? -7.141 5.823 40.756 1.00 92.75 632 VAL A N 1
ATOM 4802 C CA . VAL A 1 632 ? -5.991 6.521 41.349 1.00 92.75 632 VAL A CA 1
ATOM 4803 C C . VAL A 1 632 ? -5.210 5.577 42.259 1.00 92.75 632 VAL A C 1
ATOM 4805 O O . VAL A 1 632 ? -4.001 5.459 42.084 1.00 92.75 632 VAL A O 1
ATOM 4808 N N . ASP A 1 633 ? -5.884 4.821 43.129 1.00 89.56 633 ASP A N 1
ATOM 4809 C CA . ASP A 1 633 ? -5.245 3.806 43.976 1.00 89.56 633 ASP A CA 1
ATOM 4810 C C . ASP A 1 633 ? -4.514 2.750 43.125 1.00 89.56 633 ASP A C 1
ATOM 4812 O O . ASP A 1 633 ? -3.381 2.358 43.419 1.00 89.56 633 ASP A O 1
ATOM 4816 N N . ALA A 1 634 ? -5.128 2.312 42.018 1.00 91.38 634 ALA A N 1
ATOM 4817 C CA . ALA A 1 634 ? -4.502 1.387 41.072 1.00 91.38 634 ALA A CA 1
ATOM 4818 C C . ALA A 1 634 ? -3.268 1.996 40.380 1.00 91.38 634 ALA A C 1
ATOM 4820 O O . ALA A 1 634 ? -2.259 1.309 40.183 1.00 91.38 634 ALA A O 1
ATOM 4821 N N . ALA A 1 635 ? -3.329 3.282 40.023 1.00 95.50 635 ALA A N 1
ATOM 4822 C CA . ALA A 1 635 ? -2.203 3.994 39.440 1.00 95.50 635 ALA A CA 1
ATOM 4823 C C . ALA A 1 635 ? -1.034 4.124 40.420 1.00 95.50 635 ALA A C 1
ATOM 4825 O O . ALA A 1 635 ? 0.099 3.791 40.065 1.00 95.50 635 ALA A O 1
ATOM 4826 N N . GLU A 1 636 ? -1.306 4.542 41.659 1.00 91.50 636 GLU A N 1
ATOM 4827 C CA . GLU A 1 636 ? -0.304 4.657 42.721 1.00 91.50 636 GLU A CA 1
ATOM 4828 C C . GLU A 1 636 ? 0.327 3.300 43.041 1.00 91.50 636 GLU A C 1
ATOM 4830 O O . GLU A 1 636 ? 1.548 3.195 43.165 1.00 91.50 636 GLU A O 1
ATOM 4835 N N . PHE A 1 637 ? -0.476 2.235 43.108 1.00 92.38 637 PHE A N 1
ATOM 4836 C CA . PHE A 1 637 ? 0.019 0.876 43.310 1.00 92.38 637 PHE A CA 1
ATOM 4837 C C . PHE A 1 637 ? 1.032 0.466 42.231 1.00 92.38 637 PHE A C 1
ATOM 4839 O O . PHE A 1 637 ? 2.151 0.049 42.547 1.00 92.38 637 PHE A O 1
ATOM 4846 N N . HIS A 1 638 ? 0.674 0.602 40.951 1.00 94.94 638 HIS A N 1
ATOM 4847 C CA . HIS A 1 638 ? 1.564 0.219 39.856 1.00 94.94 638 HIS A CA 1
ATOM 4848 C C . HIS A 1 638 ? 2.797 1.126 39.756 1.00 94.94 638 HIS A C 1
ATOM 4850 O O . HIS A 1 638 ? 3.900 0.620 39.533 1.00 94.94 638 HIS A O 1
ATOM 4856 N N . HIS A 1 639 ? 2.650 2.437 39.965 1.00 95.94 639 HIS A N 1
ATOM 4857 C CA . HIS A 1 639 ? 3.770 3.378 39.911 1.00 95.94 639 HIS A CA 1
ATOM 4858 C C . HIS A 1 639 ? 4.775 3.149 41.046 1.00 95.94 639 HIS A C 1
ATOM 4860 O O . HIS A 1 639 ? 5.977 3.098 40.785 1.00 95.94 639 HIS A O 1
ATOM 4866 N N . ASN A 1 640 ? 4.309 2.899 42.275 1.00 91.12 640 ASN A N 1
ATOM 4867 C CA . ASN A 1 640 ? 5.176 2.593 43.418 1.00 91.12 640 ASN A CA 1
ATOM 4868 C C . ASN A 1 640 ? 5.981 1.304 43.213 1.00 91.12 640 ASN A C 1
ATOM 4870 O O . ASN A 1 640 ? 7.181 1.274 43.495 1.00 91.12 640 ASN A O 1
ATOM 4874 N N . LEU A 1 641 ? 5.356 0.253 42.671 1.00 91.25 641 LEU A N 1
ATOM 4875 C CA . LEU A 1 641 ? 6.076 -0.969 42.304 1.00 91.25 641 LEU A CA 1
ATOM 4876 C C . LEU A 1 641 ? 7.150 -0.686 41.250 1.00 91.25 641 LEU A C 1
ATOM 4878 O O . LEU A 1 641 ? 8.285 -1.135 41.389 1.00 91.25 641 LEU A O 1
ATOM 4882 N N . ALA A 1 642 ? 6.825 0.096 40.220 1.00 94.38 642 ALA A N 1
ATOM 4883 C CA . ALA A 1 642 ? 7.783 0.458 39.184 1.00 94.38 642 ALA A CA 1
ATOM 4884 C C . ALA A 1 642 ? 8.984 1.247 39.737 1.00 94.38 642 ALA A C 1
ATOM 4886 O O . ALA A 1 642 ? 10.126 0.962 39.371 1.00 94.38 642 ALA A O 1
ATOM 4887 N N . LEU A 1 643 ? 8.742 2.184 40.663 1.00 91.31 643 LEU A N 1
ATOM 4888 C CA . LEU A 1 643 ? 9.788 2.951 41.345 1.00 91.31 643 LEU A CA 1
ATOM 4889 C C . LEU A 1 643 ? 10.719 2.045 42.159 1.00 91.31 643 LEU A C 1
ATOM 4891 O O . LEU A 1 643 ? 11.939 2.196 42.079 1.00 91.31 643 LEU A O 1
ATOM 4895 N N . GLN A 1 644 ? 10.182 1.064 42.889 1.00 90.69 644 GLN A N 1
ATOM 4896 C CA . GLN A 1 644 ? 11.008 0.108 43.636 1.00 90.69 644 GLN A CA 1
ATOM 4897 C C . GLN A 1 644 ? 11.916 -0.701 42.704 1.00 90.69 644 GLN A C 1
ATOM 4899 O O . GLN A 1 644 ? 13.092 -0.906 43.001 1.00 90.69 644 GLN A O 1
ATOM 4904 N N . MET A 1 645 ? 11.384 -1.113 41.552 1.00 90.19 645 MET A N 1
ATOM 4905 C CA . MET A 1 645 ? 12.113 -1.905 40.565 1.00 90.19 645 MET A CA 1
ATOM 4906 C C . MET A 1 645 ? 13.224 -1.112 39.872 1.00 90.19 645 MET A C 1
ATOM 4908 O O . MET A 1 645 ? 14.357 -1.584 39.798 1.00 90.19 645 MET A O 1
ATOM 4912 N N . VAL A 1 646 ? 12.925 0.098 39.388 1.00 91.62 646 VAL A N 1
ATOM 4913 C CA . VAL A 1 646 ? 13.900 0.903 38.636 1.00 91.62 646 VAL A CA 1
ATOM 4914 C C . VAL A 1 646 ? 15.037 1.410 39.533 1.00 91.62 646 VAL A C 1
ATOM 4916 O O . VAL A 1 646 ? 16.158 1.586 39.059 1.00 91.62 646 VAL A O 1
ATOM 4919 N N . SER A 1 647 ? 14.775 1.605 40.835 1.00 86.75 647 SER A N 1
ATOM 4920 C CA . SER A 1 647 ? 15.762 2.115 41.805 1.00 86.75 647 SER A CA 1
ATOM 4921 C C . SER A 1 647 ? 17.024 1.244 41.880 1.00 86.75 647 SER A C 1
ATOM 4923 O O . SER A 1 647 ? 18.116 1.766 42.092 1.00 86.75 647 SER A O 1
ATOM 4925 N N . GLY A 1 648 ? 16.895 -0.072 41.663 1.00 81.25 648 GLY A N 1
ATOM 4926 C CA . GLY A 1 648 ? 18.028 -1.001 41.581 1.00 81.25 648 GLY A CA 1
ATOM 4927 C C . GLY A 1 648 ? 18.764 -0.995 40.234 1.00 81.25 648 GLY A C 1
ATOM 4928 O O . GLY A 1 648 ? 19.894 -1.470 40.156 1.00 81.25 648 GLY A O 1
ATOM 4929 N N . THR A 1 649 ? 18.145 -0.461 39.178 1.00 84.62 649 THR A N 1
ATOM 4930 C CA . THR A 1 649 ? 18.664 -0.466 37.799 1.00 84.62 649 THR A CA 1
ATOM 4931 C C . THR A 1 649 ? 19.375 0.839 37.431 1.00 84.62 649 THR A C 1
ATOM 4933 O O . THR A 1 649 ? 20.357 0.802 36.696 1.00 84.62 649 THR A O 1
ATOM 4936 N N . ILE A 1 650 ? 18.936 1.986 37.969 1.00 85.69 650 ILE A N 1
ATOM 4937 C CA . ILE A 1 650 ? 19.510 3.317 37.671 1.00 85.69 650 ILE A CA 1
ATOM 4938 C C . ILE A 1 650 ? 21.040 3.386 37.853 1.00 85.69 650 ILE A C 1
ATOM 4940 O O . ILE A 1 650 ? 21.701 3.918 36.960 1.00 85.69 650 ILE A O 1
ATOM 4944 N N . PRO A 1 651 ? 21.649 2.838 38.929 1.00 87.50 651 PRO A N 1
ATOM 4945 C CA . PRO A 1 651 ? 23.106 2.885 39.101 1.00 87.50 651 PRO A CA 1
ATOM 4946 C C . PRO A 1 651 ? 23.899 2.123 38.026 1.00 87.50 651 PRO A C 1
ATOM 4948 O O . PRO A 1 651 ? 25.112 2.285 37.937 1.00 87.50 651 PRO A O 1
ATOM 4951 N N . GLN A 1 652 ? 23.231 1.279 37.235 1.00 85.56 652 GLN A N 1
ATOM 4952 C CA . GLN A 1 652 ? 23.816 0.421 36.202 1.00 85.56 652 GLN A CA 1
ATOM 4953 C C . GLN A 1 652 ? 23.360 0.836 34.793 1.00 85.56 652 GLN A C 1
ATOM 4955 O O . GLN A 1 652 ? 23.238 -0.010 33.904 1.00 85.56 652 GLN A O 1
ATOM 4960 N N . ILE A 1 653 ? 23.053 2.121 34.589 1.00 88.94 653 ILE A N 1
ATOM 4961 C CA . ILE A 1 653 ? 22.606 2.628 33.290 1.00 88.94 653 ILE A CA 1
ATOM 4962 C C . ILE A 1 653 ? 23.659 2.387 32.195 1.00 88.94 653 ILE A C 1
ATOM 4964 O O . ILE A 1 653 ? 24.840 2.694 32.362 1.00 88.94 653 ILE A O 1
ATOM 4968 N N . ASN A 1 654 ? 23.223 1.826 31.071 1.00 87.44 654 ASN A N 1
ATOM 4969 C CA . ASN A 1 654 ? 24.035 1.546 29.890 1.00 87.44 654 ASN A CA 1
ATOM 4970 C C . ASN A 1 654 ? 23.186 1.680 28.608 1.00 87.44 654 ASN A C 1
ATOM 4972 O O . ASN A 1 654 ? 22.010 2.036 28.665 1.00 87.44 654 ASN A O 1
ATOM 4976 N N . GLU A 1 655 ? 23.771 1.404 27.441 1.00 84.44 655 GLU A N 1
ATOM 4977 C CA . GLU A 1 655 ? 23.077 1.539 26.149 1.00 84.44 655 GLU A CA 1
ATOM 4978 C C . GLU A 1 655 ? 21.893 0.571 25.966 1.00 84.44 655 GLU A C 1
ATOM 4980 O O . GLU A 1 655 ? 21.000 0.851 25.170 1.00 84.44 655 GLU A O 1
ATOM 4985 N N . GLU A 1 656 ? 21.853 -0.540 26.708 1.00 86.12 656 GLU A N 1
ATOM 4986 C CA . GLU A 1 656 ? 20.800 -1.557 26.620 1.00 86.12 656 GLU A CA 1
ATOM 4987 C C . GLU A 1 656 ? 19.576 -1.175 27.468 1.00 86.12 656 GLU A C 1
ATOM 4989 O O . GLU A 1 656 ? 18.455 -1.126 26.964 1.00 86.12 656 GLU A O 1
ATOM 4994 N N . ASN A 1 657 ? 19.773 -0.855 28.753 1.00 90.38 657 ASN A N 1
ATOM 4995 C CA . ASN A 1 657 ? 18.677 -0.526 29.676 1.00 90.38 657 ASN A CA 1
ATOM 4996 C C . ASN A 1 657 ? 18.296 0.969 29.686 1.00 90.38 657 ASN A C 1
ATOM 4998 O O . ASN A 1 657 ? 17.213 1.335 30.154 1.00 90.38 657 ASN A O 1
ATOM 5002 N N . GLY A 1 658 ? 19.153 1.834 29.143 1.00 90.69 658 GLY A N 1
ATOM 5003 C CA . GLY A 1 658 ? 18.984 3.284 29.103 1.00 90.69 658 GLY A CA 1
ATOM 5004 C C . GLY A 1 658 ? 17.680 3.758 28.465 1.00 90.69 658 GLY A C 1
ATOM 5005 O O . GLY A 1 658 ? 16.962 4.541 29.094 1.00 90.69 658 GLY A O 1
ATOM 5006 N N . PRO A 1 659 ? 17.316 3.277 27.259 1.00 94.31 659 PRO A N 1
ATOM 5007 C CA . PRO A 1 659 ? 16.052 3.634 26.618 1.00 94.31 659 PRO A CA 1
ATOM 5008 C C . PRO A 1 659 ? 14.815 3.304 27.465 1.00 94.31 659 PRO A C 1
ATOM 5010 O O . PRO A 1 659 ? 13.879 4.101 27.525 1.00 94.31 659 PRO A O 1
ATOM 5013 N N . ALA A 1 660 ? 14.825 2.179 28.185 1.00 94.56 660 ALA A N 1
ATOM 5014 C CA . ALA A 1 660 ? 13.729 1.797 29.073 1.00 94.56 660 ALA A CA 1
ATOM 5015 C C . ALA A 1 660 ? 13.627 2.724 30.296 1.00 94.56 660 ALA A C 1
ATOM 5017 O O . ALA A 1 660 ? 12.534 3.170 30.651 1.00 94.56 660 ALA A O 1
ATOM 5018 N N . ILE A 1 661 ? 14.765 3.059 30.916 1.00 94.38 661 ILE A N 1
ATOM 5019 C CA . ILE A 1 661 ? 14.832 4.002 32.044 1.00 94.38 661 ILE A CA 1
ATOM 5020 C C . ILE A 1 661 ? 14.341 5.392 31.606 1.00 94.38 661 ILE A C 1
ATOM 5022 O O . ILE A 1 661 ? 13.566 6.023 32.326 1.00 94.38 661 ILE A O 1
ATOM 5026 N N . TYR A 1 662 ? 14.713 5.843 30.404 1.00 94.06 662 TYR A N 1
ATOM 5027 C CA . TYR A 1 662 ? 14.211 7.088 29.817 1.00 94.06 662 TYR A CA 1
ATOM 5028 C C . TYR A 1 662 ? 12.682 7.089 29.646 1.00 94.06 662 TYR A C 1
ATOM 5030 O O . TYR A 1 662 ? 12.017 8.049 30.053 1.00 94.06 662 TYR A O 1
ATOM 5038 N N . LEU A 1 663 ? 12.106 6.018 29.085 1.00 94.81 663 LEU A N 1
ATOM 5039 C CA . LEU A 1 663 ? 10.652 5.904 28.924 1.00 94.81 663 LEU A CA 1
ATOM 5040 C C . LEU A 1 663 ? 9.933 5.954 30.267 1.00 94.81 663 LEU A C 1
ATOM 5042 O O . LEU A 1 663 ? 8.964 6.695 30.419 1.00 94.81 663 LEU A O 1
ATOM 5046 N N . PHE A 1 664 ? 10.426 5.209 31.255 1.00 95.75 664 PHE A N 1
ATOM 5047 C CA . PHE A 1 664 ? 9.837 5.213 32.587 1.00 95.75 664 PHE A CA 1
ATOM 5048 C C . PHE A 1 664 ? 9.941 6.583 33.274 1.00 95.75 664 PHE A C 1
ATOM 5050 O O . PHE A 1 664 ? 8.977 7.022 33.905 1.00 95.75 664 PHE A O 1
ATOM 5057 N N . SER A 1 665 ? 11.067 7.286 33.111 1.00 92.94 665 SER A N 1
ATOM 5058 C CA . SER A 1 665 ? 11.235 8.659 33.606 1.00 92.94 665 SER A CA 1
ATOM 5059 C C . SER A 1 665 ? 10.205 9.601 32.975 1.00 92.94 665 SER A C 1
ATOM 5061 O O . SER A 1 665 ? 9.529 10.351 33.675 1.00 92.94 665 SER A O 1
ATOM 5063 N N . THR A 1 666 ? 10.004 9.489 31.659 1.00 91.94 666 THR A N 1
ATOM 5064 C CA . THR A 1 666 ? 9.023 10.293 30.915 1.00 91.94 666 THR A CA 1
ATOM 5065 C C . THR A 1 666 ? 7.589 10.004 31.368 1.00 91.94 666 THR A C 1
ATOM 5067 O O . THR A 1 666 ? 6.830 10.930 31.646 1.00 91.94 666 THR A O 1
ATOM 5070 N N . ILE A 1 667 ? 7.222 8.725 31.511 1.00 94.56 667 ILE A N 1
ATOM 5071 C CA . ILE A 1 667 ? 5.911 8.308 32.031 1.00 94.56 667 ILE A CA 1
ATOM 5072 C C . ILE A 1 667 ? 5.699 8.844 33.453 1.00 94.56 667 ILE A C 1
ATOM 5074 O O . ILE A 1 667 ? 4.622 9.339 33.772 1.00 94.56 667 ILE A O 1
ATOM 5078 N N . THR A 1 668 ? 6.734 8.808 34.295 1.00 92.81 668 THR A N 1
ATOM 5079 C CA . THR A 1 668 ? 6.678 9.322 35.670 1.00 92.81 668 THR A CA 1
ATOM 5080 C C . THR A 1 668 ? 6.442 10.836 35.714 1.00 92.81 668 THR A C 1
ATOM 5082 O O . THR A 1 668 ? 5.647 11.295 36.535 1.00 92.81 668 THR A O 1
ATOM 5085 N N . CYS A 1 669 ? 7.040 11.613 34.802 1.00 89.75 669 CYS A N 1
ATOM 5086 C CA . CYS A 1 669 ? 6.737 13.043 34.667 1.00 89.75 669 CYS A CA 1
ATOM 5087 C C . CYS A 1 669 ? 5.257 13.292 34.326 1.00 89.75 669 CYS A C 1
ATOM 5089 O O . CYS A 1 669 ? 4.643 14.183 34.913 1.00 89.75 669 CYS A O 1
ATOM 5091 N N . ILE A 1 670 ? 4.678 12.491 33.421 1.00 91.69 670 ILE A N 1
ATOM 5092 C CA . ILE A 1 670 ? 3.263 12.600 33.023 1.00 91.69 670 ILE A CA 1
ATOM 5093 C C . ILE A 1 670 ? 2.340 12.219 34.187 1.00 91.69 670 ILE A C 1
ATOM 5095 O O . ILE A 1 670 ? 1.379 12.935 34.465 1.00 91.69 670 ILE A O 1
ATOM 5099 N N . ILE A 1 671 ? 2.648 11.135 34.909 1.00 90.94 671 ILE A N 1
ATOM 5100 C CA . ILE A 1 671 ? 1.899 10.710 36.103 1.00 90.94 671 ILE A CA 1
ATOM 5101 C C . ILE A 1 671 ? 1.858 11.836 37.144 1.00 90.94 671 ILE A C 1
ATOM 5103 O O . ILE A 1 671 ? 0.790 12.142 37.671 1.00 90.94 671 ILE A O 1
ATOM 5107 N N . GLY A 1 672 ? 2.991 12.503 37.393 1.00 86.31 672 GLY A N 1
ATOM 5108 C CA . GLY A 1 672 ? 3.061 13.629 38.329 1.00 86.31 672 GLY A CA 1
ATOM 5109 C C . GLY A 1 672 ? 2.120 14.787 37.975 1.00 86.31 672 GLY A C 1
ATOM 5110 O O . GLY A 1 672 ? 1.571 15.423 38.872 1.00 86.31 672 GLY A O 1
ATOM 5111 N N . CYS A 1 673 ? 1.888 15.036 36.684 1.00 85.94 673 CYS A N 1
ATOM 5112 C CA . CYS A 1 673 ? 0.935 16.043 36.211 1.00 85.94 673 CYS A CA 1
ATOM 5113 C C . CYS A 1 673 ? -0.528 15.567 36.294 1.00 85.94 673 CYS A C 1
ATOM 5115 O O . CYS A 1 673 ? -1.409 16.366 36.626 1.00 85.94 673 CYS A O 1
ATOM 5117 N N . ALA A 1 674 ? -0.759 14.281 36.010 1.00 88.94 674 ALA A N 1
ATOM 5118 C CA . ALA A 1 674 ? -2.071 13.647 35.879 1.00 88.94 674 ALA A CA 1
ATOM 5119 C C . ALA A 1 674 ? -2.785 13.364 37.212 1.00 88.94 674 ALA A C 1
ATOM 5121 O O . ALA A 1 674 ? -4.007 13.205 37.223 1.00 88.94 674 ALA A O 1
ATOM 5122 N N . LEU A 1 675 ? -2.046 13.257 38.323 1.00 85.31 675 LEU A N 1
ATOM 5123 C CA . LEU A 1 675 ? -2.626 12.946 39.632 1.00 85.31 675 LEU A CA 1
ATOM 5124 C C . LEU A 1 675 ? -3.662 14.008 40.067 1.00 85.31 675 LEU A C 1
ATOM 5126 O O . LEU A 1 675 ? -3.397 15.212 39.946 1.00 85.31 675 LEU A O 1
ATOM 5130 N N . PRO A 1 676 ? -4.831 13.598 40.606 1.00 78.19 676 PRO A N 1
ATOM 5131 C CA . PRO A 1 676 ? -5.853 14.536 41.063 1.00 78.19 676 PRO A CA 1
ATOM 5132 C C . PRO A 1 676 ? -5.346 15.473 42.159 1.00 78.19 676 PRO A C 1
ATOM 5134 O O . PRO A 1 676 ? -4.565 15.091 43.030 1.00 78.19 676 PRO A O 1
ATOM 5137 N N . ARG A 1 677 ? -5.843 16.711 42.149 1.00 74.50 677 ARG A N 1
ATOM 5138 C CA . ARG A 1 677 ? -5.450 17.765 43.096 1.00 74.50 677 ARG A CA 1
ATOM 5139 C C . ARG A 1 677 ? -6.551 17.910 44.147 1.00 74.50 677 ARG A C 1
ATOM 5141 O O . ARG A 1 677 ? -7.653 18.336 43.802 1.00 74.50 677 ARG A O 1
ATOM 5148 N N . ARG A 1 678 ? -6.299 17.531 45.407 1.00 64.19 678 ARG A N 1
ATOM 5149 C CA . ARG A 1 678 ? -7.296 17.664 46.490 1.00 64.19 678 ARG A CA 1
ATOM 5150 C C . ARG A 1 678 ? -7.387 19.125 46.958 1.00 64.19 678 ARG A C 1
ATOM 5152 O O . ARG A 1 678 ? -6.425 19.876 46.842 1.00 64.19 678 ARG A O 1
ATOM 5159 N N . ARG A 1 679 ? -8.553 19.544 47.473 1.00 48.56 679 ARG A N 1
ATOM 5160 C CA . ARG A 1 679 ? -8.853 20.951 47.843 1.00 48.56 679 ARG A CA 1
ATOM 5161 C C . ARG A 1 679 ? -7.889 21.561 48.871 1.00 48.56 679 ARG A C 1
ATOM 5163 O O . ARG A 1 679 ? -7.690 22.770 48.824 1.00 48.56 679 ARG A O 1
ATOM 5170 N N . ASP A 1 680 ? -7.287 20.734 49.725 1.00 48.56 680 ASP A N 1
ATOM 5171 C CA . ASP A 1 680 ? -6.372 21.160 50.796 1.00 48.56 680 ASP A CA 1
ATOM 5172 C C . ASP A 1 680 ? -4.884 20.981 50.431 1.00 48.56 680 ASP A C 1
ATOM 5174 O O . ASP A 1 680 ? -3.998 21.356 51.200 1.00 48.56 680 ASP A O 1
ATOM 5178 N N . ASP A 1 681 ? -4.587 20.451 49.238 1.00 53.94 681 ASP A N 1
ATOM 5179 C CA . ASP A 1 681 ? -3.225 20.362 48.718 1.00 53.94 681 ASP A CA 1
ATOM 5180 C C . ASP A 1 681 ? -2.836 21.716 48.106 1.00 53.94 681 ASP A C 1
ATOM 5182 O O . ASP A 1 681 ? -2.962 21.947 46.903 1.00 53.94 681 ASP A O 1
ATOM 5186 N N . LEU A 1 682 ? -2.338 22.643 48.921 1.00 51.53 682 LEU A N 1
ATOM 5187 C CA . LEU A 1 682 ? -1.531 23.747 48.399 1.00 51.53 682 LEU A CA 1
ATOM 5188 C C . LEU A 1 682 ? -0.143 23.171 48.052 1.00 51.53 682 LEU A C 1
ATOM 5190 O O . LEU A 1 682 ? 0.678 22.924 48.930 1.00 51.53 682 LEU A O 1
ATOM 5194 N N . TRP A 1 683 ? 0.122 22.896 46.768 1.00 52.78 683 TRP A N 1
ATOM 5195 C CA . TRP A 1 683 ? 1.294 22.122 46.313 1.00 52.78 683 TRP A CA 1
ATOM 5196 C C . TRP A 1 683 ? 2.665 22.756 46.566 1.00 52.78 683 TRP A C 1
ATOM 5198 O O . TRP A 1 683 ? 3.662 22.082 46.346 1.00 52.78 683 TRP A O 1
ATOM 5208 N N . VAL A 1 684 ? 2.761 24.020 46.987 1.00 49.69 684 VAL A N 1
ATOM 5209 C CA . VAL A 1 684 ? 4.062 24.631 47.341 1.00 49.69 684 VAL A CA 1
ATOM 5210 C C . VAL A 1 684 ? 4.364 24.483 48.843 1.00 49.69 684 VAL A C 1
ATOM 5212 O O . VAL A 1 684 ? 5.527 24.565 49.244 1.00 49.69 684 VAL A O 1
ATOM 5215 N N . SER A 1 685 ? 3.353 24.124 49.648 1.00 49.97 685 SER A N 1
ATOM 5216 C CA . SER A 1 685 ? 3.500 23.733 51.057 1.00 49.97 685 SER A CA 1
ATOM 5217 C C . SER A 1 685 ? 4.173 22.362 51.228 1.00 49.97 685 SER A C 1
ATOM 5219 O O . SER A 1 685 ? 4.745 22.090 52.276 1.00 49.97 685 SER A O 1
ATOM 5221 N N . ASN A 1 686 ? 4.108 21.504 50.203 1.00 54.66 686 ASN A N 1
ATOM 5222 C CA . ASN A 1 686 ? 4.766 20.197 50.135 1.00 54.66 686 ASN A CA 1
ATOM 5223 C C . ASN A 1 686 ? 5.746 20.212 48.956 1.00 54.66 686 ASN A C 1
ATOM 5225 O O . ASN A 1 686 ? 5.366 20.640 47.877 1.00 54.66 686 ASN A O 1
ATOM 5229 N N . ASP A 1 687 ? 6.972 19.706 49.090 1.00 62.88 687 ASP A N 1
ATOM 5230 C CA . ASP A 1 687 ? 8.034 19.798 48.063 1.00 62.88 687 ASP A CA 1
ATOM 5231 C C . ASP A 1 687 ? 7.758 19.057 46.724 1.00 62.88 687 ASP A C 1
ATOM 5233 O O . ASP A 1 687 ? 8.668 18.818 45.931 1.00 62.88 687 ASP A O 1
ATOM 5237 N N . ARG A 1 688 ? 6.504 18.699 46.420 1.00 67.25 688 ARG A N 1
ATOM 5238 C CA . ARG A 1 688 ? 6.079 17.946 45.232 1.00 67.25 688 ARG A CA 1
ATOM 5239 C C . ARG A 1 688 ? 6.381 18.661 43.916 1.00 67.25 688 ARG A C 1
ATOM 5241 O O . ARG A 1 688 ? 6.774 17.995 42.964 1.00 67.25 688 ARG A O 1
ATOM 5248 N N . ILE A 1 689 ? 6.252 19.991 43.843 1.00 71.56 689 ILE A N 1
ATOM 5249 C CA . ILE A 1 689 ? 6.601 20.729 42.614 1.00 71.56 689 ILE A CA 1
ATOM 5250 C C . ILE A 1 689 ? 8.103 20.658 42.324 1.00 71.56 689 ILE A C 1
ATOM 5252 O O . ILE A 1 689 ? 8.509 20.469 41.182 1.00 71.56 689 ILE A O 1
ATOM 5256 N N . PHE A 1 690 ? 8.938 20.725 43.361 1.00 73.69 690 PHE A N 1
ATOM 5257 C CA . PHE A 1 690 ? 10.388 20.615 43.225 1.00 73.69 690 PHE A CA 1
ATOM 5258 C C . PHE A 1 690 ? 10.830 19.184 42.958 1.00 73.69 690 PHE A C 1
ATOM 5260 O O . PHE A 1 690 ? 11.764 18.977 42.187 1.00 73.69 690 PHE A O 1
ATOM 5267 N N . GLN A 1 691 ? 10.133 18.196 43.519 1.00 75.06 691 GLN A N 1
ATOM 5268 C CA . GLN A 1 691 ? 10.302 16.794 43.145 1.00 75.06 691 GLN A CA 1
ATOM 5269 C C . GLN A 1 691 ? 9.962 16.592 41.665 1.00 75.06 691 GLN A C 1
ATOM 5271 O O . GLN A 1 691 ? 10.760 16.005 40.942 1.00 75.06 691 GLN A O 1
ATOM 5276 N N . TRP A 1 692 ? 8.851 17.159 41.185 1.00 81.88 692 TRP A N 1
ATOM 5277 C CA . TRP A 1 692 ? 8.475 17.126 39.772 1.00 81.88 692 TRP A CA 1
ATOM 5278 C C . TRP A 1 692 ? 9.525 17.793 38.873 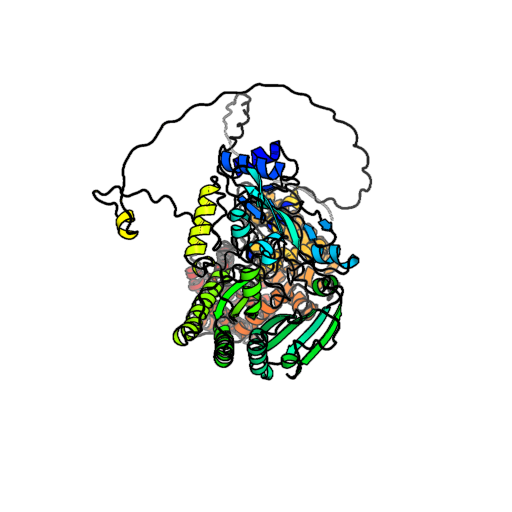1.00 81.88 692 TRP A C 1
ATOM 5280 O O . TRP A 1 692 ? 9.987 17.177 37.917 1.00 81.88 692 TRP A O 1
ATOM 5290 N N . LEU A 1 693 ? 10.002 18.991 39.222 1.00 81.56 693 LEU A N 1
ATOM 5291 C CA . LEU A 1 693 ? 11.094 19.658 38.499 1.00 81.56 693 LEU A CA 1
ATOM 5292 C C . LEU A 1 693 ? 12.389 18.826 38.505 1.00 81.56 693 LEU A C 1
ATOM 5294 O O . LEU A 1 693 ? 13.103 18.762 37.503 1.00 81.56 693 LEU A O 1
ATOM 5298 N N . SER A 1 694 ? 12.673 18.135 39.611 1.00 81.19 694 SER A N 1
ATOM 5299 C CA . SER A 1 694 ? 13.832 17.243 39.729 1.00 81.19 694 SER A CA 1
ATOM 5300 C C . SER A 1 694 ? 13.712 16.008 38.825 1.00 81.19 694 SER A C 1
ATOM 5302 O O . SER A 1 694 ? 14.731 15.533 38.324 1.00 81.19 694 SER A O 1
ATOM 5304 N N . LEU A 1 695 ? 12.496 15.520 38.532 1.00 82.94 695 LEU A N 1
ATOM 5305 C CA . LEU A 1 695 ? 12.276 14.435 37.559 1.00 82.94 695 LEU A CA 1
ATOM 5306 C C . LEU A 1 695 ? 12.693 14.845 36.138 1.00 82.94 695 LEU A C 1
ATOM 5308 O O . LEU A 1 695 ? 13.309 14.055 35.416 1.00 82.94 695 LEU A O 1
ATOM 5312 N N . PHE A 1 696 ? 12.423 16.092 35.739 1.00 82.31 696 PHE A N 1
ATOM 5313 C CA . PHE A 1 696 ? 12.869 16.611 34.440 1.00 82.31 696 PHE A CA 1
ATOM 5314 C C . PHE A 1 696 ? 14.397 16.662 34.355 1.00 82.31 696 PHE A C 1
ATOM 5316 O O . PHE A 1 696 ? 14.962 16.267 33.335 1.00 82.31 696 PHE A O 1
ATOM 5323 N N . ARG A 1 697 ? 15.083 17.044 35.441 1.00 83.88 697 ARG A N 1
ATOM 5324 C CA . ARG A 1 697 ? 16.554 16.989 35.505 1.00 83.88 697 ARG A CA 1
ATOM 5325 C C . ARG A 1 697 ? 17.100 15.575 35.442 1.00 83.88 697 ARG A C 1
ATOM 5327 O O . ARG A 1 697 ? 18.022 15.324 34.672 1.00 83.88 697 ARG A O 1
ATOM 5334 N N . GLY A 1 698 ? 16.494 14.643 36.177 1.00 85.00 698 GLY A N 1
ATOM 5335 C CA . GLY A 1 698 ? 16.825 13.222 36.073 1.00 85.00 698 GLY A CA 1
ATOM 5336 C C . GLY A 1 698 ? 16.716 12.722 34.631 1.00 85.00 698 GLY A C 1
ATOM 5337 O O . GLY A 1 698 ? 17.631 12.073 34.129 1.00 85.00 698 GLY A O 1
ATOM 5338 N N . THR A 1 699 ? 15.654 13.123 33.927 1.00 86.50 699 THR A N 1
ATOM 5339 C CA . THR A 1 699 ? 15.441 12.787 32.511 1.00 86.50 699 THR A CA 1
ATOM 5340 C C . THR A 1 699 ? 16.543 13.360 31.613 1.00 86.50 699 THR A C 1
ATOM 5342 O O . THR A 1 699 ? 17.057 12.641 30.759 1.00 86.50 699 THR A O 1
ATOM 5345 N N . VAL A 1 700 ? 16.964 14.614 31.816 1.00 86.44 700 VAL A N 1
ATOM 5346 C CA . VAL A 1 700 ? 18.067 15.228 31.048 1.00 86.44 700 VAL A CA 1
ATOM 5347 C C . VAL A 1 700 ? 19.387 14.485 31.266 1.00 86.44 700 VAL A C 1
ATOM 5349 O O . VAL A 1 700 ? 20.086 14.194 30.294 1.00 86.44 700 VAL A O 1
ATOM 5352 N N . SER A 1 701 ? 19.702 14.120 32.510 1.00 86.81 701 SER A N 1
ATOM 5353 C CA . SER A 1 701 ? 20.896 13.330 32.831 1.00 86.81 701 SER A CA 1
ATOM 5354 C C . SER A 1 701 ? 20.873 11.962 32.145 1.00 86.81 701 SER A C 1
ATOM 5356 O O . SER A 1 701 ? 21.871 11.569 31.547 1.00 86.81 701 SER A O 1
ATOM 5358 N N . ILE A 1 702 ? 19.723 11.274 32.139 1.00 88.38 702 ILE A N 1
ATOM 5359 C CA . ILE A 1 702 ? 19.547 10.001 31.421 1.00 88.38 702 ILE A CA 1
ATOM 5360 C C . ILE A 1 702 ? 19.800 10.186 29.919 1.00 88.38 702 ILE A C 1
ATOM 5362 O O . ILE A 1 702 ? 20.570 9.428 29.331 1.00 88.38 702 ILE A O 1
ATOM 5366 N N . ILE A 1 703 ? 19.204 11.211 29.296 1.00 86.62 703 ILE A N 1
ATOM 5367 C CA . ILE A 1 703 ? 19.400 11.501 27.867 1.00 86.62 703 ILE A CA 1
ATOM 5368 C C . ILE A 1 703 ? 20.884 11.716 27.553 1.00 86.62 703 ILE A C 1
ATOM 5370 O O . ILE A 1 703 ? 21.375 11.202 26.549 1.00 86.62 703 ILE A O 1
ATOM 5374 N N . ALA A 1 704 ? 21.605 12.447 28.407 1.00 86.31 704 ALA A N 1
ATOM 5375 C CA . ALA A 1 704 ? 23.034 12.685 28.232 1.00 86.31 704 ALA A CA 1
ATOM 5376 C C . ALA A 1 704 ? 23.856 11.389 28.345 1.00 86.31 704 ALA A C 1
ATOM 5378 O O . ALA A 1 704 ? 24.770 11.181 27.548 1.00 86.31 704 ALA A O 1
ATOM 5379 N N . SER A 1 705 ? 23.511 10.503 29.286 1.00 83.94 705 SER A N 1
ATOM 5380 C CA . SER A 1 705 ? 24.225 9.242 29.519 1.00 83.94 705 SER A CA 1
ATOM 5381 C C . SER A 1 705 ? 24.047 8.204 28.410 1.00 83.94 705 SER A C 1
ATOM 5383 O O . SER A 1 705 ? 24.957 7.411 28.190 1.00 83.94 705 SER A O 1
ATOM 5385 N N . VAL A 1 706 ? 22.906 8.188 27.709 1.00 85.00 706 VAL A N 1
ATOM 5386 C CA . VAL A 1 706 ? 22.585 7.149 26.704 1.00 85.00 706 VAL A CA 1
ATOM 5387 C C . VAL A 1 706 ? 22.221 7.722 25.329 1.00 85.00 706 VAL A C 1
ATOM 5389 O O . VAL A 1 706 ? 21.514 7.100 24.533 1.00 85.00 706 VAL A O 1
ATOM 5392 N N . ASN A 1 707 ? 22.746 8.912 25.034 1.00 82.38 707 ASN A N 1
ATOM 5393 C CA . ASN A 1 707 ? 22.425 9.736 23.869 1.00 82.38 707 ASN A CA 1
ATOM 5394 C C . ASN A 1 707 ? 22.440 8.987 22.520 1.00 82.38 707 ASN A C 1
ATOM 5396 O O . ASN A 1 707 ? 21.527 9.159 21.715 1.00 82.38 707 ASN A O 1
ATOM 5400 N N . GLU A 1 708 ? 23.457 8.164 22.252 1.00 79.12 708 GLU A N 1
ATOM 5401 C CA . GLU A 1 708 ? 23.576 7.472 20.958 1.00 79.12 708 GLU A CA 1
ATOM 5402 C C . GLU A 1 708 ? 22.545 6.346 20.798 1.00 79.12 708 GLU A C 1
ATOM 5404 O O . GLU A 1 708 ? 21.909 6.242 19.745 1.00 79.12 708 GLU A O 1
ATOM 5409 N N . SER A 1 709 ? 22.285 5.571 21.857 1.00 82.69 709 SER A N 1
ATOM 5410 C CA . SER A 1 709 ? 21.253 4.520 21.855 1.00 82.69 709 SER A CA 1
ATOM 5411 C C . SER A 1 709 ? 19.846 5.088 21.621 1.00 82.69 709 SER A C 1
ATOM 5413 O O . SER A 1 709 ? 19.046 4.521 20.879 1.00 82.69 709 SER A O 1
ATOM 5415 N N . LEU A 1 710 ? 19.564 6.270 22.178 1.00 85.00 710 LEU A N 1
ATOM 5416 C CA . LEU A 1 710 ? 18.288 6.965 22.025 1.00 85.00 710 LEU A CA 1
ATOM 5417 C C . LEU A 1 710 ? 18.091 7.531 20.610 1.00 85.00 710 LEU A C 1
ATOM 5419 O O . LEU A 1 710 ? 16.960 7.616 20.137 1.00 85.00 710 LEU A O 1
ATOM 5423 N N . LYS A 1 711 ? 19.180 7.897 19.922 1.00 80.06 711 LYS A N 1
ATOM 5424 C CA . LYS A 1 711 ? 19.158 8.452 18.557 1.00 80.06 711 LYS A CA 1
ATOM 5425 C C . LYS A 1 711 ? 19.135 7.401 17.452 1.00 80.06 711 LYS A C 1
ATOM 5427 O O . LYS A 1 711 ? 18.691 7.717 16.353 1.00 80.06 711 LYS A O 1
ATOM 5432 N N . SER A 1 712 ? 19.638 6.199 17.717 1.00 76.25 712 SER A N 1
ATOM 5433 C CA . SER A 1 712 ? 19.793 5.133 16.715 1.00 76.25 712 SER A CA 1
ATOM 5434 C C . SER A 1 712 ? 18.882 3.924 16.949 1.00 76.25 712 SER A C 1
ATOM 5436 O O . SER A 1 712 ? 18.641 3.157 16.020 1.00 76.25 712 SER A O 1
ATOM 5438 N N . GLY A 1 713 ? 18.357 3.758 18.167 1.00 81.50 713 GLY A N 1
ATOM 5439 C CA . GLY A 1 713 ? 17.493 2.645 18.552 1.00 81.50 713 GLY A CA 1
ATOM 5440 C C . GLY A 1 713 ? 15.998 2.872 18.279 1.00 81.50 713 GLY A C 1
ATOM 5441 O O . GLY A 1 713 ? 15.611 3.834 17.618 1.00 81.50 713 GLY A O 1
ATOM 5442 N N . PRO A 1 714 ? 15.108 2.024 18.829 1.00 80.38 714 PRO A N 1
ATOM 5443 C CA . PRO A 1 714 ? 13.663 2.084 18.559 1.00 80.38 714 PRO A CA 1
ATOM 5444 C C . PRO A 1 714 ? 12.970 3.393 18.984 1.00 80.38 714 PRO A C 1
ATOM 5446 O O . PRO A 1 714 ? 11.879 3.696 18.507 1.00 80.38 714 PRO A O 1
ATOM 5449 N N . LEU A 1 715 ? 13.596 4.179 19.870 1.00 88.94 715 LEU A N 1
ATOM 5450 C CA . LEU A 1 715 ? 13.119 5.505 20.289 1.00 88.94 715 LEU A CA 1
ATOM 5451 C C . LEU A 1 715 ? 13.667 6.654 19.429 1.00 88.94 715 LEU A C 1
ATOM 5453 O O . LEU A 1 715 ? 13.294 7.806 19.659 1.00 88.94 715 LEU A O 1
ATOM 5457 N N . ALA A 1 716 ? 14.476 6.360 18.405 1.00 84.19 716 ALA A N 1
ATOM 5458 C CA . ALA A 1 716 ? 15.029 7.341 17.474 1.00 84.19 716 ALA A CA 1
ATOM 5459 C C . ALA A 1 716 ? 14.000 8.342 16.919 1.00 84.19 716 ALA A C 1
ATOM 5461 O O . ALA A 1 716 ? 14.358 9.519 16.798 1.00 84.19 716 ALA A O 1
ATOM 5462 N N . PRO A 1 717 ? 12.731 7.971 16.633 1.00 81.62 717 PRO A N 1
ATOM 5463 C CA . PRO A 1 717 ? 11.737 8.947 16.195 1.00 81.62 717 PRO A CA 1
ATOM 5464 C C . PRO A 1 717 ? 11.479 10.060 17.226 1.00 81.62 717 PRO A C 1
ATOM 5466 O O . PRO A 1 717 ? 11.415 11.230 16.846 1.00 81.62 717 PRO A O 1
ATOM 5469 N N . MET A 1 718 ? 11.429 9.735 18.529 1.00 84.69 718 MET A N 1
ATOM 5470 C CA . MET A 1 718 ? 11.245 10.724 19.607 1.00 84.69 718 MET A CA 1
ATOM 5471 C C . MET A 1 718 ? 12.391 11.739 19.633 1.00 84.69 718 MET A C 1
ATOM 5473 O O . MET A 1 718 ? 12.167 12.948 19.707 1.00 84.69 718 MET A O 1
ATOM 5477 N N . PHE A 1 719 ? 13.627 11.254 19.511 1.00 84.06 719 PHE A N 1
ATOM 5478 C CA . PHE A 1 719 ? 14.827 12.086 19.595 1.00 84.06 719 PHE A CA 1
ATOM 5479 C C . PHE A 1 719 ? 15.129 12.836 18.301 1.00 84.06 719 PHE A C 1
ATOM 5481 O O . PHE A 1 719 ? 15.648 13.949 18.349 1.00 84.06 719 PHE A O 1
ATOM 5488 N N . THR A 1 720 ? 14.772 12.283 17.144 1.00 78.00 720 THR A N 1
ATOM 5489 C CA . THR A 1 720 ? 14.921 12.966 15.853 1.00 78.00 720 THR A CA 1
ATOM 5490 C C . THR A 1 720 ? 13.976 14.160 15.764 1.00 78.00 720 THR A C 1
ATOM 5492 O O . THR A 1 720 ? 14.413 15.262 15.423 1.00 78.00 720 THR A O 1
ATOM 5495 N N . LEU A 1 721 ? 12.705 13.969 16.137 1.00 77.44 721 LEU A N 1
ATOM 5496 C CA . LEU A 1 721 ? 11.718 15.048 16.205 1.00 77.44 721 LEU A CA 1
ATOM 5497 C C . LEU A 1 721 ? 12.100 16.079 17.273 1.00 77.44 721 LEU A C 1
ATOM 5499 O O . LEU A 1 721 ? 12.149 17.274 16.979 1.00 77.44 721 LEU A O 1
ATOM 5503 N N . GLY A 1 722 ? 12.468 15.623 18.476 1.00 78.75 722 GLY A N 1
ATOM 5504 C CA . GLY A 1 722 ? 12.933 16.494 19.557 1.00 78.75 722 GLY A CA 1
ATOM 5505 C C . GLY A 1 722 ? 14.161 17.326 19.174 1.00 78.75 722 GLY A C 1
ATOM 5506 O O . GLY A 1 722 ? 14.206 18.520 19.456 1.00 78.75 722 GLY A O 1
ATOM 5507 N N . ARG A 1 723 ? 15.133 16.747 18.457 1.00 81.25 723 ARG A N 1
ATOM 5508 C CA . ARG A 1 723 ? 16.334 17.460 17.988 1.00 81.25 723 ARG A CA 1
ATOM 5509 C C . ARG A 1 723 ? 16.005 18.551 16.976 1.00 81.25 723 ARG A C 1
ATOM 5511 O O . ARG A 1 723 ? 16.545 19.646 17.084 1.00 81.25 723 ARG A O 1
ATOM 5518 N N . ARG A 1 724 ? 15.131 18.270 16.003 1.00 77.81 724 ARG A N 1
ATOM 5519 C CA . ARG A 1 724 ? 14.688 19.272 15.017 1.00 77.81 724 ARG A CA 1
ATOM 5520 C C . ARG A 1 724 ? 13.999 20.447 15.706 1.00 77.81 724 ARG A C 1
ATOM 5522 O O . ARG A 1 724 ? 14.328 21.594 15.423 1.00 77.81 724 ARG A O 1
ATOM 5529 N N . ARG A 1 725 ? 13.106 20.149 16.653 1.00 83.00 725 ARG A N 1
ATOM 5530 C CA . ARG A 1 725 ? 12.409 21.155 17.467 1.00 83.00 725 ARG A CA 1
ATOM 5531 C C . ARG A 1 725 ? 13.379 21.966 18.324 1.00 83.00 725 ARG A C 1
ATOM 5533 O O . ARG A 1 725 ? 13.275 23.186 18.357 1.00 83.00 725 ARG A O 1
ATOM 5540 N N . GLY A 1 726 ? 14.370 21.309 18.927 1.00 84.56 726 GLY A N 1
ATOM 5541 C CA . GLY A 1 726 ? 15.428 21.964 19.694 1.00 84.56 726 GLY A CA 1
ATOM 5542 C C . GLY A 1 726 ? 16.263 22.936 18.864 1.00 84.56 726 GLY A C 1
ATOM 5543 O O . GLY A 1 726 ? 16.443 24.076 19.272 1.00 84.56 726 GLY A O 1
ATOM 5544 N N . LEU A 1 727 ? 16.694 22.528 17.667 1.00 83.75 727 LEU A N 1
ATOM 5545 C CA . LEU A 1 727 ? 17.433 23.402 16.748 1.00 83.75 727 LEU A CA 1
ATOM 5546 C C . LEU A 1 727 ? 16.588 24.596 16.283 1.00 83.75 727 LEU A C 1
ATOM 5548 O O . LEU A 1 727 ? 17.091 25.714 16.219 1.00 83.75 727 LEU A O 1
ATOM 5552 N N . ALA A 1 728 ? 15.302 24.377 15.990 1.00 82.12 728 ALA A N 1
ATOM 5553 C CA . ALA A 1 728 ? 14.385 25.456 15.631 1.00 82.12 728 ALA A CA 1
ATOM 5554 C C . ALA A 1 728 ? 14.192 26.446 16.790 1.00 82.12 728 ALA A C 1
ATOM 5556 O O . ALA A 1 728 ? 14.200 27.651 16.574 1.00 82.12 728 ALA A O 1
ATOM 5557 N N . TRP A 1 729 ? 14.070 25.946 18.022 1.00 90.12 729 TRP A N 1
ATOM 5558 C CA . TRP A 1 729 ? 13.974 26.774 19.223 1.00 90.12 729 TRP A CA 1
ATOM 5559 C C . TRP A 1 729 ? 15.257 27.574 19.482 1.00 90.12 729 TRP A C 1
ATOM 5561 O O . TRP A 1 729 ? 15.179 28.763 19.774 1.00 90.12 729 TRP A O 1
ATOM 5571 N N . GLU A 1 730 ? 16.435 26.966 19.306 1.00 86.56 730 GLU A N 1
ATOM 5572 C CA . GLU A 1 730 ? 17.737 27.639 19.450 1.00 86.56 730 GLU A CA 1
ATOM 5573 C C . GLU A 1 730 ? 17.949 28.738 18.399 1.00 86.56 730 GLU A C 1
ATOM 5575 O O . GLU A 1 730 ? 18.558 29.763 18.699 1.00 86.56 730 GLU A O 1
ATOM 5580 N N . ALA A 1 731 ? 17.420 28.549 17.186 1.00 83.25 731 ALA A N 1
ATOM 5581 C CA . ALA A 1 731 ? 17.509 29.518 16.096 1.00 83.25 731 ALA A CA 1
ATOM 5582 C C . ALA A 1 731 ? 16.580 30.736 16.268 1.00 83.25 731 ALA A C 1
ATOM 5584 O O . ALA A 1 731 ? 16.716 31.715 15.529 1.00 83.25 731 ALA A O 1
ATOM 5585 N N . ARG A 1 732 ? 15.632 30.700 17.216 1.00 83.75 732 ARG A N 1
ATOM 5586 C CA . ARG A 1 732 ? 14.708 31.814 17.456 1.00 83.75 732 ARG A CA 1
ATOM 5587 C C . ARG A 1 732 ? 15.406 32.953 18.185 1.00 83.75 732 ARG A C 1
ATOM 5589 O O . ARG A 1 732 ? 16.184 32.757 19.117 1.00 83.75 732 ARG A O 1
ATOM 5596 N N . SER A 1 733 ? 15.082 34.173 17.771 1.00 75.12 733 SER A N 1
ATOM 5597 C CA . SER A 1 733 ? 15.506 35.367 18.491 1.00 75.12 733 SER A CA 1
ATOM 5598 C C . SER A 1 733 ? 14.726 35.496 19.804 1.00 75.12 733 SER A C 1
ATOM 5600 O O . SER A 1 733 ? 13.555 35.129 19.891 1.00 75.12 733 SER A O 1
ATOM 5602 N N . THR A 1 734 ? 15.367 36.057 20.831 1.00 66.88 734 THR A N 1
ATOM 5603 C CA . THR A 1 734 ? 14.839 36.225 22.203 1.00 66.88 734 THR A CA 1
ATOM 5604 C C . THR A 1 734 ? 13.701 37.264 22.318 1.00 66.88 734 THR A C 1
ATOM 5606 O O . THR A 1 734 ? 13.144 37.474 23.388 1.00 66.88 734 THR A O 1
ATOM 5609 N N . SER A 1 735 ? 13.242 37.776 21.170 1.00 57.38 735 SER A N 1
ATOM 5610 C CA . SER A 1 735 ? 11.946 38.400 20.861 1.00 57.38 735 SER A CA 1
ATOM 5611 C C . SER A 1 735 ? 11.598 39.775 21.461 1.00 57.38 735 SER A C 1
ATOM 5613 O O . SER A 1 735 ? 11.713 40.045 22.650 1.00 57.38 735 SER A O 1
ATOM 5615 N N . ASN A 1 736 ? 11.037 40.619 20.584 1.00 66.81 736 ASN A N 1
ATOM 5616 C CA . ASN A 1 736 ? 10.429 41.938 20.817 1.00 66.81 736 ASN A CA 1
ATOM 5617 C C . ASN A 1 736 ? 9.093 41.873 21.602 1.00 66.81 736 ASN A C 1
ATOM 5619 O O . ASN A 1 736 ? 8.142 42.587 21.284 1.00 66.81 736 ASN A O 1
ATOM 5623 N N . GLN A 1 737 ? 8.969 40.981 22.588 1.00 82.06 737 GLN A N 1
ATOM 5624 C CA . GLN A 1 737 ? 7.732 40.792 23.351 1.00 82.06 737 GLN A CA 1
ATOM 5625 C C . GLN A 1 737 ? 7.665 41.785 24.515 1.00 82.06 737 GLN A C 1
ATOM 5627 O O . GLN A 1 737 ? 8.396 41.664 25.495 1.00 82.06 737 GLN A O 1
ATOM 5632 N N . THR A 1 738 ? 6.757 42.761 24.434 1.00 87.38 738 THR A N 1
ATOM 5633 C CA . THR A 1 738 ? 6.661 43.865 25.407 1.00 87.38 738 THR A CA 1
ATOM 5634 C C . THR A 1 738 ? 6.512 43.391 26.858 1.00 87.38 738 THR A C 1
ATOM 5636 O O . THR A 1 738 ? 7.083 43.999 27.757 1.00 87.38 738 THR A O 1
ATOM 5639 N N . PHE A 1 739 ? 5.797 42.288 27.107 1.00 90.88 739 PHE A N 1
ATOM 5640 C CA . PHE A 1 739 ? 5.616 41.752 28.462 1.00 90.88 739 PHE A CA 1
ATOM 5641 C C . PHE A 1 739 ? 6.904 41.145 29.050 1.00 90.88 739 PHE A C 1
ATOM 5643 O O . PHE A 1 739 ? 7.156 41.330 30.238 1.00 90.88 739 PHE A O 1
ATOM 5650 N N . LEU A 1 740 ? 7.756 40.500 28.241 1.00 92.88 740 LEU A N 1
ATOM 5651 C CA . LEU A 1 740 ? 9.062 40.003 28.700 1.00 92.88 740 LEU A CA 1
ATOM 5652 C C . LEU A 1 740 ? 10.083 41.127 28.860 1.00 92.88 740 LEU A C 1
ATOM 5654 O O . LEU A 1 740 ? 10.886 41.079 29.785 1.00 92.88 740 LEU A O 1
ATOM 5658 N N . ILE A 1 741 ? 10.023 42.162 28.014 1.00 91.81 741 ILE A N 1
ATOM 5659 C CA . ILE A 1 741 ? 10.848 43.371 28.170 1.00 91.81 741 ILE A CA 1
ATOM 5660 C C . ILE A 1 741 ? 10.533 44.049 29.510 1.00 91.81 741 ILE A C 1
ATOM 5662 O O . ILE A 1 741 ? 11.442 44.427 30.247 1.00 91.81 741 ILE A O 1
ATOM 5666 N N . ASN A 1 742 ? 9.248 44.153 29.858 1.00 93.00 742 ASN A N 1
ATOM 5667 C CA . ASN A 1 742 ? 8.824 44.709 31.140 1.00 93.00 742 ASN A CA 1
ATOM 5668 C C . ASN A 1 742 ? 9.289 43.851 32.325 1.00 93.00 742 ASN A C 1
ATOM 5670 O O . ASN A 1 742 ? 9.793 44.409 33.296 1.00 93.00 742 ASN A O 1
ATOM 5674 N N . LEU A 1 743 ? 9.158 42.521 32.239 1.00 95.06 743 LEU A N 1
ATOM 5675 C CA . LEU A 1 743 ? 9.658 41.607 33.269 1.00 95.06 743 LEU A CA 1
ATOM 5676 C C . LEU A 1 743 ? 11.177 41.728 33.443 1.00 95.06 743 LEU A C 1
ATOM 5678 O O . LEU A 1 743 ? 11.654 41.851 34.565 1.00 95.06 743 LEU A O 1
ATOM 5682 N N . ARG A 1 744 ? 11.931 41.741 32.338 1.00 94.69 744 ARG A N 1
ATOM 5683 C CA . ARG A 1 744 ? 13.389 41.909 32.350 1.00 94.69 744 ARG A CA 1
ATOM 5684 C C . ARG A 1 744 ? 13.792 43.194 33.069 1.00 94.69 744 ARG A C 1
ATOM 5686 O O . ARG A 1 744 ? 14.652 43.134 33.936 1.00 94.69 744 ARG A O 1
ATOM 5693 N N . ARG A 1 745 ? 13.131 44.318 32.772 1.00 94.56 745 ARG A N 1
ATOM 5694 C CA . ARG A 1 745 ? 13.395 45.602 33.438 1.00 94.56 745 ARG A CA 1
ATOM 5695 C C . ARG A 1 745 ? 13.167 45.527 34.953 1.00 94.56 745 ARG A C 1
ATOM 5697 O O . ARG A 1 745 ? 13.993 46.023 35.703 1.00 94.56 745 ARG A O 1
ATOM 5704 N N . LEU A 1 746 ? 12.073 44.901 35.400 1.00 95.56 746 LEU A N 1
ATOM 5705 C CA . LEU A 1 746 ? 11.786 44.740 36.835 1.00 95.56 746 LEU A CA 1
ATOM 5706 C C . LEU A 1 746 ? 12.878 43.925 37.545 1.00 95.56 746 LEU A C 1
ATOM 5708 O O . LEU A 1 746 ? 13.315 44.290 38.629 1.00 95.56 746 LEU A O 1
ATOM 5712 N N . ILE A 1 747 ? 13.358 42.859 36.902 1.00 96.06 747 ILE A N 1
ATOM 5713 C CA . ILE A 1 747 ? 14.433 42.012 37.433 1.00 96.06 747 ILE A CA 1
ATOM 5714 C C . ILE A 1 747 ? 15.777 42.758 37.450 1.00 96.06 747 ILE A C 1
ATOM 5716 O O . ILE A 1 747 ? 16.514 42.659 38.424 1.00 96.06 747 ILE A O 1
ATOM 5720 N N . GLU A 1 748 ? 16.088 43.525 36.401 1.00 95.44 748 GLU A N 1
ATOM 5721 C CA . GLU A 1 748 ? 17.292 44.369 36.320 1.00 95.44 748 GLU A CA 1
ATOM 5722 C C . GLU A 1 748 ? 17.315 45.483 37.377 1.00 95.44 748 GLU A C 1
ATOM 5724 O O . GLU A 1 748 ? 18.392 45.871 37.823 1.00 95.44 748 GLU A O 1
ATOM 5729 N N . GLU A 1 749 ? 16.149 45.985 37.790 1.00 94.19 749 GLU A N 1
ATOM 5730 C CA . GLU A 1 749 ? 16.018 46.993 38.849 1.00 94.19 749 GLU A CA 1
ATOM 5731 C C . GLU A 1 749 ? 16.100 46.393 40.262 1.00 94.19 749 GLU A C 1
ATOM 5733 O O . GLU A 1 749 ? 16.572 47.071 41.173 1.00 94.19 749 GLU A O 1
ATOM 5738 N N . ALA A 1 750 ? 15.656 45.147 40.449 1.00 93.25 750 ALA A N 1
ATOM 5739 C CA . ALA A 1 750 ? 15.568 44.510 41.763 1.00 93.25 750 ALA A CA 1
ATOM 5740 C C . ALA A 1 750 ? 16.805 43.687 42.160 1.00 93.25 750 ALA A C 1
ATOM 5742 O O . ALA A 1 750 ? 17.098 43.556 43.348 1.00 93.25 750 ALA A O 1
ATOM 5743 N N . VAL A 1 751 ? 17.538 43.120 41.194 1.00 94.75 751 VAL A N 1
ATOM 5744 C CA . VAL A 1 751 ? 18.625 42.166 41.470 1.00 94.75 751 VAL A CA 1
ATOM 5745 C C . VAL A 1 751 ? 19.991 42.830 41.334 1.00 94.75 751 VAL A C 1
ATOM 5747 O O . VAL A 1 751 ? 20.467 43.094 40.231 1.00 94.75 751 VAL A O 1
ATOM 5750 N N . GLU A 1 752 ? 20.657 43.044 42.469 1.00 92.75 752 GLU A N 1
ATOM 5751 C CA . GLU A 1 752 ? 21.981 43.677 42.515 1.00 92.75 752 GLU A CA 1
ATOM 5752 C C . GLU A 1 752 ? 23.132 42.716 42.173 1.00 92.75 752 GLU A C 1
ATOM 5754 O O . GLU A 1 752 ? 24.132 43.145 41.591 1.00 92.75 752 GLU A O 1
ATOM 5759 N N . ASP A 1 753 ? 23.026 41.423 42.522 1.00 94.25 753 ASP A N 1
ATOM 5760 C CA . ASP A 1 753 ? 24.093 40.450 42.254 1.00 94.25 753 ASP A CA 1
ATOM 5761 C C . ASP A 1 753 ? 24.212 40.191 40.741 1.00 94.25 753 ASP A C 1
ATOM 5763 O O . ASP A 1 753 ? 23.299 39.615 40.139 1.00 94.25 753 ASP A O 1
ATOM 5767 N N . PRO A 1 754 ? 25.348 40.526 40.096 1.00 92.00 754 PRO A N 1
ATOM 5768 C CA . PRO A 1 754 ? 25.479 40.404 38.645 1.00 92.00 754 PRO A CA 1
ATOM 5769 C C . PRO A 1 754 ? 25.342 38.966 38.134 1.00 92.00 754 PRO A C 1
ATOM 5771 O O . PRO A 1 754 ? 25.029 38.741 36.964 1.00 92.00 754 PRO A O 1
ATOM 5774 N N . THR A 1 755 ? 25.604 37.976 38.988 1.00 91.25 755 THR A N 1
ATOM 5775 C CA . THR A 1 755 ? 25.570 36.566 38.603 1.00 91.25 755 THR A CA 1
ATOM 5776 C C . THR A 1 755 ? 24.152 36.002 38.683 1.00 91.25 755 THR A C 1
ATOM 5778 O O . THR A 1 755 ? 23.760 35.216 37.821 1.00 91.25 755 THR A O 1
ATOM 5781 N N . GLU A 1 756 ? 23.369 36.398 39.686 1.00 91.81 756 GLU A N 1
ATOM 5782 C CA . GLU A 1 756 ? 21.932 36.121 39.771 1.00 91.81 756 GLU A CA 1
ATOM 5783 C C . GLU A 1 756 ? 21.163 36.874 38.693 1.00 91.81 756 GLU A C 1
ATOM 5785 O O . GLU A 1 756 ? 20.375 36.259 37.977 1.00 91.81 756 GLU A O 1
ATOM 5790 N N . LEU A 1 757 ? 21.484 38.152 38.479 1.00 94.31 757 LEU A N 1
ATOM 5791 C CA . LEU A 1 757 ? 20.892 38.946 37.411 1.00 94.31 757 LEU A CA 1
ATOM 5792 C C . LEU A 1 757 ? 21.122 38.298 36.042 1.00 94.31 757 LEU A C 1
ATOM 5794 O O . LEU A 1 757 ? 20.183 38.129 35.261 1.00 94.31 757 LEU A O 1
ATOM 5798 N N . LYS A 1 758 ? 22.354 37.857 35.755 1.00 92.62 758 LYS A N 1
ATOM 5799 C CA . LYS A 1 758 ? 22.650 37.104 34.530 1.00 92.62 758 LYS A CA 1
ATOM 5800 C C . LYS A 1 758 ? 21.844 35.804 34.447 1.00 92.62 758 LYS A C 1
ATOM 5802 O O . LYS A 1 758 ? 21.267 35.497 33.413 1.00 92.62 758 LYS A O 1
ATOM 5807 N N . CYS A 1 759 ? 21.762 35.060 35.547 1.00 94.44 759 CYS A N 1
ATOM 5808 C CA . CYS A 1 759 ? 21.003 33.814 35.607 1.00 94.44 759 CYS A CA 1
ATOM 5809 C C . CYS A 1 759 ? 19.513 34.010 35.278 1.00 94.44 759 CYS A C 1
ATOM 5811 O O . CYS A 1 759 ? 18.928 33.191 34.570 1.00 94.44 759 CYS A O 1
ATOM 5813 N N . TYR A 1 760 ? 18.896 35.074 35.792 1.00 96.06 760 TYR A N 1
ATOM 5814 C CA . TYR A 1 760 ? 17.494 35.392 35.533 1.00 96.06 760 TYR A CA 1
ATOM 5815 C C . TYR A 1 760 ? 17.268 35.932 34.122 1.00 96.06 760 TYR A C 1
ATOM 5817 O O . TYR A 1 760 ? 16.320 35.525 33.455 1.00 96.06 760 TYR A O 1
ATOM 5825 N N . THR A 1 761 ? 18.155 36.799 33.640 1.00 93.69 761 THR A N 1
ATOM 5826 C CA . THR A 1 761 ? 18.068 37.354 32.284 1.00 93.69 761 THR A CA 1
ATOM 5827 C C . THR A 1 761 ? 18.261 36.286 31.204 1.00 93.69 761 THR A C 1
ATOM 5829 O O . THR A 1 761 ? 17.472 36.254 30.264 1.00 93.69 761 THR A O 1
ATOM 5832 N N . ASP A 1 762 ? 19.191 35.340 31.383 1.00 92.75 762 ASP A N 1
ATOM 5833 C CA . ASP A 1 762 ? 19.345 34.173 30.497 1.00 92.75 762 ASP A CA 1
ATOM 5834 C C . ASP A 1 762 ? 18.060 33.309 30.480 1.00 92.75 762 ASP A C 1
ATOM 5836 O O . ASP A 1 762 ? 17.599 32.874 29.423 1.00 92.75 762 ASP A O 1
ATOM 5840 N N . ALA A 1 763 ? 17.427 33.100 31.644 1.00 94.56 763 ALA A N 1
ATOM 5841 C CA . ALA A 1 763 ? 16.175 32.344 31.744 1.00 94.56 763 ALA A CA 1
ATOM 5842 C C . ALA A 1 763 ? 14.996 33.052 31.048 1.00 94.56 763 ALA A C 1
ATOM 5844 O O . ALA A 1 763 ? 14.167 32.383 30.423 1.00 94.56 763 ALA A O 1
ATOM 5845 N N . ILE A 1 764 ? 14.925 34.386 31.128 1.00 94.44 764 ILE A N 1
ATOM 5846 C CA . ILE A 1 764 ? 13.926 35.212 30.427 1.00 94.44 764 ILE A CA 1
ATOM 5847 C C . ILE A 1 764 ? 14.148 35.166 28.912 1.00 94.44 764 ILE A C 1
ATOM 5849 O O . ILE A 1 764 ? 13.187 35.035 28.154 1.00 94.44 764 ILE A O 1
ATOM 5853 N N . ASP A 1 765 ? 15.399 35.220 28.463 1.00 91.94 765 ASP A N 1
ATOM 5854 C CA . ASP A 1 765 ? 15.751 35.152 27.046 1.00 91.94 765 ASP A CA 1
ATOM 5855 C C . ASP A 1 765 ? 15.329 33.800 26.433 1.00 91.94 765 ASP A C 1
ATOM 5857 O O . ASP A 1 765 ? 14.678 33.753 25.383 1.00 91.94 765 ASP A O 1
ATOM 5861 N N . ASP A 1 766 ? 15.611 32.690 27.121 1.00 93.38 766 ASP A N 1
ATOM 5862 C CA . ASP A 1 766 ? 15.145 31.354 26.728 1.00 93.38 766 ASP A CA 1
ATOM 5863 C C . ASP A 1 766 ? 13.613 31.218 26.800 1.00 93.38 766 ASP A C 1
ATOM 5865 O O . ASP A 1 766 ? 12.989 30.508 25.998 1.00 93.38 766 ASP A O 1
ATOM 5869 N N . LEU A 1 767 ? 12.968 31.924 27.731 1.00 93.88 767 LEU A N 1
ATOM 5870 C CA . LEU A 1 767 ? 11.510 31.978 27.799 1.00 93.88 767 LEU A CA 1
ATOM 5871 C C . LEU A 1 767 ? 10.935 32.694 26.566 1.00 93.88 767 LEU A C 1
ATOM 5873 O O . LEU A 1 767 ? 9.961 32.218 25.982 1.00 93.88 767 LEU A O 1
ATOM 5877 N N . GLY A 1 768 ? 11.592 33.760 26.099 1.00 93.12 768 GLY A N 1
ATOM 5878 C CA . GLY A 1 768 ? 11.254 34.468 24.861 1.00 93.12 768 GLY A CA 1
ATOM 5879 C C . GLY A 1 768 ? 11.271 33.567 23.627 1.00 93.12 768 GLY A C 1
ATOM 5880 O O . GLY A 1 768 ? 10.315 33.573 22.847 1.00 93.12 768 GLY A O 1
ATOM 5881 N N . LYS A 1 769 ? 12.286 32.700 23.492 1.00 92.50 769 LYS A N 1
ATOM 5882 C CA . LYS A 1 769 ? 12.341 31.680 22.420 1.00 92.50 769 LYS A CA 1
ATOM 5883 C C . LYS A 1 769 ? 11.153 30.718 22.477 1.00 92.50 769 LYS A C 1
ATOM 5885 O O . LYS A 1 769 ? 10.608 30.317 21.445 1.00 92.50 769 LYS A O 1
ATOM 5890 N N . SER A 1 770 ? 10.724 30.362 23.685 1.00 92.50 770 SER A N 1
ATOM 5891 C CA . SER A 1 770 ? 9.602 29.445 23.914 1.00 92.50 770 SER A CA 1
ATOM 5892 C C . SER A 1 770 ? 8.266 30.093 23.543 1.00 92.50 770 SER A C 1
ATOM 5894 O O . SER A 1 770 ? 7.485 29.501 22.801 1.00 92.50 770 SER A O 1
ATOM 5896 N N . PHE A 1 771 ? 8.040 31.350 23.932 1.00 91.94 771 PHE A N 1
ATOM 5897 C CA . PHE A 1 771 ? 6.875 32.113 23.476 1.00 91.94 771 PHE A CA 1
ATOM 5898 C C . PHE A 1 771 ? 6.872 32.325 21.958 1.00 91.94 771 PHE A C 1
ATOM 5900 O O . PHE A 1 771 ? 5.836 32.154 21.322 1.00 91.94 771 PHE A O 1
ATOM 5907 N N . ALA A 1 772 ? 8.024 32.638 21.354 1.00 89.31 772 ALA A N 1
ATOM 5908 C CA . ALA A 1 772 ? 8.138 32.760 19.901 1.00 89.31 772 ALA A CA 1
ATOM 5909 C C . ALA A 1 772 ? 7.775 31.444 19.189 1.00 89.31 772 ALA A C 1
ATOM 5911 O O . ALA A 1 772 ? 7.097 31.467 18.167 1.00 89.31 772 ALA A O 1
ATOM 5912 N N . THR A 1 773 ? 8.160 30.303 19.770 1.00 88.88 773 THR A N 1
ATOM 5913 C CA . THR A 1 773 ? 7.792 28.972 19.262 1.00 88.88 773 THR A CA 1
ATOM 5914 C C . THR A 1 773 ? 6.279 28.778 19.254 1.00 88.88 773 THR A C 1
ATOM 5916 O O . THR A 1 773 ? 5.721 28.377 18.239 1.00 88.88 773 THR A O 1
ATOM 5919 N N . ILE A 1 774 ? 5.603 29.105 20.354 1.00 87.94 774 ILE A N 1
ATOM 5920 C CA . ILE A 1 774 ? 4.148 28.931 20.483 1.00 87.94 774 ILE A CA 1
ATOM 5921 C C . ILE A 1 774 ? 3.390 29.870 19.541 1.00 87.94 774 ILE A C 1
ATOM 5923 O O . ILE A 1 774 ? 2.416 29.452 18.918 1.00 87.94 774 ILE A O 1
ATOM 5927 N N . LEU A 1 775 ? 3.845 31.118 19.402 1.00 84.56 775 LEU A N 1
ATOM 5928 C CA . LEU A 1 775 ? 3.237 32.100 18.500 1.00 84.56 775 LEU A CA 1
ATOM 5929 C C . LEU A 1 775 ? 3.355 31.695 17.024 1.00 84.56 775 LEU A C 1
ATOM 5931 O O . LEU A 1 775 ? 2.435 31.946 16.252 1.00 84.56 775 LEU A O 1
ATOM 5935 N N . GLU A 1 776 ? 4.472 31.080 16.636 1.00 82.12 776 GLU A N 1
ATOM 5936 C CA . GLU A 1 776 ? 4.719 30.627 15.264 1.00 82.12 776 GLU A CA 1
ATOM 5937 C C . GLU A 1 776 ? 3.974 29.325 14.937 1.00 82.12 776 GLU A C 1
ATOM 5939 O O . GLU A 1 776 ? 3.349 29.212 13.886 1.00 82.12 776 GLU A O 1
ATOM 5944 N N . VAL A 1 777 ? 4.032 28.342 15.840 1.00 78.88 777 VAL A N 1
ATOM 5945 C CA . VAL A 1 777 ? 3.430 27.012 15.643 1.00 78.88 777 VAL A CA 1
ATOM 5946 C C . VAL A 1 777 ? 1.905 27.060 15.800 1.00 78.88 777 VAL A C 1
ATOM 5948 O O . VAL A 1 777 ? 1.173 26.383 15.072 1.00 78.88 777 VAL A O 1
ATOM 5951 N N . GLY A 1 778 ? 1.420 27.885 16.730 1.00 77.44 778 GLY A N 1
ATOM 5952 C CA . GLY A 1 778 ? 0.019 27.980 17.116 1.00 77.44 778 GLY A CA 1
ATOM 5953 C C . GLY A 1 778 ? -0.404 26.893 18.110 1.00 77.44 778 GLY A C 1
ATOM 5954 O O . GLY A 1 778 ? -0.062 25.720 17.969 1.00 77.44 778 GLY A O 1
ATOM 5955 N N . SER A 1 779 ? -1.230 27.287 19.085 1.00 69.62 779 SER A N 1
ATOM 5956 C CA . SER A 1 779 ? -1.758 26.450 20.180 1.00 69.62 779 SER A CA 1
ATOM 5957 C C . SER A 1 779 ? -2.199 25.017 19.803 1.00 69.62 779 SER A C 1
ATOM 5959 O O . SER A 1 779 ? -1.764 24.069 20.463 1.00 69.62 779 SER A O 1
ATOM 5961 N N . PRO A 1 780 ? -3.008 24.775 18.742 1.00 65.56 780 PRO A N 1
ATOM 5962 C CA . PRO A 1 780 ? -3.441 23.412 18.414 1.00 65.56 780 PRO A CA 1
ATOM 5963 C C . PRO A 1 780 ? -2.299 22.497 17.939 1.00 65.56 780 PRO A C 1
ATOM 5965 O O . PRO A 1 780 ? -2.413 21.278 18.087 1.00 65.56 780 PRO A O 1
ATOM 5968 N N . ASN A 1 781 ? -1.200 23.067 17.434 1.00 70.88 781 ASN A N 1
ATOM 5969 C CA . ASN A 1 781 ? -0.100 22.345 16.790 1.00 70.88 781 ASN A CA 1
ATOM 5970 C C . ASN A 1 781 ? 1.141 22.175 17.691 1.00 70.88 781 ASN A C 1
ATOM 5972 O O . ASN A 1 781 ? 2.122 21.558 17.269 1.00 70.88 781 ASN A O 1
ATOM 5976 N N . CYS A 1 782 ? 1.127 22.726 18.910 1.00 81.56 782 CYS A N 1
ATOM 5977 C CA . CYS A 1 782 ? 2.217 22.572 19.874 1.00 81.56 782 CYS A CA 1
ATOM 5978 C C . CYS A 1 782 ? 2.308 21.125 20.388 1.00 81.56 782 CYS A C 1
ATOM 5980 O O . CYS A 1 782 ? 1.314 20.540 20.821 1.00 81.56 782 CYS A O 1
ATOM 5982 N N . GLU A 1 783 ? 3.519 20.565 20.399 1.00 84.75 783 GLU A N 1
ATOM 5983 C CA . GLU A 1 783 ? 3.817 19.280 21.038 1.00 84.75 783 GLU A CA 1
ATOM 5984 C C . GLU A 1 783 ? 4.312 19.463 22.474 1.00 84.75 783 GLU A C 1
ATOM 5986 O O . GLU A 1 783 ? 4.847 20.506 22.846 1.00 84.75 783 GLU A O 1
ATOM 5991 N N . THR A 1 784 ? 4.227 18.404 23.284 1.00 86.38 784 THR A N 1
ATOM 5992 C CA . THR A 1 784 ? 4.712 18.410 24.680 1.00 86.38 784 THR A CA 1
ATOM 5993 C C . THR A 1 784 ? 6.175 18.839 24.795 1.00 86.38 784 THR A C 1
ATOM 5995 O O . THR A 1 784 ? 6.540 19.573 25.713 1.00 86.38 784 THR A O 1
ATOM 5998 N N . ALA A 1 785 ? 7.010 18.440 23.832 1.00 85.12 785 ALA A N 1
ATOM 5999 C CA . ALA A 1 785 ? 8.411 18.835 23.767 1.00 85.12 785 ALA A CA 1
ATOM 6000 C C . ALA A 1 785 ? 8.601 20.350 23.572 1.00 85.12 785 ALA A C 1
ATOM 6002 O O . ALA A 1 785 ? 9.515 20.904 24.173 1.00 85.12 785 ALA A O 1
ATOM 6003 N N . ASP A 1 786 ? 7.746 21.026 22.794 1.00 87.56 786 ASP A N 1
ATOM 6004 C CA . ASP A 1 786 ? 7.845 22.480 22.566 1.00 87.56 786 ASP A CA 1
ATOM 6005 C C . ASP A 1 786 ? 7.541 23.271 23.839 1.00 87.56 786 ASP A C 1
ATOM 6007 O O . ASP A 1 786 ? 8.089 24.346 24.067 1.00 87.56 786 ASP A O 1
ATOM 6011 N N . ILE A 1 787 ? 6.670 22.716 24.679 1.00 89.94 787 ILE A N 1
ATOM 6012 C CA . ILE A 1 787 ? 6.218 23.342 25.917 1.00 89.94 787 ILE A CA 1
ATOM 6013 C C . ILE A 1 787 ? 7.235 23.101 27.034 1.00 89.94 787 ILE A C 1
ATOM 6015 O O . ILE A 1 787 ? 7.565 24.021 27.781 1.00 89.94 787 ILE A O 1
ATOM 6019 N N . PHE A 1 788 ? 7.794 21.892 27.138 1.00 90.38 788 PHE A N 1
ATOM 6020 C CA . PHE A 1 788 ? 8.763 21.549 28.184 1.00 90.38 788 PHE A CA 1
ATOM 6021 C C . PHE A 1 788 ? 10.218 21.898 27.858 1.00 90.38 788 PHE A C 1
ATOM 6023 O O . PHE A 1 788 ? 11.065 21.811 28.747 1.00 90.38 788 PHE A O 1
ATOM 6030 N N . ILE A 1 789 ? 10.540 22.323 26.632 1.00 90.06 789 ILE A N 1
ATOM 6031 C CA . ILE A 1 789 ? 11.928 22.615 26.241 1.00 90.06 789 ILE A CA 1
ATOM 6032 C C . ILE A 1 789 ? 12.600 23.654 27.145 1.00 90.06 789 ILE A C 1
ATOM 6034 O O . ILE A 1 789 ? 13.761 23.474 27.498 1.00 90.06 789 ILE A O 1
ATOM 6038 N N . TRP A 1 790 ? 11.871 24.681 27.592 1.00 92.88 790 TRP A N 1
ATOM 6039 C CA . TRP A 1 790 ? 12.402 25.679 28.523 1.00 92.88 790 TRP A CA 1
ATOM 6040 C C . TRP A 1 790 ? 12.834 25.040 29.849 1.00 92.88 790 TRP A C 1
ATOM 6042 O O . TRP A 1 790 ? 13.966 25.227 30.291 1.00 92.88 790 TRP A O 1
ATOM 6052 N N . LEU A 1 791 ? 11.986 24.182 30.428 1.00 89.31 791 LEU A N 1
ATOM 6053 C CA . LEU A 1 791 ? 12.306 23.431 31.646 1.00 89.31 791 LEU A CA 1
ATOM 6054 C C . LEU A 1 791 ? 13.513 22.500 31.476 1.00 89.31 791 LEU A C 1
ATOM 6056 O O . LEU A 1 791 ? 14.295 22.323 32.408 1.00 89.31 791 LEU A O 1
ATOM 6060 N N . LEU A 1 792 ? 13.688 21.925 30.286 1.00 87.00 792 LEU A N 1
ATOM 6061 C CA . LEU A 1 792 ? 14.831 21.066 29.965 1.00 87.00 792 LEU A CA 1
ATOM 6062 C C . LEU A 1 792 ? 16.137 21.857 29.748 1.00 87.00 792 LEU A C 1
ATOM 6064 O O . LEU A 1 792 ? 17.211 21.252 29.753 1.00 87.00 792 LEU A O 1
ATOM 6068 N N . ARG A 1 793 ? 16.066 23.181 29.542 1.00 86.88 793 ARG A N 1
ATOM 6069 C CA . ARG A 1 793 ? 17.199 24.045 29.159 1.00 86.88 793 ARG A CA 1
ATOM 6070 C C . ARG A 1 793 ? 17.627 25.060 30.220 1.00 86.88 793 ARG A C 1
ATOM 6072 O O . ARG A 1 793 ? 18.777 25.485 30.170 1.00 86.88 793 ARG A O 1
ATOM 6079 N N . ILE A 1 794 ? 16.772 25.399 31.190 1.00 89.00 794 ILE A N 1
ATOM 6080 C CA . ILE A 1 794 ? 17.142 26.300 32.297 1.00 89.00 794 ILE A CA 1
ATOM 6081 C C . ILE A 1 794 ? 18.428 25.839 33.000 1.00 89.00 794 ILE A C 1
ATOM 6083 O O . ILE A 1 794 ? 18.734 24.646 33.065 1.00 89.00 794 ILE A O 1
ATOM 6087 N N . THR A 1 795 ? 19.190 26.767 33.574 1.00 89.75 795 THR A N 1
ATOM 6088 C CA . THR A 1 795 ? 20.462 26.451 34.246 1.00 89.75 795 THR A CA 1
ATOM 6089 C C . THR A 1 795 ? 20.247 25.789 35.616 1.00 89.75 795 THR A C 1
ATOM 6091 O O . THR A 1 795 ? 19.206 25.968 36.252 1.00 89.75 795 THR A O 1
ATOM 6094 N N . GLU A 1 796 ? 21.238 25.034 36.105 1.00 86.81 796 GLU A N 1
ATOM 6095 C CA . GLU A 1 796 ? 21.222 24.474 37.474 1.00 86.81 796 GLU A CA 1
ATOM 6096 C C . GLU A 1 796 ? 21.137 25.575 38.540 1.00 86.81 796 GLU A C 1
ATOM 6098 O O . GLU A 1 796 ? 20.467 25.422 39.559 1.00 86.81 796 GLU A O 1
ATOM 6103 N N . ARG A 1 797 ? 21.759 26.732 38.274 1.00 90.00 797 ARG A N 1
ATOM 6104 C CA . ARG A 1 797 ? 21.684 27.898 39.159 1.00 90.00 797 ARG A CA 1
ATOM 6105 C C . ARG A 1 797 ? 20.255 28.435 39.246 1.00 90.00 797 ARG A C 1
ATOM 6107 O O . ARG A 1 797 ? 19.775 28.633 40.356 1.00 90.00 797 ARG A O 1
ATOM 6114 N N . PHE A 1 798 ? 19.561 28.600 38.117 1.00 92.94 798 PHE A N 1
ATOM 6115 C CA . PHE A 1 798 ? 18.165 29.052 38.114 1.00 92.94 798 PHE A CA 1
ATOM 6116 C C . PHE A 1 798 ? 17.255 28.060 38.843 1.00 92.94 798 PHE A C 1
ATOM 6118 O O . PHE A 1 798 ? 16.420 28.460 39.649 1.00 92.94 798 PHE A O 1
ATOM 6125 N N . LEU A 1 799 ? 17.448 26.757 38.610 1.00 89.56 799 LEU A N 1
ATOM 6126 C CA . LEU A 1 799 ? 16.684 25.725 39.310 1.00 89.56 799 LEU A CA 1
ATOM 6127 C C . LEU A 1 799 ? 16.901 25.778 40.826 1.00 89.56 799 LEU A C 1
ATOM 6129 O O . LEU A 1 799 ? 15.936 25.652 41.573 1.00 89.56 799 LEU A O 1
ATOM 6133 N N . SER A 1 800 ? 18.142 25.978 41.275 1.00 89.50 800 SER A N 1
ATOM 6134 C CA . SER A 1 800 ? 18.461 26.119 42.697 1.00 89.50 800 SER A CA 1
ATOM 6135 C C . SER A 1 800 ? 17.762 27.332 43.318 1.00 89.50 800 SER A C 1
ATOM 6137 O O . SER A 1 800 ? 17.184 27.210 44.394 1.00 89.50 800 SER A O 1
ATOM 6139 N N . GLN A 1 801 ? 17.725 28.471 42.619 1.00 91.31 801 GLN A N 1
ATOM 6140 C CA . GLN A 1 801 ? 16.983 29.659 43.066 1.00 91.31 801 GLN A CA 1
ATOM 6141 C C . GLN A 1 801 ? 15.471 29.391 43.147 1.00 91.31 801 GLN A C 1
ATOM 6143 O O . GLN A 1 801 ? 14.819 29.720 44.137 1.00 91.31 801 GLN A O 1
ATOM 6148 N N . LEU A 1 802 ? 14.922 28.684 42.154 1.00 89.50 802 LEU A N 1
ATOM 6149 C CA . LEU A 1 802 ? 13.521 28.271 42.155 1.00 89.50 802 LEU A CA 1
ATOM 6150 C C . LEU A 1 802 ? 13.209 27.330 43.335 1.00 89.50 802 LEU A C 1
ATOM 6152 O O . LEU A 1 802 ? 12.206 27.530 44.014 1.00 89.50 802 LEU A O 1
ATOM 6156 N N . GLN A 1 803 ? 14.084 26.357 43.630 1.00 86.44 803 GLN A N 1
ATOM 6157 C CA . GLN A 1 803 ? 13.988 25.456 44.794 1.00 86.44 803 GLN A CA 1
ATOM 6158 C C . GLN A 1 803 ? 14.097 26.193 46.133 1.00 86.44 803 GLN A C 1
ATOM 6160 O O . GLN A 1 803 ? 13.416 25.835 47.095 1.00 86.44 803 GLN A O 1
ATOM 6165 N N . GLN A 1 804 ? 14.912 27.245 46.185 1.00 88.75 804 GLN A N 1
ATOM 6166 C CA . GLN A 1 804 ? 15.019 28.151 47.328 1.00 88.75 804 GLN A CA 1
ATOM 6167 C C . GLN A 1 804 ? 13.826 29.111 47.444 1.00 88.75 804 GLN A C 1
ATOM 6169 O O . GLN A 1 804 ? 13.730 29.834 48.433 1.00 88.75 804 GLN A O 1
ATOM 6174 N N . ARG A 1 805 ? 12.880 29.065 46.492 1.00 89.50 805 ARG A N 1
ATOM 6175 C CA . ARG A 1 805 ? 11.664 29.887 46.451 1.00 89.50 805 ARG A CA 1
ATOM 6176 C C . ARG A 1 805 ? 11.975 31.390 46.421 1.00 89.50 805 ARG A C 1
ATOM 6178 O O . ARG A 1 805 ? 11.238 32.167 47.024 1.00 89.50 805 ARG A O 1
ATOM 6185 N N . THR A 1 806 ? 13.042 31.807 45.733 1.00 92.56 806 THR A N 1
ATOM 6186 C CA . THR A 1 806 ? 13.314 33.245 45.589 1.00 92.56 806 THR A CA 1
ATOM 6187 C C . THR A 1 806 ? 12.192 33.934 44.804 1.00 92.56 806 THR A C 1
ATOM 6189 O O . THR A 1 806 ? 11.680 33.348 43.837 1.00 92.56 806 THR A O 1
ATOM 6192 N N . PRO A 1 807 ? 11.763 35.146 45.208 1.00 94.44 807 PRO A N 1
ATOM 6193 C CA . PRO A 1 807 ? 10.640 35.830 44.574 1.00 94.44 807 PRO A CA 1
ATOM 6194 C C . PRO A 1 807 ? 10.804 36.003 43.059 1.00 94.44 807 PRO A C 1
ATOM 6196 O O . PRO A 1 807 ? 9.875 35.742 42.296 1.00 94.44 807 PRO A O 1
ATOM 6199 N N . GLU A 1 808 ? 12.002 36.346 42.600 1.00 95.62 808 GLU A N 1
ATOM 6200 C CA . GLU A 1 808 ? 12.326 36.598 41.197 1.00 95.62 808 GLU A CA 1
ATOM 6201 C C . GLU A 1 808 ? 12.230 35.325 40.349 1.00 95.62 808 GLU A C 1
ATOM 6203 O O . GLU A 1 808 ? 11.608 35.321 39.281 1.00 95.62 808 GLU A O 1
ATOM 6208 N N . ALA A 1 809 ? 12.784 34.211 40.844 1.00 94.56 809 ALA A N 1
ATOM 6209 C CA . ALA A 1 809 ? 12.697 32.918 40.169 1.00 94.56 809 ALA A CA 1
ATOM 6210 C C . ALA A 1 809 ? 11.242 32.438 40.073 1.00 94.56 809 ALA A C 1
ATOM 6212 O O . ALA A 1 809 ? 10.811 31.937 39.029 1.00 94.56 809 ALA A O 1
ATOM 6213 N N . LEU A 1 810 ? 10.475 32.627 41.150 1.00 94.25 810 LEU A N 1
ATOM 6214 C CA . LEU A 1 810 ? 9.054 32.307 41.218 1.00 94.25 810 LEU A CA 1
ATOM 6215 C C . LEU A 1 810 ? 8.224 33.148 40.237 1.00 94.25 810 LEU A C 1
ATOM 6217 O O . LEU A 1 810 ? 7.354 32.599 39.558 1.00 94.25 810 LEU A O 1
ATOM 6221 N N . VAL A 1 811 ? 8.513 34.446 40.097 1.00 96.56 811 VAL A N 1
ATOM 6222 C CA . VAL A 1 811 ? 7.847 35.308 39.109 1.00 96.56 811 VAL A CA 1
ATOM 6223 C C . VAL A 1 811 ? 8.148 34.841 37.683 1.00 96.56 811 VAL A C 1
ATOM 6225 O O . VAL A 1 811 ? 7.213 34.661 36.903 1.00 96.56 811 VAL A O 1
ATOM 6228 N N . ILE A 1 812 ? 9.413 34.568 37.340 1.00 96.69 812 ILE A N 1
ATOM 6229 C CA . 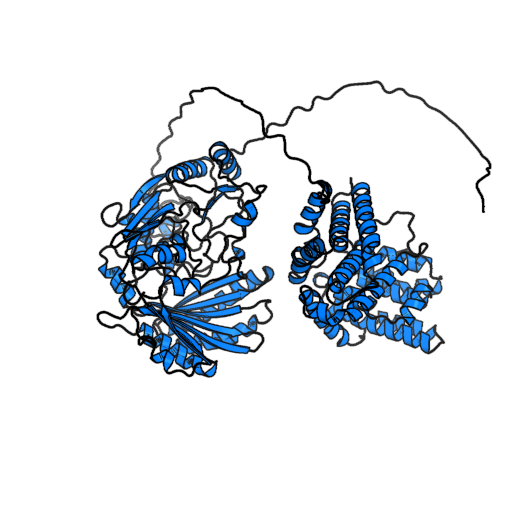ILE A 1 812 ? 9.796 34.068 36.004 1.00 96.69 812 ILE A CA 1
ATOM 6230 C C . ILE A 1 812 ? 9.091 32.737 35.700 1.00 96.69 812 ILE A C 1
ATOM 6232 O O . ILE A 1 812 ? 8.540 32.547 34.613 1.00 96.69 812 ILE A O 1
ATOM 6236 N N . PHE A 1 813 ? 9.025 31.834 36.680 1.00 94.81 813 PHE A N 1
ATOM 6237 C CA . PHE A 1 813 ? 8.288 30.579 36.548 1.00 94.81 813 PHE A CA 1
ATOM 6238 C C . PHE A 1 813 ? 6.769 30.794 36.394 1.00 94.81 813 PHE A C 1
ATOM 6240 O O . PHE A 1 813 ? 6.096 30.057 35.669 1.00 94.81 813 PHE A O 1
ATOM 6247 N N . GLY A 1 814 ? 6.223 31.857 36.990 1.00 95.06 814 GLY A N 1
ATOM 6248 C CA . GLY A 1 814 ? 4.847 32.302 36.773 1.00 95.06 814 GLY A CA 1
ATOM 6249 C C . GLY A 1 814 ? 4.552 32.680 35.317 1.00 95.06 814 GLY A C 1
ATOM 6250 O O . GLY A 1 814 ? 3.482 32.352 34.809 1.00 95.06 814 GLY A O 1
ATOM 6251 N N . TYR A 1 815 ? 5.504 33.283 34.600 1.00 96.25 815 TYR A N 1
ATOM 6252 C CA . TYR A 1 815 ? 5.353 33.549 33.161 1.00 96.25 815 TYR A CA 1
ATOM 6253 C C . TYR A 1 815 ? 5.382 32.255 32.342 1.00 96.25 815 TYR A C 1
ATOM 6255 O O . TYR A 1 815 ? 4.592 32.099 31.410 1.00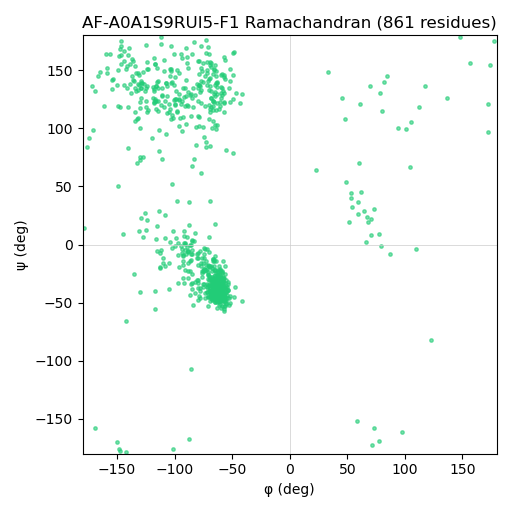 96.25 815 TYR A O 1
ATOM 6263 N N . TYR A 1 816 ? 6.215 31.286 32.726 1.00 95.00 816 TYR A N 1
ATOM 6264 C CA . TYR A 1 816 ? 6.216 29.958 32.109 1.00 95.00 816 TYR A CA 1
ATOM 6265 C C . TYR A 1 816 ? 4.880 29.207 32.289 1.00 95.00 816 TYR A C 1
ATOM 6267 O O . TYR A 1 816 ? 4.496 28.419 31.427 1.00 95.00 816 TYR A O 1
ATOM 6275 N N . CYS A 1 817 ? 4.094 29.501 33.333 1.00 94.12 817 CYS A N 1
ATOM 6276 C CA . CYS A 1 817 ? 2.755 28.917 33.487 1.00 94.12 817 CYS A CA 1
ATOM 6277 C C . CYS A 1 817 ? 1.819 29.258 32.315 1.00 94.12 817 CYS A C 1
ATOM 6279 O O . CYS A 1 817 ? 0.963 28.446 31.971 1.00 94.12 817 CYS A O 1
ATOM 6281 N N . VAL A 1 818 ? 2.002 30.410 31.659 1.00 94.19 818 VAL A N 1
ATOM 6282 C CA . VAL A 1 818 ? 1.237 30.772 30.452 1.00 94.19 818 VAL A CA 1
ATOM 6283 C C . VAL A 1 818 ? 1.557 29.824 29.297 1.00 94.19 818 VAL A C 1
ATOM 6285 O O . VAL A 1 818 ? 0.656 29.424 28.573 1.00 94.19 818 VAL A O 1
ATOM 6288 N N . ILE A 1 819 ? 2.812 29.392 29.172 1.00 93.19 819 ILE A N 1
ATOM 6289 C CA . ILE A 1 819 ? 3.226 28.380 28.193 1.00 93.19 819 ILE A CA 1
ATOM 6290 C C . ILE A 1 819 ? 2.621 27.012 28.536 1.00 93.19 819 ILE A C 1
ATOM 6292 O O . ILE A 1 819 ? 2.116 26.319 27.656 1.00 93.19 819 ILE A O 1
ATOM 6296 N N . LEU A 1 820 ? 2.601 26.633 29.819 1.00 91.38 820 LEU A N 1
ATOM 6297 C CA . LEU A 1 820 ? 1.975 25.379 30.260 1.00 91.38 820 LEU A CA 1
ATOM 6298 C C . LEU A 1 820 ? 0.476 25.314 29.942 1.00 91.38 820 LEU A C 1
ATOM 6300 O O . LEU A 1 820 ? -0.041 24.219 29.709 1.00 91.38 820 LEU A O 1
ATOM 6304 N N . LYS A 1 821 ? -0.214 26.463 29.904 1.00 91.12 821 LYS A N 1
ATOM 6305 C CA . LYS A 1 821 ? -1.643 26.540 29.573 1.00 91.12 821 LYS A CA 1
ATOM 6306 C C . LYS A 1 821 ? -1.964 25.957 28.196 1.00 91.12 821 LYS A C 1
ATOM 6308 O O . LYS A 1 821 ? -3.033 25.377 28.021 1.00 91.12 821 LYS A O 1
ATOM 6313 N N . GLU A 1 822 ? -1.029 26.021 27.251 1.00 89.38 822 GLU A N 1
ATOM 6314 C CA . GLU A 1 822 ? -1.204 25.467 25.903 1.00 89.38 822 GLU A CA 1
ATOM 6315 C C . GLU A 1 822 ? -1.463 23.947 25.913 1.00 89.38 822 GLU A C 1
ATOM 6317 O O . GLU A 1 822 ? -2.151 23.422 25.035 1.00 89.38 822 GLU A O 1
ATOM 6322 N N . LEU A 1 823 ? -0.995 23.228 26.945 1.00 87.50 823 LEU A N 1
ATOM 6323 C CA . LEU A 1 823 ? -1.255 21.794 27.103 1.00 87.50 823 LEU A CA 1
ATOM 6324 C C . LEU A 1 823 ? -2.539 21.462 27.864 1.00 87.50 823 LEU A C 1
ATOM 6326 O O . LEU A 1 823 ? -2.891 20.285 27.914 1.00 87.50 823 LEU A O 1
ATOM 6330 N N . GLU A 1 824 ? -3.274 22.429 28.422 1.00 86.44 824 GLU A N 1
ATOM 6331 C CA . GLU A 1 824 ? -4.471 22.147 29.240 1.00 86.44 824 GLU A CA 1
ATOM 6332 C C . GLU A 1 824 ? -5.631 21.525 28.455 1.00 86.44 824 GLU A C 1
ATOM 6334 O O . GLU A 1 824 ? -6.540 20.949 29.044 1.00 86.44 824 GLU A O 1
ATOM 6339 N N . SER A 1 825 ? -5.581 21.559 27.124 1.00 79.50 825 SER A N 1
ATOM 6340 C CA . SER A 1 825 ? -6.475 20.774 26.262 1.00 79.50 825 SER A CA 1
ATOM 6341 C C . SER A 1 825 ? -6.232 19.257 26.360 1.00 79.50 825 SER A C 1
ATOM 6343 O O . SER A 1 825 ? -7.058 18.468 25.909 1.00 79.50 825 SER A O 1
ATOM 6345 N N . THR A 1 826 ? -5.130 18.835 26.982 1.00 87.62 826 THR A N 1
ATOM 6346 C CA . THR A 1 826 ? -4.785 17.434 27.238 1.00 87.62 826 THR A CA 1
ATOM 6347 C C . THR A 1 826 ? -5.146 17.057 28.671 1.00 87.62 826 THR A C 1
ATOM 6349 O O . THR A 1 826 ? -4.802 17.773 29.612 1.00 87.62 826 THR A O 1
ATOM 6352 N N . TRP A 1 827 ? -5.817 15.917 28.855 1.00 91.06 827 TRP A N 1
ATOM 6353 C CA . TRP A 1 827 ? -6.424 15.527 30.135 1.00 91.06 827 TRP A CA 1
ATOM 6354 C C . TRP A 1 827 ? -5.453 15.548 31.327 1.00 91.06 827 TRP A C 1
ATOM 6356 O O . TRP A 1 827 ? -5.814 16.017 32.402 1.00 91.06 827 TRP A O 1
ATOM 6366 N N . TRP A 1 828 ? -4.204 15.117 31.134 1.00 90.81 828 TRP A N 1
ATOM 6367 C CA . TRP A 1 828 ? -3.202 15.033 32.201 1.00 90.81 828 TRP A CA 1
ATOM 6368 C C . TRP A 1 828 ? -2.569 16.385 32.578 1.00 90.81 828 TRP A C 1
ATOM 6370 O O . TRP A 1 828 ? -1.824 16.452 33.550 1.00 90.81 828 TRP A O 1
ATOM 6380 N N . MET A 1 829 ? -2.878 17.468 31.856 1.00 89.12 829 MET A N 1
ATOM 6381 C CA . MET A 1 829 ? -2.416 18.833 32.159 1.00 89.12 829 MET A CA 1
ATOM 6382 C C . MET A 1 829 ? -3.538 19.775 32.594 1.00 89.12 829 MET A C 1
ATOM 6384 O O . MET A 1 829 ? -3.253 20.891 33.026 1.00 89.12 829 MET A O 1
ATOM 6388 N N . GLN A 1 830 ? -4.803 19.350 32.522 1.00 88.00 830 GLN A N 1
ATOM 6389 C CA . GLN A 1 830 ? -5.959 20.194 32.836 1.00 88.00 830 GLN A CA 1
ATOM 6390 C C . GLN A 1 830 ? -5.831 20.857 34.212 1.00 88.00 830 GLN A C 1
ATOM 6392 O O . GLN A 1 830 ? -5.687 20.179 35.231 1.00 88.00 830 GLN A O 1
ATOM 6397 N N . GLY A 1 831 ? -5.884 22.193 34.243 1.00 84.56 831 GLY A N 1
ATOM 6398 C CA . GLY A 1 831 ? -5.816 23.006 35.460 1.00 84.56 831 GLY A CA 1
ATOM 6399 C C . GLY A 1 831 ? -4.448 23.050 36.150 1.00 84.56 831 GLY A C 1
ATOM 6400 O O . GLY A 1 831 ? -4.358 23.563 37.267 1.00 84.56 831 GLY A O 1
ATOM 6401 N N . PHE A 1 832 ? -3.391 22.509 35.535 1.00 86.75 832 PHE A N 1
ATOM 6402 C CA . PHE A 1 832 ? -2.050 22.488 36.120 1.00 86.75 832 PHE A CA 1
ATOM 6403 C C . PHE A 1 832 ? -1.425 23.887 36.173 1.00 86.75 832 PHE A C 1
ATOM 6405 O O . PHE A 1 832 ? -0.839 24.253 37.190 1.00 86.75 832 PHE A O 1
ATOM 6412 N N . SER A 1 833 ? -1.612 24.707 35.132 1.00 90.12 833 SER A N 1
ATOM 6413 C CA . SER A 1 833 ? -1.031 26.057 35.076 1.00 90.12 833 SER A CA 1
ATOM 6414 C C . SER A 1 833 ? -1.615 26.975 36.157 1.00 90.12 833 SER A C 1
ATOM 6416 O O . SER A 1 833 ? -0.881 27.644 36.886 1.00 90.12 833 SER A O 1
ATOM 6418 N N . ILE A 1 834 ? -2.941 26.925 36.332 1.00 89.12 834 ILE A N 1
ATOM 6419 C CA . ILE A 1 834 ? -3.673 27.673 37.363 1.00 89.12 834 ILE A CA 1
ATOM 6420 C C . ILE A 1 834 ? -3.284 27.188 38.762 1.00 89.12 834 ILE A C 1
ATOM 6422 O O . ILE A 1 834 ? -3.203 27.969 39.711 1.00 89.12 834 ILE A O 1
ATOM 6426 N N . HIS A 1 835 ? -3.056 25.886 38.910 1.00 85.38 835 HIS A N 1
ATOM 6427 C CA . HIS A 1 835 ? -2.630 25.325 40.179 1.00 85.38 835 HIS A CA 1
ATOM 6428 C C . HIS A 1 835 ? -1.255 25.870 40.602 1.00 85.38 835 HIS A C 1
ATOM 6430 O O . HIS A 1 835 ? -1.092 26.318 41.737 1.00 85.38 835 HIS A O 1
ATOM 6436 N N . ILE A 1 836 ? -0.291 25.900 39.677 1.00 86.88 836 ILE A N 1
ATOM 6437 C CA . ILE A 1 836 ? 1.054 26.416 39.944 1.00 86.88 836 ILE A CA 1
ATOM 6438 C C . ILE A 1 836 ? 1.015 27.918 40.247 1.00 86.88 836 ILE A C 1
ATOM 6440 O O . ILE A 1 836 ? 1.557 28.339 41.268 1.00 86.88 836 ILE A O 1
ATOM 6444 N N . ILE A 1 837 ? 0.339 28.730 39.423 1.00 90.38 837 ILE A N 1
ATOM 6445 C CA . ILE A 1 837 ? 0.320 30.191 39.616 1.00 90.38 837 ILE A CA 1
ATOM 6446 C C . ILE A 1 837 ? -0.327 30.593 40.954 1.00 90.38 837 ILE A C 1
ATOM 6448 O O . ILE A 1 837 ? 0.159 31.510 41.613 1.00 90.38 837 ILE A O 1
ATOM 6452 N N . LYS A 1 838 ? -1.362 29.866 41.411 1.00 88.00 838 LYS A N 1
ATOM 6453 C CA . LYS A 1 838 ? -1.977 30.056 42.738 1.00 88.00 838 LYS A CA 1
ATOM 6454 C C . LYS A 1 838 ? -0.965 29.857 43.856 1.00 88.00 838 LYS A C 1
ATOM 6456 O O . LYS A 1 838 ? -0.896 30.647 44.796 1.00 88.00 838 LYS A O 1
ATOM 6461 N N . ALA A 1 839 ? -0.192 28.784 43.751 1.00 85.50 839 ALA A N 1
ATOM 6462 C CA . ALA A 1 839 ? 0.764 28.415 44.773 1.00 85.50 839 ALA A CA 1
ATOM 6463 C C . ALA A 1 839 ? 1.973 29.367 44.788 1.00 85.50 839 ALA A C 1
ATOM 6465 O O . ALA A 1 839 ? 2.427 29.735 45.871 1.00 85.50 839 ALA A O 1
ATOM 6466 N N . ILE A 1 840 ? 2.420 29.841 43.616 1.00 90.19 840 ILE A N 1
ATOM 6467 C CA . ILE A 1 840 ? 3.409 30.922 43.491 1.00 90.19 840 ILE A CA 1
ATOM 6468 C C . ILE A 1 840 ? 2.886 32.196 44.167 1.00 90.19 840 ILE A C 1
ATOM 6470 O O . ILE A 1 840 ? 3.531 32.722 45.068 1.00 90.19 840 ILE A O 1
ATOM 6474 N N . HIS A 1 841 ? 1.696 32.668 43.785 1.00 91.25 841 HIS A N 1
ATOM 6475 C CA . HIS A 1 841 ? 1.114 33.905 44.314 1.00 91.25 841 HIS A CA 1
ATOM 6476 C C . HIS A 1 841 ? 0.975 33.882 45.845 1.00 91.25 841 HIS A C 1
ATOM 6478 O O . HIS A 1 841 ? 1.192 34.898 46.503 1.00 91.25 841 HIS A O 1
ATOM 6484 N N . HIS A 1 842 ? 0.647 32.724 46.429 1.00 87.88 842 HIS A N 1
ATOM 6485 C CA . HIS A 1 842 ? 0.570 32.561 47.882 1.00 87.88 842 HIS A CA 1
ATOM 6486 C C . HIS A 1 842 ? 1.920 32.785 48.589 1.00 87.88 842 HIS A C 1
ATOM 6488 O O . HIS A 1 842 ? 1.933 33.312 49.698 1.00 87.88 842 HIS A O 1
ATOM 6494 N N . HIS A 1 843 ? 3.036 32.424 47.947 1.00 86.88 843 HIS A N 1
ATOM 6495 C CA . HIS A 1 843 ? 4.387 32.530 48.515 1.00 86.88 843 HIS A CA 1
ATOM 6496 C C . HIS A 1 843 ? 5.049 33.893 48.294 1.00 86.88 843 HIS A C 1
ATOM 6498 O O . HIS A 1 843 ? 5.954 34.247 49.042 1.00 86.88 843 HIS A O 1
ATOM 6504 N N . LEU A 1 844 ? 4.611 34.646 47.286 1.00 91.94 844 LEU A N 1
ATOM 6505 C CA . LEU A 1 844 ? 5.135 35.980 47.002 1.00 91.94 844 LEU A CA 1
ATOM 6506 C C . LEU A 1 844 ? 4.594 37.026 47.988 1.00 91.94 844 LEU A C 1
ATOM 6508 O O . LEU A 1 844 ? 3.460 36.916 48.466 1.00 91.94 844 LEU A O 1
ATOM 6512 N N . ASP A 1 845 ? 5.398 38.055 48.253 1.00 93.25 845 ASP A N 1
ATOM 6513 C CA . ASP A 1 845 ? 4.972 39.276 48.942 1.00 93.25 845 ASP A CA 1
ATOM 6514 C C . ASP A 1 845 ? 4.080 40.164 48.047 1.00 93.25 845 ASP A C 1
ATOM 6516 O O . ASP A 1 845 ? 3.814 39.853 46.885 1.00 93.25 845 ASP A O 1
ATOM 6520 N N . GLU A 1 846 ? 3.560 41.265 48.595 1.00 90.19 846 GLU A N 1
ATOM 6521 C CA . GLU A 1 846 ? 2.646 42.156 47.865 1.00 90.19 846 GLU A CA 1
ATOM 6522 C C . GLU A 1 846 ? 3.280 42.799 46.623 1.00 90.19 846 GLU A C 1
ATOM 6524 O O . GLU A 1 846 ? 2.590 42.992 45.619 1.00 90.19 846 GLU A O 1
ATOM 6529 N N . GLU A 1 847 ? 4.581 43.084 46.660 1.00 92.50 847 GLU A N 1
ATOM 6530 C CA . GLU A 1 847 ? 5.297 43.720 45.556 1.00 92.50 847 GLU A CA 1
ATOM 6531 C C . GLU A 1 847 ? 5.447 42.753 44.377 1.00 92.50 847 GLU A C 1
ATOM 6533 O O . GLU A 1 847 ? 4.995 43.041 43.265 1.00 92.50 847 GLU A O 1
ATOM 6538 N N . HIS A 1 848 ? 5.975 41.556 44.624 1.00 95.12 848 HIS A N 1
ATOM 6539 C CA . HIS A 1 848 ? 6.196 40.549 43.589 1.00 95.12 848 HIS A CA 1
ATOM 6540 C C . HIS A 1 848 ? 4.885 39.958 43.054 1.00 95.12 848 HIS A C 1
ATOM 6542 O O . HIS A 1 848 ? 4.807 39.574 41.884 1.00 95.12 848 HIS A O 1
ATOM 6548 N N . ARG A 1 849 ? 3.806 39.935 43.855 1.00 94.50 849 ARG A N 1
ATOM 6549 C CA . ARG A 1 849 ? 2.458 39.592 43.357 1.00 94.50 849 ARG A CA 1
ATOM 6550 C C . ARG A 1 849 ? 2.009 40.525 42.235 1.00 94.50 849 ARG A C 1
ATOM 6552 O O . ARG A 1 849 ? 1.375 40.060 41.288 1.00 94.50 849 ARG A O 1
ATOM 6559 N N . CYS A 1 850 ? 2.372 41.808 42.286 1.00 93.25 850 CYS A N 1
ATOM 6560 C CA . CYS A 1 850 ? 2.046 42.752 41.216 1.00 93.25 850 CYS A CA 1
ATOM 6561 C C . CYS A 1 850 ? 2.740 42.387 39.893 1.00 93.25 850 CYS A C 1
ATOM 6563 O O . CYS A 1 850 ? 2.185 42.620 38.819 1.00 93.25 850 CYS A O 1
ATOM 6565 N N . TRP A 1 851 ? 3.914 41.750 39.941 1.00 96.12 851 TRP A N 1
ATOM 6566 C CA . TRP A 1 851 ? 4.658 41.357 38.738 1.00 96.12 851 TRP A CA 1
ATOM 6567 C C . TRP A 1 851 ? 4.005 40.176 37.998 1.00 96.12 851 TRP A C 1
ATOM 6569 O O . TRP A 1 851 ? 4.254 39.972 36.806 1.00 96.12 851 TRP A O 1
ATOM 6579 N N . LEU A 1 852 ? 3.114 39.435 38.672 1.00 95.19 852 LEU A N 1
ATOM 6580 C CA . LEU A 1 852 ? 2.311 38.354 38.092 1.00 95.19 852 LEU A CA 1
ATOM 6581 C C . LEU A 1 852 ? 1.015 38.825 37.418 1.00 95.19 852 LEU A C 1
ATOM 6583 O O . LEU A 1 852 ? 0.265 37.997 36.899 1.00 95.19 852 LEU A O 1
ATOM 6587 N N . GLN A 1 853 ? 0.744 40.130 37.355 1.00 93.19 853 GLN A N 1
ATOM 6588 C CA . GLN A 1 853 ? -0.499 40.636 36.771 1.00 93.19 853 GLN A CA 1
ATOM 6589 C C . GLN A 1 853 ? -0.732 40.131 35.335 1.00 93.19 853 GLN A C 1
ATOM 6591 O O . GLN A 1 853 ? -1.826 39.664 35.016 1.00 93.19 853 GLN A O 1
ATOM 6596 N N . TRP A 1 854 ? 0.292 40.183 34.476 1.00 95.19 854 TRP A N 1
ATOM 6597 C CA . TRP A 1 854 ? 0.191 39.696 33.098 1.00 95.19 854 TRP A CA 1
ATOM 6598 C C . TRP A 1 854 ? -0.083 38.185 33.007 1.00 95.19 854 TRP A C 1
ATOM 6600 O O . TRP A 1 854 ? -1.081 37.820 32.378 1.00 95.19 854 TRP A O 1
ATOM 6610 N N . PRO A 1 855 ? 0.714 37.285 33.628 1.00 96.00 855 PRO A N 1
ATOM 6611 C CA . PRO A 1 855 ? 0.436 35.855 33.533 1.00 96.00 855 PRO A CA 1
ATOM 6612 C C . PRO A 1 855 ? -0.924 35.484 34.137 1.00 96.00 855 PRO A C 1
ATOM 6614 O O . PRO A 1 855 ? -1.639 34.671 33.561 1.00 96.00 855 PRO A O 1
ATOM 6617 N N . MET A 1 856 ? -1.352 36.130 35.224 1.00 95.38 856 MET A N 1
ATOM 6618 C CA . MET A 1 856 ? -2.683 35.914 35.808 1.00 95.38 856 MET A CA 1
ATOM 6619 C C . MET A 1 856 ? -3.816 36.256 34.826 1.00 95.38 856 MET A C 1
ATOM 6621 O O . MET A 1 856 ? -4.757 35.474 34.668 1.00 95.38 856 MET A O 1
ATOM 6625 N N . GLN A 1 857 ? -3.691 37.373 34.098 1.00 94.44 857 GLN A N 1
ATOM 6626 C CA . GLN A 1 857 ? -4.635 37.757 33.044 1.00 94.44 857 GLN A CA 1
ATOM 6627 C C . GLN A 1 857 ? -4.666 36.743 31.896 1.00 94.44 857 GLN A C 1
ATOM 6629 O O . GLN A 1 857 ? -5.750 36.343 31.476 1.00 94.44 857 GLN A O 1
ATOM 6634 N N . GLN A 1 858 ? -3.504 36.284 31.415 1.00 93.81 858 GLN A N 1
ATOM 6635 C CA . GLN A 1 858 ? -3.440 35.285 30.338 1.00 93.81 858 GLN A CA 1
ATOM 6636 C C . GLN A 1 858 ? -4.024 33.935 30.765 1.00 93.81 858 GLN A C 1
ATOM 6638 O O . GLN A 1 858 ? -4.682 33.248 29.979 1.00 93.81 858 GLN A O 1
ATOM 6643 N N . LEU A 1 859 ? -3.831 33.551 32.027 1.00 93.50 859 LEU A N 1
ATOM 6644 C CA . LEU A 1 859 ? -4.394 32.325 32.579 1.00 93.50 859 LEU A CA 1
ATOM 6645 C C . LEU A 1 859 ? -5.903 32.433 32.827 1.00 93.50 859 LEU A C 1
ATOM 6647 O O . LEU A 1 859 ? -6.583 31.409 32.786 1.00 93.50 859 LEU A O 1
ATOM 6651 N N . GLY A 1 860 ? -6.447 33.644 32.966 1.00 90.75 860 GLY A N 1
ATOM 6652 C CA . GLY A 1 860 ? -7.849 33.861 33.325 1.00 90.75 860 GLY A CA 1
ATOM 6653 C C . GLY A 1 860 ? -8.116 33.543 34.797 1.00 90.75 860 GLY A C 1
ATOM 6654 O O . GLY A 1 860 ? -9.201 33.080 35.144 1.00 90.75 860 GLY A O 1
ATOM 6655 N N . TRP A 1 861 ? -7.114 33.748 35.658 1.00 91.31 861 TRP A N 1
ATOM 6656 C CA . TRP A 1 861 ? -7.195 33.497 37.093 1.00 91.31 861 TRP A CA 1
ATOM 6657 C C . TRP A 1 861 ? -7.028 34.799 37.884 1.00 91.31 861 TRP A C 1
ATOM 6659 O O . TRP A 1 861 ? -6.152 35.609 37.589 1.00 91.31 861 TRP A O 1
ATOM 6669 N N . VAL A 1 862 ? -7.868 34.977 38.904 1.00 82.25 862 VAL A N 1
ATOM 6670 C CA . VAL A 1 862 ? -7.820 36.092 39.859 1.00 82.25 862 VAL A CA 1
ATOM 6671 C C . VAL A 1 862 ? -7.786 35.495 41.280 1.00 82.25 862 VAL A C 1
ATOM 6673 O O . VAL A 1 862 ? -8.479 34.490 41.491 1.00 82.25 862 VAL A O 1
ATOM 6676 N N . PRO A 1 863 ? -6.963 36.021 42.213 1.00 80.25 863 PRO A N 1
ATOM 6677 C CA . PRO A 1 863 ? -6.760 35.451 43.546 1.00 80.25 863 PRO A CA 1
ATOM 6678 C C . PRO A 1 863 ? -7.976 35.523 44.461 1.00 80.25 863 PRO A C 1
ATOM 6680 O O . PRO A 1 863 ? -8.776 36.477 44.318 1.00 80.25 863 PRO A O 1
#

Secondary structure (DSSP, 8-state):
-----------------------------PPPP----SSHHHHHHHHHHHH-S-EE-TTSTTHHHHHTSS-SBGGG----SEEE---SHHHHHHHHHHHHHHT--EEEESS----STTSS--SSSEEEE-TT---EEE-SSEEEE-TT-BHHHHHHHHGGGTEEES--SSTT-BHHHHHHH----TTHHHH--GGGGEEEEEEE-TTS-EEEEESSSSHHHHHHHTTSTTTT-EEEEEEEEEEE---EEEEEEEE-GGGHHHHHHHHHHHHT---SSPPPEEEEEEEEEETTTTEEEEEEEEEEES--SS-GGGHHHHTS-EEEEEEEEE-HHHHHHT----TTBSEEEEEEEEE---HHHHHHHHHHHHHHGGGGTTSTT-EEEEEEEEE-HHHHHHHHHSSS--SS---S--EEEEEEEEEES-GGGHHHHHHHHHHHHHHHHHHHHHTT-EE----GGG--TT--SGGGS-HHHHHHHHHHHHHT-S-----S-TT-------------SSS-HHHHHTT-----PPP----------------------------TTS-PPPHHHHHHHHHHHHTGGGGS-SSHHHHHIIIIIHHHHHHH-HHHHHHHHHHHHHHHHHH-GGGHHHHHHHHHHHHHHHHHHHHTTGGG--TTTHHHHHHHHHHHHHHHHHS---TT--TTTSTHHHHHHHHHHHHHHHHHHTHHHHHHSTTHHHHHHHHHHHHHHHTS-----HHHHHHHHHHHHH---HHHHHHHHHHHHHHHHHHHHHHHH-GGG--HHHHHHHHHHS-HHHHHHHHTT-HHHHHHHHHHHHHHHTTTTSGGGTTHHHHHHHHHHHHS-HHHHHHTHHHHHHHT---